Protein AF-0000000081025067 (afdb_homodimer)

Sequence (1476 aa):
MFALLLCLVIGPRWSPPCSHGHQGSSSPGQQPRDPESPSTSSPPPPQPPPAMPSVAELCRGLPLDPLPPPRGRDPNCPHAPVRTPGLSPAQEKVALRNALRYFPASLHELLAPEFLQELRAYGHIYMYRLYPTLEMRAYPIHAYPCQCVHAAAIMHMIMNNLDPRVAQFPQELVTYGGNGQVFSNWAQFWVVMQLLAEMTEEQTLVVYSGHPMGLFPSTRHGPRLVITNGMVIPNYSSREEYEKLFALGVTMYGQMTAGSYCYIGPQGIVHGTLLTVLNAGRRYLGLEDLRGRVFVTSGLGGMSGAQAKAAVIAGCIGVIAEVDEVALRKRFEQGWLMEVCTNLDHCIARIRDARAKKVPLSLGYHGNIVDLWERLVQEAEESGELLADLGSDQTSCHNPYGGGYCPVQLAHGEALSLLQAEPTRFRALVQESLRRHVAAINALAERGLFFWDYGNAFLLEAKRAGADVEKAGSGDQTEFRYPSYVQHIMGDIFSMGFGPFRWVCTSGDARDLLATDAIAAAVLQEIVADRSHPVPESVRQQYLDNIRWIKEAHKHNLVVGSQARILYSDQAGRAALADAFNCAVADGKLRGPVVISRDHHDVSGTDSPFRETSNVYDGSAFCADMAVQNFVGDAFRGATWVALHNGGGVGWGEVINGGFGLVLDGSSDAAQRAARMLHWDVMNGVARRCWAGNVTARETVKREAARHADLRVILPHHPADSTLLDRVTGSGCGSNTPMFALLLCLVIGPRWSPPCSHGHQGSSSPGQQPRDPESPSTSSPPPPQPPPAMPSVAELCRGLPLDPLPPPRGRDPNCPHAPVRTPGLSPAQEKVALRNALRYFPASLHELLAPEFLQELRAYGHIYMYRLYPTLEMRAYPIHAYPCQCVHAAAIMHMIMNNLDPRVAQFPQELVTYGGNGQVFSNWAQFWVVMQLLAEMTEEQTLVVYSGHPMGLFPSTRHGPRLVITNGMVIPNYSSREEYEKLFALGVTMYGQMTAGSYCYIGPQGIVHGTLLTVLNAGRRYLGLEDLRGRVFVTSGLGGMSGAQAKAAVIAGCIGVIAEVDEVALRKRFEQGWLMEVCTNLDHCIARIRDARAKKVPLSLGYHGNIVDLWERLVQEAEESGELLADLGSDQTSCHNPYGGGYCPVQLAHGEALSLLQAEPTRFRALVQESLRRHVAAINALAERGLFFWDYGNAFLLEAKRAGADVEKAGSGDQTEFRYPSYVQHIMGDIFSMGFGPFRWVCTSGDARDLLATDAIAAAVLQEIVADRSHPVPESVRQQYLDNIRWIKEAHKHNLVVGSQARILYSDQAGRAALADAFNCAVADGKLRGPVVISRDHHDVSGTDSPFRETSNVYDGSAFCADMAVQNFVGDAFRGATWVALHNGGGVGWGEVINGGFGLVLDGSSDAAQRAARMLHWDVMNGVARRCWAGNVTARETVKREAARHADLRVILPHHPADSTLLDRVTGSGCGSNTP

Solvent-accessible surface area (backbone atoms only — not comparable to full-atom values): 74833 Å² total; per-residue (Å²): 146,82,87,92,85,91,85,92,83,84,86,85,84,85,82,92,85,87,88,81,86,86,83,87,82,80,79,83,73,80,77,73,86,71,76,85,68,80,77,73,76,69,71,74,71,76,68,69,70,76,71,76,71,46,66,53,61,52,36,71,29,71,68,68,82,71,56,62,66,79,69,62,78,62,86,88,50,64,72,64,73,56,46,82,48,76,71,49,73,71,48,48,44,44,19,50,52,57,61,46,16,82,41,59,43,90,50,42,79,67,44,49,55,53,43,50,47,35,29,74,71,39,28,34,53,40,52,53,42,58,59,70,86,51,82,52,43,37,54,34,35,85,61,41,62,49,70,26,73,69,36,18,51,50,49,27,30,45,27,21,35,42,9,64,90,38,12,60,15,35,85,68,30,16,20,30,73,81,56,14,15,53,35,60,30,36,65,37,51,21,45,43,38,18,49,38,29,65,35,49,60,44,24,24,37,38,29,50,23,40,40,52,53,27,36,34,67,49,44,76,64,29,27,46,32,45,36,34,20,35,40,44,24,26,69,63,34,48,69,71,51,45,42,40,37,37,35,30,66,60,28,31,45,15,30,51,38,31,44,58,37,63,50,51,42,28,45,67,42,22,63,59,46,26,51,46,53,49,42,43,32,38,72,75,68,68,31,93,72,35,55,41,38,28,37,38,34,25,29,35,49,44,57,33,30,16,50,29,43,19,24,36,75,52,25,14,29,18,39,31,20,27,58,51,63,68,38,47,48,52,33,38,74,66,65,36,31,78,43,79,39,75,45,70,68,58,48,53,52,49,49,53,51,34,36,74,68,40,41,54,33,17,38,34,35,56,35,51,49,48,59,54,42,44,51,51,41,49,44,26,71,73,71,64,46,74,75,54,48,34,36,45,46,40,43,29,36,32,38,38,80,70,71,25,42,79,28,69,92,44,55,58,70,55,41,57,51,34,43,60,77,36,49,70,58,41,44,53,43,32,32,51,34,38,33,52,36,47,52,29,49,52,58,38,34,76,74,62,32,45,55,35,34,68,31,20,26,54,64,61,51,23,43,76,49,66,25,97,38,72,33,86,92,59,88,53,89,65,55,43,65,48,47,36,40,33,55,73,56,45,42,65,45,28,27,59,26,31,24,44,34,31,40,32,37,40,44,49,43,66,66,42,41,54,48,50,37,51,49,46,35,50,53,48,50,48,54,69,63,33,74,90,62,64,66,56,67,74,58,42,51,52,47,52,52,43,38,55,48,45,73,46,43,77,78,64,63,60,69,41,72,46,37,51,54,64,49,66,34,28,42,69,52,49,34,53,45,52,44,53,52,20,49,32,27,55,70,55,76,27,88,39,41,35,37,38,38,45,52,28,76,32,42,17,20,33,24,18,32,70,32,73,24,38,66,42,79,55,69,45,23,54,35,24,43,55,9,54,50,41,32,42,50,31,30,42,36,37,24,38,24,31,19,41,24,34,5,29,64,48,10,71,23,47,16,31,26,15,42,48,36,31,63,26,70,28,45,70,66,37,45,53,22,45,46,51,22,42,44,48,52,28,45,57,20,20,49,53,42,19,54,50,63,38,64,59,8,41,53,42,49,54,55,50,36,74,74,30,88,56,38,46,69,59,73,58,37,58,72,80,53,86,54,52,56,33,62,68,72,67,71,61,71,83,66,79,72,131,146,82,83,90,81,81,80,88,79,81,80,86,81,84,81,88,87,87,88,81,86,83,87,85,81,80,79,82,82,82,80,74,86,76,77,86,68,80,78,73,75,69,73,76,72,76,69,71,70,77,73,75,72,47,65,54,60,52,34,72,29,70,67,68,82,72,56,61,66,81,67,62,78,62,86,90,49,63,73,62,74,56,45,82,47,76,72,50,74,69,48,48,43,42,18,49,50,56,60,46,16,82,41,61,43,89,51,41,82,66,45,49,58,52,42,48,49,35,28,73,71,39,28,34,54,39,51,52,41,59,58,71,85,51,80,52,44,36,55,34,34,86,61,42,60,49,69,26,71,68,35,18,50,51,49,27,28,45,27,21,34,42,9,64,89,38,11,58,14,37,85,67,30,16,20,30,73,80,55,14,16,52,35,60,30,36,65,38,50,22,45,43,38,18,49,37,28,64,35,49,62,44,24,23,36,38,29,50,22,39,41,53,53,27,36,33,67,51,44,74,64,30,28,46,33,46,36,34,19,35,40,43,24,26,68,63,33,48,68,71,50,45,40,38,37,37,35,30,66,59,28,31,46,14,30,52,38,31,44,59,36,63,50,51,42,28,44,66,44,21,65,59,46,28,51,45,53,49,41,43,33,38,73,76,68,69,31,92,70,35,54,39,39,28,38,38,35,25,28,36,49,42,57,32,30,17,51,30,41,17,24,34,74,53,27,13,29,18,39,32,20,26,59,50,62,67,38,47,48,52,33,38,75,64,64,37,30,77,42,78,41,75,47,69,69,57,46,53,52,49,51,52,52,35,37,73,68,41,41,54,34,18,38,33,34,56,34,51,47,48,61,54,43,45,51,51,41,50,43,27,71,73,71,64,45,74,75,53,48,34,36,45,46,38,43,30,34,32,37,39,80,69,72,24,43,77,28,69,92,44,54,59,70,55,42,55,52,34,42,62,77,36,48,70,60,40,43,52,43,33,33,53,33,38,33,52,38,46,52,29,51,52,59,38,35,76,72,63,33,46,57,35,35,69,31,21,27,54,62,62,51,24,44,76,48,67,26,93,37,72,33,86,90,59,87,54,91,66,56,43,65,48,47,36,41,33,56,73,56,45,41,64,46,26,28,59,27,30,25,45,33,30,40,33,37,39,46,49,43,66,65,42,40,53,48,50,36,51,50,46,35,52,52,48,50,49,55,69,63,33,74,89,62,64,67,56,67,76,57,43,51,52,46,53,52,43,38,55,48,44,73,47,44,75,79,64,64,58,68,40,73,47,36,50,52,65,48,66,34,28,44,69,54,48,34,51,43,50,45,52,52,20,48,32,28,55,71,55,76,28,88,38,41,35,36,39,38,45,52,28,77,32,43,18,19,34,22,17,32,69,32,74,22,38,68,44,78,57,69,44,22,54,36,24,41,56,10,54,50,41,30,42,50,32,31,42,38,36,23,38,24,32,20,40,22,34,5,31,62,49,10,71,25,46,16,30,25,15,41,48,37,31,63,28,70,28,46,70,66,36,45,54,22,44,47,51,21,41,43,48,52,27,47,57,21,21,49,52,42,20,53,52,65,38,65,59,8,41,53,41,49,54,56,48,36,73,74,31,87,55,39,45,70,60,72,56,37,60,72,80,51,88,55,51,56,33,64,69,72,68,73,62,75,83,68,82,78,130

Foldseek 3Di:
DDDDDDDDDDDDDDDDDDDDDDDDDDDDDDDDPDDPPDPPPPDPPPPPPPPQDALANLQAAQPVVPQFDDPPDDPVADAFFADDLPDDPVLLVLLLVVVCVLDDPVCSVVVSVVQSCCCVVRVARQPLSRPDPDQQFQAFLVRQQAQDSLLSVLVSLLSLQLHSLQARHNSCQHRWLRFQHQALYNNLSSHSSNQSNVDHLQWAFEEQQSHGPHIDGHHNQFANYEAEAADDDQVQFDPSSVSSCSRSVRGGFNFFCSNVSNDFWLQQCLQVLLQLVQLCCCPQVVDNQAQLAEEEEEDQIGNVVSNLQSQQVSQHEYEYEDLDPVSVVSSCVLVSAPEEDADLVVVVVVLVVRSVVRGYHRYYYNAASLVNLVVQLVCCVPVVDNSHAEYEYQFQLLCQLSLSHAQRVDRSVVLSVCSVVPSPVSVLSSLVRLQSSLVSVVSSVVSRYAYAYALSQSLVSNVVSVHQFDDPPDPDPQDTVHYHSCQPGCVLVLLLQWAKKKKFQSSQDLQLLVVLLVLLLVLLVCQCPDPVDHDDPVQSVLSVVQSVCSVCVVVSSPGRGTSMHIGIDGLVSQLSSLLSQLQCLQVPVGVFKMKIKHTLLHLFFKQACNHSLVNQDLPCSQPQVRNVCLQVLLRSLHFNYKYWYAHHSNYHSRMIGMITMQIRNNDPSSSRSSSRSSNCNRLSSLLVSQQSPDPSSVVSLVSVCVVDVPDDGDGDDDDPDPCVVCVVVVPPPPDDDD/DDDDPDDDDDDDDDDDDDDDDDDDDDDDDDDDPDDPPDPPPPDPPPPPDDPQDALAVLQAAQPVVPQFDQPPDDPVADAFFAADLPDDPVLLVLLLVVVCVLDDPVCSVPVSVVQSCCCVVRVARQPLSRPDPDQQFQAFLVRAQAQDSLLSVLVSLLSLQLHSLQARHNSCQHRWLRFQHQALYNNLSSHSSNQSNYDHLQWAFEEQQSHGPHTDGHHNQFANYEAEAADDDQVQFDPSSVSSCSRSVRGGFNFFCSNVSNDFWLLQCLQVLLLLVQLCCCVQVVDNQAQLAEEEEEDQIGNVVSNLQSQQVSQHEYEYEDLDPVSVVSSCVLQSAPEEDADLVVVVVVLVVRSVVRGYHRYYYNAASLVNLVVQLVCCVPVVDNSHAEYEYQFQLLCQLSLSHAQRVDRSVVLSVCSVVPSPVSLLSSLVRLQSSLVSVVSSVVSRHAYAYALSQSLVSNVVSVHQFDDPPDPDPQDTVHYHSCQPGCVLVLLLQWAKKKKFQSSQDLQLLVVLLVLLLVLLVCQCPDPVDHDDPVQSVLSVVQSVCSVCVVVSSRGRGTSMHIGIDGLVSQLSSLLSQLQCLQVPVGVFKMKIKHTLLHLFFKQACNHSLVNQDLPCSQPQVRNVCLQVLLRSLHFNYKYWYAHHSNYHSRMIGMITMQIRNNDPSSSRSSSRSSNCNRLSSLLVSQQSPDPSSVVSLVSVCVVDVPDDHDGDDDDPDPCVVCVVVVPPPPDDDD

Organism: Petromyzon marinus (NCBI:txid7757)

pLDDT: mean 90.08, std 20.42, range [13.35, 98.94]

Structure (mmCIF, N/CA/C/O backbone):
data_AF-0000000081025067-model_v1
#
loop_
_entity.id
_entity.type
_entity.pdbx_description
1 polymer 'Urocanate hydratase'
#
loop_
_atom_site.group_PDB
_atom_site.id
_atom_site.type_symbol
_atom_site.label_atom_id
_atom_site.label_alt_id
_atom_site.label_comp_id
_atom_site.label_asym_id
_atom_site.label_entity_id
_atom_site.label_seq_id
_atom_site.pdbx_PDB_ins_code
_atom_site.Cartn_x
_atom_site.Cartn_y
_atom_site.Cartn_z
_atom_site.occupancy
_atom_site.B_iso_or_equiv
_atom_site.auth_seq_id
_atom_site.auth_comp_id
_atom_site.auth_asym_id
_atom_site.auth_atom_id
_atom_site.pdbx_PDB_model_num
ATOM 1 N N . MET A 1 1 ? 4.996 22.844 57.719 1 16.8 1 MET A N 1
ATOM 2 C CA . MET A 1 1 ? 4.504 22.734 59.094 1 16.8 1 MET A CA 1
ATOM 3 C C . MET A 1 1 ? 3.381 21.703 59.188 1 16.8 1 MET A C 1
ATOM 5 O O . MET A 1 1 ? 2.723 21.406 58.188 1 16.8 1 MET A O 1
ATOM 9 N N . PHE A 1 2 ? 2.857 21.328 60.531 1 17.53 2 PHE A N 1
ATOM 10 C CA . PHE A 1 2 ? 2.215 20.609 61.625 1 17.53 2 PHE A CA 1
ATOM 11 C C . PHE A 1 2 ? 0.7 20.75 61.531 1 17.53 2 PHE A C 1
ATOM 13 O O . PHE A 1 2 ? -0.031 19.781 61.719 1 17.53 2 PHE A O 1
ATOM 20 N N . ALA A 1 3 ? 0.033 21.875 61.594 1 14.28 3 ALA A N 1
ATOM 21 C CA . ALA A 1 3 ? -0.893 22.047 62.719 1 14.28 3 ALA A CA 1
ATOM 22 C C . ALA A 1 3 ? -2.238 21.391 62.438 1 14.28 3 ALA A C 1
ATOM 24 O O . ALA A 1 3 ? -2.557 21.109 61.281 1 14.28 3 ALA A O 1
ATOM 25 N N . LEU A 1 4 ? -3.576 22.078 62.656 1 14.8 4 LEU A N 1
ATOM 26 C CA . LEU A 1 4 ? -4.535 22.219 63.75 1 14.8 4 LEU A CA 1
ATOM 27 C C . LEU A 1 4 ? -5.844 21.516 63.406 1 14.8 4 LEU A C 1
ATOM 29 O O . LEU A 1 4 ? -6.32 21.594 62.281 1 14.8 4 LEU A O 1
ATOM 33 N N . LEU A 1 5 ? -6.754 20.797 64.438 1 16.17 5 LEU A N 1
ATOM 34 C CA . LEU A 1 5 ? -7.582 19.734 65 1 16.17 5 LEU A CA 1
ATOM 35 C C . LEU A 1 5 ? -9.062 20.109 64.938 1 16.17 5 LEU A C 1
ATOM 37 O O . LEU A 1 5 ? -9.93 19.25 65.062 1 16.17 5 LEU A O 1
ATOM 41 N N . LEU A 1 6 ? -9.75 21.328 64.625 1 14.16 6 LEU A N 1
ATOM 42 C CA . LEU A 1 6 ? -10.641 21.844 65.688 1 14.16 6 LEU A CA 1
ATOM 43 C C . LEU A 1 6 ? -11.984 21.125 65.625 1 14.16 6 LEU A C 1
ATOM 45 O O . LEU A 1 6 ? -12.391 20.609 64.625 1 14.16 6 LEU A O 1
ATOM 49 N N . CYS A 1 7 ? -13.156 21.578 66.5 1 14.77 7 CYS A N 1
ATOM 50 C CA . CYS A 1 7 ? -13.945 21.359 67.688 1 14.77 7 CYS A CA 1
ATOM 51 C C . CYS A 1 7 ? -15.391 21.016 67.375 1 14.77 7 CYS A C 1
ATOM 53 O O . CYS A 1 7 ? -15.93 20.031 67.812 1 14.77 7 CYS A O 1
ATOM 55 N N . LEU A 1 8 ? -16.469 21.922 67.312 1 14.94 8 LEU A N 1
ATOM 56 C CA . LEU A 1 8 ? -17.375 22.109 68.438 1 14.94 8 LEU A CA 1
ATOM 57 C C . LEU A 1 8 ? -18.672 21.344 68.188 1 14.94 8 LEU A C 1
ATOM 59 O O . LEU A 1 8 ? -19.016 20.984 67.062 1 14.94 8 LEU A O 1
ATOM 63 N N . VAL A 1 9 ? -19.875 21.719 68.875 1 14.95 9 VAL A N 1
ATOM 64 C CA . VAL A 1 9 ? -20.75 21.344 70 1 14.95 9 VAL A CA 1
ATOM 65 C C . VAL A 1 9 ? -22.109 20.938 69.5 1 14.95 9 VAL A C 1
ATOM 67 O O . VAL A 1 9 ? -22.609 19.844 69.812 1 14.95 9 VAL A O 1
ATOM 70 N N . ILE A 1 10 ? -23.281 21.797 69.438 1 14.8 10 ILE A N 1
ATOM 71 C CA . ILE A 1 10 ? -24.281 21.797 70.5 1 14.8 10 ILE A CA 1
ATOM 72 C C . ILE A 1 10 ? -25.531 21.047 70 1 14.8 10 ILE A C 1
ATOM 74 O O . ILE A 1 10 ? -25.984 20.109 70.688 1 14.8 10 ILE A O 1
ATOM 78 N N . GLY A 1 11 ? -26.719 21.734 69.75 1 14.62 11 GLY A N 1
ATOM 79 C CA . GLY A 1 11 ? -27.859 21.797 70.625 1 14.62 11 GLY A CA 1
ATOM 80 C C . GLY A 1 11 ? -28.969 20.828 70.25 1 14.62 11 GLY A C 1
ATOM 81 O O . GLY A 1 11 ? -28.969 20.266 69.125 1 14.62 11 GLY A O 1
ATOM 82 N N . PRO A 1 12 ? -30.297 21.078 70.625 1 14.77 12 PRO A N 1
ATOM 83 C CA . PRO A 1 12 ? -31.297 20.406 71.438 1 14.77 12 PRO A CA 1
ATOM 84 C C . PRO A 1 12 ? -32.344 19.672 70.625 1 14.77 12 PRO A C 1
ATOM 86 O O . PRO A 1 12 ? -32.531 19.984 69.438 1 14.77 12 PRO A O 1
ATOM 89 N N . ARG A 1 13 ? -32.938 18.594 71.188 1 15.98 13 ARG A N 1
ATOM 90 C CA . ARG A 1 13 ? -33.781 17.406 71 1 15.98 13 ARG A CA 1
ATOM 91 C C . ARG A 1 13 ? -35.25 17.766 71 1 15.98 13 ARG A C 1
ATOM 93 O O . ARG A 1 13 ? -36.094 16.906 71.125 1 15.98 13 ARG A O 1
ATOM 100 N N . TRP A 1 14 ? -35.625 19 70.312 1 13.44 14 TRP A N 1
ATOM 101 C CA . TRP A 1 14 ? -36.938 19.359 70.875 1 13.44 14 TRP A CA 1
ATOM 102 C C . TRP A 1 14 ? -37.969 18.312 70.5 1 13.44 14 TRP A C 1
ATOM 104 O O . TRP A 1 14 ? -37.844 17.609 69.5 1 13.44 14 TRP A O 1
ATOM 114 N N . SER A 1 15 ? -39.25 18.547 71.062 1 14.25 15 SER A N 1
ATOM 115 C CA . SER A 1 15 ? -40.25 17.875 71.875 1 14.25 15 SER A CA 1
ATOM 116 C C . SER A 1 15 ? -41.375 17.312 71.062 1 14.25 15 SER A C 1
ATOM 118 O O . SER A 1 15 ? -41.719 16.125 71.125 1 14.25 15 SER A O 1
ATOM 120 N N . PRO A 1 16 ? -42.562 18.109 70.75 1 14.62 16 PRO A N 1
ATOM 121 C CA . PRO A 1 16 ? -43.781 17.812 71.5 1 14.62 16 PRO A CA 1
ATOM 122 C C . PRO A 1 16 ? -44.688 16.812 70.75 1 14.62 16 PRO A C 1
ATOM 124 O O . PRO A 1 16 ? -44.531 16.562 69.562 1 14.62 16 PRO A O 1
ATOM 127 N N . PRO A 1 17 ? -46.125 16.844 71.125 1 14.84 17 PRO A N 1
ATOM 128 C CA . PRO A 1 17 ? -47.062 15.898 71.688 1 14.84 17 PRO A CA 1
ATOM 129 C C . PRO A 1 17 ? -48.094 15.375 70.688 1 14.84 17 PRO A C 1
ATOM 131 O O . PRO A 1 17 ? -48.344 14.172 70.625 1 14.84 17 PRO A O 1
ATOM 134 N N . CYS A 1 18 ? -48.906 16.234 69.812 1 13.97 18 CYS A N 1
ATOM 135 C CA . CYS A 1 18 ? -50.312 16.266 70.188 1 13.97 18 CYS A CA 1
ATOM 136 C C . CYS A 1 18 ? -51.062 15.102 69.625 1 13.97 18 CYS A C 1
ATOM 138 O O . CYS A 1 18 ? -50.625 14.469 68.625 1 13.97 18 CYS A O 1
ATOM 140 N N . SER A 1 19 ? -52.438 15.445 69.188 1 14.02 19 SER A N 1
ATOM 141 C CA . SER A 1 19 ? -53.75 15 69.625 1 14.02 19 SER A CA 1
ATOM 142 C C . SER A 1 19 ? -54.344 13.953 68.688 1 14.02 19 SER A C 1
ATOM 144 O O . SER A 1 19 ? -53.938 13.828 67.562 1 14.02 19 SER A O 1
ATOM 146 N N . HIS A 1 20 ? -55.562 13.359 69.125 1 15 20 HIS A N 1
ATOM 147 C CA . HIS A 1 20 ? -56.25 12.078 69.312 1 15 20 HIS A CA 1
ATOM 148 C C . HIS A 1 20 ? -57.219 11.828 68.125 1 15 20 HIS A C 1
ATOM 150 O O . HIS A 1 20 ? -57.406 10.68 67.75 1 15 20 HIS A O 1
ATOM 156 N N . GLY A 1 21 ? -57.844 12.812 67.375 1 14.52 21 GLY A N 1
ATOM 157 C CA . GLY A 1 21 ? -59.281 12.609 67.5 1 14.52 21 GLY A CA 1
ATOM 158 C C . GLY A 1 21 ? -59.781 11.5 66.625 1 14.52 21 GLY A C 1
ATOM 159 O O . GLY A 1 21 ? -59.125 11.102 65.625 1 14.52 21 GLY A O 1
ATOM 160 N N . HIS A 1 22 ? -61.188 11.148 66.875 1 15.13 22 HIS A N 1
ATOM 161 C CA . HIS A 1 22 ? -62 9.938 66.938 1 15.13 22 HIS A CA 1
ATOM 162 C C . HIS A 1 22 ? -62.5 9.531 65.562 1 15.13 22 HIS A C 1
ATOM 164 O O . HIS A 1 22 ? -62.219 8.43 65.062 1 15.13 22 HIS A O 1
ATOM 170 N N . GLN A 1 23 ? -63.906 9.609 65.312 1 14.79 23 GLN A N 1
ATOM 171 C CA . GLN A 1 23 ? -64.812 8.469 65.375 1 14.79 23 GLN A CA 1
ATOM 172 C C . GLN A 1 23 ? -65.25 8.078 63.938 1 14.79 23 GLN A C 1
ATOM 174 O O . GLN A 1 23 ? -65.188 6.914 63.562 1 14.79 23 GLN A O 1
ATOM 179 N N . GLY A 1 24 ? -66.188 8.867 63.312 1 15.52 24 GLY A N 1
ATOM 180 C CA . GLY A 1 24 ? -67.5 8.352 63.125 1 15.52 24 GLY A CA 1
ATOM 181 C C . GLY A 1 24 ? -67.688 7.641 61.781 1 15.52 24 GLY A C 1
ATOM 182 O O . GLY A 1 24 ? -66.938 7.84 60.844 1 15.52 24 GLY A O 1
ATOM 183 N N . SER A 1 25 ? -68.75 6.652 61.688 1 16.52 25 SER A N 1
ATOM 184 C CA . SER A 1 25 ? -69.062 5.363 61.094 1 16.52 25 SER A CA 1
ATOM 185 C C . SER A 1 25 ? -69.812 5.551 59.75 1 16.52 25 SER A C 1
ATOM 187 O O . SER A 1 25 ? -69.812 4.629 58.938 1 16.52 25 SER A O 1
ATOM 189 N N . SER A 1 26 ? -70.25 6.789 59.406 1 16.64 26 SER A N 1
ATOM 190 C CA . SER A 1 26 ? -71.625 6.605 58.969 1 16.64 26 SER A CA 1
ATOM 191 C C . SER A 1 26 ? -71.688 5.93 57.594 1 16.64 26 SER A C 1
ATOM 193 O O . SER A 1 26 ? -70.688 5.906 56.875 1 16.64 26 SER A O 1
ATOM 195 N N . SER A 1 27 ? -73 5.66 57.219 1 18.48 27 SER A N 1
ATOM 196 C CA . SER A 1 27 ? -73.875 4.676 56.562 1 18.48 27 SER A CA 1
ATOM 197 C C . SER A 1 27 ? -73.875 4.867 55.062 1 18.48 27 SER A C 1
ATOM 199 O O . SER A 1 27 ? -74 5.988 54.562 1 18.48 27 SER A O 1
ATOM 201 N N . PRO A 1 28 ? -73.438 3.906 54.219 1 18.78 28 PRO A N 1
ATOM 202 C CA . PRO A 1 28 ? -73 3.941 52.812 1 18.78 28 PRO A CA 1
ATOM 203 C C . PRO A 1 28 ? -74.188 3.949 51.844 1 18.78 28 PRO A C 1
ATOM 205 O O . PRO A 1 28 ? -74.938 2.988 51.812 1 18.78 28 PRO A O 1
ATOM 208 N N . GLY A 1 29 ? -74.812 5.195 51.969 1 17.25 29 GLY A N 1
ATOM 209 C CA . GLY A 1 29 ? -76.062 5.227 51.188 1 17.25 29 GLY A CA 1
ATOM 210 C C . GLY A 1 29 ? -75.812 4.77 49.75 1 17.25 29 GLY A C 1
ATOM 211 O O . GLY A 1 29 ? -74.688 4.734 49.25 1 17.25 29 GLY A O 1
ATOM 212 N N . GLN A 1 30 ? -77 4.316 49.188 1 20 30 GLN A N 1
ATOM 213 C CA . GLN A 1 30 ? -77.438 3.428 48.094 1 20 30 GLN A CA 1
ATOM 214 C C . GLN A 1 30 ? -77.312 4.117 46.75 1 20 30 GLN A C 1
ATOM 216 O O . GLN A 1 30 ? -77.625 3.541 45.719 1 20 30 GLN A O 1
ATOM 221 N N . GLN A 1 31 ? -76.312 5.035 46.562 1 16.91 31 GLN A N 1
ATOM 222 C CA . GLN A 1 31 ? -76.625 5.945 45.469 1 16.91 31 GLN A CA 1
ATOM 223 C C . GLN A 1 31 ? -76.812 5.188 44.156 1 16.91 31 GLN A C 1
ATOM 225 O O . GLN A 1 31 ? -76.188 4.168 43.938 1 16.91 31 GLN A O 1
ATOM 230 N N . PRO A 1 32 ? -77.875 5.727 43.5 1 19.75 32 PRO A N 1
ATOM 231 C CA . PRO A 1 32 ? -78.562 5.359 42.281 1 19.75 32 PRO A CA 1
ATOM 232 C C . PRO A 1 32 ? -77.688 5.25 41.062 1 19.75 32 PRO A C 1
ATOM 234 O O . PRO A 1 32 ? -76.562 5.844 41.062 1 19.75 32 PRO A O 1
ATOM 237 N N . ARG A 1 33 ? -78.062 4.34 40.156 1 21.88 33 ARG A N 1
ATOM 238 C CA . ARG A 1 33 ? -77.438 3.676 39.031 1 21.88 33 ARG A CA 1
ATOM 239 C C . ARG A 1 33 ? -77.125 4.664 37.906 1 21.88 33 ARG A C 1
ATOM 241 O O . ARG A 1 33 ? -78.062 5.172 37.281 1 21.88 33 ARG A O 1
ATOM 248 N N . ASP A 1 34 ? -76.375 5.887 38.25 1 16.91 34 ASP A N 1
ATOM 249 C CA . ASP A 1 34 ? -76.375 6.922 37.219 1 16.91 34 ASP A CA 1
ATOM 250 C C . ASP A 1 34 ? -76 6.352 35.875 1 16.91 34 ASP A C 1
ATOM 252 O O . ASP A 1 34 ? -75.25 5.375 35.812 1 16.91 34 ASP A O 1
ATOM 256 N N . PRO A 1 35 ? -76.625 6.953 34.875 1 24.17 35 PRO A N 1
ATOM 257 C CA . PRO A 1 35 ? -76.625 6.691 33.406 1 24.17 35 PRO A CA 1
ATOM 258 C C . PRO A 1 35 ? -75.25 6.676 32.781 1 24.17 35 PRO A C 1
ATOM 260 O O . PRO A 1 35 ? -74.312 7.297 33.312 1 24.17 35 PRO A O 1
ATOM 263 N N . GLU A 1 36 ? -74.938 5.652 31.953 1 21.19 36 GLU A N 1
ATOM 264 C CA . GLU A 1 36 ? -73.688 5.211 31.328 1 21.19 36 GLU A CA 1
ATOM 265 C C . GLU A 1 36 ? -73.062 6.324 30.5 1 21.19 36 GLU A C 1
ATOM 267 O O . GLU A 1 36 ? -73.688 6.793 29.531 1 21.19 36 GLU A O 1
ATOM 272 N N . SER A 1 37 ? -72.625 7.48 31.203 1 19.73 37 SER A N 1
ATOM 273 C CA . SER A 1 37 ? -72.125 8.523 30.312 1 19.73 37 SER A CA 1
ATOM 274 C C . SER A 1 37 ? -71.125 7.957 29.312 1 19.73 37 SER A C 1
ATOM 276 O O . SER A 1 37 ? -70.375 7.016 29.625 1 19.73 37 SER A O 1
ATOM 278 N N . PRO A 1 38 ? -71.25 8.398 28 1 26.48 38 PRO A N 1
ATOM 279 C CA . PRO A 1 38 ? -70.438 7.941 26.844 1 26.48 38 PRO A CA 1
ATOM 280 C C . PRO A 1 38 ? -68.938 8.086 27.062 1 26.48 38 PRO A C 1
ATOM 282 O O . PRO A 1 38 ? -68.5 9.078 27.641 1 26.48 38 PRO A O 1
ATOM 285 N N . SER A 1 39 ? -68.188 7.012 27.344 1 23.64 39 SER A N 1
ATOM 286 C CA . SER A 1 39 ? -66.812 6.965 27.719 1 23.64 39 SER A CA 1
ATOM 287 C C . SER A 1 39 ? -65.938 7.773 26.75 1 23.64 39 SER A C 1
ATOM 289 O O . SER A 1 39 ? -66 7.57 25.531 1 23.64 39 SER A O 1
ATOM 291 N N . THR A 1 40 ? -65.875 9.117 27.031 1 24.17 40 THR A N 1
ATOM 292 C CA . THR A 1 40 ? -64.875 9.945 26.297 1 24.17 40 THR A CA 1
ATOM 293 C C . THR A 1 40 ? -63.531 9.266 26.234 1 24.17 40 THR A C 1
ATOM 295 O O . THR A 1 40 ? -62.938 8.945 27.266 1 24.17 40 THR A O 1
ATOM 298 N N . SER A 1 41 ? -63.25 8.484 25.203 1 25.83 41 SER A N 1
ATOM 299 C CA . SER A 1 41 ? -62 7.793 24.938 1 25.83 41 SER A CA 1
ATOM 300 C C . SER A 1 41 ? -60.781 8.711 25.141 1 25.83 41 SER A C 1
ATOM 302 O O . SER A 1 41 ? -60.688 9.758 24.5 1 25.83 41 SER A O 1
ATOM 304 N N . SER A 1 42 ? -60.375 8.898 26.391 1 28.5 42 SER A N 1
ATOM 305 C CA . SER A 1 42 ? -59.188 9.758 26.625 1 28.5 42 SER A CA 1
ATOM 306 C C . SER A 1 42 ? -58.094 9.477 25.625 1 28.5 42 SER A C 1
ATOM 308 O O . SER A 1 42 ? -57.875 8.328 25.234 1 28.5 42 SER A O 1
ATOM 310 N N . PRO A 1 43 ? -57.688 10.555 24.906 1 32.56 43 PRO A N 1
ATOM 311 C CA . PRO A 1 43 ? -56.656 10.344 23.891 1 32.56 43 PRO A CA 1
ATOM 312 C C . PRO A 1 43 ? -55.469 9.539 24.391 1 32.56 43 PRO A C 1
ATOM 314 O O . PRO A 1 43 ? -55.219 9.5 25.594 1 32.56 43 PRO A O 1
ATOM 317 N N . PRO A 1 44 ? -55.062 8.406 23.672 1 34.78 44 PRO A N 1
ATOM 318 C CA . PRO A 1 44 ? -53.938 7.566 24.141 1 34.78 44 PRO A CA 1
ATOM 319 C C . PRO A 1 44 ? -52.812 8.375 24.781 1 34.78 44 PRO A C 1
ATOM 321 O O . PRO A 1 44 ? -52.656 9.555 24.484 1 34.78 44 PRO A O 1
ATOM 324 N N . PRO A 1 45 ? -52.531 8.109 26.062 1 35 45 PRO A N 1
ATOM 325 C CA . PRO A 1 45 ? -51.469 8.883 26.672 1 35 45 PRO A CA 1
ATOM 326 C C . PRO A 1 45 ? -50.344 9.227 25.688 1 35 45 PRO A C 1
ATOM 328 O O . PRO A 1 45 ? -50.156 8.516 24.703 1 35 45 PRO A O 1
ATOM 331 N N . PRO A 1 46 ? -50.031 10.531 25.656 1 31.64 46 PRO A N 1
ATOM 332 C CA . PRO A 1 46 ? -48.969 10.875 24.688 1 31.64 46 PRO A CA 1
ATOM 333 C C . PRO A 1 46 ? -47.844 9.852 24.656 1 31.64 46 PRO A C 1
ATOM 335 O O . PRO A 1 46 ? -47.594 9.172 25.672 1 31.64 46 PRO A O 1
ATOM 338 N N . GLN A 1 47 ? -47.656 9.117 23.531 1 34.69 47 GLN A N 1
ATOM 339 C CA . GLN A 1 47 ? -46.5 8.266 23.344 1 34.69 47 GLN A CA 1
ATOM 340 C C . GLN A 1 47 ? -45.281 8.82 24.078 1 34.69 47 GLN A C 1
ATOM 342 O O . GLN A 1 47 ? -45.094 10.039 24.156 1 34.69 47 GLN A O 1
ATOM 347 N N . PRO A 1 48 ? -44.906 8.156 25.203 1 36.19 48 PRO A N 1
ATOM 348 C CA . PRO A 1 48 ? -43.719 8.742 25.828 1 36.19 48 PRO A CA 1
ATOM 349 C C . PRO A 1 48 ? -42.844 9.484 24.844 1 36.19 48 PRO A C 1
ATOM 351 O O . PRO A 1 48 ? -42.844 9.164 23.641 1 36.19 48 PRO A O 1
ATOM 354 N N . PRO A 1 49 ? -42.625 10.711 25.078 1 35.16 49 PRO A N 1
ATOM 355 C CA . PRO A 1 49 ? -41.719 11.383 24.125 1 35.16 49 PRO A CA 1
ATOM 356 C C . PRO A 1 49 ? -40.656 10.469 23.562 1 35.16 49 PRO A C 1
ATOM 358 O O . PRO A 1 49 ? -40.281 9.484 24.219 1 35.16 49 PRO A O 1
ATOM 361 N N . PRO A 1 50 ? -40.562 10.32 22.297 1 35.97 50 PRO A N 1
ATOM 362 C CA . PRO A 1 50 ? -39.5 9.492 21.734 1 35.97 50 PRO A CA 1
ATOM 363 C C . PRO A 1 50 ? -38.219 9.516 22.578 1 35.97 50 PRO A C 1
ATOM 365 O O . PRO A 1 50 ? -37.875 10.555 23.141 1 35.97 50 PRO A O 1
ATOM 368 N N . ALA A 1 51 ? -37.906 8.523 23.344 1 41.56 51 ALA A N 1
ATOM 369 C CA . ALA A 1 51 ? -36.656 8.391 24.109 1 41.56 51 ALA A CA 1
ATOM 370 C C . ALA A 1 51 ? -35.531 9.172 23.453 1 41.56 51 ALA A C 1
ATOM 372 O O . ALA A 1 51 ? -35.406 9.172 22.219 1 41.56 51 ALA A O 1
ATOM 373 N N . MET A 1 52 ? -35.031 10.18 24.094 1 49.66 52 MET A N 1
ATOM 374 C CA . MET A 1 52 ? -33.875 10.922 23.609 1 49.66 52 MET A CA 1
ATOM 375 C C . MET A 1 52 ? -32.812 9.977 23.078 1 49.66 52 MET A C 1
ATOM 377 O O . MET A 1 52 ? -32.469 8.984 23.734 1 49.66 52 MET A O 1
ATOM 381 N N . PRO A 1 53 ? -32.5 10.031 21.781 1 64.88 53 PRO A N 1
ATOM 382 C CA . PRO A 1 53 ? -31.484 9.156 21.203 1 64.88 53 PRO A CA 1
ATOM 383 C C . PRO A 1 53 ? -30.203 9.125 22.016 1 64.88 53 PRO A C 1
ATOM 385 O O . PRO A 1 53 ? -29.812 10.133 22.609 1 64.88 53 PRO A O 1
ATOM 388 N N . SER A 1 54 ? -29.859 7.965 22.469 1 84.88 54 SER A N 1
ATOM 389 C CA . SER A 1 54 ? -28.641 7.715 23.219 1 84.88 54 SER A CA 1
ATOM 390 C C . SER A 1 54 ? -27.547 7.117 22.344 1 84.88 54 SER A C 1
ATOM 392 O O . SER A 1 54 ? -27.828 6.668 21.219 1 84.88 54 SER A O 1
ATOM 394 N N . VAL A 1 55 ? -26.359 7.328 22.766 1 93.69 55 VAL A N 1
ATOM 395 C CA . VAL A 1 55 ? -25.219 6.734 22.078 1 93.69 55 VAL A CA 1
ATOM 396 C C . VAL A 1 55 ? -25.453 5.234 21.891 1 93.69 55 VAL A C 1
ATOM 398 O O . VAL A 1 55 ? -25.031 4.648 20.891 1 93.69 55 VAL A O 1
ATOM 401 N N . ALA A 1 56 ? -26.156 4.629 22.781 1 94.5 56 ALA A N 1
ATOM 402 C CA . ALA A 1 56 ? -26.438 3.199 22.734 1 94.5 56 ALA A CA 1
ATOM 403 C C . ALA A 1 56 ? -27.266 2.85 21.484 1 94.5 56 ALA A C 1
ATOM 405 O O . ALA A 1 56 ? -27.094 1.772 20.906 1 94.5 56 ALA A O 1
ATOM 406 N N . GLU A 1 57 ? -28.094 3.717 21.125 1 94.56 57 GLU A N 1
ATOM 407 C CA . GLU A 1 57 ? -28.922 3.48 19.938 1 94.56 57 GLU A CA 1
ATOM 408 C C . GLU A 1 57 ? -28.062 3.379 18.688 1 94.56 57 GLU A C 1
ATOM 410 O O . GLU A 1 57 ? -28.375 2.596 17.781 1 94.56 57 GLU A O 1
ATOM 415 N N . LEU A 1 58 ? -27 4.148 18.625 1 96 58 LEU A N 1
ATOM 416 C CA . LEU A 1 58 ? -26.109 4.148 17.469 1 96 58 LEU A CA 1
ATOM 417 C C . LEU A 1 58 ? -25.375 2.822 17.344 1 96 58 LEU A C 1
ATOM 419 O O . LEU A 1 58 ? -24.828 2.506 16.281 1 96 58 LEU A O 1
ATOM 423 N N . CYS A 1 59 ? -25.406 2.039 18.391 1 96.75 59 CYS A N 1
ATOM 424 C CA . CYS A 1 59 ? -24.578 0.835 18.453 1 96.75 59 CYS A CA 1
ATOM 425 C C . CYS A 1 59 ? -25.422 -0.414 18.234 1 96.75 59 CYS A C 1
ATOM 427 O O . CYS A 1 59 ? -24.953 -1.533 18.422 1 96.75 59 CYS A O 1
ATOM 429 N N . ARG A 1 60 ? -26.672 -0.255 17.797 1 94.75 60 ARG A N 1
ATOM 430 C CA . ARG A 1 60 ? -27.578 -1.386 17.641 1 94.75 60 ARG A CA 1
ATOM 431 C C . ARG A 1 60 ? -27.594 -1.895 16.203 1 94.75 60 ARG A C 1
ATOM 433 O O . ARG A 1 60 ? -28.266 -2.871 15.891 1 94.75 60 ARG A O 1
ATOM 440 N N . GLY A 1 61 ? -26.844 -1.273 15.352 1 96.12 61 GLY A N 1
ATOM 441 C CA . GLY A 1 61 ? -26.828 -1.663 13.945 1 96.12 61 GLY A CA 1
ATOM 442 C C . GLY A 1 61 ? -27.766 -0.829 13.094 1 96.12 61 GLY A C 1
ATOM 443 O O . GLY A 1 61 ? -28.312 0.176 13.555 1 96.12 61 GLY A O 1
ATOM 444 N N . LEU A 1 62 ? -27.938 -1.22 11.852 1 97.12 62 LEU A N 1
ATOM 445 C CA . LEU A 1 62 ? -28.766 -0.487 10.906 1 97.12 62 LEU A CA 1
ATOM 446 C C . LEU A 1 62 ? -30.203 -0.383 11.414 1 97.12 62 LEU A C 1
ATOM 448 O O . LEU A 1 62 ? -30.797 -1.389 11.805 1 97.12 62 LEU A O 1
ATOM 452 N N . PRO A 1 63 ? -30.766 0.797 11.477 1 96.25 63 PRO A N 1
ATOM 453 C CA . PRO A 1 63 ? -32.188 0.93 11.797 1 96.25 63 PRO A CA 1
ATOM 454 C C . PRO A 1 63 ? -33.094 0.46 10.672 1 96.25 63 PRO A C 1
ATOM 456 O O . PRO A 1 63 ? -33.406 1.237 9.766 1 96.25 63 PRO A O 1
ATOM 459 N N . LEU A 1 64 ? -33.562 -0.729 10.766 1 95.69 64 LEU A N 1
ATOM 460 C CA . LEU A 1 64 ? -34.281 -1.356 9.656 1 95.69 64 LEU A CA 1
ATOM 461 C C . LEU A 1 64 ? -35.781 -1.427 9.938 1 95.69 64 LEU A C 1
ATOM 463 O O . LEU A 1 64 ? -36.594 -1.503 9.008 1 95.69 64 LEU A O 1
ATOM 467 N N . ASP A 1 65 ? -36.125 -1.444 11.242 1 92.19 65 ASP A N 1
ATOM 468 C CA . ASP A 1 65 ? -37.531 -1.601 11.609 1 92.19 65 ASP A CA 1
ATOM 469 C C . ASP A 1 65 ? -37.906 -0.749 12.828 1 92.19 65 ASP A C 1
ATOM 471 O O . ASP A 1 65 ? -37.656 -1.165 13.961 1 92.19 65 ASP A O 1
ATOM 475 N N . PRO A 1 66 ? -38.531 0.358 12.758 1 91.56 66 PRO A N 1
ATOM 476 C CA . PRO A 1 66 ? -38.906 0.884 11.438 1 91.56 66 PRO A CA 1
ATOM 477 C C . PRO A 1 66 ? -37.719 1.58 10.742 1 91.56 66 PRO A C 1
ATOM 479 O O . PRO A 1 66 ? -36.781 2.047 11.406 1 91.56 66 PRO A O 1
ATOM 482 N N . LEU A 1 67 ? -37.844 1.59 9.484 1 95.19 67 LEU A N 1
ATOM 483 C CA . LEU A 1 67 ? -36.906 2.389 8.695 1 95.19 67 LEU A CA 1
ATOM 484 C C . LEU A 1 67 ? -37.156 3.879 8.898 1 95.19 67 LEU A C 1
ATOM 486 O O . LEU A 1 67 ? -38.312 4.336 8.836 1 95.19 67 LEU A O 1
ATOM 490 N N . PRO A 1 68 ? -36.094 4.625 9.211 1 95.5 68 PRO A N 1
ATOM 491 C CA . PRO A 1 68 ? -36.312 6.066 9.367 1 95.5 68 PRO A CA 1
ATOM 492 C C . PRO A 1 68 ? -36.906 6.715 8.125 1 95.5 68 PRO A C 1
ATOM 494 O O . PRO A 1 68 ? -36.625 6.277 7.004 1 95.5 68 PRO A O 1
ATOM 497 N N . PRO A 1 69 ? -37.75 7.711 8.328 1 94.62 69 PRO A N 1
ATOM 498 C CA . PRO A 1 69 ? -38.25 8.43 7.16 1 94.62 69 PRO A CA 1
ATOM 499 C C . PRO A 1 69 ? -37.188 9.188 6.398 1 94.62 69 PRO A C 1
ATOM 501 O O . PRO A 1 69 ? -36.156 9.578 6.988 1 94.62 69 PRO A O 1
ATOM 504 N N . PRO A 1 70 ? -37.469 9.32 5.145 1 93.25 70 PRO A N 1
ATOM 505 C CA . PRO A 1 70 ? -36.5 10.125 4.395 1 93.25 70 PRO A CA 1
ATOM 506 C C . PRO A 1 70 ? -36.531 11.602 4.805 1 93.25 70 PRO A C 1
ATOM 508 O O . PRO A 1 70 ? -37.594 12.227 4.805 1 93.25 70 PRO A O 1
ATOM 511 N N . ARG A 1 71 ? -35.5 12.172 5.309 1 88.62 71 ARG A N 1
ATOM 512 C CA . ARG A 1 71 ? -35.438 13.555 5.762 1 88.62 71 ARG A CA 1
ATOM 513 C C . ARG A 1 71 ? -34.656 14.422 4.77 1 88.62 71 ARG A C 1
ATOM 515 O O . ARG A 1 71 ? -34.75 15.648 4.809 1 88.62 71 ARG A O 1
ATOM 522 N N . GLY A 1 72 ? -34.031 13.875 3.834 1 87.88 72 GLY A N 1
ATOM 523 C CA . GLY A 1 72 ? -33.219 14.641 2.891 1 87.88 72 GLY A CA 1
ATOM 524 C C . GLY A 1 72 ? -32.094 15.391 3.549 1 87.88 72 GLY A C 1
ATOM 525 O O . GLY A 1 72 ? -31.703 15.086 4.688 1 87.88 72 GLY A O 1
ATOM 526 N N . ARG A 1 73 ? -31.562 16.422 2.832 1 94.06 73 ARG A N 1
ATOM 527 C CA . ARG A 1 73 ? -30.469 17.266 3.305 1 94.06 73 ARG A CA 1
ATOM 528 C C . ARG A 1 73 ? -30.984 18.391 4.195 1 94.06 73 ARG A C 1
ATOM 530 O O . ARG A 1 73 ? -32.031 18.969 3.932 1 94.06 73 ARG A O 1
ATOM 537 N N . ASP A 1 74 ? -30.281 18.578 5.242 1 93.5 74 ASP A N 1
ATOM 538 C CA . ASP A 1 74 ? -30.578 19.75 6.07 1 93.5 74 ASP A CA 1
ATOM 539 C C . ASP A 1 74 ? -30.094 21.031 5.398 1 93.5 74 ASP A C 1
ATOM 541 O O . ASP A 1 74 ? -28.875 21.219 5.227 1 93.5 74 ASP A O 1
ATOM 545 N N . PRO A 1 75 ? -30.969 21.906 5.078 1 91.12 75 PRO A N 1
ATOM 546 C CA . PRO A 1 75 ? -30.562 23.109 4.371 1 91.12 75 PRO A CA 1
ATOM 547 C C . PRO A 1 75 ? -29.719 24.047 5.238 1 91.12 75 PRO A C 1
ATOM 549 O O . PRO A 1 75 ? -29.078 24.969 4.723 1 91.12 75 PRO A O 1
ATOM 552 N N . ASN A 1 76 ? -29.734 23.828 6.516 1 89.12 76 ASN A N 1
ATOM 553 C CA . ASN A 1 76 ? -29.016 24.703 7.43 1 89.12 76 ASN A CA 1
ATOM 554 C C . ASN A 1 76 ? -27.594 24.219 7.66 1 89.12 76 ASN A C 1
ATOM 556 O O . ASN A 1 76 ? -26.828 24.844 8.398 1 89.12 76 ASN A O 1
ATOM 560 N N . CYS A 1 77 ? -27.266 23.203 7.082 1 91.06 77 CYS A N 1
ATOM 561 C CA . CYS A 1 77 ? -25.906 22.672 7.195 1 91.06 77 CYS A CA 1
ATOM 562 C C . CYS A 1 77 ? -25.172 22.75 5.859 1 91.06 77 CYS A C 1
ATOM 564 O O . CYS A 1 77 ? -25.797 22.672 4.801 1 91.06 77 CYS A O 1
ATOM 566 N N . PRO A 1 78 ? -23.844 23.031 5.938 1 93.38 78 PRO A N 1
ATOM 567 C CA . PRO A 1 78 ? -23.094 23.016 4.68 1 93.38 78 PRO A CA 1
ATOM 568 C C . PRO A 1 78 ? -23.062 21.625 4.031 1 93.38 78 PRO A C 1
ATOM 570 O O . PRO A 1 78 ? -22.984 20.625 4.73 1 93.38 78 PRO A O 1
ATOM 573 N N . HIS A 1 79 ? -23.047 21.625 2.688 1 95.25 79 HIS A N 1
ATOM 574 C CA . HIS A 1 79 ? -23.047 20.375 1.946 1 95.25 79 HIS A CA 1
ATOM 575 C C . HIS A 1 79 ? -21.891 20.312 0.96 1 95.25 79 HIS A C 1
ATOM 577 O O . HIS A 1 79 ? -21.438 21.359 0.463 1 95.25 79 HIS A O 1
ATOM 583 N N . ALA A 1 80 ? -21.422 19.141 0.719 1 94.94 80 ALA A N 1
ATOM 584 C CA . ALA A 1 80 ? -20.359 18.922 -0.259 1 94.94 80 ALA A CA 1
ATOM 585 C C . ALA A 1 80 ? -20.844 19.25 -1.672 1 94.94 80 ALA A C 1
ATOM 587 O O . ALA A 1 80 ? -22.016 19.047 -1.99 1 94.94 80 ALA A O 1
ATOM 588 N N . PRO A 1 81 ? -19.891 19.719 -2.508 1 94.19 81 PRO A N 1
ATOM 589 C CA . PRO A 1 81 ? -20.281 19.938 -3.906 1 94.19 81 PRO A CA 1
ATOM 590 C C . PRO A 1 81 ? -20.781 18.656 -4.59 1 94.19 81 PRO A C 1
ATOM 592 O O . PRO A 1 81 ? -20.297 17.562 -4.281 1 94.19 81 PRO A O 1
ATOM 595 N N . VAL A 1 82 ? -21.688 18.859 -5.551 1 95 82 VAL A N 1
ATOM 596 C CA . VAL A 1 82 ? -22.234 17.734 -6.316 1 95 82 VAL A CA 1
ATOM 597 C C . VAL A 1 82 ? -21.141 17.156 -7.207 1 95 82 VAL A C 1
ATOM 599 O O . VAL A 1 82 ? -20.359 17.891 -7.809 1 95 82 VAL A O 1
ATOM 602 N N . ARG A 1 83 ? -21.078 15.867 -7.211 1 94.38 83 ARG A N 1
ATOM 603 C CA . ARG A 1 83 ? -20.109 15.172 -8.047 1 94.38 83 ARG A CA 1
ATOM 604 C C . ARG A 1 83 ? -20.734 14.727 -9.367 1 94.38 83 ARG A C 1
ATOM 606 O O . ARG A 1 83 ? -21.938 14.516 -9.445 1 94.38 83 ARG A O 1
ATOM 613 N N . THR A 1 84 ? -19.875 14.602 -10.43 1 92.5 84 THR A N 1
ATOM 614 C CA . THR A 1 84 ? -20.328 14.18 -11.75 1 92.5 84 THR A CA 1
ATOM 615 C C . THR A 1 84 ? -19.484 13.023 -12.273 1 92.5 84 THR A C 1
ATOM 617 O O . THR A 1 84 ? -18.703 13.188 -13.211 1 92.5 84 THR A O 1
ATOM 620 N N . PRO A 1 85 ? -19.75 11.852 -11.758 1 94.44 85 PRO A N 1
ATOM 621 C CA . PRO A 1 85 ? -18.891 10.711 -12.117 1 94.44 85 PRO A CA 1
ATOM 622 C C . PRO A 1 85 ? -19.141 10.219 -13.539 1 94.44 85 PRO A C 1
ATOM 624 O O . PRO A 1 85 ? -18.297 9.5 -14.094 1 94.44 85 PRO A O 1
ATOM 627 N N . GLY A 1 86 ? -20.203 10.547 -14.148 1 92.44 86 GLY A N 1
ATOM 628 C CA . GLY A 1 86 ? -20.484 10.141 -15.516 1 92.44 86 GLY A CA 1
ATOM 629 C C . GLY A 1 86 ? -20.672 8.648 -15.672 1 92.44 86 GLY A C 1
ATOM 630 O O . GLY A 1 86 ? -20.109 8.039 -16.594 1 92.44 86 GLY A O 1
ATOM 631 N N . LEU A 1 87 ? -21.469 8.016 -14.812 1 94.94 87 LEU A N 1
ATOM 632 C CA . LEU A 1 87 ? -21.703 6.574 -14.859 1 94.94 87 LEU A CA 1
ATOM 633 C C . LEU A 1 87 ? -22.609 6.207 -16.031 1 94.94 87 LEU A C 1
ATOM 635 O O . LEU A 1 87 ? -23.547 6.945 -16.359 1 94.94 87 LEU A O 1
ATOM 639 N N . SER A 1 88 ? -22.281 5.059 -16.719 1 92.06 88 SER A N 1
ATOM 640 C CA . SER A 1 88 ? -23.219 4.453 -17.672 1 92.06 88 SER A CA 1
ATOM 641 C C . SER A 1 88 ? -24.422 3.84 -16.953 1 92.06 88 SER A C 1
ATOM 643 O O . SER A 1 88 ? -24.391 3.654 -15.734 1 92.06 88 SER A O 1
ATOM 645 N N . PRO A 1 89 ? -25.516 3.568 -17.656 1 91.19 89 PRO A N 1
ATOM 646 C CA . PRO A 1 89 ? -26.656 2.9 -17.031 1 91.19 89 PRO A CA 1
ATOM 647 C C . PRO A 1 89 ? -26.281 1.578 -16.375 1 91.19 89 PRO A C 1
ATOM 649 O O . PRO A 1 89 ? -26.781 1.255 -15.289 1 91.19 89 PRO A O 1
ATOM 652 N N . ALA A 1 90 ? -25.391 0.876 -16.984 1 91.69 90 ALA A N 1
ATOM 653 C CA . ALA A 1 90 ? -24.938 -0.381 -16.406 1 91.69 90 ALA A CA 1
ATOM 654 C C . ALA A 1 90 ? -24.188 -0.14 -15.102 1 91.69 90 ALA A C 1
ATOM 656 O O . ALA A 1 90 ? -24.328 -0.913 -14.148 1 91.69 90 ALA A O 1
ATOM 657 N N . GLN A 1 91 ? -23.438 0.904 -15.07 1 94.25 91 GLN A N 1
ATOM 658 C CA . GLN A 1 91 ? -22.672 1.242 -13.867 1 94.25 91 GLN A CA 1
ATOM 659 C C . GLN A 1 91 ? -23.609 1.737 -12.758 1 94.25 91 GLN A C 1
ATOM 661 O O . GLN A 1 91 ? -23.359 1.492 -11.578 1 94.25 91 GLN A O 1
ATOM 666 N N . GLU A 1 92 ? -24.656 2.447 -13.141 1 96.5 92 GLU A N 1
ATOM 667 C CA . GLU A 1 92 ? -25.656 2.861 -12.156 1 96.5 92 GLU A CA 1
ATOM 668 C C . GLU A 1 92 ? -26.281 1.653 -11.477 1 96.5 92 GLU A C 1
ATOM 670 O O . GLU A 1 92 ? -26.516 1.667 -10.258 1 96.5 92 GLU A O 1
ATOM 675 N N . LYS A 1 93 ? -26.562 0.626 -12.289 1 95.31 93 LYS A N 1
ATOM 676 C CA . LYS A 1 93 ? -27.125 -0.602 -11.734 1 95.31 93 LYS A CA 1
ATOM 677 C C . LYS A 1 93 ? -26.172 -1.233 -10.727 1 95.31 93 LYS A C 1
ATOM 679 O O . LYS A 1 93 ? -26.594 -1.705 -9.664 1 95.31 93 LYS A O 1
ATOM 684 N N . VAL A 1 94 ? -24.922 -1.218 -11.07 1 95.5 94 VAL A N 1
ATOM 685 C CA . VAL A 1 94 ? -23.906 -1.774 -10.172 1 95.5 94 VAL A CA 1
ATOM 686 C C . VAL A 1 94 ? -23.859 -0.959 -8.883 1 95.5 94 VAL A C 1
ATOM 688 O O . VAL A 1 94 ? -23.781 -1.522 -7.789 1 95.5 94 VAL A O 1
ATOM 691 N N . ALA A 1 95 ? -23.844 0.364 -9 1 97.94 95 ALA A N 1
ATOM 692 C CA . ALA A 1 95 ? -23.828 1.235 -7.832 1 97.94 95 ALA A CA 1
ATOM 693 C C . ALA A 1 95 ? -25.016 0.95 -6.918 1 97.94 95 ALA A C 1
ATOM 695 O O . ALA A 1 95 ? -24.875 0.904 -5.695 1 97.94 95 ALA A O 1
ATOM 696 N N . LEU A 1 96 ? -26.188 0.772 -7.512 1 97.75 96 LEU A N 1
ATOM 697 C CA . LEU A 1 96 ? -27.406 0.498 -6.746 1 97.75 96 LEU A CA 1
ATOM 698 C C . LEU A 1 96 ? -27.312 -0.854 -6.047 1 97.75 96 LEU A C 1
ATOM 700 O O . LEU A 1 96 ? -27.672 -0.975 -4.875 1 97.75 96 LEU A O 1
ATOM 704 N N . ARG A 1 97 ? -26.859 -1.823 -6.82 1 97.31 97 ARG A N 1
ATOM 705 C CA . ARG A 1 97 ? -26.688 -3.148 -6.238 1 97.31 97 ARG A CA 1
ATOM 706 C C . ARG A 1 97 ? -25.734 -3.105 -5.043 1 97.31 97 ARG A C 1
ATOM 708 O O . ARG A 1 97 ? -26 -3.715 -4.008 1 97.31 97 ARG A O 1
ATOM 715 N N . ASN A 1 98 ? -24.656 -2.389 -5.191 1 98.12 98 ASN A N 1
ATOM 716 C CA . ASN A 1 98 ? -23.656 -2.271 -4.129 1 98.12 98 ASN A CA 1
ATOM 717 C C . ASN A 1 98 ? -24.234 -1.572 -2.9 1 98.12 98 ASN A C 1
ATOM 719 O O . ASN A 1 98 ? -23.891 -1.914 -1.769 1 98.12 98 ASN A O 1
ATOM 723 N N . ALA A 1 99 ? -25.062 -0.599 -3.121 1 98.5 99 ALA A N 1
ATOM 724 C CA . ALA A 1 99 ? -25.672 0.119 -2.01 1 98.5 99 ALA A CA 1
ATOM 725 C C . ALA A 1 99 ? -26.719 -0.75 -1.311 1 98.5 99 ALA A C 1
ATOM 727 O O . ALA A 1 99 ? -26.797 -0.774 -0.079 1 98.5 99 ALA A O 1
ATOM 728 N N . LEU A 1 100 ? -27.484 -1.471 -2.062 1 98.25 100 LEU A N 1
ATOM 729 C CA . LEU A 1 100 ? -28.625 -2.227 -1.56 1 98.25 100 LEU A CA 1
ATOM 730 C C . LEU A 1 100 ? -28.172 -3.453 -0.78 1 98.25 100 LEU A C 1
ATOM 732 O O . LEU A 1 100 ? -28.922 -3.982 0.048 1 98.25 100 LEU A O 1
ATOM 736 N N . ARG A 1 101 ? -26.953 -3.877 -1.004 1 97.69 101 ARG A N 1
ATOM 737 C CA . ARG A 1 101 ? -26.516 -5.133 -0.4 1 97.69 101 ARG A CA 1
ATOM 738 C C . ARG A 1 101 ? -26.406 -5.004 1.114 1 97.69 101 ARG A C 1
ATOM 740 O O . ARG A 1 101 ? -26.297 -6.008 1.824 1 97.69 101 ARG A O 1
ATOM 747 N N . TYR A 1 102 ? -26.469 -3.834 1.685 1 98.19 102 TYR A N 1
ATOM 748 C CA . TYR A 1 102 ? -26.469 -3.633 3.129 1 98.19 102 TYR A CA 1
ATOM 749 C C . TYR A 1 102 ? -27.828 -3.963 3.723 1 98.19 102 TYR A C 1
ATOM 751 O O . TYR A 1 102 ? -27.953 -4.168 4.934 1 98.19 102 TYR A O 1
ATOM 759 N N . PHE A 1 103 ? -28.891 -4.062 2.896 1 98.19 103 PHE A N 1
ATOM 760 C CA . PHE A 1 103 ? -30.25 -4.094 3.402 1 98.19 103 PHE A CA 1
ATOM 761 C C . PHE A 1 103 ? -30.969 -5.371 2.965 1 98.19 103 PHE A C 1
ATOM 763 O O . PHE A 1 103 ? -30.734 -5.875 1.864 1 98.19 103 PHE A O 1
ATOM 770 N N . PRO A 1 104 ? -31.906 -5.871 3.824 1 97.31 104 PRO A N 1
ATOM 771 C CA . PRO A 1 104 ? -32.688 -7.027 3.41 1 97.31 104 PRO A CA 1
ATOM 772 C C . PRO A 1 104 ? -33.5 -6.766 2.143 1 97.31 104 PRO A C 1
ATOM 774 O O . PRO A 1 104 ? -33.969 -5.637 1.914 1 97.31 104 PRO A O 1
ATOM 777 N N . ALA A 1 105 ? -33.781 -7.809 1.442 1 96.56 105 ALA A N 1
ATOM 778 C CA . ALA A 1 105 ? -34.438 -7.723 0.141 1 96.56 105 ALA A CA 1
ATOM 779 C C . ALA A 1 105 ? -35.812 -7.062 0.261 1 96.56 105 ALA A C 1
ATOM 781 O O . ALA A 1 105 ? -36.25 -6.363 -0.655 1 96.56 105 ALA A O 1
ATOM 782 N N . SER A 1 106 ? -36.438 -7.188 1.385 1 96.06 106 SER A N 1
ATOM 783 C CA . SER A 1 106 ? -37.781 -6.652 1.593 1 96.06 106 SER A CA 1
ATOM 784 C C . SER A 1 106 ? -37.781 -5.129 1.525 1 96.06 106 SER A C 1
ATOM 786 O O . SER A 1 106 ? -38.844 -4.516 1.295 1 96.06 106 SER A O 1
ATOM 788 N N . LEU A 1 107 ? -36.656 -4.492 1.69 1 97.44 107 LEU A N 1
ATOM 789 C CA . LEU A 1 107 ? -36.562 -3.033 1.708 1 97.44 107 LEU A CA 1
ATOM 790 C C . LEU A 1 107 ? -36.094 -2.496 0.367 1 97.44 107 LEU A C 1
ATOM 792 O O . LEU A 1 107 ? -36.062 -1.283 0.149 1 97.44 107 LEU A O 1
ATOM 796 N N . HIS A 1 108 ? -35.781 -3.311 -0.602 1 97.75 108 HIS A N 1
ATOM 797 C CA . HIS A 1 108 ? -35.125 -2.906 -1.835 1 97.75 108 HIS A CA 1
ATOM 798 C C . HIS A 1 108 ? -36.062 -2.113 -2.734 1 97.75 108 HIS A C 1
ATOM 800 O O . HIS A 1 108 ? -35.625 -1.174 -3.41 1 97.75 108 HIS A O 1
ATOM 806 N N . GLU A 1 109 ? -37.281 -2.488 -2.762 1 96.12 109 GLU A N 1
ATOM 807 C CA . GLU A 1 109 ? -38.25 -1.791 -3.604 1 96.12 109 GLU A CA 1
ATOM 808 C C . GLU A 1 109 ? -38.375 -0.32 -3.213 1 96.12 109 GLU A C 1
ATOM 810 O O . GLU A 1 109 ? -38.594 0.54 -4.066 1 96.12 109 GLU A O 1
ATOM 815 N N . LEU A 1 110 ? -38.281 -0.115 -1.942 1 96.25 110 LEU A N 1
ATOM 816 C CA . LEU A 1 110 ? -38.375 1.245 -1.426 1 96.25 110 LEU A CA 1
ATOM 817 C C . LEU A 1 110 ? -37.062 2 -1.613 1 96.25 110 LEU A C 1
ATOM 819 O O . LEU A 1 110 ? -37.062 3.154 -2.045 1 96.25 110 LEU A O 1
ATOM 823 N N . LEU A 1 111 ? -35.969 1.384 -1.326 1 97.81 111 LEU A N 1
ATOM 824 C CA . LEU A 1 111 ? -34.688 2.053 -1.227 1 97.81 111 LEU A CA 1
ATOM 825 C C . LEU A 1 111 ? -34.062 2.24 -2.605 1 97.81 111 LEU A C 1
ATOM 827 O O . LEU A 1 111 ? -33.312 3.199 -2.832 1 97.81 111 LEU A O 1
ATOM 831 N N . ALA A 1 112 ? -34.281 1.366 -3.531 1 97.69 112 ALA A N 1
ATOM 832 C CA . ALA A 1 112 ? -33.656 1.406 -4.84 1 97.69 112 ALA A CA 1
ATOM 833 C C . ALA A 1 112 ? -33.906 2.734 -5.543 1 97.69 112 ALA A C 1
ATOM 835 O O . ALA A 1 112 ? -33 3.414 -5.98 1 97.69 112 ALA A O 1
ATOM 836 N N . PRO A 1 113 ? -35.219 3.191 -5.684 1 97.12 113 PRO A N 1
ATOM 837 C CA . PRO A 1 113 ? -35.438 4.48 -6.332 1 97.12 113 PRO A CA 1
ATOM 838 C C . PRO A 1 113 ? -34.844 5.652 -5.551 1 97.12 113 PRO A C 1
ATOM 840 O O . PRO A 1 113 ? -34.406 6.629 -6.148 1 97.12 113 PRO A O 1
ATOM 843 N N . GLU A 1 114 ? -34.906 5.578 -4.254 1 97.69 114 GLU A N 1
ATOM 844 C CA . GLU A 1 114 ? -34.312 6.633 -3.418 1 97.69 114 GLU A CA 1
ATOM 845 C C . GLU A 1 114 ? -32.812 6.75 -3.623 1 97.69 114 GLU A C 1
ATOM 847 O O . GLU A 1 114 ? -32.281 7.855 -3.766 1 97.69 114 GLU A O 1
ATOM 852 N N . PHE A 1 115 ? -32.156 5.633 -3.609 1 98.19 115 PHE A N 1
ATOM 853 C CA . PHE A 1 115 ? -30.719 5.617 -3.797 1 98.19 115 PHE A CA 1
ATOM 854 C C . PHE A 1 115 ? -30.344 6.086 -5.199 1 98.19 115 PHE A C 1
ATOM 856 O O . PHE A 1 115 ? -29.328 6.766 -5.387 1 98.19 115 PHE A O 1
ATOM 863 N N . LEU A 1 116 ? -31.125 5.672 -6.168 1 97.81 116 LEU A N 1
ATOM 864 C CA . LEU A 1 116 ? -30.875 6.152 -7.523 1 97.81 116 LEU A CA 1
ATOM 865 C C . LEU A 1 116 ? -30.984 7.672 -7.59 1 97.81 116 LEU A C 1
ATOM 867 O O . LEU A 1 116 ? -30.203 8.328 -8.273 1 97.81 116 LEU A O 1
ATOM 871 N N . GLN A 1 117 ? -31.969 8.18 -6.941 1 97.12 117 GLN A N 1
ATOM 872 C CA . GLN A 1 117 ? -32.156 9.625 -6.91 1 97.12 117 GLN A CA 1
ATOM 873 C C . GLN A 1 117 ? -30.922 10.312 -6.289 1 97.12 117 GLN A C 1
ATOM 875 O O . GLN A 1 117 ? -30.453 11.328 -6.801 1 97.12 117 GLN A O 1
ATOM 880 N N . GLU A 1 118 ? -30.438 9.812 -5.188 1 97.62 118 GLU A N 1
ATOM 881 C CA . GLU A 1 118 ? -29.234 10.375 -4.578 1 97.62 118 GLU A CA 1
ATOM 882 C C . GLU A 1 118 ? -28.047 10.328 -5.543 1 97.62 118 GLU A C 1
ATOM 884 O O . GLU A 1 118 ? -27.297 11.289 -5.652 1 97.62 118 GLU A O 1
ATOM 889 N N . LEU A 1 119 ? -27.891 9.156 -6.168 1 98.19 119 LEU A N 1
ATOM 890 C CA . LEU A 1 119 ? -26.781 8.969 -7.094 1 98.19 119 LEU A CA 1
ATOM 891 C C . LEU A 1 119 ? -26.828 9.992 -8.227 1 98.19 119 LEU A C 1
ATOM 893 O O . LEU A 1 119 ? -25.812 10.609 -8.547 1 98.19 119 LEU A O 1
ATOM 897 N N . ARG A 1 120 ? -27.984 10.188 -8.781 1 96.81 120 ARG A N 1
ATOM 898 C CA . ARG A 1 120 ? -28.141 11.078 -9.93 1 96.81 120 ARG A CA 1
ATOM 899 C C . ARG A 1 120 ? -28.078 12.539 -9.5 1 96.81 120 ARG A C 1
ATOM 901 O O . ARG A 1 120 ? -27.547 13.383 -10.234 1 96.81 120 ARG A O 1
ATOM 908 N N . ALA A 1 121 ? -28.578 12.828 -8.344 1 96.25 121 ALA A N 1
ATOM 909 C CA . ALA A 1 121 ? -28.656 14.203 -7.879 1 96.25 121 ALA A CA 1
ATOM 910 C C . ALA A 1 121 ? -27.312 14.68 -7.34 1 96.25 121 ALA A C 1
ATOM 912 O O . ALA A 1 121 ? -26.938 15.844 -7.508 1 96.25 121 ALA A O 1
ATOM 913 N N . TYR A 1 122 ? -26.594 13.773 -6.66 1 96.81 122 TYR A N 1
ATOM 914 C CA . TYR A 1 122 ? -25.438 14.242 -5.906 1 96.81 122 TYR A CA 1
ATOM 915 C C . TYR A 1 122 ? -24.172 13.531 -6.355 1 96.81 122 TYR A C 1
ATOM 917 O O . TYR A 1 122 ? -23.062 13.875 -5.926 1 96.81 122 TYR A O 1
ATOM 925 N N . GLY A 1 123 ? -24.25 12.523 -7.219 1 97.12 123 GLY A N 1
ATOM 926 C CA . GLY A 1 123 ? -23.109 11.805 -7.746 1 97.12 123 GLY A CA 1
ATOM 927 C C . GLY A 1 123 ? -22.641 10.672 -6.844 1 97.12 123 GLY A C 1
ATOM 928 O O . GLY A 1 123 ? -21.656 10 -7.141 1 97.12 123 GLY A O 1
ATOM 929 N N . HIS A 1 124 ? -23.344 10.445 -5.719 1 98.19 124 HIS A N 1
ATOM 930 C CA . HIS A 1 124 ? -23.031 9.414 -4.746 1 98.19 124 HIS A CA 1
ATOM 931 C C . HIS A 1 124 ? -24.25 9.031 -3.916 1 98.19 124 HIS A C 1
ATOM 933 O O . HIS A 1 124 ? -25.219 9.797 -3.838 1 98.19 124 HIS A O 1
ATOM 939 N N . ILE A 1 125 ? -24.266 7.836 -3.449 1 98.56 125 ILE A N 1
ATOM 940 C CA . ILE A 1 125 ? -25.312 7.375 -2.547 1 98.56 125 ILE A CA 1
ATOM 941 C C . ILE A 1 125 ? -24.828 7.488 -1.101 1 98.56 125 ILE A C 1
ATOM 943 O O . ILE A 1 125 ? -24.172 6.578 -0.584 1 98.56 125 ILE A O 1
ATOM 947 N N . TYR A 1 126 ? -25.25 8.508 -0.419 1 98.38 126 TYR A N 1
ATOM 948 C CA . TYR A 1 126 ? -24.797 8.773 0.943 1 98.38 126 TYR A CA 1
ATOM 949 C C . TYR A 1 126 ? -25.719 8.102 1.96 1 98.38 126 TYR A C 1
ATOM 951 O O . TYR A 1 126 ? -25.328 7.895 3.113 1 98.38 126 TYR A O 1
ATOM 959 N N . MET A 1 127 ? -27 7.863 1.517 1 98.38 127 MET A N 1
ATOM 960 C CA . MET A 1 127 ? -28.031 7.289 2.371 1 98.38 127 MET A CA 1
ATOM 961 C C . MET A 1 127 ? -28.438 8.273 3.463 1 98.38 127 MET A C 1
ATOM 963 O O . MET A 1 127 ? -28.438 7.926 4.645 1 98.38 127 MET A O 1
ATOM 967 N N . TYR A 1 128 ? -28.922 9.43 3.08 1 97.56 128 TYR A N 1
ATOM 968 C CA . TYR A 1 128 ? -29.266 10.523 3.982 1 97.56 128 TYR A CA 1
ATOM 969 C C . TYR A 1 128 ? -30.328 10.094 4.98 1 97.56 128 TYR A C 1
ATOM 971 O O . TYR A 1 128 ? -30.359 10.57 6.113 1 97.56 128 TYR A O 1
ATOM 979 N N . ARG A 1 129 ? -31.156 9.164 4.578 1 96.69 129 ARG A N 1
ATOM 980 C CA . ARG A 1 129 ? -32.219 8.648 5.426 1 96.69 129 ARG A CA 1
ATOM 981 C C . ARG A 1 129 ? -31.672 8.094 6.734 1 96.69 129 ARG A C 1
ATOM 983 O O . ARG A 1 129 ? -32.375 8.078 7.75 1 96.69 129 ARG A O 1
ATOM 990 N N . LEU A 1 130 ? -30.438 7.676 6.695 1 97.62 130 LEU A N 1
ATOM 991 C CA . LEU A 1 130 ? -29.859 6.969 7.836 1 97.62 130 LEU A CA 1
ATOM 992 C C . LEU A 1 130 ? -29.062 7.922 8.719 1 97.62 130 LEU A C 1
ATOM 994 O O . LEU A 1 130 ? -28.531 7.52 9.758 1 97.62 130 LEU A O 1
ATOM 998 N N . TYR A 1 131 ? -28.953 9.211 8.336 1 96.81 131 TYR A N 1
ATOM 999 C CA . TYR A 1 131 ? -28.25 10.18 9.188 1 96.81 131 TYR A CA 1
ATOM 1000 C C . TYR A 1 131 ? -28.859 10.203 10.586 1 96.81 131 TYR A C 1
ATOM 1002 O O . TYR A 1 131 ? -30.078 10.414 10.734 1 96.81 131 TYR A O 1
ATOM 1010 N N . PRO A 1 132 ? -28.062 9.984 11.594 1 95.38 132 PRO A N 1
ATOM 1011 C CA . PRO A 1 132 ? -28.594 9.859 12.953 1 95.38 132 PRO A CA 1
ATOM 1012 C C . PRO A 1 132 ? -29.25 11.148 13.445 1 95.38 132 PRO A C 1
ATOM 1014 O O . PRO A 1 132 ? -28.781 12.242 13.109 1 95.38 132 PRO A O 1
ATOM 1017 N N . THR A 1 133 ? -30.219 10.984 14.359 1 92.75 133 THR A N 1
ATOM 1018 C CA . THR A 1 133 ? -30.859 12.141 14.969 1 92.75 133 THR A CA 1
ATOM 1019 C C . THR A 1 133 ? -30.078 12.633 16.172 1 92.75 133 THR A C 1
ATOM 1021 O O . THR A 1 133 ? -30.141 13.805 16.531 1 92.75 133 THR A O 1
ATOM 1024 N N . LEU A 1 134 ? -29.344 11.711 16.766 1 95.06 134 LEU A N 1
ATOM 1025 C CA . LEU A 1 134 ? -28.453 12.109 17.859 1 95.06 134 LEU A CA 1
ATOM 1026 C C . LEU A 1 134 ? -27.391 13.07 17.359 1 95.06 134 LEU A C 1
ATOM 1028 O O . LEU A 1 134 ? -26.812 12.883 16.281 1 95.06 134 LEU A O 1
ATOM 1032 N N . GLU A 1 135 ? -27.188 14.07 18.141 1 95.06 135 GLU A N 1
ATOM 1033 C CA . GLU A 1 135 ? -26.125 15 17.797 1 95.06 135 GLU A CA 1
ATOM 1034 C C . GLU A 1 135 ? -24.766 14.305 17.781 1 95.06 135 GLU A C 1
ATOM 1036 O O . GLU A 1 135 ? -24.375 13.656 18.75 1 95.06 135 GLU A O 1
ATOM 1041 N N . MET A 1 136 ? -24.078 14.445 16.672 1 96.56 136 MET A N 1
ATOM 1042 C CA . MET A 1 136 ? -22.75 13.875 16.594 1 96.56 136 MET A CA 1
ATOM 1043 C C . MET A 1 136 ? -21.75 14.711 17.391 1 96.56 136 MET A C 1
ATOM 1045 O O . MET A 1 136 ? -21.578 15.906 17.125 1 96.56 136 MET A O 1
ATOM 1049 N N . ARG A 1 137 ? -21.109 14.156 18.328 1 97.56 137 ARG A N 1
ATOM 1050 C CA . ARG A 1 137 ? -20.047 14.781 19.109 1 97.56 137 ARG A CA 1
ATOM 1051 C C . ARG A 1 137 ? -19.25 13.734 19.891 1 97.56 137 ARG A C 1
ATOM 1053 O O . ARG A 1 137 ? -19.688 12.586 20.016 1 97.56 137 ARG A O 1
ATOM 1060 N N . ALA A 1 138 ? -18.203 14.078 20.359 1 97.88 138 ALA A N 1
ATOM 1061 C CA . ALA A 1 138 ? -17.391 13.18 21.188 1 97.88 138 ALA A CA 1
ATOM 1062 C C . ALA A 1 138 ? -17.969 13.055 22.594 1 97.88 138 ALA A C 1
ATOM 1064 O O . ALA A 1 138 ? -17.562 13.773 23.5 1 97.88 138 ALA A O 1
ATOM 1065 N N . TYR A 1 139 ? -18.797 12.102 22.797 1 97.88 139 TYR A N 1
ATOM 1066 C CA . TYR A 1 139 ? -19.328 11.844 24.141 1 97.88 139 TYR A CA 1
ATOM 1067 C C . TYR A 1 139 ? -18.266 11.188 25.016 1 97.88 139 TYR A C 1
ATOM 1069 O O . TYR A 1 139 ? -17.328 10.555 24.516 1 97.88 139 TYR A O 1
ATOM 1077 N N . PRO A 1 140 ? -18.391 11.391 26.359 1 97.94 140 PRO A N 1
ATOM 1078 C CA . PRO A 1 140 ? -17.438 10.719 27.234 1 97.94 140 PRO A CA 1
ATOM 1079 C C . PRO A 1 140 ? -17.375 9.211 26.984 1 97.94 140 PRO A C 1
ATOM 1081 O O . PRO A 1 140 ? -18.406 8.586 26.719 1 97.94 140 PRO A O 1
ATOM 1084 N N . ILE A 1 141 ? -16.281 8.617 27.172 1 97.88 141 ILE A N 1
ATOM 1085 C CA . ILE A 1 141 ? -15.984 7.254 26.75 1 97.88 141 ILE A CA 1
ATOM 1086 C C . ILE A 1 141 ? -16.969 6.285 27.406 1 97.88 141 ILE A C 1
ATOM 1088 O O . ILE A 1 141 ? -17.344 5.27 26.828 1 97.88 141 ILE A O 1
ATOM 1092 N N . HIS A 1 142 ? -17.438 6.543 28.609 1 96 142 HIS A N 1
ATOM 1093 C CA . HIS A 1 142 ? -18.297 5.637 29.375 1 96 142 HIS A CA 1
ATOM 1094 C C . HIS A 1 142 ? -19.719 5.602 28.781 1 96 142 HIS A C 1
ATOM 1096 O O . HIS A 1 142 ? -20.5 4.703 29.094 1 96 142 HIS A O 1
ATOM 1102 N N . ALA A 1 143 ? -19.984 6.562 27.938 1 96.81 143 ALA A N 1
ATOM 1103 C CA . ALA A 1 143 ? -21.312 6.617 27.312 1 96.81 143 ALA A CA 1
ATOM 1104 C C . ALA A 1 143 ? -21.453 5.535 26.25 1 96.81 143 ALA A C 1
ATOM 1106 O O . ALA A 1 143 ? -22.578 5.195 25.844 1 96.81 143 ALA A O 1
ATOM 1107 N N . TYR A 1 144 ? -20.375 4.988 25.766 1 97.56 144 TYR A N 1
ATOM 1108 C CA . TYR A 1 144 ? -20.406 4.027 24.672 1 97.56 144 TYR A CA 1
ATOM 1109 C C . TYR A 1 144 ? -20.5 2.602 25.203 1 97.56 144 TYR A C 1
ATOM 1111 O O . TYR A 1 144 ? -19.625 2.156 25.953 1 97.56 144 TYR A O 1
ATOM 1119 N N . PRO A 1 145 ? -21.531 1.865 24.828 1 97.38 145 PRO A N 1
ATOM 1120 C CA . PRO A 1 145 ? -21.531 0.44 25.172 1 97.38 145 PRO A CA 1
ATOM 1121 C C . PRO A 1 145 ? -20.375 -0.32 24.516 1 97.38 145 PRO A C 1
ATOM 1123 O O . PRO A 1 145 ? -20.078 -0.101 23.328 1 97.38 145 PRO A O 1
ATOM 1126 N N . CYS A 1 146 ? -19.688 -1.16 25.25 1 97.19 146 CYS A N 1
ATOM 1127 C CA . CYS A 1 146 ? -18.562 -1.904 24.688 1 97.19 146 CYS A CA 1
ATOM 1128 C C . CYS A 1 146 ? -18.219 -3.113 25.547 1 97.19 146 CYS A C 1
ATOM 1130 O O . CYS A 1 146 ? -18.609 -3.184 26.703 1 97.19 146 CYS A O 1
ATOM 1132 N N . GLN A 1 147 ? -17.578 -4.109 24.969 1 96.56 147 GLN A N 1
ATOM 1133 C CA . GLN A 1 147 ? -16.969 -5.23 25.672 1 96.56 147 GLN A CA 1
ATOM 1134 C C . GLN A 1 147 ? -15.469 -5.023 25.844 1 96.56 147 GLN A C 1
ATOM 1136 O O . GLN A 1 147 ? -14.828 -5.703 26.656 1 96.56 147 GLN A O 1
ATOM 1141 N N . CYS A 1 148 ? -15 -4.047 25.062 1 93.94 148 CYS A N 1
ATOM 1142 C CA . CYS A 1 148 ? -13.586 -3.678 25 1 93.94 148 CYS A CA 1
ATOM 1143 C C . CYS A 1 148 ? -13.422 -2.164 25.062 1 93.94 148 CYS A C 1
ATOM 1145 O O . CYS A 1 148 ? -13.922 -1.445 24.203 1 93.94 148 CYS A O 1
ATOM 1147 N N . VAL A 1 149 ? -12.625 -1.651 26.016 1 96.69 149 VAL A N 1
ATOM 1148 C CA . VAL A 1 149 ? -12.484 -0.212 26.203 1 96.69 149 VAL A CA 1
ATOM 1149 C C . VAL A 1 149 ? -11.859 0.419 24.969 1 96.69 149 VAL A C 1
ATOM 1151 O O . VAL A 1 149 ? -12.156 1.566 24.625 1 96.69 149 VAL A O 1
ATOM 1154 N N . HIS A 1 150 ? -10.992 -0.34 24.297 1 98.12 150 HIS A N 1
ATOM 1155 C CA . HIS A 1 150 ? -10.391 0.138 23.062 1 98.12 150 HIS A CA 1
ATOM 1156 C C . HIS A 1 150 ? -11.453 0.486 22.031 1 98.12 150 HIS A C 1
ATOM 1158 O O . HIS A 1 150 ? -11.328 1.482 21.312 1 98.12 150 HIS A O 1
ATOM 1164 N N . ALA A 1 151 ? -12.508 -0.298 21.969 1 98.56 151 ALA A N 1
ATOM 1165 C CA . ALA A 1 151 ? -13.609 -0.064 21.031 1 98.56 151 ALA A CA 1
ATOM 1166 C C . ALA A 1 151 ? -14.352 1.225 21.375 1 98.56 151 ALA A C 1
ATOM 1168 O O . ALA A 1 151 ? -14.727 1.986 20.469 1 98.56 151 ALA A O 1
ATOM 1169 N N . ALA A 1 152 ? -14.539 1.474 22.609 1 98.5 152 ALA A N 1
ATOM 1170 C CA . ALA A 1 152 ? -15.195 2.705 23.047 1 98.5 152 ALA A CA 1
ATOM 1171 C C . ALA A 1 152 ? -14.367 3.93 22.656 1 98.5 152 ALA A C 1
ATOM 1173 O O . ALA A 1 152 ? -14.922 4.953 22.234 1 98.5 152 ALA A O 1
ATOM 1174 N N . ALA A 1 153 ? -13.086 3.809 22.844 1 98.75 153 ALA A N 1
ATOM 1175 C CA . ALA A 1 153 ? -12.203 4.91 22.469 1 98.75 153 ALA A CA 1
ATOM 1176 C C . ALA A 1 153 ? -12.297 5.199 20.969 1 98.75 153 ALA A C 1
ATOM 1178 O O . ALA A 1 153 ? -12.312 6.359 20.562 1 98.75 153 ALA A O 1
ATOM 1179 N N . ILE A 1 154 ? -12.344 4.148 20.188 1 98.81 154 ILE A N 1
ATOM 1180 C CA . ILE A 1 154 ? -12.453 4.305 18.75 1 98.81 154 ILE A CA 1
ATOM 1181 C C . ILE A 1 154 ? -13.773 4.988 18.406 1 98.81 154 ILE A C 1
ATOM 1183 O O . ILE A 1 154 ? -13.805 5.887 17.547 1 98.81 154 ILE A O 1
ATOM 1187 N N . MET A 1 155 ? -14.867 4.602 19.047 1 98.75 155 MET A N 1
ATOM 1188 C CA . MET A 1 155 ? -16.156 5.23 18.797 1 98.75 155 MET A CA 1
ATOM 1189 C C . MET A 1 155 ? -16.125 6.711 19.172 1 98.75 155 MET A C 1
ATOM 1191 O O . MET A 1 155 ? -16.688 7.547 18.469 1 98.75 155 MET A O 1
ATOM 1195 N N . HIS A 1 156 ? -15.414 7.004 20.266 1 98.69 156 HIS A N 1
ATOM 1196 C CA . HIS A 1 156 ? -15.219 8.383 20.688 1 98.69 156 HIS A CA 1
ATOM 1197 C C . HIS A 1 156 ? -14.562 9.203 19.578 1 98.69 156 HIS A C 1
ATOM 1199 O O . HIS A 1 156 ? -15 10.32 19.281 1 98.69 156 HIS A O 1
ATOM 1205 N N . MET A 1 157 ? -13.594 8.648 18.984 1 98.69 157 MET A N 1
ATOM 1206 C CA . MET A 1 157 ? -12.844 9.328 17.938 1 98.69 157 MET A CA 1
ATOM 1207 C C . MET A 1 157 ? -13.695 9.5 16.672 1 98.69 157 MET A C 1
ATOM 1209 O O . MET A 1 157 ? -13.648 10.539 16.031 1 98.69 157 MET A O 1
ATOM 1213 N N . ILE A 1 158 ? -14.484 8.469 16.328 1 98.75 158 ILE A N 1
ATOM 1214 C CA . ILE A 1 158 ? -15.344 8.5 15.141 1 98.75 158 ILE A CA 1
ATOM 1215 C C . ILE A 1 158 ? -16.391 9.602 15.297 1 98.75 158 ILE A C 1
ATOM 1217 O O . ILE A 1 158 ? -16.609 10.398 14.383 1 98.75 158 ILE A O 1
ATOM 1221 N N . MET A 1 159 ? -16.984 9.672 16.438 1 98.44 159 MET A N 1
ATOM 1222 C CA . MET A 1 159 ? -18.047 10.648 16.703 1 98.44 159 MET A CA 1
ATOM 1223 C C . MET A 1 159 ? -17.484 12.07 16.641 1 98.44 159 MET A C 1
ATOM 1225 O O . MET A 1 159 ? -18.172 12.984 16.172 1 98.44 159 MET A O 1
ATOM 1229 N N . ASN A 1 160 ? -16.281 12.203 17.078 1 98.5 160 ASN A N 1
ATOM 1230 C CA . ASN A 1 160 ? -15.641 13.516 16.984 1 98.5 160 ASN A CA 1
ATOM 1231 C C . ASN A 1 160 ? -15.461 13.945 15.531 1 98.5 160 ASN A C 1
ATOM 1233 O O . ASN A 1 160 ? -15.734 15.102 15.188 1 98.5 160 ASN A O 1
ATOM 1237 N N . ASN A 1 161 ? -15.016 13.055 14.656 1 98.44 161 ASN A N 1
ATOM 1238 C CA . ASN A 1 161 ? -14.734 13.391 13.266 1 98.44 161 ASN A CA 1
ATOM 1239 C C . ASN A 1 161 ? -16 13.789 12.516 1 98.44 161 ASN A C 1
ATOM 1241 O O . ASN A 1 161 ? -15.93 14.445 11.477 1 98.44 161 ASN A O 1
ATOM 1245 N N . LEU A 1 162 ? -17.141 13.367 13.086 1 98.06 162 LEU A N 1
ATOM 1246 C CA . LEU A 1 162 ? -18.422 13.617 12.414 1 98.06 162 LEU A CA 1
ATOM 1247 C C . LEU A 1 162 ? -19.172 14.75 13.094 1 98.06 162 LEU A C 1
ATOM 1249 O O . LEU A 1 162 ? -20.281 15.094 12.68 1 98.06 162 LEU A O 1
ATOM 1253 N N . ASP A 1 163 ? -18.609 15.328 14.141 1 97.25 163 ASP A N 1
ATOM 1254 C CA . ASP A 1 163 ? -19.172 16.484 14.844 1 97.25 163 ASP A CA 1
ATOM 1255 C C . ASP A 1 163 ? -19.297 17.688 13.906 1 97.25 163 ASP A C 1
ATOM 1257 O O . ASP A 1 163 ? -18.312 18.125 13.32 1 97.25 163 ASP A O 1
ATOM 1261 N N . PRO A 1 164 ? -20.5 18.266 13.766 1 94.94 164 PRO A N 1
ATOM 1262 C CA . PRO A 1 164 ? -20.719 19.406 12.867 1 94.94 164 PRO A CA 1
ATOM 1263 C C . PRO A 1 164 ? -19.828 20.594 13.203 1 94.94 164 PRO A C 1
ATOM 1265 O O . PRO A 1 164 ? -19.578 21.453 12.344 1 94.94 164 PRO A O 1
ATOM 1268 N N . ARG A 1 165 ? -19.391 20.734 14.391 1 94.19 165 ARG A N 1
ATOM 1269 C CA . ARG A 1 165 ? -18.453 21.797 14.758 1 94.19 165 ARG A CA 1
ATOM 1270 C C . ARG A 1 165 ? -17.062 21.516 14.203 1 94.19 165 ARG A C 1
ATOM 1272 O O . ARG A 1 165 ? -16.25 22.422 14.062 1 94.19 165 ARG A O 1
ATOM 1279 N N . VAL A 1 166 ? -16.797 20.203 13.938 1 95.38 166 VAL A N 1
ATOM 1280 C CA . VAL A 1 166 ? -15.492 19.766 13.469 1 95.38 166 VAL A CA 1
ATOM 1281 C C . VAL A 1 166 ? -15.539 19.516 11.961 1 95.38 166 VAL A C 1
ATOM 1283 O O . VAL A 1 166 ? -14.695 20 11.211 1 95.38 166 VAL A O 1
ATOM 1286 N N . ALA A 1 167 ? -16.547 18.828 11.484 1 96.38 167 ALA A N 1
ATOM 1287 C CA . ALA A 1 167 ? -16.672 18.359 10.109 1 96.38 167 ALA A CA 1
ATOM 1288 C C . ALA A 1 167 ? -17.047 19.484 9.164 1 96.38 167 ALA A C 1
ATOM 1290 O O . ALA A 1 167 ? -17.844 20.359 9.523 1 96.38 167 ALA A O 1
ATOM 1291 N N . GLN A 1 168 ? -16.5 19.438 8.023 1 95.25 168 GLN A N 1
ATOM 1292 C CA . GLN A 1 168 ? -16.797 20.422 6.996 1 95.25 168 GLN A CA 1
ATOM 1293 C C . GLN A 1 168 ? -18.188 20.172 6.387 1 95.25 168 GLN A C 1
ATOM 1295 O O . GLN A 1 168 ? -18.984 21.094 6.238 1 95.25 168 GLN A O 1
ATOM 1300 N N . PHE A 1 169 ? -18.453 18.953 5.965 1 96.56 169 PHE A N 1
ATOM 1301 C CA . PHE A 1 169 ? -19.734 18.516 5.441 1 96.56 169 PHE A CA 1
ATOM 1302 C C . PHE A 1 169 ? -20.234 17.281 6.188 1 96.56 169 PHE A C 1
ATOM 1304 O O . PHE A 1 169 ? -20.172 16.156 5.66 1 96.56 169 PHE A O 1
ATOM 1311 N N . PRO A 1 170 ? -20.828 17.438 7.316 1 96.44 170 PRO A N 1
ATOM 1312 C CA . PRO A 1 170 ? -21.125 16.312 8.211 1 96.44 170 PRO A CA 1
ATOM 1313 C C . PRO A 1 170 ? -22.078 15.297 7.582 1 96.44 170 PRO A C 1
ATOM 1315 O O . PRO A 1 170 ? -21.891 14.086 7.762 1 96.44 170 PRO A O 1
ATOM 1318 N N . GLN A 1 171 ? -23.078 15.773 6.816 1 97.69 171 GLN A N 1
ATOM 1319 C CA . GLN A 1 171 ? -24.062 14.836 6.277 1 97.69 171 GLN A CA 1
ATOM 1320 C C . GLN A 1 171 ? -23.453 14.008 5.145 1 97.69 171 GLN A C 1
ATOM 1322 O O . GLN A 1 171 ? -23.938 12.922 4.84 1 97.69 171 GLN A O 1
ATOM 1327 N N . GLU A 1 172 ? -22.406 14.484 4.488 1 98.12 172 GLU A N 1
ATOM 1328 C CA . GLU A 1 172 ? -21.672 13.734 3.473 1 98.12 172 GLU A CA 1
ATOM 1329 C C . GLU A 1 172 ? -20.453 13.047 4.074 1 98.12 172 GLU A C 1
ATOM 1331 O O . GLU A 1 172 ? -19.609 12.523 3.348 1 98.12 172 GLU A O 1
ATOM 1336 N N . LEU A 1 173 ? -20.344 13.086 5.418 1 98.44 173 LEU A N 1
ATOM 1337 C CA . LEU A 1 173 ? -19.328 12.398 6.199 1 98.44 173 LEU A CA 1
ATOM 1338 C C . LEU A 1 173 ? -17.938 12.906 5.852 1 98.44 173 LEU A C 1
ATOM 1340 O O . LEU A 1 173 ? -16.969 12.148 5.871 1 98.44 173 LEU A O 1
ATOM 1344 N N . VAL A 1 174 ? -17.812 14.18 5.426 1 97.75 174 VAL A N 1
ATOM 1345 C CA . VAL A 1 174 ? -16.547 14.828 5.121 1 97.75 174 VAL A CA 1
ATOM 1346 C C . VAL A 1 174 ? -16.062 15.609 6.34 1 97.75 174 VAL A C 1
ATOM 1348 O O . VAL A 1 174 ? -16.75 16.5 6.832 1 97.75 174 VAL A O 1
ATOM 1351 N N . THR A 1 175 ? -14.883 15.289 6.781 1 97.5 175 THR A N 1
ATOM 1352 C CA . THR A 1 175 ? -14.32 15.953 7.953 1 97.5 175 THR A CA 1
ATOM 1353 C C . THR A 1 175 ? -13.617 17.25 7.559 1 97.5 175 THR A C 1
ATOM 1355 O O . THR A 1 175 ? -13.836 18.297 8.18 1 97.5 175 THR A O 1
ATOM 1358 N N . TYR A 1 176 ? -12.812 17.172 6.594 1 94.12 176 TYR A N 1
ATOM 1359 C CA . TYR A 1 176 ? -12.086 18.375 6.152 1 94.12 176 TYR A CA 1
ATOM 1360 C C . TYR A 1 176 ? -11.562 18.188 4.734 1 94.12 176 TYR A C 1
ATOM 1362 O O . TYR A 1 176 ? -11.766 17.141 4.117 1 94.12 176 TYR A O 1
ATOM 1370 N N . GLY A 1 177 ? -11.008 19.234 4.16 1 93.25 177 GLY A N 1
ATOM 1371 C CA . GLY A 1 177 ? -10.312 19.203 2.885 1 93.25 177 GLY A CA 1
ATOM 1372 C C . GLY A 1 177 ? -11.25 19.141 1.692 1 93.25 177 GLY A C 1
ATOM 1373 O O . GLY A 1 177 ? -10.797 19.062 0.547 1 93.25 177 GLY A O 1
ATOM 1374 N N . GLY A 1 178 ? -12.477 19.125 1.936 1 93.38 178 GLY A N 1
ATOM 1375 C CA . GLY A 1 178 ? -13.461 19.094 0.862 1 93.38 178 GLY A CA 1
ATOM 1376 C C . GLY A 1 178 ? -13.914 17.688 0.522 1 93.38 178 GLY A C 1
ATOM 1377 O O . GLY A 1 178 ? -15.039 17.484 0.044 1 93.38 178 GLY A O 1
ATOM 1378 N N . ASN A 1 179 ? -13.055 16.672 0.809 1 95.12 179 ASN A N 1
ATOM 1379 C CA . ASN A 1 179 ? -13.445 15.328 0.414 1 95.12 179 ASN A CA 1
ATOM 1380 C C . ASN A 1 179 ? -12.828 14.273 1.329 1 95.12 179 ASN A C 1
ATOM 1382 O O . ASN A 1 179 ? -12.859 13.086 1.018 1 95.12 179 ASN A O 1
ATOM 1386 N N . GLY A 1 180 ? -12.188 14.672 2.424 1 97.31 180 GLY A N 1
ATOM 1387 C CA . GLY A 1 180 ? -11.711 13.711 3.402 1 97.31 180 GLY A CA 1
ATOM 1388 C C . GLY A 1 180 ? -12.82 13.102 4.238 1 97.31 180 GLY A C 1
ATOM 1389 O O . GLY A 1 180 ? -13.336 13.734 5.16 1 97.31 180 GLY A O 1
ATOM 1390 N N . GLN A 1 181 ? -13.094 11.852 4.02 1 98.12 181 GLN A N 1
ATOM 1391 C CA . GLN A 1 181 ? -14.289 11.242 4.59 1 98.12 181 GLN A CA 1
ATOM 1392 C C . GLN A 1 181 ? -13.938 10.266 5.711 1 98.12 181 GLN A C 1
ATOM 1394 O O . GLN A 1 181 ? -12.859 9.672 5.699 1 98.12 181 GLN A O 1
ATOM 1399 N N . VAL A 1 182 ? -14.914 10.141 6.609 1 98.56 182 VAL A N 1
ATOM 1400 C CA . VAL A 1 182 ? -14.852 9.125 7.652 1 98.56 182 VAL A CA 1
ATOM 1401 C C . VAL A 1 182 ? -15.32 7.785 7.098 1 98.56 182 VAL A C 1
ATOM 1403 O O . VAL A 1 182 ? -14.672 6.754 7.301 1 98.56 182 VAL A O 1
ATOM 1406 N N . PHE A 1 183 ? -16.469 7.812 6.434 1 98.69 183 PHE A N 1
ATOM 1407 C CA . PHE A 1 183 ? -17.094 6.684 5.746 1 98.69 183 PHE A CA 1
ATOM 1408 C C . PHE A 1 183 ? -17.641 7.113 4.391 1 98.69 183 PHE A C 1
ATOM 1410 O O . PHE A 1 183 ? -17.75 8.312 4.109 1 98.69 183 PHE A O 1
ATOM 1417 N N . SER A 1 184 ? -17.953 6.125 3.551 1 98.06 184 SER A N 1
ATOM 1418 C CA . SER A 1 184 ? -18.516 6.41 2.234 1 98.06 184 SER A CA 1
ATOM 1419 C C . SER A 1 184 ? -20.016 6.684 2.316 1 98.06 184 SER A C 1
ATOM 1421 O O . SER A 1 184 ? -20.562 7.391 1.474 1 98.06 184 SER A O 1
ATOM 1423 N N . ASN A 1 185 ? -20.703 6.082 3.256 1 98.56 185 ASN A N 1
ATOM 1424 C CA . ASN A 1 185 ? -22.141 6.234 3.443 1 98.56 185 ASN A CA 1
ATOM 1425 C C . ASN A 1 185 ? -22.562 5.934 4.883 1 98.56 185 ASN A C 1
ATOM 1427 O O . ASN A 1 185 ? -21.75 5.438 5.672 1 98.56 185 ASN A O 1
ATOM 1431 N N . TRP A 1 186 ? -23.766 6.219 5.191 1 98.44 186 TRP A N 1
ATOM 1432 C CA . TRP A 1 186 ? -24.203 6.164 6.582 1 98.44 186 TRP A CA 1
ATOM 1433 C C . TRP A 1 186 ? -24.469 4.727 7.016 1 98.44 186 TRP A C 1
ATOM 1435 O O . TRP A 1 186 ? -24.484 4.422 8.211 1 98.44 186 TRP A O 1
ATOM 1445 N N . ALA A 1 187 ? -24.75 3.779 6.133 1 98.69 187 ALA A N 1
ATOM 1446 C CA . ALA A 1 187 ? -24.859 2.377 6.527 1 98.69 187 ALA A CA 1
ATOM 1447 C C . ALA A 1 187 ? -23.562 1.876 7.145 1 98.69 187 ALA A C 1
ATOM 1449 O O . ALA A 1 187 ? -23.578 1.131 8.125 1 98.69 187 ALA A O 1
ATOM 1450 N N . GLN A 1 188 ? -22.484 2.242 6.516 1 98.69 188 GLN A N 1
ATOM 1451 C CA . GLN A 1 188 ? -21.172 1.847 7.02 1 98.69 188 GLN A CA 1
ATOM 1452 C C . GLN A 1 188 ? -20.953 2.34 8.445 1 98.69 188 GLN A C 1
ATOM 1454 O O . GLN A 1 188 ? -20.438 1.609 9.289 1 98.69 188 GLN A O 1
ATOM 1459 N N . PHE A 1 189 ? -21.375 3.588 8.75 1 98.62 189 PHE A N 1
ATOM 1460 C CA . PHE A 1 189 ? -21.297 4.133 10.094 1 98.62 189 PHE A CA 1
ATOM 1461 C C . PHE A 1 189 ? -22.031 3.242 11.086 1 98.62 189 PHE A C 1
ATOM 1463 O O . PHE A 1 189 ? -21.484 2.842 12.109 1 98.62 189 PHE A O 1
ATOM 1470 N N . TRP A 1 190 ? -23.234 2.922 10.82 1 98.5 190 TRP A N 1
ATOM 1471 C CA . TRP A 1 190 ? -24.094 2.152 11.719 1 98.5 190 TRP A CA 1
ATOM 1472 C C . TRP A 1 190 ? -23.5 0.77 11.977 1 98.5 190 TRP A C 1
ATOM 1474 O O . TRP A 1 190 ? -23.469 0.304 13.117 1 98.5 190 TRP A O 1
ATOM 1484 N N . VAL A 1 191 ? -23.031 0.117 10.914 1 98.69 191 VAL A N 1
ATOM 1485 C CA . VAL A 1 191 ? -22.516 -1.237 11.055 1 98.69 191 VAL A CA 1
ATOM 1486 C C . VAL A 1 191 ? -21.203 -1.206 11.844 1 98.69 191 VAL A C 1
ATOM 1488 O O . VAL A 1 191 ? -20.969 -2.066 12.695 1 98.69 191 VAL A O 1
ATOM 1491 N N . VAL A 1 192 ? -20.344 -0.229 11.57 1 98.75 192 VAL A N 1
ATOM 1492 C CA . VAL A 1 192 ? -19.078 -0.116 12.289 1 98.75 192 VAL A CA 1
ATOM 1493 C C . VAL A 1 192 ? -19.344 0.107 13.773 1 98.75 192 VAL A C 1
ATOM 1495 O O . VAL A 1 192 ? -18.719 -0.531 14.625 1 98.75 192 VAL A O 1
ATOM 1498 N N . MET A 1 193 ? -20.281 1.021 14.125 1 98.62 193 MET A N 1
ATOM 1499 C CA . MET A 1 193 ? -20.609 1.285 15.523 1 98.62 193 MET A CA 1
ATOM 1500 C C . MET A 1 193 ? -21.094 0.019 16.219 1 98.62 193 MET A C 1
ATOM 1502 O O . MET A 1 193 ? -20.734 -0.253 17.359 1 98.62 193 MET A O 1
ATOM 1506 N N . GLN A 1 194 ? -21.875 -0.745 15.57 1 98.56 194 GLN A N 1
ATOM 1507 C CA . GLN A 1 194 ? -22.391 -1.996 16.109 1 98.56 194 GLN A CA 1
ATOM 1508 C C . GLN A 1 194 ? -21.266 -2.982 16.391 1 98.56 194 GLN A C 1
ATOM 1510 O O . GLN A 1 194 ? -21.188 -3.576 17.469 1 98.56 194 GLN A O 1
ATOM 1515 N N . LEU A 1 195 ? -20.438 -3.201 15.383 1 98.69 195 LEU A N 1
ATOM 1516 C CA . LEU A 1 195 ? -19.359 -4.176 15.508 1 98.69 195 LEU A CA 1
ATOM 1517 C C . LEU A 1 195 ? -18.375 -3.771 16.594 1 98.69 195 LEU A C 1
ATOM 1519 O O . LEU A 1 195 ? -17.859 -4.625 17.312 1 98.69 195 LEU A O 1
ATOM 1523 N N . LEU A 1 196 ? -18.094 -2.475 16.672 1 98.75 196 LEU A N 1
ATOM 1524 C CA . LEU A 1 196 ? -17.219 -2 17.75 1 98.75 196 LEU A CA 1
ATOM 1525 C C . LEU A 1 196 ? -17.844 -2.266 19.109 1 98.75 196 LEU A C 1
ATOM 1527 O O . LEU A 1 196 ? -17.156 -2.627 20.062 1 98.75 196 LEU A O 1
ATOM 1531 N N . ALA A 1 197 ? -19.125 -2.088 19.25 1 98.44 197 ALA A N 1
ATOM 1532 C CA . ALA A 1 197 ? -19.812 -2.318 20.516 1 98.44 197 ALA A CA 1
ATOM 1533 C C . ALA A 1 197 ? -19.781 -3.795 20.891 1 98.44 197 ALA A C 1
ATOM 1535 O O . ALA A 1 197 ? -19.719 -4.137 22.078 1 98.44 197 ALA A O 1
ATOM 1536 N N . GLU A 1 198 ? -19.719 -4.676 19.891 1 97.81 198 GLU A N 1
ATOM 1537 C CA . GLU A 1 198 ? -19.859 -6.109 20.109 1 97.81 198 GLU A CA 1
ATOM 1538 C C . GLU A 1 198 ? -18.5 -6.781 20.25 1 97.81 198 GLU A C 1
ATOM 1540 O O . GLU A 1 198 ? -18.391 -7.844 20.875 1 97.81 198 GLU A O 1
ATOM 1545 N N . MET A 1 199 ? -17.5 -6.246 19.719 1 98.25 199 MET A N 1
ATOM 1546 C CA . MET A 1 199 ? -16.219 -6.941 19.578 1 98.25 199 MET A CA 1
ATOM 1547 C C . MET A 1 199 ? -15.602 -7.215 20.953 1 98.25 199 MET A C 1
ATOM 1549 O O . MET A 1 199 ? -15.852 -6.488 21.906 1 98.25 199 MET A O 1
ATOM 1553 N N . THR A 1 200 ? -14.805 -8.25 20.922 1 97.56 200 THR A N 1
ATOM 1554 C CA . THR A 1 200 ? -14.008 -8.594 22.094 1 97.56 200 THR A CA 1
ATOM 1555 C C . THR A 1 200 ? -12.531 -8.281 21.859 1 97.56 200 THR A C 1
ATOM 1557 O O . THR A 1 200 ? -12.156 -7.824 20.781 1 97.56 200 THR A O 1
ATOM 1560 N N . GLU A 1 201 ? -11.727 -8.562 22.891 1 96 201 GLU A N 1
ATOM 1561 C CA . GLU A 1 201 ? -10.297 -8.273 22.812 1 96 201 GLU A CA 1
ATOM 1562 C C . GLU A 1 201 ? -9.57 -9.328 21.984 1 96 201 GLU A C 1
ATOM 1564 O O . GLU A 1 201 ? -8.375 -9.195 21.719 1 96 201 GLU A O 1
ATOM 1569 N N . GLU A 1 202 ? -10.312 -10.281 21.484 1 96.69 202 GLU A N 1
ATOM 1570 C CA . GLU A 1 202 ? -9.711 -11.352 20.703 1 96.69 202 GLU A CA 1
ATOM 1571 C C . GLU A 1 202 ? -10.133 -11.273 19.234 1 96.69 202 GLU A C 1
ATOM 1573 O O . GLU A 1 202 ? -10.062 -12.266 18.516 1 96.69 202 GLU A O 1
ATOM 1578 N N . GLN A 1 203 ? -10.594 -10.125 18.906 1 98.12 203 GLN A N 1
ATOM 1579 C CA . GLN A 1 203 ? -11.039 -9.891 17.531 1 98.12 203 GLN A CA 1
ATOM 1580 C C . GLN A 1 203 ? -10.414 -8.617 16.969 1 98.12 203 GLN A C 1
ATOM 1582 O O . GLN A 1 203 ? -9.984 -7.742 17.719 1 98.12 203 GLN A O 1
ATOM 1587 N N . THR A 1 204 ? -10.32 -8.523 15.703 1 98.75 204 THR A N 1
ATOM 1588 C CA . THR A 1 204 ? -9.961 -7.312 14.977 1 98.75 204 THR A CA 1
ATOM 1589 C C . THR A 1 204 ? -11.023 -6.961 13.945 1 98.75 204 THR A C 1
ATOM 1591 O O . THR A 1 204 ? -11.453 -7.82 13.172 1 98.75 204 THR A O 1
ATOM 1594 N N . LEU A 1 205 ? -11.484 -5.734 14.008 1 98.88 205 LEU A N 1
ATOM 1595 C CA . LEU A 1 205 ? -12.367 -5.215 12.969 1 98.88 205 LEU A CA 1
ATOM 1596 C C . LEU A 1 205 ? -11.578 -4.801 11.734 1 98.88 205 LEU A C 1
ATOM 1598 O O . LEU A 1 205 ? -10.586 -4.074 11.836 1 98.88 205 LEU A O 1
ATOM 1602 N N . VAL A 1 206 ? -12.008 -5.32 10.586 1 98.75 206 VAL A N 1
ATOM 1603 C CA . VAL A 1 206 ? -11.336 -5.035 9.32 1 98.75 206 VAL A CA 1
ATOM 1604 C C . VAL A 1 206 ? -12.219 -4.129 8.461 1 98.75 206 VAL A C 1
ATOM 1606 O O . VAL A 1 206 ? -13.352 -4.488 8.133 1 98.75 206 VAL A O 1
ATOM 1609 N N . VAL A 1 207 ? -11.68 -2.934 8.062 1 98.81 207 VAL A N 1
ATOM 1610 C CA . VAL A 1 207 ? -12.461 -1.956 7.312 1 98.81 207 VAL A CA 1
ATOM 1611 C C . VAL A 1 207 ? -11.789 -1.681 5.965 1 98.81 207 VAL A C 1
ATOM 1613 O O . VAL A 1 207 ? -10.648 -1.215 5.918 1 98.81 207 VAL A O 1
ATOM 1616 N N . TYR A 1 208 ? -12.539 -2.002 4.82 1 98.06 208 TYR A N 1
ATOM 1617 C CA . TYR A 1 208 ? -12.125 -1.75 3.445 1 98.06 208 TYR A CA 1
ATOM 1618 C C . TYR A 1 208 ? -12.734 -0.456 2.92 1 98.06 208 TYR A C 1
ATOM 1620 O O . TYR A 1 208 ? -13.898 -0.436 2.5 1 98.06 208 TYR A O 1
ATOM 1628 N N . SER A 1 209 ? -11.938 0.609 2.914 1 98 209 SER A N 1
ATOM 1629 C CA . SER A 1 209 ? -12.422 1.858 2.334 1 98 209 SER A CA 1
ATOM 1630 C C . SER A 1 209 ? -13.844 2.174 2.803 1 98 209 SER A C 1
ATOM 1632 O O . SER A 1 209 ? -14.742 2.375 1.984 1 98 209 SER A O 1
ATOM 1634 N N . GLY A 1 210 ? -14 2.195 4.105 1 97.56 210 GLY A N 1
ATOM 1635 C CA . GLY A 1 210 ? -15.289 2.51 4.711 1 97.56 210 GLY A CA 1
ATOM 1636 C C . GLY A 1 210 ? -16.109 1.279 5.039 1 97.56 210 GLY A C 1
ATOM 1637 O O . GLY A 1 210 ? -16.766 1.224 6.086 1 97.56 210 GLY A O 1
ATOM 1638 N N . HIS A 1 211 ? -16.062 0.229 4.234 1 98.12 211 HIS A N 1
ATOM 1639 C CA . HIS A 1 211 ? -16.891 -0.957 4.449 1 98.12 211 HIS A CA 1
ATOM 1640 C C . HIS A 1 211 ? -16.297 -1.841 5.547 1 98.12 211 HIS A C 1
ATOM 1642 O O . HIS A 1 211 ? -15.172 -2.311 5.434 1 98.12 211 HIS A O 1
ATOM 1648 N N . PRO A 1 212 ? -17.094 -2.068 6.637 1 98.56 212 PRO A N 1
ATOM 1649 C CA . PRO A 1 212 ? -16.641 -3.049 7.633 1 98.56 212 PRO A CA 1
ATOM 1650 C C . PRO A 1 212 ? -16.828 -4.488 7.16 1 98.56 212 PRO A C 1
ATOM 1652 O O . PRO A 1 212 ? -17.938 -5.016 7.172 1 98.56 212 PRO A O 1
ATOM 1655 N N . MET A 1 213 ? -15.758 -5.07 6.688 1 98.38 213 MET A N 1
ATOM 1656 C CA . MET A 1 213 ? -15.781 -6.449 6.203 1 98.38 213 MET A CA 1
ATOM 1657 C C . MET A 1 213 ? -16.266 -7.398 7.293 1 98.38 213 MET A C 1
ATOM 1659 O O . MET A 1 213 ? -16.984 -8.367 7.008 1 98.38 213 MET A O 1
ATOM 1663 N N . GLY A 1 214 ? -15.773 -7.137 8.586 1 98.5 214 GLY A N 1
ATOM 1664 C CA . GLY A 1 214 ? -16.234 -7.949 9.703 1 98.5 214 GLY A CA 1
ATOM 1665 C C . GLY A 1 214 ? -15.219 -8.023 10.836 1 98.5 214 GLY A C 1
ATOM 1666 O O . GLY A 1 214 ? -14.234 -7.285 10.844 1 98.5 214 GLY A O 1
ATOM 1667 N N . LEU A 1 215 ? -15.672 -8.82 11.852 1 98.56 215 LEU A N 1
ATOM 1668 C CA . LEU A 1 215 ? -14.789 -9.156 12.969 1 98.56 215 LEU A CA 1
ATOM 1669 C C . LEU A 1 215 ? -14.102 -10.492 12.727 1 98.56 215 LEU A C 1
ATOM 1671 O O . LEU A 1 215 ? -14.75 -11.484 12.383 1 98.56 215 LEU A O 1
ATOM 1675 N N . PHE A 1 216 ? -12.781 -10.484 12.797 1 98.62 216 PHE A N 1
ATOM 1676 C CA . PHE A 1 216 ? -11.992 -11.695 12.578 1 98.62 216 PHE A CA 1
ATOM 1677 C C . PHE A 1 216 ? -11.203 -12.062 13.828 1 98.62 216 PHE A C 1
ATOM 1679 O O . PHE A 1 216 ? -10.75 -11.18 14.562 1 98.62 216 PHE A O 1
ATOM 1686 N N . PRO A 1 217 ? -11.016 -13.344 14.031 1 97.81 217 PRO A N 1
ATOM 1687 C CA . PRO A 1 217 ? -10.211 -13.766 15.18 1 97.81 217 PRO A CA 1
ATOM 1688 C C . PRO A 1 217 ? -8.812 -13.148 15.188 1 97.81 217 PRO A C 1
ATOM 1690 O O . PRO A 1 217 ? -8.188 -13.016 14.133 1 97.81 217 PRO A O 1
ATOM 1693 N N . SER A 1 218 ? -8.398 -12.781 16.328 1 96.75 218 SER A N 1
ATOM 1694 C CA . SER A 1 218 ? -7.109 -12.141 16.578 1 96.75 218 SER A CA 1
ATOM 1695 C C . SER A 1 218 ? -6.621 -12.391 18 1 96.75 218 SER A C 1
ATOM 1697 O O . SER A 1 218 ? -7.117 -13.289 18.672 1 96.75 218 SER A O 1
ATOM 1699 N N . THR A 1 219 ? -5.535 -11.727 18.391 1 94.88 219 THR A N 1
ATOM 1700 C CA . THR A 1 219 ? -5.023 -11.82 19.75 1 94.88 219 THR A CA 1
ATOM 1701 C C . THR A 1 219 ? -5.219 -10.5 20.5 1 94.88 219 THR A C 1
ATOM 1703 O O . THR A 1 219 ? -5.504 -9.477 19.891 1 94.88 219 THR A O 1
ATOM 1706 N N . ARG A 1 220 ? -4.996 -10.586 21.766 1 93.75 220 ARG A N 1
ATOM 1707 C CA . ARG A 1 220 ? -5.098 -9.391 22.594 1 93.75 220 ARG A CA 1
ATOM 1708 C C . ARG A 1 220 ? -4.012 -8.375 22.234 1 93.75 220 ARG A C 1
ATOM 1710 O O . ARG A 1 220 ? -4.164 -7.18 22.484 1 93.75 220 ARG A O 1
ATOM 1717 N N . HIS A 1 221 ? -2.979 -8.867 21.609 1 92.38 221 HIS A N 1
ATOM 1718 C CA . HIS A 1 221 ? -1.846 -7.996 21.297 1 92.38 221 HIS A CA 1
ATOM 1719 C C . HIS A 1 221 ? -2.02 -7.32 19.938 1 92.38 221 HIS A C 1
ATOM 1721 O O . HIS A 1 221 ? -1.321 -6.355 19.641 1 92.38 221 HIS A O 1
ATOM 1727 N N . GLY A 1 222 ? -2.893 -7.855 19.141 1 96.19 222 GLY A N 1
ATOM 1728 C CA . GLY A 1 222 ? -3.127 -7.246 17.844 1 96.19 222 GLY A CA 1
ATOM 1729 C C . GLY A 1 222 ? -4.035 -6.031 17.906 1 96.19 222 GLY A C 1
ATOM 1730 O O . GLY A 1 222 ? -4.707 -5.805 18.906 1 96.19 222 GLY A O 1
ATOM 1731 N N . PRO A 1 223 ? -4.012 -5.215 16.844 1 98.5 223 PRO A N 1
ATOM 1732 C CA . PRO A 1 223 ? -4.91 -4.062 16.828 1 98.5 223 PRO A CA 1
ATOM 1733 C C . PRO A 1 223 ? -6.387 -4.461 16.828 1 98.5 223 PRO A C 1
ATOM 1735 O O . PRO A 1 223 ? -6.738 -5.535 16.328 1 98.5 223 PRO A O 1
ATOM 1738 N N . ARG A 1 224 ? -7.168 -3.627 17.359 1 98.75 224 ARG A N 1
ATOM 1739 C CA . ARG A 1 224 ? -8.609 -3.842 17.375 1 98.75 224 ARG A CA 1
ATOM 1740 C C . ARG A 1 224 ? -9.25 -3.422 16.062 1 98.75 224 ARG A C 1
ATOM 1742 O O . ARG A 1 224 ? -10.344 -3.887 15.719 1 98.75 224 ARG A O 1
ATOM 1749 N N . LEU A 1 225 ? -8.578 -2.596 15.359 1 98.88 225 LEU A N 1
ATOM 1750 C CA . LEU A 1 225 ? -9.109 -2.068 14.109 1 98.88 225 LEU A CA 1
ATOM 1751 C C . LEU A 1 225 ? -7.996 -1.84 13.094 1 98.88 225 LEU A C 1
ATOM 1753 O O . LEU A 1 225 ? -6.969 -1.24 13.422 1 98.88 225 LEU A O 1
ATOM 1757 N N . VAL A 1 226 ? -8.125 -2.389 11.883 1 98.94 226 VAL A N 1
ATOM 1758 C CA . VAL A 1 226 ? -7.238 -2.129 10.758 1 98.94 226 VAL A CA 1
ATOM 1759 C C . VAL A 1 226 ? -8.023 -1.509 9.602 1 98.94 226 VAL A C 1
ATOM 1761 O O . VAL A 1 226 ? -9.008 -2.088 9.133 1 98.94 226 VAL A O 1
ATOM 1764 N N . ILE A 1 227 ? -7.527 -0.321 9.117 1 98.88 227 ILE A N 1
ATOM 1765 C CA . ILE A 1 227 ? -8.25 0.44 8.109 1 98.88 227 ILE A CA 1
ATOM 1766 C C . ILE A 1 227 ? -7.379 0.593 6.859 1 98.88 227 ILE A C 1
ATOM 1768 O O . ILE A 1 227 ? -6.195 0.917 6.957 1 98.88 227 ILE A O 1
ATOM 1772 N N . THR A 1 228 ? -7.902 0.281 5.73 1 98.69 228 THR A N 1
ATOM 1773 C CA . THR A 1 228 ? -7.363 0.723 4.449 1 98.69 228 THR A CA 1
ATOM 1774 C C . THR A 1 228 ? -8.344 1.657 3.746 1 98.69 228 THR A C 1
ATOM 1776 O O . THR A 1 228 ? -9.555 1.409 3.742 1 98.69 228 THR A O 1
ATOM 1779 N N . ASN A 1 229 ? -7.867 2.783 3.215 1 98.44 229 ASN A N 1
ATOM 1780 C CA . ASN A 1 229 ? -8.711 3.721 2.486 1 98.44 229 ASN A CA 1
ATOM 1781 C C . ASN A 1 229 ? -8.156 4.012 1.096 1 98.44 229 ASN A C 1
ATOM 1783 O O . ASN A 1 229 ? -7.059 4.555 0.962 1 98.44 229 ASN A O 1
ATOM 1787 N N . GLY A 1 230 ? -8.977 3.654 0.164 1 98.19 230 GLY A N 1
ATOM 1788 C CA . GLY A 1 230 ? -8.711 4.094 -1.197 1 98.19 230 GLY A CA 1
ATOM 1789 C C . GLY A 1 230 ? -7.559 3.352 -1.848 1 98.19 230 GLY A C 1
ATOM 1790 O O . GLY A 1 230 ? -6.934 3.865 -2.775 1 98.19 230 GLY A O 1
ATOM 1791 N N . MET A 1 231 ? -7.176 2.17 -1.36 1 98.56 231 MET A N 1
ATOM 1792 C CA . MET A 1 231 ? -6.121 1.413 -2.025 1 98.56 231 MET A CA 1
ATOM 1793 C C . MET A 1 231 ? -6.578 0.926 -3.396 1 98.56 231 MET A C 1
ATOM 1795 O O . MET A 1 231 ? -7.621 0.279 -3.512 1 98.56 231 MET A O 1
ATOM 1799 N N . VAL A 1 232 ? -5.828 1.262 -4.434 1 98.19 232 VAL A N 1
ATOM 1800 C CA . VAL A 1 232 ? -6.129 0.83 -5.793 1 98.19 232 VAL A CA 1
ATOM 1801 C C . VAL A 1 232 ? -4.859 0.323 -6.469 1 98.19 232 VAL A C 1
ATOM 1803 O O . VAL A 1 232 ? -3.75 0.561 -5.98 1 98.19 232 VAL A O 1
ATOM 1806 N N . ILE A 1 233 ? -5.047 -0.403 -7.492 1 98.25 233 ILE A N 1
ATOM 1807 C CA . ILE A 1 233 ? -3.922 -0.785 -8.336 1 98.25 233 ILE A CA 1
ATOM 1808 C C . ILE A 1 233 ? -3.277 0.465 -8.938 1 98.25 233 ILE A C 1
ATOM 1810 O O . ILE A 1 233 ? -3.961 1.292 -9.539 1 98.25 233 ILE A O 1
ATOM 1814 N N . PRO A 1 234 ? -1.979 0.646 -8.828 1 98.06 234 PRO A N 1
ATOM 1815 C CA . PRO A 1 234 ? -1.323 1.938 -9.039 1 98.06 234 PRO A CA 1
ATOM 1816 C C . PRO A 1 234 ? -1.616 2.533 -10.414 1 98.06 234 PRO A C 1
ATOM 1818 O O . PRO A 1 234 ? -1.909 3.725 -10.523 1 98.06 234 PRO A O 1
ATOM 1821 N N . ASN A 1 235 ? -1.611 1.796 -11.508 1 97.31 235 ASN A N 1
ATOM 1822 C CA . ASN A 1 235 ? -1.785 2.334 -12.852 1 97.31 235 ASN A CA 1
ATOM 1823 C C . ASN A 1 235 ? -3.229 2.76 -13.102 1 97.31 235 ASN A C 1
ATOM 1825 O O . ASN A 1 235 ? -3.541 3.322 -14.156 1 97.31 235 ASN A O 1
ATOM 1829 N N . TYR A 1 236 ? -4.102 2.57 -12.164 1 96.81 236 TYR A N 1
ATOM 1830 C CA . TYR A 1 236 ? -5.512 2.918 -12.289 1 96.81 236 TYR A CA 1
ATOM 1831 C C . TYR A 1 236 ? -5.938 3.869 -11.18 1 96.81 236 TYR A C 1
ATOM 1833 O O . TYR A 1 236 ? -7.027 3.732 -10.617 1 96.81 236 TYR A O 1
ATOM 1841 N N . SER A 1 237 ? -5.086 4.855 -10.867 1 97.12 237 SER A N 1
ATOM 1842 C CA . SER A 1 237 ? -5.285 5.742 -9.727 1 97.12 237 SER A CA 1
ATOM 1843 C C . SER A 1 237 ? -5.559 7.172 -10.18 1 97.12 237 SER A C 1
ATOM 1845 O O . SER A 1 237 ? -5.273 8.125 -9.445 1 97.12 237 SER A O 1
ATOM 1847 N N . SER A 1 238 ? -6.121 7.383 -11.297 1 95.56 238 SER A N 1
ATOM 1848 C CA . SER A 1 238 ? -6.434 8.742 -11.734 1 95.56 238 SER A CA 1
ATOM 1849 C C . SER A 1 238 ? -7.621 9.312 -10.961 1 95.56 238 SER A C 1
ATOM 1851 O O . SER A 1 238 ? -8.391 8.562 -10.352 1 95.56 238 SER A O 1
ATOM 1853 N N . ARG A 1 239 ? -7.742 10.586 -10.961 1 95.12 239 ARG A N 1
ATOM 1854 C CA . ARG A 1 239 ? -8.867 11.242 -10.305 1 95.12 239 ARG A CA 1
ATOM 1855 C C . ARG A 1 239 ? -10.188 10.828 -10.938 1 95.12 239 ARG A C 1
ATOM 1857 O O . ARG A 1 239 ? -11.188 10.656 -10.234 1 95.12 239 ARG A O 1
ATOM 1864 N N . GLU A 1 240 ? -10.188 10.703 -12.258 1 94.81 240 GLU A N 1
ATOM 1865 C CA . GLU A 1 240 ? -11.391 10.281 -12.961 1 94.81 240 GLU A CA 1
ATOM 1866 C C . GLU A 1 240 ? -11.828 8.883 -12.516 1 94.81 240 GLU A C 1
ATOM 1868 O O . GLU A 1 240 ? -13.016 8.641 -12.305 1 94.81 240 GLU A O 1
ATOM 1873 N N . GLU A 1 241 ? -10.859 8 -12.414 1 95.06 241 GLU A N 1
ATOM 1874 C CA . GLU A 1 241 ? -11.164 6.652 -11.938 1 95.06 241 GLU A CA 1
ATOM 1875 C C . GLU A 1 241 ? -11.695 6.672 -10.508 1 95.06 241 GLU A C 1
ATOM 1877 O O . GLU A 1 241 ? -12.617 5.922 -10.172 1 95.06 241 GLU A O 1
ATOM 1882 N N . TYR A 1 242 ? -11.141 7.539 -9.703 1 97.19 242 TYR A N 1
ATOM 1883 C CA . TYR A 1 242 ? -11.625 7.648 -8.328 1 97.19 242 TYR A CA 1
ATOM 1884 C C . TYR A 1 242 ? -13.102 8.023 -8.297 1 97.19 242 TYR A C 1
ATOM 1886 O O . TYR A 1 242 ? -13.875 7.441 -7.543 1 97.19 242 TYR A O 1
ATOM 1894 N N . GLU A 1 243 ? -13.453 9.023 -9.047 1 96.5 243 GLU A N 1
ATOM 1895 C CA . GLU A 1 243 ? -14.836 9.492 -9.047 1 96.5 243 GLU A CA 1
ATOM 1896 C C . GLU A 1 243 ? -15.797 8.367 -9.406 1 96.5 243 GLU A C 1
ATOM 1898 O O . GLU A 1 243 ? -16.859 8.234 -8.805 1 96.5 243 GLU A O 1
ATOM 1903 N N . LYS A 1 244 ? -15.406 7.566 -10.336 1 96.69 244 LYS A N 1
ATOM 1904 C CA . LYS A 1 244 ? -16.25 6.445 -10.742 1 96.69 244 LYS A CA 1
ATOM 1905 C C . LYS A 1 244 ? -16.344 5.395 -9.641 1 96.69 244 LYS A C 1
ATOM 1907 O O . LYS A 1 244 ? -17.438 4.941 -9.297 1 96.69 244 LYS A O 1
ATOM 1912 N N . LEU A 1 245 ? -15.195 5 -9.109 1 97.88 245 LEU A N 1
ATOM 1913 C CA . LEU A 1 245 ? -15.156 3.971 -8.078 1 97.88 245 LEU A CA 1
ATOM 1914 C C . LEU A 1 245 ? -15.922 4.418 -6.832 1 97.88 245 LEU A C 1
ATOM 1916 O O . LEU A 1 245 ? -16.594 3.611 -6.188 1 97.88 245 LEU A O 1
ATOM 1920 N N . PHE A 1 246 ? -15.773 5.707 -6.5 1 98.25 246 PHE A N 1
ATOM 1921 C CA . PHE A 1 246 ? -16.484 6.25 -5.352 1 98.25 246 PHE A CA 1
ATOM 1922 C C . PHE A 1 246 ? -18 6.203 -5.578 1 98.25 246 PHE A C 1
ATOM 1924 O O . PHE A 1 246 ? -18.75 5.836 -4.676 1 98.25 246 PHE A O 1
ATOM 1931 N N . ALA A 1 247 ? -18.422 6.566 -6.73 1 98.44 247 ALA A N 1
ATOM 1932 C CA . ALA A 1 247 ? -19.844 6.539 -7.078 1 98.44 247 ALA A CA 1
ATOM 1933 C C . ALA A 1 247 ? -20.391 5.113 -7.051 1 98.44 247 ALA A C 1
ATOM 1935 O O . ALA A 1 247 ? -21.547 4.891 -6.695 1 98.44 247 ALA A O 1
ATOM 1936 N N . LEU A 1 248 ? -19.531 4.141 -7.438 1 98.06 248 LEU A N 1
ATOM 1937 C CA . LEU A 1 248 ? -19.922 2.734 -7.414 1 98.06 248 LEU A CA 1
ATOM 1938 C C . LEU A 1 248 ? -20.031 2.225 -5.98 1 98.06 248 LEU A C 1
ATOM 1940 O O . LEU A 1 248 ? -20.609 1.159 -5.738 1 98.06 248 LEU A O 1
ATOM 1944 N N . GLY A 1 249 ? -19.453 2.953 -5.039 1 98.19 249 GLY A N 1
ATOM 1945 C CA . GLY A 1 249 ? -19.516 2.592 -3.631 1 98.19 249 GLY A CA 1
ATOM 1946 C C . GLY A 1 249 ? -18.438 1.602 -3.217 1 98.19 249 GLY A C 1
ATOM 1947 O O . GLY A 1 249 ? -18.594 0.891 -2.223 1 98.19 249 GLY A O 1
ATOM 1948 N N . VAL A 1 250 ? -17.281 1.597 -3.979 1 98.25 250 VAL A N 1
ATOM 1949 C CA . VAL A 1 250 ? -16.328 0.531 -3.697 1 98.25 250 VAL A CA 1
ATOM 1950 C C . VAL A 1 250 ? -15 1.135 -3.223 1 98.25 250 VAL A C 1
ATOM 1952 O O . VAL A 1 250 ? -14.023 0.414 -3.012 1 98.25 250 VAL A O 1
ATOM 1955 N N . THR A 1 251 ? -14.898 2.422 -3.066 1 97.94 251 THR A N 1
ATOM 1956 C CA . THR A 1 251 ? -13.703 3.072 -2.531 1 97.94 251 THR A CA 1
ATOM 1957 C C . THR A 1 251 ? -14.07 4.367 -1.81 1 97.94 251 THR A C 1
ATOM 1959 O O . THR A 1 251 ? -15.234 4.762 -1.791 1 97.94 251 THR A O 1
ATOM 1962 N N . MET A 1 252 ? -13.07 4.938 -1.154 1 97.75 252 MET A N 1
ATOM 1963 C CA . MET A 1 252 ? -13.258 6.219 -0.482 1 97.75 252 MET A CA 1
ATOM 1964 C C . MET A 1 252 ? -11.922 6.926 -0.275 1 97.75 252 MET A C 1
ATOM 1966 O O . MET A 1 252 ? -10.875 6.285 -0.259 1 97.75 252 MET A O 1
ATOM 1970 N N . TYR A 1 253 ? -12.016 8.227 -0.259 1 98 253 TYR A N 1
ATOM 1971 C CA . TYR A 1 253 ? -10.867 9.07 0.075 1 98 253 TYR A CA 1
ATOM 1972 C C . TYR A 1 253 ? -10.906 9.477 1.541 1 98 253 TYR A C 1
ATOM 1974 O O . TYR A 1 253 ? -11.68 10.359 1.927 1 98 253 TYR A O 1
ATOM 1982 N N . GLY A 1 254 ? -10.039 8.859 2.361 1 97.69 254 GLY A N 1
ATOM 1983 C CA . GLY A 1 254 ? -9.984 9.188 3.777 1 97.69 254 GLY A CA 1
ATOM 1984 C C . GLY A 1 254 ? -9.055 10.344 4.09 1 97.69 254 GLY A C 1
ATOM 1985 O O . GLY A 1 254 ? -9.047 10.852 5.215 1 97.69 254 GLY A O 1
ATOM 1986 N N . GLN A 1 255 ? -8.336 10.75 2.996 1 95.88 255 GLN A N 1
ATOM 1987 C CA . GLN A 1 255 ? -7.27 11.742 3.109 1 95.88 255 GLN A CA 1
ATOM 1988 C C . GLN A 1 255 ? -6.246 11.328 4.164 1 95.88 255 GLN A C 1
ATOM 1990 O O . GLN A 1 255 ? -5.367 10.508 3.895 1 95.88 255 GLN A O 1
ATOM 1995 N N . MET A 1 256 ? -6.371 11.695 5.359 1 96.94 256 MET A N 1
ATOM 1996 C CA . MET A 1 256 ? -5.457 11.281 6.418 1 96.94 256 MET A CA 1
ATOM 1997 C C . MET A 1 256 ? -6.211 11.008 7.715 1 96.94 256 MET A C 1
ATOM 1999 O O . MET A 1 256 ? -6.77 9.922 7.895 1 96.94 256 MET A O 1
ATOM 2003 N N . THR A 1 257 ? -6.465 11.977 8.547 1 97.25 257 THR A N 1
ATOM 2004 C CA . THR A 1 257 ? -7.004 11.789 9.883 1 97.25 257 THR A CA 1
ATOM 2005 C C . THR A 1 257 ? -8.523 11.664 9.844 1 97.25 257 THR A C 1
ATOM 2007 O O . THR A 1 257 ? -9.148 11.211 10.812 1 97.25 257 THR A O 1
ATOM 2010 N N . ALA A 1 258 ? -9.164 12.047 8.711 1 97.88 258 ALA A N 1
ATOM 2011 C CA . ALA A 1 258 ? -10.602 11.812 8.57 1 97.88 258 ALA A CA 1
ATOM 2012 C C . ALA A 1 258 ? -10.922 10.32 8.562 1 97.88 258 ALA A C 1
ATOM 2014 O O . ALA A 1 258 ? -11.727 9.852 9.359 1 97.88 258 ALA A O 1
ATOM 2015 N N . GLY A 1 259 ? -10.18 9.594 7.719 1 98.12 259 GLY A N 1
ATOM 2016 C CA . GLY A 1 259 ? -10.461 8.18 7.555 1 98.12 259 GLY A CA 1
ATOM 2017 C C . GLY A 1 259 ? -9.758 7.309 8.578 1 98.12 259 GLY A C 1
ATOM 2018 O O . GLY A 1 259 ? -9.969 6.094 8.609 1 98.12 259 GLY A O 1
ATOM 2019 N N . SER A 1 260 ? -8.891 7.902 9.391 1 98.06 260 SER A N 1
ATOM 2020 C CA . SER A 1 260 ? -8.227 7.141 10.438 1 98.06 260 SER A CA 1
ATOM 2021 C C . SER A 1 260 ? -8.758 7.516 11.82 1 98.06 260 SER A C 1
ATOM 2023 O O . SER A 1 260 ? -8.242 7.043 12.836 1 98.06 260 SER A O 1
ATOM 2025 N N . TYR A 1 261 ? -9.727 8.422 11.852 1 98.19 261 TYR A N 1
ATOM 2026 C CA . TYR A 1 261 ? -10.516 8.773 13.023 1 98.19 261 TYR A CA 1
ATOM 2027 C C . TYR A 1 261 ? -9.664 9.508 14.055 1 98.19 261 TYR A C 1
ATOM 2029 O O . TYR A 1 261 ? -9.789 9.258 15.258 1 98.19 261 TYR A O 1
ATOM 2037 N N . CYS A 1 262 ? -8.75 10.367 13.562 1 97.12 262 CYS A N 1
ATOM 2038 C CA . CYS A 1 262 ? -7.859 11.023 14.516 1 97.12 262 CYS A CA 1
ATOM 2039 C C . CYS A 1 262 ? -7.797 12.523 14.258 1 97.12 262 CYS A C 1
ATOM 2041 O O . CYS A 1 262 ? -6.785 13.164 14.539 1 97.12 262 CYS A O 1
ATOM 2043 N N . TYR A 1 263 ? -8.844 13.039 13.68 1 97.31 263 TYR A N 1
ATOM 2044 C CA . TYR A 1 263 ? -8.883 14.477 13.445 1 97.31 263 TYR A CA 1
ATOM 2045 C C . TYR A 1 263 ? -9.266 15.219 14.719 1 97.31 263 TYR A C 1
ATOM 2047 O O . TYR A 1 263 ? -10.164 14.797 15.453 1 97.31 263 TYR A O 1
ATOM 2055 N N . ILE A 1 264 ? -8.523 16.297 15.047 1 96.31 264 ILE A N 1
ATOM 2056 C CA . ILE A 1 264 ? -8.781 17 16.297 1 96.31 264 ILE A CA 1
ATOM 2057 C C . ILE A 1 264 ? -9.078 18.469 16 1 96.31 264 ILE A C 1
ATOM 2059 O O . ILE A 1 264 ? -8.688 19.359 16.766 1 96.31 264 ILE A O 1
ATOM 2063 N N . GLY A 1 265 ? -9.625 18.75 14.852 1 93.25 265 GLY A N 1
ATOM 2064 C CA . GLY A 1 265 ? -9.945 20.109 14.469 1 93.25 265 GLY A CA 1
ATOM 2065 C C . GLY A 1 265 ? -8.734 20.891 14 1 93.25 265 GLY A C 1
ATOM 2066 O O . GLY A 1 265 ? -7.656 20.328 13.812 1 93.25 265 GLY A O 1
ATOM 2067 N N . PRO A 1 266 ? -8.906 22.172 13.836 1 91 266 PRO A N 1
ATOM 2068 C CA . PRO A 1 266 ? -7.793 22.984 13.359 1 91 266 PRO A CA 1
ATOM 2069 C C . PRO A 1 266 ? -6.59 22.969 14.305 1 91 266 PRO A C 1
ATOM 2071 O O . PRO A 1 266 ? -5.465 23.25 13.883 1 91 266 PRO A O 1
ATOM 2074 N N . GLN A 1 267 ? -6.836 22.625 15.508 1 91.69 267 GLN A N 1
ATOM 2075 C CA . GLN A 1 267 ? -5.742 22.531 16.469 1 91.69 267 GLN A CA 1
ATOM 2076 C C . GLN A 1 267 ? -4.691 21.531 16.031 1 91.69 267 GLN A C 1
ATOM 2078 O O . GLN A 1 267 ? -3.52 21.641 16.391 1 91.69 267 GLN A O 1
ATOM 2083 N N . GLY A 1 268 ? -5.09 20.656 15.219 1 91.69 268 GLY A N 1
ATOM 2084 C CA . GLY A 1 268 ? -4.168 19.625 14.773 1 91.69 268 GLY A CA 1
ATOM 2085 C C . GLY A 1 268 ? -2.994 20.172 13.984 1 91.69 268 GLY A C 1
ATOM 2086 O O . GLY A 1 268 ? -1.93 19.547 13.93 1 91.69 268 GLY A O 1
ATOM 2087 N N . ILE A 1 269 ? -3.176 21.344 13.383 1 93 269 ILE A N 1
ATOM 2088 C CA . ILE A 1 269 ? -2.098 21.828 12.531 1 93 269 ILE A CA 1
ATOM 2089 C C . ILE A 1 269 ? -1.654 23.219 12.992 1 93 269 ILE A C 1
ATOM 2091 O O . ILE A 1 269 ? -0.699 23.781 12.453 1 93 269 ILE A O 1
ATOM 2095 N N . VAL A 1 270 ? -2.207 23.781 14.055 1 94.12 270 VAL A N 1
ATOM 2096 C CA . VAL A 1 270 ? -1.946 25.156 14.445 1 94.12 270 VAL A CA 1
ATOM 2097 C C . VAL A 1 270 ? -0.514 25.281 14.961 1 94.12 270 VAL A C 1
ATOM 2099 O O . VAL A 1 270 ? 0.171 26.266 14.664 1 94.12 270 VAL A O 1
ATOM 2102 N N . HIS A 1 271 ? -0.091 24.344 15.773 1 93.94 271 HIS A N 1
ATOM 2103 C CA . HIS A 1 271 ? 1.28 24.406 16.266 1 93.94 271 HIS A CA 1
ATOM 2104 C C . HIS A 1 271 ? 2.283 24.312 15.125 1 93.94 271 HIS A C 1
ATOM 2106 O O . HIS A 1 271 ? 3.271 25.047 15.102 1 93.94 271 HIS A O 1
ATOM 2112 N N . GLY A 1 272 ? 2.031 23.359 14.195 1 93.44 272 GLY A N 1
ATOM 2113 C CA . GLY A 1 272 ? 2.893 23.266 13.031 1 93.44 272 GLY A CA 1
ATOM 2114 C C . GLY A 1 272 ? 2.91 24.516 12.188 1 93.44 272 GLY A C 1
ATOM 2115 O O . GLY A 1 272 ? 3.957 24.906 11.664 1 93.44 272 GLY A O 1
ATOM 2116 N N . THR A 1 273 ? 1.784 25.109 12.008 1 95.5 273 THR A N 1
ATOM 2117 C CA . THR A 1 273 ? 1.693 26.344 11.25 1 95.5 273 THR A CA 1
ATOM 2118 C C . THR A 1 273 ? 2.445 27.469 11.961 1 95.5 273 THR A C 1
ATOM 2120 O O . THR A 1 273 ? 3.121 28.281 11.312 1 95.5 273 THR A O 1
ATOM 2123 N N . LEU A 1 274 ? 2.307 27.531 13.289 1 94.56 274 LEU A N 1
ATOM 2124 C CA . LEU A 1 274 ? 3.053 28.5 14.078 1 94.56 274 LEU A CA 1
ATOM 2125 C C . LEU A 1 274 ? 4.555 28.344 13.859 1 94.56 274 LEU A C 1
ATOM 2127 O O . LEU A 1 274 ? 5.254 29.312 13.586 1 94.56 274 LEU A O 1
ATOM 2131 N N . LEU A 1 275 ? 4.977 27.078 13.945 1 92.44 275 LEU A N 1
ATOM 2132 C CA . LEU A 1 275 ? 6.398 26.812 13.742 1 92.44 275 LEU A CA 1
ATOM 2133 C C . LEU A 1 275 ? 6.836 27.203 12.336 1 92.44 275 LEU A C 1
ATOM 2135 O O . LEU A 1 275 ? 7.93 27.734 12.148 1 92.44 275 LEU A O 1
ATOM 2139 N N . THR A 1 276 ? 6.031 26.969 11.375 1 95 276 THR A N 1
ATOM 2140 C CA . THR A 1 276 ? 6.348 27.297 9.992 1 95 276 THR A CA 1
ATOM 2141 C C . THR A 1 276 ? 6.512 28.812 9.82 1 95 276 THR A C 1
ATOM 2143 O O . THR A 1 276 ? 7.484 29.266 9.219 1 95 276 THR A O 1
ATOM 2146 N N . VAL A 1 277 ? 5.617 29.562 10.375 1 96.31 277 VAL A N 1
ATOM 2147 C CA . VAL A 1 277 ? 5.641 31.016 10.227 1 96.31 277 VAL A CA 1
ATOM 2148 C C . VAL A 1 277 ? 6.848 31.594 10.961 1 96.31 277 VAL A C 1
ATOM 2150 O O . VAL A 1 277 ? 7.555 32.469 10.43 1 96.31 277 VAL A O 1
ATOM 2153 N N . LEU A 1 278 ? 7.102 31.109 12.156 1 93.44 278 LEU A N 1
ATOM 2154 C CA . LEU A 1 278 ? 8.242 31.578 12.93 1 93.44 278 LEU A CA 1
ATOM 2155 C C . LEU A 1 278 ? 9.555 31.266 12.203 1 93.44 278 LEU A C 1
ATOM 2157 O O . LEU A 1 278 ? 10.43 32.125 12.094 1 93.44 278 LEU A O 1
ATOM 2161 N N . ASN A 1 279 ? 9.625 30.062 11.727 1 93.19 279 ASN A N 1
ATOM 2162 C CA . ASN A 1 279 ? 10.852 29.641 11.047 1 93.19 279 ASN A CA 1
ATOM 2163 C C . ASN A 1 279 ? 11.016 30.359 9.703 1 93.19 279 ASN A C 1
ATOM 2165 O O . ASN A 1 279 ? 12.133 30.625 9.273 1 93.19 279 ASN A O 1
ATOM 2169 N N . ALA A 1 280 ? 9.938 30.656 9.047 1 96.38 280 ALA A N 1
ATOM 2170 C CA . ALA A 1 280 ? 10.016 31.469 7.836 1 96.38 280 ALA A CA 1
ATOM 2171 C C . ALA A 1 280 ? 10.562 32.875 8.148 1 96.38 280 ALA A C 1
ATOM 2173 O O . ALA A 1 280 ? 11.383 33.406 7.395 1 96.38 280 ALA A O 1
ATOM 2174 N N . GLY A 1 281 ? 10.102 33.469 9.25 1 96.56 281 GLY A N 1
ATOM 2175 C CA . GLY A 1 281 ? 10.641 34.75 9.68 1 96.56 281 GLY A CA 1
ATOM 2176 C C . GLY A 1 281 ? 12.133 34.719 9.93 1 96.56 281 GLY A C 1
ATOM 2177 O O . GLY A 1 281 ? 12.859 35.625 9.5 1 96.56 281 GLY A O 1
ATOM 2178 N N . ARG A 1 282 ? 12.539 33.688 10.57 1 93.12 282 ARG A N 1
ATOM 2179 C CA . ARG A 1 282 ? 13.953 33.531 10.883 1 93.12 282 ARG A CA 1
ATOM 2180 C C . ARG A 1 282 ? 14.773 33.312 9.617 1 93.12 282 ARG A C 1
ATOM 2182 O O . ARG A 1 282 ? 15.805 33.969 9.414 1 93.12 282 ARG A O 1
ATOM 2189 N N . ARG A 1 283 ? 14.336 32.5 8.781 1 93.75 283 ARG A N 1
ATOM 2190 C CA . ARG A 1 283 ? 15.102 32.062 7.613 1 93.75 283 ARG A CA 1
ATOM 2191 C C . ARG A 1 283 ? 15.117 33.156 6.535 1 93.75 283 ARG A C 1
ATOM 2193 O O . ARG A 1 283 ? 16.156 33.406 5.934 1 93.75 283 ARG A O 1
ATOM 2200 N N . TYR A 1 284 ? 13.953 33.719 6.324 1 96.44 284 TYR A N 1
ATOM 2201 C CA . TYR A 1 284 ? 13.82 34.594 5.156 1 96.44 284 TYR A CA 1
ATOM 2202 C C . TYR A 1 284 ? 14.023 36.062 5.531 1 96.44 284 TYR A C 1
ATOM 2204 O O . TYR A 1 284 ? 14.547 36.844 4.742 1 96.44 284 TYR A O 1
ATOM 2212 N N . LEU A 1 285 ? 13.602 36.375 6.758 1 96.94 285 LEU A N 1
ATOM 2213 C CA . LEU A 1 285 ? 13.648 37.781 7.145 1 96.94 285 LEU A CA 1
ATOM 2214 C C . LEU A 1 285 ? 14.734 38.031 8.188 1 96.94 285 LEU A C 1
ATOM 2216 O O . LEU A 1 285 ? 15.086 39.188 8.469 1 96.94 285 LEU A O 1
ATOM 2220 N N . GLY A 1 286 ? 15.266 36.938 8.742 1 95.69 286 GLY A N 1
ATOM 2221 C CA . GLY A 1 286 ? 16.266 37.094 9.789 1 95.69 286 GLY A CA 1
ATOM 2222 C C . GLY A 1 286 ? 15.695 37.656 11.078 1 95.69 286 GLY A C 1
ATOM 2223 O O . GLY A 1 286 ? 16.391 38.406 11.789 1 95.69 286 GLY A O 1
ATOM 2224 N N . LEU A 1 287 ? 14.43 37.406 11.367 1 95.75 287 LEU A N 1
ATOM 2225 C CA . LEU A 1 287 ? 13.758 38.031 12.5 1 95.75 287 LEU A CA 1
ATOM 2226 C C . LEU A 1 287 ? 13.234 36.969 13.477 1 95.75 287 LEU A C 1
ATOM 2228 O O . LEU A 1 287 ? 12.734 35.938 13.055 1 95.75 287 LEU A O 1
ATOM 2232 N N . GLU A 1 288 ? 13.281 37.25 14.695 1 91 288 GLU A N 1
ATOM 2233 C CA . GLU A 1 288 ? 12.68 36.406 15.734 1 91 288 GLU A CA 1
ATOM 2234 C C . GLU A 1 288 ? 11.305 36.969 16.141 1 91 288 GLU A C 1
ATOM 2236 O O . GLU A 1 288 ? 10.453 36.188 16.609 1 91 288 GLU A O 1
ATOM 2241 N N . ASP A 1 289 ? 11.25 38.25 16.016 1 94.06 289 ASP A N 1
ATOM 2242 C CA . ASP A 1 289 ? 10 38.938 16.297 1 94.06 289 ASP A CA 1
ATOM 2243 C C . ASP A 1 289 ? 9.32 39.406 15 1 94.06 289 ASP A C 1
ATOM 2245 O O . ASP A 1 289 ? 9.914 40.125 14.211 1 94.06 289 ASP A O 1
ATOM 2249 N N . LEU A 1 290 ? 8.039 39 14.836 1 97.5 290 LEU A N 1
ATOM 2250 C CA . LEU A 1 290 ? 7.387 39.25 13.555 1 97.5 290 LEU A CA 1
ATOM 2251 C C . LEU A 1 290 ? 6.367 40.375 13.656 1 97.5 290 LEU A C 1
ATOM 2253 O O . LEU A 1 290 ? 5.578 40.594 12.734 1 97.5 290 LEU A O 1
ATOM 2257 N N . ARG A 1 291 ? 6.422 41.156 14.734 1 97 291 ARG A N 1
ATOM 2258 C CA . ARG A 1 291 ? 5.539 42.312 14.852 1 97 291 ARG A CA 1
ATOM 2259 C C . ARG A 1 291 ? 5.742 43.281 13.688 1 97 291 ARG A C 1
ATOM 2261 O O . ARG A 1 291 ? 6.875 43.625 13.344 1 97 291 ARG A O 1
ATOM 2268 N N . GLY A 1 292 ? 4.59 43.562 13.102 1 97.69 292 GLY A N 1
ATOM 2269 C CA . GLY A 1 292 ? 4.609 44.5 11.977 1 97.69 292 GLY A CA 1
ATOM 2270 C C . GLY A 1 292 ? 4.812 43.812 10.641 1 97.69 292 GLY A C 1
ATOM 2271 O O . GLY A 1 292 ? 4.707 44.438 9.586 1 97.69 292 GLY A O 1
ATOM 2272 N N . ARG A 1 293 ? 5.129 42.5 10.594 1 98.31 293 ARG A N 1
ATOM 2273 C CA . ARG A 1 293 ? 5.309 41.781 9.352 1 98.31 293 ARG A CA 1
ATOM 2274 C C . ARG A 1 293 ? 3.996 41.156 8.891 1 98.31 293 ARG A C 1
ATOM 2276 O O . ARG A 1 293 ? 3.17 40.75 9.711 1 98.31 293 ARG A O 1
ATOM 2283 N N . VAL A 1 294 ? 3.834 41.125 7.562 1 98.75 294 VAL A N 1
ATOM 2284 C CA . VAL A 1 294 ? 2.564 40.688 6.988 1 98.75 294 VAL A CA 1
ATOM 2285 C C . VAL A 1 294 ? 2.736 39.312 6.312 1 98.75 294 VAL A C 1
ATOM 2287 O O . VAL A 1 294 ? 3.637 39.125 5.492 1 98.75 294 VAL A O 1
ATOM 2290 N N . PHE A 1 295 ? 1.946 38.375 6.727 1 98.69 295 PHE A N 1
ATOM 2291 C CA . PHE A 1 295 ? 1.83 37.031 6.133 1 98.69 295 PHE A CA 1
ATOM 2292 C C . PHE A 1 295 ? 0.513 36.906 5.379 1 98.69 295 PHE A C 1
ATOM 2294 O O . PHE A 1 295 ? -0.562 37 5.977 1 98.69 295 PHE A O 1
ATOM 2301 N N . VAL A 1 296 ? 0.542 36.75 4.004 1 98.81 296 VAL A N 1
ATOM 2302 C CA . VAL A 1 296 ? -0.652 36.625 3.176 1 98.81 296 VAL A CA 1
ATOM 2303 C C . VAL A 1 296 ? -0.825 35.188 2.721 1 98.81 296 VAL A C 1
ATOM 2305 O O . VAL A 1 296 ? 0.122 34.562 2.23 1 98.81 296 VAL A O 1
ATOM 2308 N N . THR A 1 297 ? -2.008 34.625 2.891 1 98.62 297 THR A N 1
ATOM 2309 C CA . THR A 1 297 ? -2.307 33.25 2.5 1 98.62 297 THR A CA 1
ATOM 2310 C C . THR A 1 297 ? -3.787 33.094 2.16 1 98.62 297 THR A C 1
ATOM 2312 O O . THR A 1 297 ? -4.473 34.062 1.89 1 98.62 297 THR A O 1
ATOM 2315 N N . SER A 1 298 ? -4.273 31.891 1.934 1 98.25 298 SER A N 1
ATOM 2316 C CA . SER A 1 298 ? -5.672 31.641 1.591 1 98.25 298 SER A CA 1
ATOM 2317 C C . SER A 1 298 ? -6.176 30.344 2.236 1 98.25 298 SER A C 1
ATOM 2319 O O . SER A 1 298 ? -5.383 29.469 2.582 1 98.25 298 SER A O 1
ATOM 2321 N N . GLY A 1 299 ? -7.531 30.281 2.371 1 96.88 299 GLY A N 1
ATOM 2322 C CA . GLY A 1 299 ? -8.203 29.125 2.934 1 96.88 299 GLY A CA 1
ATOM 2323 C C . GLY A 1 299 ? -8.508 29.266 4.414 1 96.88 299 GLY A C 1
ATOM 2324 O O . GLY A 1 299 ? -7.609 29.547 5.211 1 96.88 299 GLY A O 1
ATOM 2325 N N . LEU A 1 300 ? -9.719 29.125 4.809 1 96.94 300 LEU A N 1
ATOM 2326 C CA . LEU A 1 300 ? -10.148 29.141 6.203 1 96.94 300 LEU A CA 1
ATOM 2327 C C . LEU A 1 300 ? -11.039 27.953 6.52 1 96.94 300 LEU A C 1
ATOM 2329 O O . LEU A 1 300 ? -11.977 28.062 7.316 1 96.94 300 LEU A O 1
ATOM 2333 N N . GLY A 1 301 ? -10.719 26.859 5.812 1 92.88 301 GLY A N 1
ATOM 2334 C CA . GLY A 1 301 ? -11.398 25.609 6.074 1 92.88 301 GLY A CA 1
ATOM 2335 C C . GLY A 1 301 ? -10.961 24.938 7.367 1 92.88 301 GLY A C 1
ATOM 2336 O O . GLY A 1 301 ? -10.539 25.625 8.305 1 92.88 301 GLY A O 1
ATOM 2337 N N . GLY A 1 302 ? -11.133 23.609 7.422 1 91.19 302 GLY A N 1
ATOM 2338 C CA . GLY A 1 302 ? -10.773 22.891 8.625 1 91.19 302 GLY A CA 1
ATOM 2339 C C . GLY A 1 302 ? -9.32 23.078 9.031 1 91.19 302 GLY A C 1
ATOM 2340 O O . GLY A 1 302 ? -9.039 23.781 10 1 91.19 302 GLY A O 1
ATOM 2341 N N . MET A 1 303 ? -8.445 22.688 8.289 1 92.81 303 MET A N 1
ATOM 2342 C CA . MET A 1 303 ? -7.023 22.797 8.594 1 92.81 303 MET A CA 1
ATOM 2343 C C . MET A 1 303 ? -6.5 24.188 8.289 1 92.81 303 MET A C 1
ATOM 2345 O O . MET A 1 303 ? -5.766 24.766 9.086 1 92.81 303 MET A O 1
ATOM 2349 N N . SER A 1 304 ? -6.902 24.719 7.18 1 94.75 304 SER A N 1
ATOM 2350 C CA . SER A 1 304 ? -6.391 26.016 6.773 1 94.75 304 SER A CA 1
ATOM 2351 C C . SER A 1 304 ? -6.832 27.109 7.742 1 94.75 304 SER A C 1
ATOM 2353 O O . SER A 1 304 ? -6.199 28.172 7.824 1 94.75 304 SER A O 1
ATOM 2355 N N . GLY A 1 305 ? -7.859 26.812 8.5 1 93.81 305 GLY A N 1
ATOM 2356 C CA . GLY A 1 305 ? -8.312 27.766 9.508 1 93.81 305 GLY A CA 1
ATOM 2357 C C . GLY A 1 305 ? -7.277 28.031 10.586 1 93.81 305 GLY A C 1
ATOM 2358 O O . GLY A 1 305 ? -7.34 29.062 11.273 1 93.81 305 GLY A O 1
ATOM 2359 N N . ALA A 1 306 ? -6.301 27.188 10.68 1 95.06 306 ALA A N 1
ATOM 2360 C CA . ALA A 1 306 ? -5.262 27.312 11.695 1 95.06 306 ALA A CA 1
ATOM 2361 C C . ALA A 1 306 ? -4.344 28.5 11.406 1 95.06 306 ALA A C 1
ATOM 2363 O O . ALA A 1 306 ? -3.703 29.031 12.32 1 95.06 306 ALA A O 1
ATOM 2364 N N . GLN A 1 307 ? -4.297 28.922 10.18 1 97 307 GLN A N 1
ATOM 2365 C CA . GLN A 1 307 ? -3.359 29.953 9.75 1 97 307 GLN A CA 1
ATOM 2366 C C . GLN A 1 307 ? -3.619 31.281 10.477 1 97 307 GLN A C 1
ATOM 2368 O O . GLN A 1 307 ? -2.68 31.969 10.883 1 97 307 GLN A O 1
ATOM 2373 N N . ALA A 1 308 ? -4.914 31.609 10.633 1 97.5 308 ALA A N 1
ATOM 2374 C CA . ALA A 1 308 ? -5.289 32.875 11.266 1 97.5 308 ALA A CA 1
ATOM 2375 C C . ALA A 1 308 ? -4.793 32.906 12.711 1 97.5 308 ALA A C 1
ATOM 2377 O O . ALA A 1 308 ? -4.172 33.906 13.125 1 97.5 308 ALA A O 1
ATOM 2378 N N . LYS A 1 309 ? -5.047 31.844 13.422 1 95.56 309 LYS A N 1
ATOM 2379 C CA . LYS A 1 309 ? -4.633 31.766 14.812 1 95.56 309 LYS A CA 1
ATOM 2380 C C . LYS A 1 309 ? -3.113 31.703 14.938 1 95.56 309 LYS A C 1
ATOM 2382 O O . LYS A 1 309 ? -2.529 32.344 15.812 1 95.56 309 LYS A O 1
ATOM 2387 N N . ALA A 1 310 ? -2.455 30.984 14.109 1 96 310 ALA A N 1
ATOM 2388 C CA . ALA A 1 310 ? -1 30.844 14.117 1 96 310 ALA A CA 1
ATOM 2389 C C . ALA A 1 310 ? -0.324 32.188 13.883 1 96 310 ALA A C 1
ATOM 2391 O O . ALA A 1 310 ? 0.687 32.5 14.516 1 96 310 ALA A O 1
ATOM 2392 N N . ALA A 1 311 ? -0.852 33 12.969 1 97.38 311 ALA A N 1
ATOM 2393 C CA . ALA A 1 311 ? -0.292 34.312 12.664 1 97.38 311 ALA A CA 1
ATOM 2394 C C . ALA A 1 311 ? -0.334 35.219 13.898 1 97.38 311 ALA A C 1
ATOM 2396 O O . ALA A 1 311 ? 0.643 35.906 14.203 1 97.38 311 ALA A O 1
ATOM 2397 N N . VAL A 1 312 ? -1.429 35.156 14.594 1 96.56 312 VAL A N 1
ATOM 2398 C CA . VAL A 1 312 ? -1.616 36 15.766 1 96.56 312 VAL A CA 1
ATOM 2399 C C . VAL A 1 312 ? -0.665 35.562 16.875 1 96.56 312 VAL A C 1
ATOM 2401 O O . VAL A 1 312 ? -0.031 36.406 17.516 1 96.56 312 VAL A O 1
ATOM 2404 N N . ILE A 1 313 ? -0.575 34.25 17.078 1 93.94 313 ILE A N 1
ATOM 2405 C CA . ILE A 1 313 ? 0.311 33.75 18.125 1 93.94 313 ILE A CA 1
ATOM 2406 C C . ILE A 1 313 ? 1.761 34.062 17.766 1 93.94 313 ILE A C 1
ATOM 2408 O O . ILE A 1 313 ? 2.57 34.344 18.656 1 93.94 313 ILE A O 1
ATOM 2412 N N . ALA A 1 314 ? 2.074 34.062 16.5 1 95 314 ALA A N 1
ATOM 2413 C CA . ALA A 1 314 ? 3.426 34.375 16.047 1 95 314 ALA A CA 1
ATOM 2414 C C . ALA A 1 314 ? 3.709 35.875 16.172 1 95 314 ALA A C 1
ATOM 2416 O O . ALA A 1 314 ? 4.863 36.312 16.078 1 95 314 ALA A O 1
ATOM 2417 N N . GLY A 1 315 ? 2.686 36.656 16.312 1 96.06 315 GLY A N 1
ATOM 2418 C CA . GLY A 1 315 ? 2.824 38.094 16.516 1 96.06 315 GLY A CA 1
ATOM 2419 C C . GLY A 1 315 ? 2.756 38.906 15.234 1 96.06 315 GLY A C 1
ATOM 2420 O O . GLY A 1 315 ? 2.959 40.125 15.234 1 96.06 315 GLY A O 1
ATOM 2421 N N . CYS A 1 316 ? 2.432 38.281 14.195 1 97.69 316 CYS A N 1
ATOM 2422 C CA . CYS A 1 316 ? 2.434 38.969 12.914 1 97.69 316 CYS A CA 1
ATOM 2423 C C . CYS A 1 316 ? 1.013 39.281 12.461 1 97.69 316 CYS A C 1
ATOM 2425 O O . CYS A 1 316 ? 0.063 39.125 13.234 1 97.69 316 CYS A O 1
ATOM 2427 N N . ILE A 1 317 ? 0.882 39.906 11.266 1 98.56 317 ILE A N 1
ATOM 2428 C CA . ILE A 1 317 ? -0.386 40.281 10.633 1 98.56 317 ILE A CA 1
ATOM 2429 C C . ILE A 1 317 ? -0.716 39.25 9.547 1 98.56 317 ILE A C 1
ATOM 2431 O O . ILE A 1 317 ? -0.086 39.25 8.484 1 98.56 317 ILE A O 1
ATOM 2435 N N . GLY A 1 318 ? -1.645 38.344 9.883 1 98.62 318 GLY A N 1
ATOM 2436 C CA . GLY A 1 318 ? -2.098 37.375 8.898 1 98.62 318 GLY A CA 1
ATOM 2437 C C . GLY A 1 318 ? -3.303 37.844 8.109 1 98.62 318 GLY A C 1
ATOM 2438 O O . GLY A 1 318 ? -4.301 38.281 8.68 1 98.62 318 GLY A O 1
ATOM 2439 N N . VAL A 1 319 ? -3.193 37.844 6.789 1 98.81 319 VAL A N 1
ATOM 2440 C CA . VAL A 1 319 ? -4.297 38.156 5.887 1 98.81 319 VAL A CA 1
ATOM 2441 C C . VAL A 1 319 ? -4.684 36.875 5.105 1 98.81 319 VAL A C 1
ATOM 2443 O O . VAL A 1 319 ? -3.895 36.375 4.309 1 98.81 319 VAL A O 1
ATOM 2446 N N . ILE A 1 320 ? -5.902 36.375 5.348 1 98.69 320 ILE A N 1
ATOM 2447 C CA . ILE A 1 320 ? -6.312 35.094 4.781 1 98.69 320 ILE A CA 1
ATOM 2448 C C . ILE A 1 320 ? -7.539 35.281 3.895 1 98.69 320 ILE A C 1
ATOM 2450 O O . ILE A 1 320 ? -8.594 35.719 4.367 1 98.69 320 ILE A O 1
ATOM 2454 N N . ALA A 1 321 ? -7.387 34.969 2.643 1 98.69 321 ALA A N 1
ATOM 2455 C CA . ALA A 1 321 ? -8.516 35.062 1.716 1 98.69 321 ALA A CA 1
ATOM 2456 C C . ALA A 1 321 ? -9.367 33.781 1.773 1 98.69 321 ALA A C 1
ATOM 2458 O O . ALA A 1 321 ? -8.836 32.688 1.886 1 98.69 321 ALA A O 1
ATOM 2459 N N . GLU A 1 322 ? -10.68 33.938 1.788 1 98.12 322 GLU A N 1
ATOM 2460 C CA . GLU A 1 322 ? -11.641 32.844 1.762 1 98.12 322 GLU A CA 1
ATOM 2461 C C . GLU A 1 322 ? -12.891 33.219 0.976 1 98.12 322 GLU A C 1
ATOM 2463 O O . GLU A 1 322 ? -13.5 34.25 1.232 1 98.12 322 GLU A O 1
ATOM 2468 N N . VAL A 1 323 ? -13.273 32.406 0.015 1 97.31 323 VAL A N 1
ATOM 2469 C CA . VAL A 1 323 ? -14.406 32.688 -0.854 1 97.31 323 VAL A CA 1
ATOM 2470 C C . VAL A 1 323 ? -15.695 32.188 -0.228 1 97.31 323 VAL A C 1
ATOM 2472 O O . VAL A 1 323 ? -16.781 32.688 -0.501 1 97.31 323 VAL A O 1
ATOM 2475 N N . ASP A 1 324 ? -15.578 31.156 0.572 1 95.31 324 ASP A N 1
ATOM 2476 C CA . ASP A 1 324 ? -16.734 30.562 1.229 1 95.31 324 ASP A CA 1
ATOM 2477 C C . ASP A 1 324 ? -17.094 31.328 2.504 1 95.31 324 ASP A C 1
ATOM 2479 O O . ASP A 1 324 ? -16.391 31.234 3.508 1 95.31 324 ASP A O 1
ATOM 2483 N N . GLU A 1 325 ? -18.203 31.922 2.502 1 95.12 325 GLU A N 1
ATOM 2484 C CA . GLU A 1 325 ? -18.641 32.719 3.643 1 95.12 325 GLU A CA 1
ATOM 2485 C C . GLU A 1 325 ? -18.891 31.859 4.871 1 95.12 325 GLU A C 1
ATOM 2487 O O . GLU A 1 325 ? -18.641 32.281 6 1 95.12 325 GLU A O 1
ATOM 2492 N N . VAL A 1 326 ? -19.359 30.688 4.664 1 92.75 326 VAL A N 1
ATOM 2493 C CA . VAL A 1 326 ? -19.672 29.797 5.766 1 92.75 326 VAL A CA 1
ATOM 2494 C C . VAL A 1 326 ? -18.406 29.422 6.52 1 92.75 326 VAL A C 1
ATOM 2496 O O . VAL A 1 326 ? -18.375 29.438 7.754 1 92.75 326 VAL A O 1
ATOM 2499 N N . ALA A 1 327 ? -17.391 29.156 5.801 1 93.31 327 ALA A N 1
ATOM 2500 C CA . ALA A 1 327 ? -16.109 28.812 6.422 1 93.31 327 ALA A CA 1
ATOM 2501 C C . ALA A 1 327 ? -15.531 30 7.176 1 93.31 327 ALA A C 1
ATOM 2503 O O . ALA A 1 327 ? -15.016 29.859 8.289 1 93.31 327 ALA A O 1
ATOM 2504 N N . LEU A 1 328 ? -15.578 31.141 6.523 1 96.12 328 LEU A N 1
ATOM 2505 C CA . LEU A 1 328 ? -15.062 32.375 7.105 1 96.12 328 LEU A CA 1
ATOM 2506 C C . LEU A 1 328 ? -15.781 32.719 8.414 1 96.12 328 LEU A C 1
ATOM 2508 O O . LEU A 1 328 ? -15.141 32.969 9.43 1 96.12 328 LEU A O 1
ATOM 2512 N N . ARG A 1 329 ? -17.062 32.562 8.43 1 94.75 329 ARG A N 1
ATOM 2513 C CA . ARG A 1 329 ? -17.859 32.875 9.602 1 94.75 329 ARG A CA 1
ATOM 2514 C C . ARG A 1 329 ? -17.641 31.859 10.711 1 94.75 329 ARG A C 1
ATOM 2516 O O . ARG A 1 329 ? -17.609 32.219 11.891 1 94.75 329 ARG A O 1
ATOM 2523 N N . LYS A 1 330 ? -17.547 30.656 10.297 1 92.19 330 LYS A N 1
ATOM 2524 C CA . LYS A 1 330 ? -17.297 29.594 11.273 1 92.19 330 LYS A CA 1
ATOM 2525 C C . LYS A 1 330 ? -16.016 29.875 12.062 1 92.19 330 LYS A C 1
ATOM 2527 O O . LYS A 1 330 ? -16.016 29.766 13.297 1 92.19 330 LYS A O 1
ATOM 2532 N N . ARG A 1 331 ? -14.953 30.297 11.422 1 95.5 331 ARG A N 1
ATOM 2533 C CA . ARG A 1 331 ? -13.68 30.578 12.086 1 95.5 331 ARG A CA 1
ATOM 2534 C C . ARG A 1 331 ? -13.781 31.844 12.945 1 95.5 331 ARG A C 1
ATOM 2536 O O . ARG A 1 331 ? -13.188 31.906 14.023 1 95.5 331 ARG A O 1
ATOM 2543 N N . PHE A 1 332 ? -14.461 32.781 12.43 1 96.31 332 PHE A N 1
ATOM 2544 C CA . PHE A 1 332 ? -14.664 34.031 13.172 1 96.31 332 PHE A CA 1
ATOM 2545 C C . PHE A 1 332 ? -15.438 33.781 14.461 1 96.31 332 PHE A C 1
ATOM 2547 O O . PHE A 1 332 ? -15.031 34.219 15.531 1 96.31 332 PHE A O 1
ATOM 2554 N N . GLU A 1 333 ? -16.484 32.969 14.391 1 94.31 333 GLU A N 1
ATOM 2555 C CA . GLU A 1 333 ? -17.344 32.688 15.531 1 94.31 333 GLU A CA 1
ATOM 2556 C C . GLU A 1 333 ? -16.625 31.828 16.562 1 94.31 333 GLU A C 1
ATOM 2558 O O . GLU A 1 333 ? -16.875 31.953 17.766 1 94.31 333 GLU A O 1
ATOM 2563 N N . GLN A 1 334 ? -15.75 31.031 16.094 1 91.75 334 GLN A N 1
ATOM 2564 C CA . GLN A 1 334 ? -15.016 30.141 16.984 1 91.75 334 GLN A CA 1
ATOM 2565 C C . GLN A 1 334 ? -13.836 30.875 17.641 1 91.75 334 GLN A C 1
ATOM 2567 O O . GLN A 1 334 ? -13.172 30.312 18.516 1 91.75 334 GLN A O 1
ATOM 2572 N N . GLY A 1 335 ? -13.523 32.125 17.172 1 93 335 GLY A N 1
ATOM 2573 C CA . GLY A 1 335 ? -12.445 32.906 17.75 1 93 335 GLY A CA 1
ATOM 2574 C C . GLY A 1 335 ? -11.094 32.625 17.109 1 93 335 GLY A C 1
ATOM 2575 O O . GLY A 1 335 ? -10.055 33.031 17.625 1 93 335 GLY A O 1
ATOM 2576 N N . TRP A 1 336 ? -11.094 31.969 16.016 1 94.75 336 TRP A N 1
ATOM 2577 C CA . TRP A 1 336 ? -9.852 31.641 15.32 1 94.75 336 TRP A CA 1
ATOM 2578 C C . TRP A 1 336 ? -9.469 32.75 14.336 1 94.75 336 TRP A C 1
ATOM 2580 O O . TRP A 1 336 ? -8.336 32.812 13.859 1 94.75 336 TRP A O 1
ATOM 2590 N N . LEU A 1 337 ? -10.375 33.625 14.008 1 96.94 337 LEU A N 1
ATOM 2591 C CA . LEU A 1 337 ? -10.219 34.812 13.148 1 96.94 337 LEU A CA 1
ATOM 2592 C C . LEU A 1 337 ? -10.672 36.062 13.867 1 96.94 337 LEU A C 1
ATOM 2594 O O . LEU A 1 337 ? -11.742 36.094 14.477 1 96.94 337 LEU A O 1
ATOM 2598 N N . MET A 1 338 ? -9.852 37.094 13.773 1 97.12 338 MET A N 1
ATOM 2599 C CA . MET A 1 338 ? -10.109 38.25 14.586 1 97.12 338 MET A CA 1
ATOM 2600 C C . MET A 1 338 ? -11.055 39.219 13.867 1 97.12 338 MET A C 1
ATOM 2602 O O . MET A 1 338 ? -11.93 39.844 14.492 1 97.12 338 MET A O 1
ATOM 2606 N N . GLU A 1 339 ? -10.805 39.438 12.578 1 98 339 GLU A N 1
ATOM 2607 C CA . GLU A 1 339 ? -11.562 40.438 11.812 1 98 339 GLU A CA 1
ATOM 2608 C C . GLU A 1 339 ? -11.914 39.906 10.422 1 98 339 GLU A C 1
ATOM 2610 O O . GLU A 1 339 ? -11.227 39.031 9.898 1 98 339 GLU A O 1
ATOM 2615 N N . VAL A 1 340 ? -13.039 40.375 9.898 1 98.06 340 VAL A N 1
ATOM 2616 C CA . VAL A 1 340 ? -13.477 40.031 8.547 1 98.06 340 VAL A CA 1
ATOM 2617 C C . VAL A 1 340 ? -13.633 41.312 7.719 1 98.06 340 VAL A C 1
ATOM 2619 O O . VAL A 1 340 ? -14.125 42.344 8.219 1 98.06 340 VAL A O 1
ATOM 2622 N N . CYS A 1 341 ? -13.133 41.281 6.523 1 96.88 341 CYS A N 1
ATOM 2623 C CA . CYS A 1 341 ? -13.359 42.375 5.578 1 96.88 341 CYS A CA 1
ATOM 2624 C C . CYS A 1 341 ? -13.875 41.844 4.246 1 96.88 341 CYS A C 1
ATOM 2626 O O . CYS A 1 341 ? -13.578 40.719 3.865 1 96.88 341 CYS A O 1
ATOM 2628 N N . THR A 1 342 ? -14.625 42.688 3.473 1 96 342 THR A N 1
ATOM 2629 C CA . THR A 1 342 ? -15.258 42.25 2.238 1 96 342 THR A CA 1
ATOM 2630 C C . THR A 1 342 ? -14.789 43.094 1.052 1 96 342 THR A C 1
ATOM 2632 O O . THR A 1 342 ? -15.211 42.844 -0.083 1 96 342 THR A O 1
ATOM 2635 N N . ASN A 1 343 ? -13.953 44.031 1.366 1 95.62 343 ASN A N 1
ATOM 2636 C CA . ASN A 1 343 ? -13.477 44.906 0.296 1 95.62 343 ASN A CA 1
ATOM 2637 C C . ASN A 1 343 ? -11.961 45.094 0.355 1 95.62 343 ASN A C 1
ATOM 2639 O O . ASN A 1 343 ? -11.391 45.188 1.44 1 95.62 343 ASN A O 1
ATOM 2643 N N . LEU A 1 344 ? -11.359 45.188 -0.852 1 97.88 344 LEU A N 1
ATOM 2644 C CA . LEU A 1 344 ? -9.906 45.188 -0.968 1 97.88 344 LEU A CA 1
ATOM 2645 C C . LEU A 1 344 ? -9.32 46.5 -0.456 1 97.88 344 LEU A C 1
ATOM 2647 O O . LEU A 1 344 ? -8.227 46.531 0.108 1 97.88 344 LEU A O 1
ATOM 2651 N N . ASP A 1 345 ? -10.047 47.594 -0.667 1 97.12 345 ASP A N 1
ATOM 2652 C CA . ASP A 1 345 ? -9.562 48.875 -0.166 1 97.12 345 ASP A CA 1
ATOM 2653 C C . ASP A 1 345 ? -9.461 48.875 1.357 1 97.12 345 ASP A C 1
ATOM 2655 O O . ASP A 1 345 ? -8.477 49.344 1.92 1 97.12 345 ASP A O 1
ATOM 2659 N N . HIS A 1 346 ? -10.445 48.375 1.897 1 97 346 HIS A N 1
ATOM 2660 C CA . HIS A 1 346 ? -10.445 48.25 3.352 1 97 346 HIS A CA 1
ATOM 2661 C C . HIS A 1 346 ? -9.344 47.312 3.82 1 97 346 HIS A C 1
ATOM 2663 O O . HIS A 1 346 ? -8.695 47.562 4.836 1 97 346 HIS A O 1
ATOM 2669 N N . CYS A 1 347 ? -9.203 46.25 3.145 1 97.69 347 CYS A N 1
ATOM 2670 C CA . CYS A 1 347 ? -8.164 45.281 3.477 1 97.69 347 CYS A CA 1
ATOM 2671 C C . CYS A 1 347 ? -6.785 45.938 3.484 1 97.69 347 CYS A C 1
ATOM 2673 O O . CYS A 1 347 ? -6.02 45.75 4.438 1 97.69 347 CYS A O 1
ATOM 2675 N N . ILE A 1 348 ? -6.469 46.719 2.455 1 97.94 348 ILE A N 1
ATOM 2676 C CA . ILE A 1 348 ? -5.176 47.375 2.316 1 97.94 348 ILE A CA 1
ATOM 2677 C C . ILE A 1 348 ? -5 48.406 3.441 1 97.94 348 ILE A C 1
ATOM 2679 O O . ILE A 1 348 ? -3.926 48.469 4.043 1 97.94 348 ILE A O 1
ATOM 2683 N N . ALA A 1 349 ? -6.035 49.125 3.715 1 97.62 349 ALA A N 1
ATOM 2684 C CA . ALA A 1 349 ? -5.98 50.156 4.777 1 97.62 349 ALA A CA 1
ATOM 2685 C C . ALA A 1 349 ? -5.715 49.5 6.133 1 97.62 349 ALA A C 1
ATOM 2687 O O . ALA A 1 349 ? -4.941 50.031 6.938 1 97.62 349 ALA A O 1
ATOM 2688 N N . ARG A 1 350 ? -6.383 48.438 6.375 1 97.5 350 ARG A N 1
ATOM 2689 C CA . ARG A 1 350 ? -6.246 47.75 7.656 1 97.5 350 ARG A CA 1
ATOM 2690 C C . ARG A 1 350 ? -4.852 47.125 7.809 1 97.5 350 ARG A C 1
ATOM 2692 O O . ARG A 1 350 ? -4.324 47.062 8.922 1 97.5 350 ARG A O 1
ATOM 2699 N N . ILE A 1 351 ? -4.312 46.594 6.719 1 98.06 351 ILE A N 1
ATOM 2700 C CA . ILE A 1 351 ? -2.947 46.094 6.727 1 98.06 351 ILE A CA 1
ATOM 2701 C C . ILE A 1 351 ? -1.979 47.188 7.117 1 98.06 351 ILE A C 1
ATOM 2703 O O . ILE A 1 351 ? -1.131 47 7.996 1 98.06 351 ILE A O 1
ATOM 2707 N N . ARG A 1 352 ? -2.102 48.375 6.508 1 97.62 352 ARG A N 1
ATOM 2708 C CA . ARG A 1 352 ? -1.223 49.5 6.777 1 97.62 352 ARG A CA 1
ATOM 2709 C C . ARG A 1 352 ? -1.333 49.969 8.227 1 97.62 352 ARG A C 1
ATOM 2711 O O . ARG A 1 352 ? -0.324 50.25 8.875 1 97.62 352 ARG A O 1
ATOM 2718 N N . ASP A 1 353 ? -2.518 49.969 8.688 1 98.06 353 ASP A N 1
ATOM 2719 C CA . ASP A 1 353 ? -2.76 50.406 10.062 1 98.06 353 ASP A CA 1
ATOM 2720 C C . ASP A 1 353 ? -2.1 49.438 11.055 1 98.06 353 ASP A C 1
ATOM 2722 O O . ASP A 1 353 ? -1.412 49.875 11.984 1 98.06 353 ASP A O 1
ATOM 2726 N N . ALA A 1 354 ? -2.322 48.125 10.859 1 98.12 354 ALA A N 1
ATOM 2727 C CA . ALA A 1 354 ? -1.754 47.125 11.742 1 98.12 354 ALA A CA 1
ATOM 2728 C C . ALA A 1 354 ? -0.23 47.094 11.672 1 98.12 354 ALA A C 1
ATOM 2730 O O . ALA A 1 354 ? 0.447 46.875 12.672 1 98.12 354 ALA A O 1
ATOM 2731 N N . ARG A 1 355 ? 0.301 47.312 10.492 1 97.44 355 ARG A N 1
ATOM 2732 C CA . ARG A 1 355 ? 1.747 47.406 10.32 1 97.44 355 ARG A CA 1
ATOM 2733 C C . ARG A 1 355 ? 2.33 48.562 11.102 1 97.44 355 ARG A C 1
ATOM 2735 O O . ARG A 1 355 ? 3.344 48.438 11.789 1 97.44 355 ARG A O 1
ATOM 2742 N N . ALA A 1 356 ? 1.683 49.688 10.969 1 97.06 356 ALA A N 1
ATOM 2743 C CA . ALA A 1 356 ? 2.154 50.906 11.625 1 97.06 356 ALA A CA 1
ATOM 2744 C C . ALA A 1 356 ? 2.131 50.75 13.141 1 97.06 356 ALA A C 1
ATOM 2746 O O . ALA A 1 356 ? 3.031 51.25 13.836 1 97.06 356 ALA A O 1
ATOM 2747 N N . LYS A 1 357 ? 1.176 50.094 13.656 1 97.81 357 LYS A N 1
ATOM 2748 C CA . LYS A 1 357 ? 0.994 49.938 15.102 1 97.81 357 LYS A CA 1
ATOM 2749 C C . LYS A 1 357 ? 1.758 48.719 15.617 1 97.81 357 LYS A C 1
ATOM 2751 O O . LYS A 1 357 ? 1.94 48.562 16.828 1 97.81 357 LYS A O 1
ATOM 2756 N N . LYS A 1 358 ? 2.166 47.844 14.711 1 97.62 358 LYS A N 1
ATOM 2757 C CA . LYS A 1 358 ? 2.896 46.625 15.031 1 97.62 358 LYS A CA 1
ATOM 2758 C C . LYS A 1 358 ? 2.096 45.75 15.977 1 97.62 358 LYS A C 1
ATOM 2760 O O . LYS A 1 358 ? 2.621 45.281 17 1 97.62 358 LYS A O 1
ATOM 2765 N N . VAL A 1 359 ? 0.839 45.562 15.719 1 97.19 359 VAL A N 1
ATOM 2766 C CA . VAL A 1 359 ? -0.039 44.719 16.531 1 97.19 359 VAL A CA 1
ATOM 2767 C C . VAL A 1 359 ? -0.415 43.469 15.75 1 97.19 359 VAL A C 1
ATOM 2769 O O . VAL A 1 359 ? -0.621 43.5 14.539 1 97.19 359 VAL A O 1
ATOM 2772 N N . PRO A 1 360 ? -0.437 42.344 16.469 1 97.19 360 PRO A N 1
ATOM 2773 C CA . PRO A 1 360 ? -0.887 41.125 15.789 1 97.19 360 PRO A CA 1
ATOM 2774 C C . PRO A 1 360 ? -2.332 41.219 15.305 1 97.19 360 PRO A C 1
ATOM 2776 O O . PRO A 1 360 ? -3.17 41.844 15.969 1 97.19 360 PRO A O 1
ATOM 2779 N N . LEU A 1 361 ? -2.596 40.594 14.109 1 97.88 361 LEU A N 1
ATOM 2780 C CA . LEU A 1 361 ? -3.92 40.625 13.5 1 97.88 361 LEU A CA 1
ATOM 2781 C C . LEU A 1 361 ? -4.133 39.406 12.594 1 97.88 361 LEU A C 1
ATOM 2783 O O . LEU A 1 361 ? -3.219 39 11.883 1 97.88 361 LEU A O 1
ATOM 2787 N N . SER A 1 362 ? -5.277 38.844 12.711 1 98.25 362 SER A N 1
ATOM 2788 C CA . SER A 1 362 ? -5.738 37.969 11.656 1 98.25 362 SER A CA 1
ATOM 2789 C C . SER A 1 362 ? -6.957 38.531 10.945 1 98.25 362 SER A C 1
ATOM 2791 O O . SER A 1 362 ? -8.031 38.656 11.539 1 98.25 362 SER A O 1
ATOM 2793 N N . LEU A 1 363 ? -6.75 38.875 9.727 1 98.5 363 LEU A N 1
ATOM 2794 C CA . LEU A 1 363 ? -7.77 39.531 8.891 1 98.5 363 LEU A CA 1
ATOM 2795 C C . LEU A 1 363 ? -8.25 38.562 7.809 1 98.5 363 LEU A C 1
ATOM 2797 O O . LEU A 1 363 ? -7.461 38.125 6.969 1 98.5 363 LEU A O 1
ATOM 2801 N N . GLY A 1 364 ? -9.539 38.156 7.898 1 98.56 364 GLY A N 1
ATOM 2802 C CA . GLY A 1 364 ? -10.148 37.375 6.84 1 98.56 364 GLY A CA 1
ATOM 2803 C C . GLY A 1 364 ? -10.742 38.219 5.73 1 98.56 364 GLY A C 1
ATOM 2804 O O . GLY A 1 364 ? -11.633 39.031 5.977 1 98.56 364 GLY A O 1
ATOM 2805 N N . TYR A 1 365 ? -10.25 38.094 4.527 1 98.56 365 TYR A N 1
ATOM 2806 C CA . TYR A 1 365 ? -10.82 38.75 3.357 1 98.56 365 TYR A CA 1
ATOM 2807 C C . TYR A 1 365 ? -11.836 37.844 2.668 1 98.56 365 TYR A C 1
ATOM 2809 O O . TYR A 1 365 ? -11.477 36.781 2.158 1 98.56 365 TYR A O 1
ATOM 2817 N N . HIS A 1 366 ? -13.117 38.219 2.713 1 98.44 366 HIS A N 1
ATOM 2818 C CA . HIS A 1 366 ? -14.141 37.469 1.984 1 98.44 366 HIS A CA 1
ATOM 2819 C C . HIS A 1 366 ? -14.062 37.75 0.488 1 98.44 366 HIS A C 1
ATOM 2821 O O . HIS A 1 366 ? -14.773 38.625 -0.02 1 98.44 366 HIS A O 1
ATOM 2827 N N . GLY A 1 367 ? -13.305 36.969 -0.182 1 97.94 367 GLY A N 1
ATOM 2828 C CA . GLY A 1 367 ? -13.031 37.125 -1.601 1 97.94 367 GLY A CA 1
ATOM 2829 C C . GLY A 1 367 ? -11.977 36.156 -2.117 1 97.94 367 GLY A C 1
ATOM 2830 O O . GLY A 1 367 ? -11.539 35.25 -1.391 1 97.94 367 GLY A O 1
ATOM 2831 N N . ASN A 1 368 ? -11.664 36.312 -3.385 1 98.44 368 ASN A N 1
ATOM 2832 C CA . ASN A 1 368 ? -10.742 35.375 -4.043 1 98.44 368 ASN A CA 1
ATOM 2833 C C . ASN A 1 368 ? -9.289 35.781 -3.816 1 98.44 368 ASN A C 1
ATOM 2835 O O . ASN A 1 368 ? -8.953 36.969 -3.865 1 98.44 368 ASN A O 1
ATOM 2839 N N . ILE A 1 369 ? -8.438 34.906 -3.525 1 98.69 369 ILE A N 1
ATOM 2840 C CA . ILE A 1 369 ? -7.031 35.125 -3.215 1 98.69 369 ILE A CA 1
ATOM 2841 C C . ILE A 1 369 ? -6.344 35.812 -4.398 1 98.69 369 ILE A C 1
ATOM 2843 O O . ILE A 1 369 ? -5.441 36.625 -4.215 1 98.69 369 ILE A O 1
ATOM 2847 N N . VAL A 1 370 ? -6.73 35.469 -5.656 1 98.81 370 VAL A N 1
ATOM 2848 C CA . VAL A 1 370 ? -6.133 36.062 -6.848 1 98.81 370 VAL A CA 1
ATOM 2849 C C . VAL A 1 370 ? -6.363 37.562 -6.848 1 98.81 370 VAL A C 1
ATOM 2851 O O . VAL A 1 370 ? -5.445 38.344 -7.137 1 98.81 370 VAL A O 1
ATOM 2854 N N . ASP A 1 371 ? -7.57 37.969 -6.504 1 98.62 371 ASP A N 1
ATOM 2855 C CA . ASP A 1 371 ? -7.879 39.375 -6.406 1 98.62 371 ASP A CA 1
ATOM 2856 C C . ASP A 1 371 ? -6.984 40.062 -5.375 1 98.62 371 ASP A C 1
ATOM 2858 O O . ASP A 1 371 ? -6.527 41.188 -5.594 1 98.62 371 ASP A O 1
ATOM 2862 N N . LEU A 1 372 ? -6.84 39.438 -4.27 1 98.75 372 LEU A N 1
ATOM 2863 C CA . LEU A 1 372 ? -6.016 40 -3.205 1 98.75 372 LEU A CA 1
ATOM 2864 C C . LEU A 1 372 ? -4.57 40.156 -3.662 1 98.75 372 LEU A C 1
ATOM 2866 O O . LEU A 1 372 ? -3.973 41.219 -3.49 1 98.75 372 LEU A O 1
ATOM 2870 N N . TRP A 1 373 ? -3.951 39.125 -4.227 1 98.81 373 TRP A N 1
ATOM 2871 C CA . TRP A 1 373 ? -2.574 39.188 -4.707 1 98.81 373 TRP A CA 1
ATOM 2872 C C . TRP A 1 373 ? -2.416 40.25 -5.77 1 98.81 373 TRP A C 1
ATOM 2874 O O . TRP A 1 373 ? -1.44 41 -5.758 1 98.81 373 TRP A O 1
ATOM 2884 N N . GLU A 1 374 ? -3.336 40.281 -6.723 1 98.69 374 GLU A N 1
ATOM 2885 C CA . GLU A 1 374 ? -3.258 41.25 -7.797 1 98.69 374 GLU A CA 1
ATOM 2886 C C . GLU A 1 374 ? -3.373 42.688 -7.258 1 98.69 374 GLU A C 1
ATOM 2888 O O . GLU A 1 374 ? -2.727 43.594 -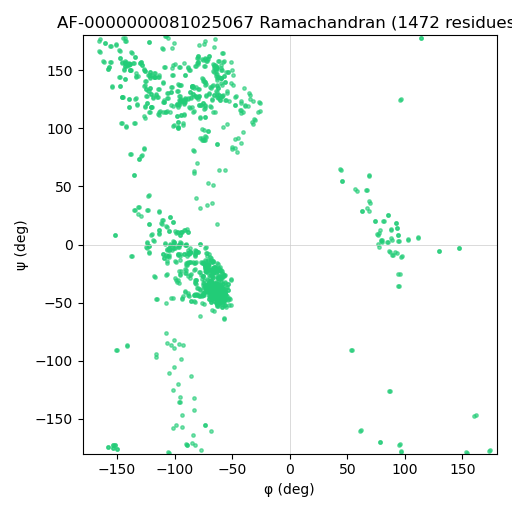7.766 1 98.69 374 GLU A O 1
ATOM 2893 N N . ARG A 1 375 ? -4.227 42.875 -6.254 1 98.56 375 ARG A N 1
ATOM 2894 C CA . ARG A 1 375 ? -4.332 44.188 -5.617 1 98.56 375 ARG A CA 1
ATOM 2895 C C . ARG A 1 375 ? -3.016 44.562 -4.957 1 98.56 375 ARG A C 1
ATOM 2897 O O . ARG A 1 375 ? -2.613 45.719 -5.008 1 98.56 375 ARG A O 1
ATOM 2904 N N . LEU A 1 376 ? -2.361 43.656 -4.316 1 98.75 376 LEU A N 1
ATOM 2905 C CA . LEU A 1 376 ? -1.076 43.906 -3.676 1 98.75 376 LEU A CA 1
ATOM 2906 C C . LEU A 1 376 ? -0.01 44.281 -4.711 1 98.75 376 LEU A C 1
ATOM 2908 O O . LEU A 1 376 ? 0.874 45.094 -4.449 1 98.75 376 LEU A O 1
ATOM 2912 N N . VAL A 1 377 ? -0.062 43.594 -5.891 1 98.69 377 VAL A N 1
ATOM 2913 C CA . VAL A 1 377 ? 0.837 43.938 -6.988 1 98.69 377 VAL A CA 1
ATOM 2914 C C . VAL A 1 377 ? 0.604 45.406 -7.418 1 98.69 377 VAL A C 1
ATOM 2916 O O . VAL A 1 377 ? 1.557 46.156 -7.629 1 98.69 377 VAL A O 1
ATOM 2919 N N . GLN A 1 378 ? -0.633 45.719 -7.559 1 98.25 378 GLN A N 1
ATOM 2920 C CA . GLN A 1 378 ? -0.987 47.062 -7.949 1 98.25 378 GLN A CA 1
ATOM 2921 C C . GLN A 1 378 ? -0.417 48.094 -6.969 1 98.25 378 GLN A C 1
ATOM 2923 O O . GLN A 1 378 ? 0.145 49.125 -7.379 1 98.25 378 GLN A O 1
ATOM 2928 N N . GLU A 1 379 ? -0.553 47.844 -5.691 1 97.81 379 GLU A N 1
ATOM 2929 C CA . GLU A 1 379 ? -0.017 48.75 -4.672 1 97.81 379 GLU A CA 1
ATOM 2930 C C . GLU A 1 379 ? 1.499 48.875 -4.789 1 97.81 379 GLU A C 1
ATOM 2932 O O . GLU A 1 379 ? 2.051 49.969 -4.637 1 97.81 379 GLU A O 1
ATOM 2937 N N . ALA A 1 380 ? 2.143 47.781 -5.004 1 97.88 380 ALA A N 1
ATOM 2938 C CA . ALA A 1 380 ? 3.598 47.781 -5.129 1 97.88 380 ALA A CA 1
ATOM 2939 C C . ALA A 1 380 ? 4.047 48.562 -6.344 1 97.88 380 ALA A C 1
ATOM 2941 O O . ALA A 1 380 ? 5.059 49.281 -6.293 1 97.88 380 ALA A O 1
ATOM 2942 N N . GLU A 1 381 ? 3.332 48.438 -7.379 1 97.12 381 GLU A N 1
ATOM 2943 C CA . GLU A 1 381 ? 3.68 49.125 -8.617 1 97.12 381 GLU A CA 1
ATOM 2944 C C . GLU A 1 381 ? 3.404 50.625 -8.508 1 97.12 381 GLU A C 1
ATOM 2946 O O . GLU A 1 381 ? 4.184 51.438 -9.008 1 97.12 381 GLU A O 1
ATOM 2951 N N . GLU A 1 382 ? 2.359 50.938 -7.863 1 96.75 382 GLU A N 1
ATOM 2952 C CA . GLU A 1 382 ? 1.929 52.344 -7.809 1 96.75 382 GLU A CA 1
ATOM 2953 C C . GLU A 1 382 ? 2.684 53.094 -6.727 1 96.75 382 GLU A C 1
ATOM 2955 O O . GLU A 1 382 ? 3.1 54.25 -6.941 1 96.75 382 GLU A O 1
ATOM 2960 N N . SER A 1 383 ? 2.854 52.562 -5.613 1 94.56 383 SER A N 1
ATOM 2961 C CA . SER A 1 383 ? 3.416 53.281 -4.477 1 94.56 383 SER A CA 1
ATOM 2962 C C . SER A 1 383 ? 4.848 52.844 -4.195 1 94.56 383 SER A C 1
ATOM 2964 O O . SER A 1 383 ? 5.586 53.531 -3.48 1 94.56 383 SER A O 1
ATOM 2966 N N . GLY A 1 384 ? 5.242 51.688 -4.777 1 94.31 384 GLY A N 1
ATOM 2967 C CA . GLY A 1 384 ? 6.547 51.156 -4.465 1 94.31 384 GLY A CA 1
ATOM 2968 C C . GLY A 1 384 ? 6.578 50.406 -3.146 1 94.31 384 GLY A C 1
ATOM 2969 O O . GLY A 1 384 ? 7.59 49.781 -2.791 1 94.31 384 GLY A O 1
ATOM 2970 N N . GLU A 1 385 ? 5.453 50.344 -2.574 1 95 385 GLU A N 1
ATOM 2971 C CA . GLU A 1 385 ? 5.371 49.719 -1.26 1 95 385 GLU A CA 1
ATOM 2972 C C . GLU A 1 385 ? 5.066 48.219 -1.38 1 95 385 GLU A C 1
ATOM 2974 O O . GLU A 1 385 ? 4.074 47.844 -2 1 95 385 GLU A O 1
ATOM 2979 N N . LEU A 1 386 ? 5.953 47.438 -0.78 1 97 386 LEU A N 1
ATOM 2980 C CA . LEU A 1 386 ? 5.684 46.031 -0.668 1 97 386 LEU A CA 1
ATOM 2981 C C . LEU A 1 386 ? 4.996 45.688 0.655 1 97 386 LEU A C 1
ATOM 2983 O O . LEU A 1 386 ? 5.664 45.531 1.682 1 97 386 LEU A O 1
ATOM 2987 N N . LEU A 1 387 ? 3.789 45.469 0.6 1 97.44 387 LEU A N 1
ATOM 2988 C CA . LEU A 1 387 ? 3 45.312 1.817 1 97.44 387 LEU A CA 1
ATOM 2989 C C . LEU A 1 387 ? 3.131 43.906 2.381 1 97.44 387 LEU A C 1
ATOM 2991 O O . LEU A 1 387 ? 3.092 43.719 3.598 1 97.44 387 LEU A O 1
ATOM 2995 N N . ALA A 1 388 ? 3.268 42.906 1.53 1 98.25 388 ALA A N 1
ATOM 2996 C CA . ALA A 1 388 ? 3.361 41.5 1.97 1 98.25 388 ALA A CA 1
ATOM 2997 C C . ALA A 1 388 ? 4.816 41.062 2.084 1 98.25 388 ALA A C 1
ATOM 2999 O O . ALA A 1 388 ? 5.594 41.219 1.139 1 98.25 388 ALA A O 1
ATOM 3000 N N . ASP A 1 389 ? 5.18 40.5 3.268 1 98.44 389 ASP A N 1
ATOM 3001 C CA . ASP A 1 389 ? 6.535 40 3.482 1 98.44 389 ASP A CA 1
ATOM 3002 C C . ASP A 1 389 ? 6.625 38.531 3.166 1 98.44 389 ASP A C 1
ATOM 3004 O O . ASP A 1 389 ? 7.605 38.062 2.572 1 98.44 389 ASP A O 1
ATOM 3008 N N . LEU A 1 390 ? 5.66 37.812 3.666 1 98.56 390 LEU A N 1
ATOM 3009 C CA . LEU A 1 390 ? 5.562 36.344 3.533 1 98.56 390 LEU A CA 1
ATOM 3010 C C . LEU A 1 390 ? 4.262 35.938 2.844 1 98.56 390 LEU A C 1
ATOM 3012 O O . LEU A 1 390 ? 3.238 36.625 3.01 1 98.56 390 LEU A O 1
ATOM 3016 N N . GLY A 1 391 ? 4.324 34.906 2.084 1 98.56 391 GLY A N 1
ATOM 3017 C CA . GLY A 1 391 ? 3.139 34.438 1.398 1 98.56 391 GLY A CA 1
ATOM 3018 C C . GLY A 1 391 ? 3.08 32.906 1.3 1 98.56 391 GLY A C 1
ATOM 3019 O O . GLY A 1 391 ? 4.117 32.25 1.247 1 98.56 391 GLY A O 1
ATOM 3020 N N . SER A 1 392 ? 1.894 32.375 1.268 1 98.31 392 SER A N 1
ATOM 3021 C CA . SER A 1 392 ? 1.627 30.969 1.045 1 98.31 392 SER A CA 1
ATOM 3022 C C . SER A 1 392 ? 0.21 30.734 0.527 1 98.31 392 SER A C 1
ATOM 3024 O O . SER A 1 392 ? -0.431 31.672 0.039 1 98.31 392 SER A O 1
ATOM 3026 N N . ASP A 1 393 ? -0.195 29.547 0.402 1 98.12 393 ASP A N 1
ATOM 3027 C CA . ASP A 1 393 ? -1.542 29.156 0.003 1 98.12 393 ASP A CA 1
ATOM 3028 C C . ASP A 1 393 ? -1.949 27.844 0.668 1 98.12 393 ASP A C 1
ATOM 3030 O O . ASP A 1 393 ? -1.139 26.922 0.783 1 98.12 393 ASP A O 1
ATOM 3034 N N . GLN A 1 394 ? -3.186 27.781 1.173 1 97 394 GLN A N 1
ATOM 3035 C CA . GLN A 1 394 ? -3.691 26.531 1.74 1 97 394 GLN A CA 1
ATOM 3036 C C . GLN A 1 394 ? -5.105 26.234 1.253 1 97 394 GLN A C 1
ATOM 3038 O O . GLN A 1 394 ? -5.949 25.766 2.02 1 97 394 GLN A O 1
ATOM 3043 N N . THR A 1 395 ? -5.426 26.703 0.038 1 97.06 395 THR A N 1
ATOM 3044 C CA . THR A 1 395 ? -6.637 26.203 -0.603 1 97.06 395 THR A CA 1
ATOM 3045 C C . THR A 1 395 ? -6.57 24.688 -0.758 1 97.06 395 THR A C 1
ATOM 3047 O O . THR A 1 395 ? -5.516 24.078 -0.561 1 97.06 395 THR A O 1
ATOM 3050 N N . SER A 1 396 ? -7.672 24.078 -1.029 1 96 396 SER A N 1
ATOM 3051 C CA . SER A 1 396 ? -7.68 22.625 -1.221 1 96 396 SER A CA 1
ATOM 3052 C C . SER A 1 396 ? -7.27 22.266 -2.641 1 96 396 SER A C 1
ATOM 3054 O O . SER A 1 396 ? -7.996 21.547 -3.336 1 96 396 SER A O 1
ATOM 3056 N N . CYS A 1 397 ? -6.039 22.609 -2.998 1 97.38 397 CYS A N 1
ATOM 3057 C CA . CYS A 1 397 ? -5.531 22.359 -4.344 1 97.38 397 CYS A CA 1
ATOM 3058 C C . CYS A 1 397 ? -5.266 20.875 -4.559 1 97.38 397 CYS A C 1
ATOM 3060 O O . CYS A 1 397 ? -5.043 20.438 -5.688 1 97.38 397 CYS A O 1
ATOM 3062 N N . HIS A 1 398 ? -5.383 20.094 -3.496 1 96.94 398 HIS A N 1
ATOM 3063 C CA . HIS A 1 398 ? -5.336 18.641 -3.684 1 96.94 398 HIS A CA 1
ATOM 3064 C C . HIS A 1 398 ? -6.594 18.141 -4.383 1 96.94 398 HIS A C 1
ATOM 3066 O O . HIS A 1 398 ? -6.617 17.016 -4.898 1 96.94 398 HIS A O 1
ATOM 3072 N N . ASN A 1 399 ? -7.633 18.891 -4.398 1 95.69 399 ASN A N 1
ATOM 3073 C CA . ASN A 1 399 ? -8.891 18.641 -5.09 1 95.69 399 ASN A CA 1
ATOM 3074 C C . ASN A 1 399 ? -9.391 19.891 -5.812 1 95.69 399 ASN A C 1
ATOM 3076 O O . ASN A 1 399 ? -10.523 20.328 -5.605 1 95.69 399 ASN A O 1
ATOM 3080 N N . PRO A 1 400 ? -8.602 20.406 -6.727 1 96.62 400 PRO A N 1
ATOM 3081 C CA . PRO A 1 400 ? -8.891 21.719 -7.289 1 96.62 400 PRO A CA 1
ATOM 3082 C C . PRO A 1 400 ? -10.164 21.734 -8.141 1 96.62 400 PRO A C 1
ATOM 3084 O O . PRO A 1 400 ? -10.875 22.75 -8.172 1 96.62 400 PRO A O 1
ATOM 3087 N N . TYR A 1 401 ? -10.523 20.609 -8.719 1 96.31 401 TYR A N 1
ATOM 3088 C CA . TYR A 1 401 ? -11.617 20.578 -9.68 1 96.31 401 TYR A CA 1
ATOM 3089 C C . TYR A 1 401 ? -12.891 20.047 -9.031 1 96.31 401 TYR A C 1
ATOM 3091 O O . TYR A 1 401 ? -13.945 19.984 -9.672 1 96.31 401 TYR A O 1
ATOM 3099 N N . GLY A 1 402 ? -12.742 19.672 -7.773 1 94.06 402 GLY A N 1
ATOM 3100 C CA . GLY A 1 402 ? -13.898 19.25 -7.004 1 94.06 402 GLY A CA 1
ATOM 3101 C C . GLY A 1 402 ? -14.367 20.297 -6.008 1 94.06 402 GLY A C 1
ATOM 3102 O O . GLY A 1 402 ? -14.961 19.953 -4.98 1 94.06 402 GLY A O 1
ATOM 3103 N N . GLY A 1 403 ? -14.039 21.531 -6.285 1 93.88 403 GLY A N 1
ATOM 3104 C CA . GLY A 1 403 ? -14.484 22.609 -5.426 1 93.88 403 GLY A CA 1
ATOM 3105 C C . GLY A 1 403 ? -13.398 23.125 -4.5 1 93.88 403 GLY A C 1
ATOM 3106 O O . GLY A 1 403 ? -13.641 24.016 -3.68 1 93.88 403 GLY A O 1
ATOM 3107 N N . GLY A 1 404 ? -12.211 22.625 -4.645 1 96.06 404 GLY A N 1
ATOM 3108 C CA . GLY A 1 404 ? -11.141 22.984 -3.732 1 96.06 404 GLY A CA 1
ATOM 3109 C C . GLY A 1 404 ? -10.477 24.312 -4.082 1 96.06 404 GLY A C 1
ATOM 3110 O O . GLY A 1 404 ? -9.758 24.891 -3.26 1 96.06 404 GLY A O 1
ATOM 3111 N N . TYR A 1 405 ? -10.703 24.781 -5.285 1 97.75 405 TYR A N 1
ATOM 3112 C CA . TYR A 1 405 ? -10.188 26.062 -5.766 1 97.75 405 TYR A CA 1
ATOM 3113 C C . TYR A 1 405 ? -11.227 26.797 -6.59 1 97.75 405 TYR A C 1
ATOM 3115 O O . TYR A 1 405 ? -11.688 26.297 -7.621 1 97.75 405 TYR A O 1
ATOM 3123 N N . CYS A 1 406 ? -11.609 27.953 -6.137 1 97.81 406 CYS A N 1
ATOM 3124 C CA . CYS A 1 406 ? -12.641 28.734 -6.816 1 97.81 406 CYS A CA 1
ATOM 3125 C C . CYS A 1 406 ? -12.023 29.625 -7.879 1 97.81 406 CYS A C 1
ATOM 3127 O O . CYS A 1 406 ? -11.148 30.438 -7.578 1 97.81 406 CYS A O 1
ATOM 3129 N N . PRO A 1 407 ? -12.5 29.547 -9.125 1 98.25 407 PRO A N 1
ATOM 3130 C CA . PRO A 1 407 ? -11.992 30.453 -10.148 1 98.25 407 PRO A CA 1
ATOM 3131 C C . PRO A 1 407 ? -12.305 31.922 -9.844 1 98.25 407 PRO A C 1
ATOM 3133 O O . PRO A 1 407 ? -13.406 32.219 -9.375 1 98.25 407 PRO A O 1
ATOM 3136 N N . VAL A 1 408 ? -11.398 32.781 -10.133 1 98.5 408 VAL A N 1
ATOM 3137 C CA . VAL A 1 408 ? -11.5 34.188 -9.758 1 98.5 408 VAL A CA 1
ATOM 3138 C C . VAL A 1 408 ? -12.586 34.875 -10.594 1 98.5 408 VAL A C 1
ATOM 3140 O O . VAL A 1 408 ? -13.156 35.875 -10.172 1 98.5 408 VAL A O 1
ATOM 3143 N N . GLN A 1 409 ? -12.969 34.25 -11.711 1 97.75 409 GLN A N 1
ATOM 3144 C CA . GLN A 1 409 ? -13.93 34.812 -12.641 1 97.75 409 GLN A CA 1
ATOM 3145 C C . GLN A 1 409 ? -15.352 34.719 -12.102 1 97.75 409 GLN A C 1
ATOM 3147 O O . GLN A 1 409 ? -16.266 35.375 -12.602 1 97.75 409 GLN A O 1
ATOM 3152 N N . LEU A 1 410 ? -15.469 33.844 -11.062 1 97.88 410 LEU A N 1
ATOM 3153 C CA . LEU A 1 410 ? -16.828 33.531 -10.609 1 97.88 410 LEU A CA 1
ATOM 3154 C C . LEU A 1 410 ? -16.953 33.781 -9.102 1 97.88 410 LEU A C 1
ATOM 3156 O O . LEU A 1 410 ? -16 33.562 -8.352 1 97.88 410 LEU A O 1
ATOM 3160 N N . ALA A 1 411 ? -18.219 34.125 -8.758 1 95.88 411 ALA A N 1
ATOM 3161 C CA . ALA A 1 411 ? -18.547 34.062 -7.332 1 95.88 411 ALA A CA 1
ATOM 3162 C C . ALA A 1 411 ? -18.641 32.625 -6.855 1 95.88 411 ALA A C 1
ATOM 3164 O O . ALA A 1 411 ? -18.844 31.703 -7.66 1 95.88 411 ALA A O 1
ATOM 3165 N N . HIS A 1 412 ? -18.516 32.438 -5.586 1 95.44 412 HIS A N 1
ATOM 3166 C CA . HIS A 1 412 ? -18.438 31.109 -5.012 1 95.44 412 HIS A CA 1
ATOM 3167 C C . HIS A 1 412 ? -19.672 30.281 -5.387 1 95.44 412 HIS A C 1
ATOM 3169 O O . HIS A 1 412 ? -19.531 29.125 -5.812 1 95.44 412 HIS A O 1
ATOM 3175 N N . GLY A 1 413 ? -20.875 30.844 -5.223 1 94.94 413 GLY A N 1
ATOM 3176 C CA . GLY A 1 413 ? -22.094 30.125 -5.574 1 94.94 413 GLY A CA 1
ATOM 3177 C C . GLY A 1 413 ? -22.156 29.766 -7.043 1 94.94 413 GLY A C 1
ATOM 3178 O O . GLY A 1 413 ? -22.594 28.656 -7.395 1 94.94 413 GLY A O 1
ATOM 3179 N N . GLU A 1 414 ? -21.734 30.672 -7.895 1 96.69 414 GLU A N 1
ATOM 3180 C CA . GLU A 1 414 ? -21.703 30.438 -9.336 1 96.69 414 GLU A CA 1
ATOM 3181 C C . GLU A 1 414 ? -20.703 29.328 -9.688 1 96.69 414 GLU A C 1
ATOM 3183 O O . GLU A 1 414 ? -20.953 28.531 -10.594 1 96.69 414 GLU A O 1
ATOM 3188 N N . ALA A 1 415 ? -19.641 29.391 -8.984 1 96.81 415 ALA A N 1
ATOM 3189 C CA . ALA A 1 415 ? -18.625 28.375 -9.219 1 96.81 415 ALA A CA 1
ATOM 3190 C C . ALA A 1 415 ? -19.156 26.969 -8.914 1 96.81 415 ALA A C 1
ATOM 3192 O O . ALA A 1 415 ? -18.906 26.031 -9.664 1 96.81 415 ALA A O 1
ATOM 3193 N N . LEU A 1 416 ? -19.859 26.828 -7.855 1 94.56 416 LEU A N 1
ATOM 3194 C CA . LEU A 1 416 ? -20.422 25.531 -7.477 1 94.56 416 LEU A CA 1
ATOM 3195 C C . LEU A 1 416 ? -21.438 25.062 -8.508 1 94.56 416 LEU A C 1
ATOM 3197 O O . LEU A 1 416 ? -21.484 23.875 -8.836 1 94.56 416 LEU A O 1
ATOM 3201 N N . SER A 1 417 ? -22.219 26.016 -8.992 1 95.75 417 SER A N 1
ATOM 3202 C CA . SER A 1 417 ? -23.203 25.672 -10.016 1 95.75 417 SER A CA 1
ATOM 3203 C C . SER A 1 417 ? -22.531 25.234 -11.312 1 95.75 417 SER A C 1
ATOM 3205 O O . SER A 1 417 ? -22.969 24.281 -11.953 1 95.75 417 SER A O 1
ATOM 3207 N N . LEU A 1 418 ? -21.469 25.922 -11.656 1 96.38 418 LEU A N 1
ATOM 3208 C CA . LEU A 1 418 ? -20.766 25.594 -12.883 1 96.38 418 LEU A CA 1
ATOM 3209 C C . LEU A 1 418 ? -20.094 24.234 -12.773 1 96.38 418 LEU A C 1
ATOM 3211 O O . LEU A 1 418 ? -20.047 23.484 -13.758 1 96.38 418 LEU A O 1
ATOM 3215 N N . LEU A 1 419 ? -19.547 23.984 -11.609 1 94.75 419 LEU A N 1
ATOM 3216 C CA . LEU A 1 419 ? -18.906 22.688 -11.359 1 94.75 419 LEU A CA 1
ATOM 3217 C C . LEU A 1 419 ? -19.859 21.547 -11.68 1 94.75 419 LEU A C 1
ATOM 3219 O O . LEU A 1 419 ? -19.453 20.531 -12.25 1 94.75 419 LEU A O 1
ATOM 3223 N N . GLN A 1 420 ? -21.062 21.688 -11.375 1 93.31 420 GLN A N 1
ATOM 3224 C CA . GLN A 1 420 ? -22.078 20.656 -11.609 1 93.31 420 GLN A CA 1
ATOM 3225 C C . GLN A 1 420 ? -22.5 20.641 -13.07 1 93.31 420 GLN A C 1
ATOM 3227 O O . GLN A 1 420 ? -22.578 19.578 -13.688 1 93.31 420 GLN A O 1
ATOM 3232 N N . ALA A 1 421 ? -22.719 21.766 -13.633 1 95.44 421 ALA A N 1
ATOM 3233 C CA . ALA A 1 421 ? -23.359 21.891 -14.945 1 95.44 421 ALA A CA 1
ATOM 3234 C C . ALA A 1 421 ? -22.344 21.672 -16.062 1 95.44 421 ALA A C 1
ATOM 3236 O O . ALA A 1 421 ? -22.656 21.062 -17.094 1 95.44 421 ALA A O 1
ATOM 3237 N N . GLU A 1 422 ? -21.156 22.281 -15.875 1 96.38 422 GLU A N 1
ATOM 3238 C CA . GLU A 1 422 ? -20.141 22.234 -16.906 1 96.38 422 GLU A CA 1
ATOM 3239 C C . GLU A 1 422 ? -18.75 22 -16.312 1 96.38 422 GLU A C 1
ATOM 3241 O O . GLU A 1 422 ? -17.891 22.875 -16.375 1 96.38 422 GLU A O 1
ATOM 3246 N N . PRO A 1 423 ? -18.469 20.828 -15.969 1 94.56 423 PRO A N 1
ATOM 3247 C CA . PRO A 1 423 ? -17.203 20.516 -15.289 1 94.56 423 PRO A CA 1
ATOM 3248 C C . PRO A 1 423 ? -15.977 20.844 -16.141 1 94.56 423 PRO A C 1
ATOM 3250 O O . PRO A 1 423 ? -14.938 21.234 -15.602 1 94.56 423 PRO A O 1
ATOM 3253 N N . THR A 1 424 ? -16.031 20.688 -17.438 1 96.25 424 THR A N 1
ATOM 3254 C CA . THR A 1 424 ? -14.906 20.969 -18.312 1 96.25 424 THR A CA 1
ATOM 3255 C C . THR A 1 424 ? -14.594 22.469 -18.328 1 96.25 424 THR A C 1
ATOM 3257 O O . THR A 1 424 ? -13.422 22.859 -18.25 1 96.25 424 THR A O 1
ATOM 3260 N N . ARG A 1 425 ? -15.641 23.25 -18.375 1 97.62 425 ARG A N 1
ATOM 3261 C CA . ARG A 1 425 ? -15.461 24.703 -18.344 1 97.62 425 ARG A CA 1
ATOM 3262 C C . ARG A 1 425 ? -14.938 25.141 -16.984 1 97.62 425 ARG A C 1
ATOM 3264 O O . ARG A 1 425 ? -14.07 26.016 -16.906 1 97.62 425 ARG A O 1
ATOM 3271 N N . PHE A 1 426 ? -15.492 24.609 -15.953 1 97.62 426 PHE A N 1
ATOM 3272 C CA . PHE A 1 426 ? -15.023 24.906 -14.602 1 97.62 426 PHE A CA 1
ATOM 3273 C C . PHE A 1 426 ? -13.523 24.656 -14.484 1 97.62 426 PHE A C 1
ATOM 3275 O O . PHE A 1 426 ? -12.789 25.484 -13.953 1 97.62 426 PHE A O 1
ATOM 3282 N N . ARG A 1 427 ? -13.078 23.531 -14.977 1 97.44 427 ARG A N 1
ATOM 3283 C CA . ARG A 1 427 ? -11.672 23.172 -14.938 1 97.44 427 ARG A CA 1
ATOM 3284 C C . ARG A 1 427 ? -10.812 24.203 -15.664 1 97.44 427 ARG A C 1
ATOM 3286 O O . ARG A 1 427 ? -9.75 24.578 -15.18 1 97.44 427 ARG A O 1
ATOM 3293 N N . ALA A 1 428 ? -11.227 24.625 -16.797 1 98.44 428 ALA A N 1
ATOM 3294 C CA . ALA A 1 428 ? -10.484 25.609 -17.578 1 98.44 428 ALA A CA 1
ATOM 3295 C C . ALA A 1 428 ? -10.344 26.922 -16.812 1 98.44 428 ALA A C 1
ATOM 3297 O O . ALA A 1 428 ? -9.289 27.562 -16.844 1 98.44 428 ALA A O 1
ATOM 3298 N N . LEU A 1 429 ? -11.406 27.344 -16.156 1 98.69 429 LEU A N 1
ATOM 3299 C CA . LEU A 1 429 ? -11.391 28.578 -15.398 1 98.69 429 LEU A CA 1
ATOM 3300 C C . LEU A 1 429 ? -10.461 28.469 -14.188 1 98.69 429 LEU A C 1
ATOM 3302 O O . LEU A 1 429 ? -9.773 29.438 -13.836 1 98.69 429 LEU A O 1
ATOM 3306 N N . VAL A 1 430 ? -10.477 27.312 -13.531 1 98.62 430 VAL A N 1
ATOM 3307 C CA . VAL A 1 430 ? -9.57 27.078 -12.414 1 98.62 430 VAL A CA 1
ATOM 3308 C C . VAL A 1 430 ? -8.125 27.188 -12.891 1 98.62 430 VAL A C 1
ATOM 3310 O O . VAL A 1 430 ? -7.301 27.844 -12.25 1 98.62 430 VAL A O 1
ATOM 3313 N N . GLN A 1 431 ? -7.793 26.578 -14.016 1 98.75 431 GLN A N 1
ATOM 3314 C CA . GLN A 1 431 ? -6.434 26.594 -14.547 1 98.75 431 GLN A CA 1
ATOM 3315 C C . GLN A 1 431 ? -6 28.016 -14.906 1 98.75 431 GLN A C 1
ATOM 3317 O O . GLN A 1 431 ? -4.863 28.406 -14.641 1 98.75 431 GLN A O 1
ATOM 3322 N N . GLU A 1 432 ? -6.883 28.766 -15.492 1 98.75 432 GLU A N 1
ATOM 3323 C CA . GLU A 1 432 ? -6.594 30.156 -15.781 1 98.75 432 GLU A CA 1
ATOM 3324 C C . GLU A 1 432 ? -6.32 30.953 -14.5 1 98.75 432 GLU A C 1
ATOM 3326 O O . GLU A 1 432 ? -5.398 31.766 -14.453 1 98.75 432 GLU A O 1
ATOM 3331 N N . SER A 1 433 ? -7.152 30.719 -13.508 1 98.88 433 SER A N 1
ATOM 3332 C CA . SER A 1 433 ? -6.996 31.406 -12.227 1 98.88 433 SER A CA 1
ATOM 3333 C C . SER A 1 433 ? -5.664 31.062 -11.57 1 98.88 433 SER A C 1
ATOM 3335 O O . SER A 1 433 ? -5.023 31.922 -10.969 1 98.88 433 SER A O 1
ATOM 3337 N N . LEU A 1 434 ? -5.25 29.812 -11.648 1 98.81 434 LEU A N 1
ATOM 3338 C CA . LEU A 1 434 ? -3.965 29.406 -11.094 1 98.81 434 LEU A CA 1
ATOM 3339 C C . LEU A 1 434 ? -2.814 30.125 -11.781 1 98.81 434 LEU A C 1
ATOM 3341 O O . LEU A 1 434 ? -1.842 30.516 -11.133 1 98.81 434 LEU A O 1
ATOM 3345 N N . ARG A 1 435 ? -2.873 30.281 -13.125 1 98.81 435 ARG A N 1
ATOM 3346 C CA . ARG A 1 435 ? -1.854 31.031 -13.859 1 98.81 435 ARG A CA 1
ATOM 3347 C C . ARG A 1 435 ? -1.792 32.469 -13.383 1 98.81 435 ARG A C 1
ATOM 3349 O O . ARG A 1 435 ? -0.706 33.031 -13.195 1 98.81 435 ARG A O 1
ATOM 3356 N N . ARG A 1 436 ? -2.934 33.062 -13.156 1 98.81 436 ARG A N 1
ATOM 3357 C CA . ARG A 1 436 ? -2.994 34.469 -12.688 1 98.81 436 ARG A CA 1
ATOM 3358 C C . ARG A 1 436 ? -2.459 34.562 -11.258 1 98.81 436 ARG A C 1
ATOM 3360 O O . ARG A 1 436 ? -1.76 35.531 -10.93 1 98.81 436 ARG A O 1
ATOM 3367 N N . HIS A 1 437 ? -2.867 33.625 -10.453 1 98.88 437 HIS A N 1
ATOM 3368 C CA . HIS A 1 437 ? -2.369 33.531 -9.086 1 98.88 437 HIS A CA 1
ATOM 3369 C C . HIS A 1 437 ? -0.845 33.562 -9.055 1 98.88 437 HIS A C 1
ATOM 3371 O O . HIS A 1 437 ? -0.247 34.406 -8.367 1 98.88 437 HIS A O 1
ATOM 3377 N N . VAL A 1 438 ? -0.199 32.719 -9.812 1 98.75 438 VAL A N 1
ATOM 3378 C CA . VAL A 1 438 ? 1.252 32.562 -9.844 1 98.75 438 VAL A CA 1
ATOM 3379 C C . VAL A 1 438 ? 1.893 33.812 -10.422 1 98.75 438 VAL A C 1
ATOM 3381 O O . VAL A 1 438 ? 2.934 34.281 -9.938 1 98.75 438 VAL A O 1
ATOM 3384 N N . ALA A 1 439 ? 1.302 34.344 -11.469 1 98.75 439 ALA A N 1
ATOM 3385 C CA . ALA A 1 439 ? 1.833 35.562 -12.07 1 98.75 439 ALA A CA 1
ATOM 3386 C C . ALA A 1 439 ? 1.923 36.688 -11.039 1 98.75 439 ALA A C 1
ATOM 3388 O O . ALA A 1 439 ? 2.898 37.438 -11.023 1 98.75 439 ALA A O 1
ATOM 3389 N N . ALA A 1 440 ? 0.889 36.844 -10.234 1 98.88 440 ALA A N 1
ATOM 3390 C CA . ALA A 1 440 ? 0.89 37.875 -9.203 1 98.88 440 ALA A CA 1
ATOM 3391 C C . ALA A 1 440 ? 1.967 37.594 -8.156 1 98.88 440 ALA A C 1
ATOM 3393 O O . ALA A 1 440 ? 2.672 38.5 -7.727 1 98.88 440 ALA A O 1
ATOM 3394 N N . ILE A 1 441 ? 2.078 36.375 -7.723 1 98.75 441 ILE A N 1
ATOM 3395 C CA . ILE A 1 441 ? 3.098 35.969 -6.754 1 98.75 441 ILE A CA 1
ATOM 3396 C C . ILE A 1 441 ? 4.484 36.281 -7.32 1 98.75 441 ILE A C 1
ATOM 3398 O O . ILE A 1 441 ? 5.352 36.812 -6.625 1 98.75 441 ILE A O 1
ATOM 3402 N N . ASN A 1 442 ? 4.734 35.844 -8.602 1 98.5 442 ASN A N 1
ATOM 3403 C CA . ASN A 1 442 ? 6.02 36.094 -9.25 1 98.5 442 ASN A CA 1
ATOM 3404 C C . ASN A 1 442 ? 6.375 37.562 -9.242 1 98.5 442 ASN A C 1
ATOM 3406 O O . ASN A 1 442 ? 7.52 37.938 -8.984 1 98.5 442 ASN A O 1
ATOM 3410 N N . ALA A 1 443 ? 5.434 38.406 -9.555 1 98.56 443 ALA A N 1
ATOM 3411 C CA . ALA A 1 443 ? 5.652 39.844 -9.586 1 98.56 443 ALA A CA 1
ATOM 3412 C C . ALA A 1 443 ? 6.066 40.375 -8.211 1 98.56 443 ALA A C 1
ATOM 3414 O O . ALA A 1 443 ? 6.953 41.219 -8.102 1 98.56 443 ALA A O 1
ATOM 3415 N N . LEU A 1 444 ? 5.398 39.938 -7.23 1 98.69 444 LEU A N 1
ATOM 3416 C CA . LEU A 1 444 ? 5.707 40.375 -5.875 1 98.69 444 LEU A CA 1
ATOM 3417 C C . LEU A 1 444 ? 7.027 39.781 -5.395 1 98.69 444 LEU A C 1
ATOM 3419 O O . LEU A 1 444 ? 7.781 40.438 -4.672 1 98.69 444 LEU A O 1
ATOM 3423 N N . ALA A 1 445 ? 7.273 38.531 -5.719 1 98.19 445 ALA A N 1
ATOM 3424 C CA . ALA A 1 445 ? 8.516 37.875 -5.328 1 98.19 445 ALA A CA 1
ATOM 3425 C C . ALA A 1 445 ? 9.727 38.594 -5.914 1 98.19 445 ALA A C 1
ATOM 3427 O O . ALA A 1 445 ? 10.773 38.688 -5.273 1 98.19 445 ALA A O 1
ATOM 3428 N N . GLU A 1 446 ? 9.602 39.031 -7.09 1 97 446 GLU A N 1
ATOM 3429 C CA . GLU A 1 446 ? 10.664 39.812 -7.719 1 97 446 GLU A CA 1
ATOM 3430 C C . GLU A 1 446 ? 10.961 41.094 -6.934 1 97 446 GLU A C 1
ATOM 3432 O O . GLU A 1 446 ? 12.055 41.625 -7.035 1 97 446 GLU A O 1
ATOM 3437 N N . ARG A 1 447 ? 10.055 41.469 -6.141 1 97.31 447 ARG A N 1
ATOM 3438 C CA . ARG A 1 447 ? 10.203 42.719 -5.383 1 97.31 447 ARG A CA 1
ATOM 3439 C C . ARG A 1 447 ? 10.555 42.406 -3.928 1 97.31 447 ARG A C 1
ATOM 3441 O O . ARG A 1 447 ? 10.742 43.344 -3.133 1 97.31 447 ARG A O 1
ATOM 3448 N N . GLY A 1 448 ? 10.57 41.094 -3.619 1 97.38 448 GLY A N 1
ATOM 3449 C CA . GLY A 1 448 ? 11.07 40.812 -2.287 1 97.38 448 GLY A CA 1
ATOM 3450 C C . GLY A 1 448 ? 10.156 39.906 -1.482 1 97.38 448 GLY A C 1
ATOM 3451 O O . GLY A 1 448 ? 10.5 39.5 -0.372 1 97.38 448 GLY A O 1
ATOM 3452 N N . LEU A 1 449 ? 8.992 39.562 -1.968 1 98.38 449 LEU A N 1
ATOM 3453 C CA . LEU A 1 449 ? 8.109 38.594 -1.293 1 98.38 449 LEU A CA 1
ATOM 3454 C C . LEU A 1 449 ? 8.75 37.219 -1.202 1 98.38 449 LEU A C 1
ATOM 3456 O O . LEU A 1 449 ? 9.297 36.719 -2.186 1 98.38 449 LEU A O 1
ATOM 3460 N N . PHE A 1 450 ? 8.719 36.625 -0.014 1 98.25 450 PHE A N 1
ATOM 3461 C CA . PHE A 1 450 ? 9.086 35.219 0.123 1 98.25 450 PHE A CA 1
ATOM 3462 C C . PHE A 1 450 ? 7.852 34.312 0.126 1 98.25 450 PHE A C 1
ATOM 3464 O O . PHE A 1 450 ? 6.977 34.469 0.98 1 98.25 450 PHE A O 1
ATOM 3471 N N . PHE A 1 451 ? 7.777 33.469 -0.804 1 98.31 451 PHE A N 1
ATOM 3472 C CA . PHE A 1 451 ? 6.621 32.594 -0.954 1 98.31 451 PHE A CA 1
ATOM 3473 C C . PHE A 1 451 ? 7.027 31.125 -0.785 1 98.31 451 PHE A C 1
ATOM 3475 O O . PHE A 1 451 ? 8.125 30.719 -1.185 1 98.31 451 PHE A O 1
ATOM 3482 N N . TRP A 1 452 ? 6.152 30.297 -0.17 1 97.56 452 TRP A N 1
ATOM 3483 C CA . TRP A 1 452 ? 6.363 28.859 -0.124 1 97.56 452 TRP A CA 1
ATOM 3484 C C . TRP A 1 452 ? 5.051 28.109 -0.34 1 97.56 452 TRP A C 1
ATOM 3486 O O . TRP A 1 452 ? 3.971 28.656 -0.116 1 97.56 452 TRP A O 1
ATOM 3496 N N . ASP A 1 453 ? 5.168 26.891 -0.828 1 96.62 453 ASP A N 1
ATOM 3497 C CA . ASP A 1 453 ? 4.055 25.953 -0.921 1 96.62 453 ASP A CA 1
ATOM 3498 C C . ASP A 1 453 ? 3.814 25.25 0.412 1 96.62 453 ASP A C 1
ATOM 3500 O O . ASP A 1 453 ? 4.723 24.625 0.956 1 96.62 453 ASP A O 1
ATOM 3504 N N . TYR A 1 454 ? 2.6 25.297 0.882 1 95.88 454 TYR A N 1
ATOM 3505 C CA . TYR A 1 454 ? 2.326 24.734 2.203 1 95.88 454 TYR A CA 1
ATOM 3506 C C . TYR A 1 454 ? 1.918 23.266 2.102 1 95.88 454 TYR A C 1
ATOM 3508 O O . TYR A 1 454 ? 1.366 22.703 3.051 1 95.88 454 TYR A O 1
ATOM 3516 N N . GLY A 1 455 ? 2.092 22.641 0.975 1 94.94 455 GLY A N 1
ATOM 3517 C CA . GLY A 1 455 ? 1.934 21.203 0.829 1 94.94 455 GLY A CA 1
ATOM 3518 C C . GLY A 1 455 ? 0.532 20.797 0.416 1 94.94 455 GLY A C 1
ATOM 3519 O O . GLY A 1 455 ? 0.152 19.641 0.557 1 94.94 455 GLY A O 1
ATOM 3520 N N . ASN A 1 456 ? -0.24 21.688 -0.108 1 96.5 456 ASN A N 1
ATOM 3521 C CA . ASN A 1 456 ? -1.612 21.453 -0.539 1 96.5 456 ASN A CA 1
ATOM 3522 C C . ASN A 1 456 ? -1.695 21.219 -2.045 1 96.5 456 ASN A C 1
ATOM 3524 O O . ASN A 1 456 ? -2.773 21.312 -2.633 1 96.5 456 ASN A O 1
ATOM 3528 N N . ALA A 1 457 ? -0.565 21.062 -2.684 1 97.25 457 ALA A N 1
ATOM 3529 C CA . ALA A 1 457 ? -0.436 20.75 -4.105 1 97.25 457 ALA A CA 1
ATOM 3530 C C . ALA A 1 457 ? -0.573 22.016 -4.957 1 97.25 457 ALA A C 1
ATOM 3532 O O . ALA A 1 457 ? -0.868 21.938 -6.152 1 97.25 457 ALA A O 1
ATOM 3533 N N . PHE A 1 458 ? -0.38 23.188 -4.41 1 98.12 458 PHE A N 1
ATOM 3534 C CA . PHE A 1 458 ? -0.576 24.422 -5.156 1 98.12 458 PHE A CA 1
ATOM 3535 C C . PHE A 1 458 ? 0.394 24.5 -6.328 1 98.12 458 PHE A C 1
ATOM 3537 O O . PHE A 1 458 ? -0.022 24.688 -7.477 1 98.12 458 PHE A O 1
ATOM 3544 N N . LEU A 1 459 ? 1.666 24.328 -6.062 1 98 459 LEU A N 1
ATOM 3545 C CA . LEU A 1 459 ? 2.66 24.469 -7.121 1 98 459 LEU A CA 1
ATOM 3546 C C . LEU A 1 459 ? 2.516 23.359 -8.148 1 98 459 LEU A C 1
ATOM 3548 O O . LEU A 1 459 ? 2.727 23.578 -9.344 1 98 459 LEU A O 1
ATOM 3552 N N . LEU A 1 460 ? 2.209 22.156 -7.676 1 97.31 460 LEU A N 1
ATOM 3553 C CA . LEU A 1 460 ? 2.01 21.031 -8.578 1 97.31 460 LEU A CA 1
ATOM 3554 C C . LEU A 1 460 ? 0.862 21.297 -9.547 1 97.31 460 LEU A C 1
ATOM 3556 O O . LEU A 1 460 ? 1.007 21.125 -10.758 1 97.31 460 LEU A O 1
ATOM 3560 N N . GLU A 1 461 ? -0.285 21.781 -9.008 1 98.06 461 GLU A N 1
ATOM 3561 C CA . GLU A 1 461 ? -1.453 22.062 -9.836 1 98.06 461 GLU A CA 1
ATOM 3562 C C . GLU A 1 461 ? -1.219 23.281 -10.719 1 98.06 461 GLU A C 1
ATOM 3564 O O . GLU A 1 461 ? -1.724 23.344 -11.844 1 98.06 461 GLU A O 1
ATOM 3569 N N . ALA A 1 462 ? -0.484 24.219 -10.211 1 98.44 462 ALA A N 1
ATOM 3570 C CA . ALA A 1 462 ? -0.114 25.375 -11.023 1 98.44 462 ALA A CA 1
ATOM 3571 C C . ALA A 1 462 ? 0.752 24.953 -12.211 1 98.44 462 ALA A C 1
ATOM 3573 O O . ALA A 1 462 ? 0.552 25.422 -13.328 1 98.44 462 ALA A O 1
ATOM 3574 N N . LYS A 1 463 ? 1.721 24.109 -11.977 1 97.31 463 LYS A N 1
ATOM 3575 C CA . LYS A 1 463 ? 2.559 23.594 -13.047 1 97.31 463 LYS A CA 1
ATOM 3576 C C . LYS A 1 463 ? 1.72 22.875 -14.102 1 97.31 463 LYS A C 1
ATOM 3578 O O . LYS A 1 463 ? 1.891 23.109 -15.305 1 97.31 463 LYS A O 1
ATOM 3583 N N . ARG A 1 464 ? 0.834 22.047 -13.68 1 96.94 464 ARG A N 1
ATOM 3584 C CA . ARG A 1 464 ? -0.029 21.281 -14.578 1 96.94 464 ARG A CA 1
ATOM 3585 C C . ARG A 1 464 ? -0.916 22.203 -15.406 1 96.94 464 ARG A C 1
ATOM 3587 O O . ARG A 1 464 ? -1.28 21.891 -16.531 1 96.94 464 ARG A O 1
ATOM 3594 N N . ALA A 1 465 ? -1.207 23.375 -14.797 1 98.25 465 ALA A N 1
ATOM 3595 C CA . ALA A 1 465 ? -2.029 24.359 -15.484 1 98.25 465 ALA A CA 1
ATOM 3596 C C . ALA A 1 465 ? -1.19 25.203 -16.453 1 98.25 465 ALA A C 1
ATOM 3598 O O . ALA A 1 465 ? -1.729 26 -17.219 1 98.25 465 ALA A O 1
ATOM 3599 N N . GLY A 1 466 ? 0.131 25.062 -16.438 1 97.56 466 GLY A N 1
ATOM 3600 C CA . GLY A 1 466 ? 1.012 25.781 -17.344 1 97.56 466 GLY A CA 1
ATOM 3601 C C . GLY A 1 466 ? 1.535 27.078 -16.75 1 97.56 466 GLY A C 1
ATOM 3602 O O . GLY A 1 466 ? 2.055 27.938 -17.484 1 97.56 466 GLY A O 1
ATOM 3603 N N . ALA A 1 467 ? 1.387 27.266 -15.453 1 98.38 467 ALA A N 1
ATOM 3604 C CA . ALA A 1 467 ? 1.903 28.469 -14.805 1 98.38 467 ALA A CA 1
ATOM 3605 C C . ALA A 1 467 ? 3.428 28.438 -14.734 1 98.38 467 ALA A C 1
ATOM 3607 O O . ALA A 1 467 ? 4.039 27.375 -14.812 1 98.38 467 ALA A O 1
ATOM 3608 N N . ASP A 1 468 ? 4.066 29.594 -14.594 1 97.5 468 ASP A N 1
ATOM 3609 C CA . ASP A 1 468 ? 5.52 29.719 -14.555 1 97.5 468 ASP A CA 1
ATOM 3610 C C . ASP A 1 468 ? 6.051 29.453 -13.148 1 97.5 468 ASP A C 1
ATOM 3612 O O . ASP A 1 468 ? 6.387 30.375 -12.406 1 97.5 468 ASP A O 1
ATOM 3616 N N . VAL A 1 469 ? 6.152 28.188 -12.891 1 97.19 469 VAL A N 1
ATOM 3617 C CA . VAL A 1 469 ? 6.594 27.828 -11.547 1 97.19 469 VAL A CA 1
ATOM 3618 C C . VAL A 1 469 ? 7.82 26.922 -11.633 1 97.19 469 VAL A C 1
ATOM 3620 O O . VAL A 1 469 ? 8.344 26.484 -10.602 1 97.19 469 VAL A O 1
ATOM 3623 N N . GLU A 1 470 ? 8.328 26.531 -12.805 1 92.94 470 GLU A N 1
ATOM 3624 C CA . GLU A 1 470 ? 9.469 25.641 -12.969 1 92.94 470 GLU A CA 1
ATOM 3625 C C . GLU A 1 470 ? 10.781 26.344 -12.633 1 92.94 470 GLU A C 1
ATOM 3627 O O . GLU A 1 470 ? 10.961 27.516 -12.961 1 92.94 470 GLU A O 1
ATOM 3632 N N . LYS A 1 471 ? 11.586 25.656 -11.961 1 88.75 471 LYS A N 1
ATOM 3633 C CA . LYS A 1 471 ? 12.922 26.156 -11.688 1 88.75 471 LYS A CA 1
ATOM 3634 C C . LYS A 1 471 ? 13.844 25.953 -12.883 1 88.75 471 LYS A C 1
ATOM 3636 O O . LYS A 1 471 ? 13.992 24.844 -13.375 1 88.75 471 LYS A O 1
ATOM 3641 N N . ALA A 1 472 ? 14.453 26.953 -13.367 1 78.88 472 ALA A N 1
ATOM 3642 C CA . ALA A 1 472 ? 15.32 26.906 -14.547 1 78.88 472 ALA A CA 1
ATOM 3643 C C . ALA A 1 472 ? 16.531 26 -14.305 1 78.88 472 ALA A C 1
ATOM 3645 O O . ALA A 1 472 ? 17.156 26.078 -13.25 1 78.88 472 ALA A O 1
ATOM 3646 N N . GLY A 1 473 ? 16.75 25.109 -15.188 1 72.5 473 GLY A N 1
ATOM 3647 C CA . GLY A 1 473 ? 17.953 24.281 -15.148 1 72.5 473 GLY A CA 1
ATOM 3648 C C . GLY A 1 473 ? 17.781 23.047 -14.266 1 72.5 473 GLY A C 1
ATOM 3649 O O . GLY A 1 473 ? 18.672 22.203 -14.195 1 72.5 473 GLY A O 1
ATOM 3650 N N . SER A 1 474 ? 16.594 23.094 -13.641 1 70.75 474 SER A N 1
ATOM 3651 C CA . SER A 1 474 ? 16.438 21.938 -12.75 1 70.75 474 SER A CA 1
ATOM 3652 C C . SER A 1 474 ? 15.867 20.734 -13.492 1 70.75 474 SER A C 1
ATOM 3654 O O . SER A 1 474 ? 15.055 20.891 -14.398 1 70.75 474 SER A O 1
ATOM 3656 N N . GLY A 1 475 ? 16.438 19.594 -13.359 1 68.88 475 GLY A N 1
ATOM 3657 C CA . GLY A 1 475 ? 15.922 18.359 -13.922 1 68.88 475 GLY A CA 1
ATOM 3658 C C . GLY A 1 475 ? 15.133 17.531 -12.914 1 68.88 475 GLY A C 1
ATOM 3659 O O . GLY A 1 475 ? 14.555 16.5 -13.266 1 68.88 475 GLY A O 1
ATOM 3660 N N . ASP A 1 476 ? 14.852 18.141 -11.766 1 79.69 476 ASP A N 1
ATOM 3661 C CA . ASP A 1 476 ? 14.172 17.391 -10.719 1 79.69 476 ASP A CA 1
ATOM 3662 C C . ASP A 1 476 ? 12.672 17.672 -10.727 1 79.69 476 ASP A C 1
ATOM 3664 O O . ASP A 1 476 ? 12.25 18.828 -10.773 1 79.69 476 ASP A O 1
ATOM 3668 N N . GLN A 1 477 ? 11.898 16.688 -10.672 1 82.12 477 GLN A N 1
ATOM 3669 C CA . GLN A 1 477 ? 10.445 16.766 -10.781 1 82.12 477 GLN A CA 1
ATOM 3670 C C . GLN A 1 477 ? 9.836 17.438 -9.547 1 82.12 477 GLN A C 1
ATOM 3672 O O . GLN A 1 477 ? 8.734 17.969 -9.609 1 82.12 477 GLN A O 1
ATOM 3677 N N . THR A 1 478 ? 10.547 17.438 -8.445 1 88.5 478 THR A N 1
ATOM 3678 C CA . THR A 1 478 ? 9.961 17.906 -7.191 1 88.5 478 THR A CA 1
ATOM 3679 C C . THR A 1 478 ? 10.406 19.344 -6.898 1 88.5 478 THR A C 1
ATOM 3681 O O . THR A 1 478 ? 10.008 19.922 -5.887 1 88.5 478 THR A O 1
ATOM 3684 N N . GLU A 1 479 ? 11.18 19.938 -7.777 1 90.44 479 GLU A N 1
ATOM 3685 C CA . GLU A 1 479 ? 11.688 21.281 -7.527 1 90.44 479 GLU A CA 1
ATOM 3686 C C . GLU A 1 479 ? 10.922 22.312 -8.344 1 90.44 479 GLU A C 1
ATOM 3688 O O . GLU A 1 479 ? 10.664 22.109 -9.531 1 90.44 479 GLU A O 1
ATOM 3693 N N . PHE A 1 480 ? 10.492 23.375 -7.625 1 95.44 480 PHE A N 1
ATOM 3694 C CA . PHE A 1 480 ? 9.789 24.5 -8.219 1 95.44 480 PHE A CA 1
ATOM 3695 C C . PHE A 1 480 ? 10.531 25.797 -7.953 1 95.44 480 PHE A C 1
ATOM 3697 O O . PHE A 1 480 ? 11.555 25.812 -7.266 1 95.44 480 PHE A O 1
ATOM 3704 N N . ARG A 1 481 ? 10.047 26.922 -8.547 1 95.5 481 ARG A N 1
ATOM 3705 C CA . ARG A 1 481 ? 10.586 28.25 -8.312 1 95.5 481 ARG A CA 1
ATOM 3706 C C . ARG A 1 481 ? 10.562 28.609 -6.828 1 95.5 481 ARG A C 1
ATOM 3708 O O . ARG A 1 481 ? 11.438 29.312 -6.34 1 95.5 481 ARG A O 1
ATOM 3715 N N . TYR A 1 482 ? 9.578 28.094 -6.152 1 96.62 482 TYR A N 1
ATOM 3716 C CA . TYR A 1 482 ? 9.398 28.281 -4.719 1 96.62 482 TYR A CA 1
ATOM 3717 C C . TYR A 1 482 ? 9.461 26.953 -3.977 1 96.62 482 TYR A C 1
ATOM 3719 O O . TYR A 1 482 ? 9.008 25.922 -4.492 1 96.62 482 TYR A O 1
ATOM 3727 N N . PRO A 1 483 ? 9.992 26.938 -2.838 1 94.56 483 PRO A N 1
ATOM 3728 C CA . PRO A 1 483 ? 10.102 25.688 -2.086 1 94.56 483 PRO A CA 1
ATOM 3729 C C . PRO A 1 483 ? 8.789 25.297 -1.396 1 94.56 483 PRO A C 1
ATOM 3731 O O . PRO A 1 483 ? 7.922 26.141 -1.188 1 94.56 483 PRO A O 1
ATOM 3734 N N . SER A 1 484 ? 8.695 24.047 -1.142 1 94.5 484 SER A N 1
ATOM 3735 C CA . SER A 1 484 ? 7.684 23.656 -0.167 1 94.5 484 SER A CA 1
ATOM 3736 C C . SER A 1 484 ? 8.133 23.969 1.256 1 94.5 484 SER A C 1
ATOM 3738 O O . SER A 1 484 ? 9.328 24.125 1.514 1 94.5 484 SER A O 1
ATOM 3740 N N . TYR A 1 485 ? 7.172 24.047 2.176 1 94.31 485 TYR A N 1
ATOM 3741 C CA . TYR A 1 485 ? 7.527 24.375 3.551 1 94.31 485 TYR A CA 1
ATOM 3742 C C . TYR A 1 485 ? 8.359 23.266 4.18 1 94.31 485 TYR A C 1
ATOM 3744 O O . TYR A 1 485 ? 9.148 23.516 5.094 1 94.31 485 TYR A O 1
ATOM 3752 N N . VAL A 1 486 ? 8.258 22.031 3.674 1 92.69 486 VAL A N 1
ATOM 3753 C CA . VAL A 1 486 ? 9.07 20.938 4.211 1 92.69 486 VAL A CA 1
ATOM 3754 C C . VAL A 1 486 ? 10.492 21.047 3.676 1 92.69 486 VAL A C 1
ATOM 3756 O O . VAL A 1 486 ? 11.461 20.812 4.41 1 92.69 486 VAL A O 1
ATOM 3759 N N . GLN A 1 487 ? 10.664 21.406 2.455 1 90.12 487 GLN A N 1
ATOM 3760 C CA . GLN A 1 487 ? 11.977 21.516 1.83 1 90.12 487 GLN A CA 1
ATOM 3761 C C . GLN A 1 487 ? 12.828 22.578 2.533 1 90.12 487 GLN A C 1
ATOM 3763 O O . GLN A 1 487 ? 14.023 22.359 2.744 1 90.12 487 GLN A O 1
ATOM 3768 N N . HIS A 1 488 ? 12.164 23.641 2.982 1 89.12 488 HIS A N 1
ATOM 3769 C CA . HIS A 1 488 ? 12.977 24.781 3.398 1 89.12 488 HIS A CA 1
ATOM 3770 C C . HIS A 1 488 ? 12.797 25.078 4.883 1 89.12 488 HIS A C 1
ATOM 3772 O O . HIS A 1 488 ? 13.695 25.641 5.523 1 89.12 488 HIS A O 1
ATOM 3778 N N . ILE A 1 489 ? 11.68 24.75 5.406 1 90.81 489 ILE A N 1
ATOM 3779 C CA . ILE A 1 489 ? 11.375 25.344 6.699 1 90.81 489 ILE A CA 1
ATOM 3780 C C . ILE A 1 489 ? 11.289 24.266 7.766 1 90.81 489 ILE A C 1
ATOM 3782 O O . ILE A 1 489 ? 11.945 24.344 8.805 1 90.81 489 ILE A O 1
ATOM 3786 N N . MET A 1 490 ? 10.547 23.172 7.43 1 90.31 490 MET A N 1
ATOM 3787 C CA . MET A 1 490 ? 10.219 22.188 8.461 1 90.31 490 MET A CA 1
ATOM 3788 C C . MET A 1 490 ? 11.039 20.922 8.289 1 90.31 490 MET A C 1
ATOM 3790 O O . MET A 1 490 ? 11.055 20.062 9.172 1 90.31 490 MET A O 1
ATOM 3794 N N . GLY A 1 491 ? 11.828 20.766 7.297 1 84.31 491 GLY A N 1
ATOM 3795 C CA . GLY A 1 491 ? 12.523 19.531 6.977 1 84.31 491 GLY A CA 1
ATOM 3796 C C . GLY A 1 491 ? 13.477 19.078 8.07 1 84.31 491 GLY A C 1
ATOM 3797 O O . GLY A 1 491 ? 13.523 17.891 8.406 1 84.31 491 GLY A O 1
ATOM 3798 N N . ASP A 1 492 ? 14.125 19.906 8.672 1 86.31 492 ASP A N 1
ATOM 3799 C CA . ASP A 1 492 ? 15.109 19.547 9.68 1 86.31 492 ASP A CA 1
ATOM 3800 C C . ASP A 1 492 ? 14.438 19.109 10.984 1 86.31 492 ASP A C 1
ATOM 3802 O O . ASP A 1 492 ? 14.977 18.297 11.727 1 86.31 492 ASP A O 1
ATOM 3806 N N . ILE A 1 493 ? 13.305 19.609 11.188 1 90.75 493 ILE A N 1
ATOM 3807 C CA . ILE A 1 493 ? 12.555 19.234 12.383 1 90.75 493 ILE A CA 1
ATOM 3808 C C . ILE A 1 493 ? 12.148 17.766 12.305 1 90.75 493 ILE A C 1
ATOM 3810 O O . ILE A 1 493 ? 12.273 17.031 13.281 1 90.75 493 ILE A O 1
ATOM 3814 N N . PHE A 1 494 ? 11.742 17.312 11.133 1 91.38 494 PHE A N 1
ATOM 3815 C CA . PHE A 1 494 ? 11.391 15.906 10.922 1 91.38 494 PHE A CA 1
ATOM 3816 C C . PHE A 1 494 ? 12.625 15.016 11.016 1 91.38 494 PHE A C 1
ATOM 3818 O O . PHE A 1 494 ? 12.555 13.914 11.555 1 91.38 494 PHE A O 1
ATOM 3825 N N . SER A 1 495 ? 13.75 15.508 10.539 1 93.81 495 SER A N 1
ATOM 3826 C CA . SER A 1 495 ? 14.977 14.719 10.555 1 93.81 495 SER A CA 1
ATOM 3827 C C . SER A 1 495 ? 15.477 14.5 11.977 1 93.81 495 SER A C 1
ATOM 3829 O O . SER A 1 495 ? 16.172 13.516 12.25 1 93.81 495 SER A O 1
ATOM 3831 N N . MET A 1 496 ? 15.109 15.43 12.891 1 94.62 496 MET A N 1
ATOM 3832 C CA . MET A 1 496 ? 15.453 15.281 14.305 1 94.62 496 MET A CA 1
ATOM 3833 C C . MET A 1 496 ? 14.477 14.352 15.008 1 94.62 496 MET A C 1
ATOM 3835 O O . MET A 1 496 ? 14.672 14.016 16.172 1 94.62 496 MET A O 1
ATOM 3839 N N . GLY A 1 497 ? 13.453 13.945 14.289 1 95.38 497 GLY A N 1
ATOM 3840 C CA . GLY A 1 497 ? 12.477 13.023 14.844 1 95.38 497 GLY A CA 1
ATOM 3841 C C . GLY A 1 497 ? 11.266 13.727 15.43 1 95.38 497 GLY A C 1
ATOM 3842 O O . GLY A 1 497 ? 10.367 13.086 15.977 1 95.38 497 GLY A O 1
ATOM 3843 N N . PHE A 1 498 ? 11.195 15.078 15.312 1 95.69 498 PHE A N 1
ATOM 3844 C CA . PHE A 1 498 ? 10.055 15.812 15.859 1 95.69 498 PHE A CA 1
ATOM 3845 C C . PHE A 1 498 ? 8.906 15.844 14.867 1 95.69 498 PHE A C 1
ATOM 3847 O O . PHE A 1 498 ? 9.102 16.125 13.688 1 95.69 498 PHE A O 1
ATOM 3854 N N . GLY A 1 499 ? 7.77 15.453 15.258 1 95.12 499 GLY A N 1
ATOM 3855 C CA . GLY A 1 499 ? 6.543 15.555 14.477 1 95.12 499 GLY A CA 1
ATOM 3856 C C . GLY A 1 499 ? 5.32 15.844 15.32 1 95.12 499 GLY A C 1
ATOM 3857 O O . GLY A 1 499 ? 5.414 15.953 16.547 1 95.12 499 GLY A O 1
ATOM 3858 N N . PRO A 1 500 ? 4.18 16 14.672 1 95.62 500 PRO A N 1
ATOM 3859 C CA . PRO A 1 500 ? 2.965 16.438 15.359 1 95.62 500 PRO A CA 1
ATOM 3860 C C . PRO A 1 500 ? 2.336 15.336 16.203 1 95.62 500 PRO A C 1
ATOM 3862 O O . PRO A 1 500 ? 1.396 14.672 15.766 1 95.62 500 PRO A O 1
ATOM 3865 N N . PHE A 1 501 ? 2.742 15.258 17.453 1 97 501 PHE A N 1
ATOM 3866 C CA . PHE A 1 501 ? 2.217 14.344 18.453 1 97 501 PHE A CA 1
ATOM 3867 C C . PHE A 1 501 ? 0.945 14.898 19.094 1 97 501 PHE A C 1
ATOM 3869 O O . PHE A 1 501 ? 0.852 16.094 19.359 1 97 501 PHE A O 1
ATOM 3876 N N . ARG A 1 502 ? -0.071 14.062 19.234 1 97.75 502 ARG A N 1
ATOM 3877 C CA . ARG A 1 502 ? -1.323 14.555 19.797 1 97.75 502 ARG A CA 1
ATOM 3878 C C . ARG A 1 502 ? -1.926 13.539 20.766 1 97.75 502 ARG A C 1
ATOM 3880 O O . ARG A 1 502 ? -1.604 12.352 20.703 1 97.75 502 ARG A O 1
ATOM 3887 N N . TRP A 1 503 ? -2.734 14.008 21.703 1 98.56 503 TRP A N 1
ATOM 3888 C CA . TRP A 1 503 ? -3.477 13.133 22.594 1 98.56 503 TRP A CA 1
ATOM 3889 C C . TRP A 1 503 ? -4.898 13.648 22.812 1 98.56 503 TRP A C 1
ATOM 3891 O O . TRP A 1 503 ? -5.168 14.836 22.625 1 98.56 503 TRP A O 1
ATOM 3901 N N . VAL A 1 504 ? -5.793 12.742 23.047 1 98.81 504 VAL A N 1
ATOM 3902 C CA . VAL A 1 504 ? -7.203 13.031 23.281 1 98.81 504 VAL A CA 1
ATOM 3903 C C . VAL A 1 504 ? -7.629 12.438 24.625 1 98.81 504 VAL A C 1
ATOM 3905 O O . VAL A 1 504 ? -7.449 11.25 24.875 1 98.81 504 VAL A O 1
ATOM 3908 N N . CYS A 1 505 ? -8.117 13.281 25.5 1 98.81 505 CYS A N 1
ATOM 3909 C CA . CYS A 1 505 ? -8.727 12.82 26.75 1 98.81 505 CYS A CA 1
ATOM 3910 C C . CYS A 1 505 ? -10.133 12.297 26.516 1 98.81 505 CYS A C 1
ATOM 3912 O O . CYS A 1 505 ? -11.078 13.078 26.375 1 98.81 505 CYS A O 1
ATOM 3914 N N . THR A 1 506 ? -10.344 11 26.609 1 98.75 506 THR A N 1
ATOM 3915 C CA . THR A 1 506 ? -11.594 10.383 26.188 1 98.75 506 THR A CA 1
ATOM 3916 C C . THR A 1 506 ? -12.672 10.562 27.25 1 98.75 506 THR A C 1
ATOM 3918 O O . THR A 1 506 ? -13.844 10.273 27.016 1 98.75 506 THR A O 1
ATOM 3921 N N . SER A 1 507 ? -12.312 11.102 28.422 1 98.12 507 SER A N 1
ATOM 3922 C CA . SER A 1 507 ? -13.305 11.453 29.438 1 98.12 507 SER A CA 1
ATOM 3923 C C . SER A 1 507 ? -14.203 12.594 28.953 1 98.12 507 SER A C 1
ATOM 3925 O O . SER A 1 507 ? -15.289 12.797 29.5 1 98.12 507 SER A O 1
ATOM 3927 N N . GLY A 1 508 ? -13.688 13.344 28.062 1 97.44 508 GLY A N 1
ATOM 3928 C CA . GLY A 1 508 ? -14.414 14.516 27.594 1 97.44 508 GLY A CA 1
ATOM 3929 C C . GLY A 1 508 ? -14.367 15.672 28.578 1 97.44 508 GLY A C 1
ATOM 3930 O O . GLY A 1 508 ? -15.016 16.703 28.359 1 97.44 508 GLY A O 1
ATOM 3931 N N . ASP A 1 509 ? -13.562 15.547 29.609 1 96.88 509 ASP A N 1
ATOM 3932 C CA . ASP A 1 509 ? -13.469 16.547 30.656 1 96.88 509 ASP A CA 1
ATOM 3933 C C . ASP A 1 509 ? -12.312 17.516 30.406 1 96.88 509 ASP A C 1
ATOM 3935 O O . ASP A 1 509 ? -11.164 17.094 30.297 1 96.88 509 ASP A O 1
ATOM 3939 N N . ALA A 1 510 ? -12.625 18.812 30.375 1 96.94 510 ALA A N 1
ATOM 3940 C CA . ALA A 1 510 ? -11.609 19.844 30.156 1 96.94 510 ALA A CA 1
ATOM 3941 C C . ALA A 1 510 ? -10.555 19.797 31.25 1 96.94 510 ALA A C 1
ATOM 3943 O O . ALA A 1 510 ? -9.391 20.156 31.016 1 96.94 510 ALA A O 1
ATOM 3944 N N . ARG A 1 511 ? -10.891 19.344 32.469 1 97.31 511 ARG A N 1
ATOM 3945 C CA . ARG A 1 511 ? -9.945 19.25 33.594 1 97.31 511 ARG A CA 1
ATOM 3946 C C . ARG A 1 511 ? -8.844 18.234 33.281 1 97.31 511 ARG A C 1
ATOM 3948 O O . ARG A 1 511 ? -7.703 18.406 33.719 1 97.31 511 ARG A O 1
ATOM 3955 N N . ASP A 1 512 ? -9.258 17.188 32.594 1 98.38 512 ASP A N 1
ATOM 3956 C CA . ASP A 1 512 ? -8.258 16.203 32.188 1 98.38 512 ASP A CA 1
ATOM 3957 C C . ASP A 1 512 ? -7.273 16.812 31.188 1 98.38 512 ASP A C 1
ATOM 3959 O O . ASP A 1 512 ? -6.082 16.484 31.203 1 98.38 512 ASP A O 1
ATOM 3963 N N . LEU A 1 513 ? -7.789 17.641 30.281 1 98.19 513 LEU A N 1
ATOM 3964 C CA . LEU A 1 513 ? -6.906 18.281 29.312 1 98.19 513 LEU A CA 1
ATOM 3965 C C . LEU A 1 513 ? -5.926 19.219 30.016 1 98.19 513 LEU A C 1
ATOM 3967 O O . LEU A 1 513 ? -4.742 19.25 29.672 1 98.19 513 LEU A O 1
ATOM 3971 N N . LEU A 1 514 ? -6.426 19.969 30.953 1 97.69 514 LEU A N 1
ATOM 3972 C CA . LEU A 1 514 ? -5.555 20.844 31.719 1 97.69 514 LEU A CA 1
ATOM 3973 C C . LEU A 1 514 ? -4.5 20.047 32.469 1 97.69 514 LEU A C 1
ATOM 3975 O O . LEU A 1 514 ? -3.336 20.438 32.531 1 97.69 514 LEU A O 1
ATOM 3979 N N . ALA A 1 515 ? -4.965 18.953 33 1 98.38 515 ALA A N 1
ATOM 3980 C CA . ALA A 1 515 ? -4.043 18.078 33.719 1 98.38 515 ALA A CA 1
ATOM 3981 C C . ALA A 1 515 ? -2.975 17.531 32.812 1 98.38 515 ALA A C 1
ATOM 3983 O O . ALA A 1 515 ? -1.796 17.453 33.156 1 98.38 515 ALA A O 1
ATOM 3984 N N . THR A 1 516 ? -3.361 17.078 31.625 1 98.56 516 THR A N 1
ATOM 3985 C CA . THR A 1 516 ? -2.398 16.531 30.672 1 98.56 516 THR A CA 1
ATOM 3986 C C . THR A 1 516 ? -1.458 17.625 30.172 1 98.56 516 THR A C 1
ATOM 3988 O O . THR A 1 516 ? -0.284 17.359 29.906 1 98.56 516 THR A O 1
ATOM 3991 N N . ASP A 1 517 ? -1.957 18.859 30 1 98 517 ASP A N 1
ATOM 3992 C CA . ASP A 1 517 ? -1.082 19.969 29.641 1 98 517 ASP A CA 1
ATOM 3993 C C . ASP A 1 517 ? 0.009 20.172 30.703 1 98 517 ASP A C 1
ATOM 3995 O O . ASP A 1 517 ? 1.179 20.359 30.359 1 98 517 ASP A O 1
ATOM 3999 N N . ALA A 1 518 ? -0.392 20.141 31.906 1 98.12 518 ALA A N 1
ATOM 4000 C CA . ALA A 1 518 ? 0.55 20.312 33 1 98.12 518 ALA A CA 1
ATOM 4001 C C . ALA A 1 518 ? 1.559 19.172 33.062 1 98.12 518 ALA A C 1
ATOM 4003 O O . ALA A 1 518 ? 2.75 19.391 33.281 1 98.12 518 ALA A O 1
ATOM 4004 N N . ILE A 1 519 ? 1.062 18.016 32.906 1 98.56 519 ILE A N 1
ATOM 4005 C CA . ILE A 1 519 ? 1.924 16.828 32.906 1 98.56 519 ILE A CA 1
ATOM 4006 C C . ILE A 1 519 ? 2.932 16.953 31.766 1 98.56 519 ILE A C 1
ATOM 4008 O O . ILE A 1 519 ? 4.121 16.672 31.938 1 98.56 519 ILE A O 1
ATOM 4012 N N . ALA A 1 520 ? 2.475 17.328 30.594 1 98.56 520 ALA A N 1
ATOM 4013 C CA . ALA A 1 520 ? 3.348 17.469 29.438 1 98.56 520 ALA A CA 1
ATOM 4014 C C . ALA A 1 520 ? 4.449 18.484 29.688 1 98.56 520 ALA A C 1
ATOM 4016 O O . ALA A 1 520 ? 5.617 18.25 29.375 1 98.56 520 ALA A O 1
ATOM 4017 N N . ALA A 1 521 ? 4.062 19.625 30.25 1 98.12 521 ALA A N 1
ATOM 4018 C CA . ALA A 1 521 ? 5.047 20.656 30.578 1 98.12 521 ALA A CA 1
ATOM 4019 C C . ALA A 1 521 ? 6.109 20.109 31.516 1 98.12 521 ALA A C 1
ATOM 4021 O O . ALA A 1 521 ? 7.305 20.359 31.328 1 98.12 521 ALA A O 1
ATOM 4022 N N . ALA A 1 522 ? 5.652 19.391 32.5 1 98.25 522 ALA A N 1
ATOM 4023 C CA . ALA A 1 522 ? 6.562 18.844 33.5 1 98.25 522 ALA A CA 1
ATOM 4024 C C . ALA A 1 522 ? 7.516 17.828 32.875 1 98.25 522 ALA A C 1
ATOM 4026 O O . ALA A 1 522 ? 8.711 17.828 33.188 1 98.25 522 ALA A O 1
ATOM 4027 N N . VAL A 1 523 ? 7.008 16.953 32.094 1 98.19 523 VAL A N 1
ATOM 4028 C CA . VAL A 1 523 ? 7.801 15.914 31.469 1 98.19 523 VAL A CA 1
ATOM 4029 C C . VAL A 1 523 ? 8.867 16.547 30.578 1 98.19 523 VAL A C 1
ATOM 4031 O O . VAL A 1 523 ? 10.031 16.141 30.609 1 98.19 523 VAL A O 1
ATOM 4034 N N . LEU A 1 524 ? 8.523 17.516 29.781 1 97.94 524 LEU A N 1
ATOM 4035 C CA . LEU A 1 524 ? 9.469 18.156 28.859 1 97.94 524 LEU A CA 1
ATOM 4036 C C . LEU A 1 524 ? 10.531 18.922 29.641 1 97.94 524 LEU A C 1
ATOM 4038 O O . LEU A 1 524 ? 11.703 18.938 29.25 1 97.94 524 LEU A O 1
ATOM 4042 N N . GLN A 1 525 ? 10.125 19.562 30.734 1 97.56 525 GLN A N 1
ATOM 4043 C CA . GLN A 1 525 ? 11.078 20.25 31.594 1 97.56 525 GLN A CA 1
ATOM 4044 C C . GLN A 1 525 ? 12.094 19.281 32.188 1 97.56 525 GLN A C 1
ATOM 4046 O O . GLN A 1 525 ? 13.281 19.594 32.281 1 97.56 525 GLN A O 1
ATOM 4051 N N . GLU A 1 526 ? 11.609 18.141 32.531 1 97.19 526 GLU A N 1
ATOM 4052 C CA . GLU A 1 526 ? 12.5 17.109 33.062 1 97.19 526 GLU A CA 1
ATOM 4053 C C . GLU A 1 526 ? 13.5 16.641 32.031 1 97.19 526 GLU A C 1
ATOM 4055 O O . GLU A 1 526 ? 14.672 16.422 32.344 1 97.19 526 GLU A O 1
ATOM 4060 N N . ILE A 1 527 ? 13.062 16.484 30.797 1 95.81 527 ILE A N 1
ATOM 4061 C CA . ILE A 1 527 ? 13.938 16.047 29.719 1 95.81 527 ILE A CA 1
ATOM 4062 C C . ILE A 1 527 ? 15.039 17.094 29.5 1 95.81 527 ILE A C 1
ATOM 4064 O O . ILE A 1 527 ? 16.219 16.734 29.375 1 95.81 527 ILE A O 1
ATOM 4068 N N . VAL A 1 528 ? 14.695 18.328 29.5 1 95.69 528 VAL A N 1
ATOM 4069 C CA . VAL A 1 528 ? 15.633 19.422 29.25 1 95.69 528 VAL A CA 1
ATOM 4070 C C . VAL A 1 528 ? 16.609 19.547 30.422 1 95.69 528 VAL A C 1
ATOM 4072 O O . VAL A 1 528 ? 17.781 19.875 30.234 1 95.69 528 VAL A O 1
ATOM 4075 N N . ALA A 1 529 ? 16.172 19.234 31.578 1 94.69 529 ALA A N 1
ATOM 4076 C CA . ALA A 1 529 ? 16.953 19.453 32.812 1 94.69 529 ALA A CA 1
ATOM 4077 C C . ALA A 1 529 ? 17.875 18.266 33.062 1 94.69 529 ALA A C 1
ATOM 4079 O O . ALA A 1 529 ? 18.812 18.359 33.875 1 94.69 529 ALA A O 1
ATOM 4080 N N . ASP A 1 530 ? 17.578 17.234 32.375 1 92.62 530 ASP A N 1
ATOM 4081 C CA . ASP A 1 530 ? 18.344 16.031 32.656 1 92.62 530 ASP A CA 1
ATOM 4082 C C . ASP A 1 530 ? 19.812 16.219 32.25 1 92.62 530 ASP A C 1
ATOM 4084 O O . ASP A 1 530 ? 20.125 16.234 31.062 1 92.62 530 ASP A O 1
ATOM 4088 N N . ARG A 1 531 ? 20.781 16.234 33.156 1 87.69 531 ARG A N 1
ATOM 4089 C CA . ARG A 1 531 ? 22.203 16.453 32.906 1 87.69 531 ARG A CA 1
ATOM 4090 C C . ARG A 1 531 ? 22.922 15.133 32.656 1 87.69 531 ARG A C 1
ATOM 4092 O O . ARG A 1 531 ? 24.031 15.117 32.125 1 87.69 531 ARG A O 1
ATOM 4099 N N . SER A 1 532 ? 22.344 14.102 33.094 1 85.31 532 SER A N 1
ATOM 4100 C CA . SER A 1 532 ? 22.938 12.789 32.875 1 85.31 532 SER A CA 1
ATOM 4101 C C . SER A 1 532 ? 22.859 12.375 31.422 1 85.31 532 SER A C 1
ATOM 4103 O O . SER A 1 532 ? 23.719 11.648 30.922 1 85.31 532 SER A O 1
ATOM 4105 N N . HIS A 1 533 ? 21.891 12.75 30.812 1 85.44 533 HIS A N 1
ATOM 4106 C CA . HIS A 1 533 ? 21.703 12.484 29.391 1 85.44 533 HIS A CA 1
ATOM 4107 C C . HIS A 1 533 ? 21.328 13.758 28.625 1 85.44 533 HIS A C 1
ATOM 4109 O O . HIS A 1 533 ? 20.203 13.883 28.141 1 85.44 533 HIS A O 1
ATOM 4115 N N . PRO A 1 534 ? 22.328 14.555 28.484 1 88.25 534 PRO A N 1
ATOM 4116 C CA . PRO A 1 534 ? 22.031 15.828 27.844 1 88.25 534 PRO A CA 1
ATOM 4117 C C . PRO A 1 534 ? 21.641 15.68 26.375 1 88.25 534 PRO A C 1
ATOM 4119 O O . PRO A 1 534 ? 22.203 14.844 25.656 1 88.25 534 PRO A O 1
ATOM 4122 N N . VAL A 1 535 ? 20.625 16.391 26.016 1 91.06 535 VAL A N 1
ATOM 4123 C CA . VAL A 1 535 ? 20.203 16.406 24.625 1 91.06 535 VAL A CA 1
ATOM 4124 C C . VAL A 1 535 ? 20.984 17.484 23.859 1 91.06 535 VAL A C 1
ATOM 4126 O O . VAL A 1 535 ? 21.422 18.469 24.453 1 91.06 535 VAL A O 1
ATOM 4129 N N . PRO A 1 536 ? 21.203 17.266 22.562 1 92.19 536 PRO A N 1
ATOM 4130 C CA . PRO A 1 536 ? 21.859 18.297 21.766 1 92.19 536 PRO A CA 1
ATOM 4131 C C . PRO A 1 536 ? 21.109 19.625 21.781 1 92.19 536 PRO A C 1
ATOM 4133 O O . PRO A 1 536 ? 19.891 19.641 21.969 1 92.19 536 PRO A O 1
ATOM 4136 N N . GLU A 1 537 ? 21.812 20.719 21.5 1 92.88 537 GLU A N 1
ATOM 4137 C CA . GLU A 1 537 ? 21.25 22.062 21.609 1 92.88 537 GLU A CA 1
ATOM 4138 C C . GLU A 1 537 ? 20.078 22.25 20.656 1 92.88 537 GLU A C 1
ATOM 4140 O O . GLU A 1 537 ? 19.094 22.906 21 1 92.88 537 GLU A O 1
ATOM 4145 N N . SER A 1 538 ? 20.172 21.734 19.484 1 90.38 538 SER A N 1
ATOM 4146 C CA . SER A 1 538 ? 19.094 21.859 18.516 1 90.38 538 SER A CA 1
ATOM 4147 C C . SER A 1 538 ? 17.812 21.172 19.016 1 90.38 538 SER A C 1
ATOM 4149 O O . SER A 1 538 ? 16.719 21.688 18.812 1 90.38 538 SER A O 1
ATOM 4151 N N . VAL A 1 539 ? 17.984 20.109 19.672 1 93.44 539 VAL A N 1
ATOM 4152 C CA . VAL A 1 539 ? 16.859 19.359 20.234 1 93.44 539 VAL A CA 1
ATOM 4153 C C . VAL A 1 539 ? 16.328 20.094 21.469 1 93.44 539 VAL A C 1
ATOM 4155 O O . VAL A 1 539 ? 15.109 20.188 21.656 1 93.44 539 VAL A O 1
ATOM 4158 N N . ARG A 1 540 ? 17.234 20.562 22.281 1 94.19 540 ARG A N 1
ATOM 4159 C CA . ARG A 1 540 ? 16.875 21.297 23.484 1 94.19 540 ARG A CA 1
ATOM 4160 C C . ARG A 1 540 ? 15.992 22.5 23.141 1 94.19 540 ARG A C 1
ATOM 4162 O O . ARG A 1 540 ? 15 22.766 23.812 1 94.19 540 ARG A O 1
ATOM 4169 N N . GLN A 1 541 ? 16.359 23.141 22.109 1 90.31 541 GLN A N 1
ATOM 4170 C CA . GLN A 1 541 ? 15.594 24.312 21.688 1 90.31 541 GLN A CA 1
ATOM 4171 C C . GLN A 1 541 ? 14.164 23.938 21.297 1 90.31 541 GLN A C 1
ATOM 4173 O O . GLN A 1 541 ? 13.227 24.688 21.594 1 90.31 541 GLN A O 1
ATOM 4178 N N . GLN A 1 542 ? 13.992 22.828 20.641 1 91.75 542 GLN A N 1
ATOM 4179 C CA . GLN A 1 542 ? 12.656 22.375 20.297 1 91.75 542 GLN A CA 1
ATOM 4180 C C . GLN A 1 542 ? 11.82 22.109 21.547 1 91.75 542 GLN A C 1
ATOM 4182 O O . GLN A 1 542 ? 10.648 22.484 21.594 1 91.75 542 GLN A O 1
ATOM 4187 N N . TYR A 1 543 ? 12.406 21.531 22.547 1 94.94 543 TYR A N 1
ATOM 4188 C CA . TYR A 1 543 ? 11.703 21.266 23.797 1 94.94 543 TYR A CA 1
ATOM 4189 C C . TYR A 1 543 ? 11.328 22.547 24.516 1 94.94 543 TYR A C 1
ATOM 4191 O O . TYR A 1 543 ? 10.242 22.656 25.094 1 94.94 543 TYR A O 1
ATOM 4199 N N . LEU A 1 544 ? 12.203 23.484 24.484 1 92.75 544 LEU A N 1
ATOM 4200 C CA . LEU A 1 544 ? 11.914 24.766 25.125 1 92.75 544 LEU A CA 1
ATOM 4201 C C . LEU A 1 544 ? 10.734 25.453 24.453 1 92.75 544 LEU A C 1
ATOM 4203 O O . LEU A 1 544 ? 9.859 26.016 25.125 1 92.75 544 LEU A O 1
ATOM 4207 N N . ASP A 1 545 ? 10.719 25.359 23.141 1 88.94 545 ASP A N 1
ATOM 4208 C CA . ASP A 1 545 ? 9.586 25.922 22.391 1 88.94 545 ASP A CA 1
ATOM 4209 C C . ASP A 1 545 ? 8.289 25.188 22.75 1 88.94 545 ASP A C 1
ATOM 4211 O O . ASP A 1 545 ? 7.234 25.812 22.859 1 88.94 545 ASP A O 1
ATOM 4215 N N . ASN A 1 546 ? 8.391 23.953 22.922 1 94.19 546 ASN A N 1
ATOM 4216 C CA . ASN A 1 546 ? 7.223 23.141 23.266 1 94.19 546 ASN A CA 1
ATOM 4217 C C . ASN A 1 546 ? 6.711 23.469 24.672 1 94.19 546 ASN A C 1
ATOM 4219 O O . ASN A 1 546 ? 5.5 23.484 24.906 1 94.19 546 ASN A O 1
ATOM 4223 N N . ILE A 1 547 ? 7.645 23.672 25.578 1 95.56 547 ILE A N 1
ATOM 4224 C CA . ILE A 1 547 ? 7.273 24 26.938 1 95.56 547 ILE A CA 1
ATOM 4225 C C . ILE A 1 547 ? 6.508 25.328 26.953 1 95.56 547 ILE A C 1
ATOM 4227 O O . ILE A 1 547 ? 5.465 25.438 27.609 1 95.56 547 ILE A O 1
ATOM 4231 N N . ARG A 1 548 ? 6.992 26.266 26.219 1 91.69 548 ARG A N 1
ATOM 4232 C CA . ARG A 1 548 ? 6.301 27.547 26.109 1 91.69 548 ARG A CA 1
ATOM 4233 C C . ARG A 1 548 ? 4.918 27.375 25.5 1 91.69 548 ARG A C 1
ATOM 4235 O O . ARG A 1 548 ? 3.932 27.906 26 1 91.69 548 ARG A O 1
ATOM 4242 N N . TRP A 1 549 ? 4.84 26.609 24.453 1 93.44 549 TRP A N 1
ATOM 4243 C CA . TRP A 1 549 ? 3.596 26.344 23.734 1 93.44 549 TRP A CA 1
ATOM 4244 C C . TRP A 1 549 ? 2.562 25.719 24.656 1 93.44 549 TRP A C 1
ATOM 4246 O O . TRP A 1 549 ? 1.42 26.172 24.734 1 93.44 549 TRP A O 1
ATOM 4256 N N . ILE A 1 550 ? 2.973 24.703 25.391 1 95.81 550 ILE A N 1
ATOM 4257 C CA . ILE A 1 550 ? 2.01 23.906 26.125 1 95.81 550 ILE A CA 1
ATOM 4258 C C . ILE A 1 550 ? 1.553 24.672 27.375 1 95.81 550 ILE A C 1
ATOM 4260 O O . ILE A 1 550 ? 0.406 24.531 27.797 1 95.81 550 ILE A O 1
ATOM 4264 N N . LYS A 1 551 ? 2.387 25.484 27.906 1 93.88 551 LYS A N 1
ATOM 4265 C CA . LYS A 1 551 ? 2.033 26.297 29.078 1 93.88 551 LYS A CA 1
ATOM 4266 C C . LYS A 1 551 ? 1.019 27.375 28.703 1 93.88 551 LYS A C 1
ATOM 4268 O O . LYS A 1 551 ? 0.193 27.766 29.531 1 93.88 551 LYS A O 1
ATOM 4273 N N . GLU A 1 552 ? 1.05 27.766 27.438 1 90.38 552 GLU A N 1
ATOM 4274 C CA . GLU A 1 552 ? 0.191 28.859 27.016 1 90.38 552 GLU A CA 1
ATOM 4275 C C . GLU A 1 552 ? -1.002 28.344 26.203 1 90.38 552 GLU A C 1
ATOM 4277 O O . GLU A 1 552 ? -1.902 29.109 25.859 1 90.38 552 GLU A O 1
ATOM 4282 N N . ALA A 1 553 ? -1.026 27.125 25.984 1 90.25 553 ALA A N 1
ATOM 4283 C CA . ALA A 1 553 ? -2.016 26.562 25.078 1 90.25 553 ALA A CA 1
ATOM 4284 C C . ALA A 1 553 ? -3.434 26.875 25.531 1 90.25 553 ALA A C 1
ATOM 4286 O O . ALA A 1 553 ? -4.301 27.203 24.719 1 90.25 553 ALA A O 1
ATOM 4287 N N . HIS A 1 554 ? -3.705 26.75 26.812 1 89.56 554 HIS A N 1
ATOM 4288 C CA . HIS A 1 554 ? -5.047 26.938 27.359 1 89.56 554 HIS A CA 1
ATOM 4289 C C . HIS A 1 554 ? -5.531 28.359 27.141 1 89.56 554 HIS A C 1
ATOM 4291 O O . HIS A 1 554 ? -6.73 28.609 27 1 89.56 554 HIS A O 1
ATOM 4297 N N . LYS A 1 555 ? -4.645 29.281 26.969 1 90.12 555 LYS A N 1
ATOM 4298 C CA . LYS A 1 555 ? -4.988 30.703 26.797 1 90.12 555 LYS A CA 1
ATOM 4299 C C . LYS A 1 555 ? -5.566 30.969 25.406 1 90.12 555 LYS A C 1
ATOM 4301 O O . LYS A 1 555 ? -6.262 31.953 25.203 1 90.12 555 LYS A O 1
ATOM 4306 N N . HIS A 1 556 ? -5.348 30.078 24.578 1 90.06 556 HIS A N 1
ATOM 4307 C CA . HIS A 1 556 ? -5.707 30.344 23.188 1 90.06 556 HIS A CA 1
ATOM 4308 C C . HIS A 1 556 ? -7.031 29.672 22.812 1 90.06 556 HIS A C 1
ATOM 4310 O O . HIS A 1 556 ? -7.496 29.797 21.688 1 90.06 556 HIS A O 1
ATOM 4316 N N . ASN A 1 557 ? -7.75 28.984 23.734 1 89.5 557 ASN A N 1
ATOM 4317 C CA . ASN A 1 557 ? -9.055 28.359 23.516 1 89.5 557 ASN A CA 1
ATOM 4318 C C . ASN A 1 557 ? -9.109 27.625 22.188 1 89.5 557 ASN A C 1
ATOM 4320 O O . ASN A 1 557 ? -9.977 27.891 21.359 1 89.5 557 ASN A O 1
ATOM 4324 N N . LEU A 1 558 ? -8.328 26.625 22.078 1 88.94 558 LEU A N 1
ATOM 4325 C CA . LEU A 1 558 ? -8.078 26 20.781 1 88.94 558 LEU A CA 1
ATOM 4326 C C . LEU A 1 558 ? -8.984 24.781 20.594 1 88.94 558 LEU A C 1
ATOM 4328 O O . LEU A 1 558 ? -9.062 24.234 19.5 1 88.94 558 LEU A O 1
ATOM 4332 N N . VAL A 1 559 ? -9.695 24.328 21.578 1 93.5 559 VAL A N 1
ATOM 4333 C CA . VAL A 1 559 ? -10.398 23.031 21.531 1 93.5 559 VAL A CA 1
ATOM 4334 C C . VAL A 1 559 ? -11.656 23.156 20.688 1 93.5 559 VAL A C 1
ATOM 4336 O O . VAL A 1 559 ? -12.523 24 20.969 1 93.5 559 VAL A O 1
ATOM 4339 N N . VAL A 1 560 ? -11.766 22.453 19.703 1 93.06 560 VAL A N 1
ATOM 4340 C CA . VAL A 1 560 ? -12.977 22.219 18.922 1 93.06 560 VAL A CA 1
ATOM 4341 C C . VAL A 1 560 ? -13.305 20.734 18.906 1 93.06 560 VAL A C 1
ATOM 4343 O O . VAL A 1 560 ? -12.547 19.938 18.328 1 93.06 560 VAL A O 1
ATOM 4346 N N . GLY A 1 561 ? -14.391 20.281 19.484 1 95.56 561 GLY A N 1
ATOM 4347 C CA . GLY A 1 561 ? -14.742 18.875 19.594 1 95.56 561 GLY A CA 1
ATOM 4348 C C . GLY A 1 561 ? -14.141 18.203 20.797 1 95.56 561 GLY A C 1
ATOM 4349 O O . GLY A 1 561 ? -14.273 18.688 21.922 1 95.56 561 GLY A O 1
ATOM 4350 N N . SER A 1 562 ? -13.445 17.125 20.594 1 97.75 562 SER A N 1
ATOM 4351 C CA . SER A 1 562 ? -12.867 16.344 21.688 1 97.75 562 SER A CA 1
ATOM 4352 C C . SER A 1 562 ? -11.781 17.125 22.406 1 97.75 562 SER A C 1
ATOM 4354 O O . SER A 1 562 ? -11.211 18.062 21.844 1 97.75 562 SER A O 1
ATOM 4356 N N . GLN A 1 563 ? -11.547 16.781 23.672 1 98 563 GLN A N 1
ATOM 4357 C CA . GLN A 1 563 ? -10.5 17.391 24.469 1 98 563 GLN A CA 1
ATOM 4358 C C . GLN A 1 563 ? -9.117 16.906 24.031 1 98 563 GLN A C 1
ATOM 4360 O O . GLN A 1 563 ? -8.617 15.906 24.562 1 98 563 GLN A O 1
ATOM 4365 N N . ALA A 1 564 ? -8.547 17.672 23.141 1 97.88 564 ALA A N 1
ATOM 4366 C CA . ALA A 1 564 ? -7.305 17.219 22.516 1 97.88 564 ALA A CA 1
ATOM 4367 C C . ALA A 1 564 ? -6.234 18.297 22.594 1 97.88 564 ALA A C 1
ATOM 4369 O O . ALA A 1 564 ? -6.543 19.484 22.812 1 97.88 564 ALA A O 1
ATOM 4370 N N . ARG A 1 565 ? -5.012 17.906 22.516 1 97.62 565 ARG A N 1
ATOM 4371 C CA . ARG A 1 565 ? -3.859 18.797 22.453 1 97.62 565 ARG A CA 1
ATOM 4372 C C . ARG A 1 565 ? -2.797 18.266 21.5 1 97.62 565 ARG A C 1
ATOM 4374 O O . ARG A 1 565 ? -2.781 17.078 21.188 1 97.62 565 ARG A O 1
ATOM 4381 N N . ILE A 1 566 ? -2.018 19.172 20.953 1 96.44 566 ILE A N 1
ATOM 4382 C CA . ILE A 1 566 ? -0.958 18.797 20.016 1 96.44 566 ILE A CA 1
ATOM 4383 C C . ILE A 1 566 ? 0.34 19.5 20.406 1 96.44 566 ILE A C 1
ATOM 4385 O O . ILE A 1 566 ? 0.314 20.609 20.953 1 96.44 566 ILE A O 1
ATOM 4389 N N . LEU A 1 567 ? 1.442 18.875 20.234 1 95.5 567 LEU A N 1
ATOM 4390 C CA . LEU A 1 567 ? 2.76 19.5 20.188 1 95.5 567 LEU A CA 1
ATOM 4391 C C . LEU A 1 567 ? 3.738 18.625 19.391 1 95.5 567 LEU A C 1
ATOM 4393 O O . LEU A 1 567 ? 3.502 17.438 19.203 1 95.5 567 LEU A O 1
ATOM 4397 N N . TYR A 1 568 ? 4.754 19.172 18.875 1 95 568 TYR A N 1
ATOM 4398 C CA . TYR A 1 568 ? 5.773 18.438 18.141 1 95 568 TYR A CA 1
ATOM 4399 C C . TYR A 1 568 ? 6.742 17.75 19.094 1 95 568 TYR A C 1
ATOM 4401 O O . TYR A 1 568 ? 7.273 18.375 20.016 1 95 568 TYR A O 1
ATOM 4409 N N . SER A 1 569 ? 6.926 16.5 18.938 1 96.06 569 SER A N 1
ATOM 4410 C CA . SER A 1 569 ? 7.855 15.797 19.812 1 96.06 569 SER A CA 1
ATOM 4411 C C . SER A 1 569 ? 8.625 14.711 19.078 1 96.06 569 SER A C 1
ATOM 4413 O O . SER A 1 569 ? 8.18 14.242 18.031 1 96.06 569 SER A O 1
ATOM 4415 N N . ASP A 1 570 ? 9.844 14.406 19.594 1 95.94 570 ASP A N 1
ATOM 4416 C CA . ASP A 1 570 ? 10.664 13.32 19.062 1 95.94 570 ASP A CA 1
ATOM 4417 C C . ASP A 1 570 ? 10.352 12.008 19.766 1 95.94 570 ASP A C 1
ATOM 4419 O O . ASP A 1 570 ? 9.391 11.922 20.547 1 95.94 570 ASP A O 1
ATOM 4423 N N . GLN A 1 571 ? 11.133 11.039 19.469 1 95.38 571 GLN A N 1
ATOM 4424 C CA . GLN A 1 571 ? 10.883 9.695 20 1 95.38 571 GLN A CA 1
ATOM 4425 C C . GLN A 1 571 ? 10.922 9.68 21.516 1 95.38 571 GLN A C 1
ATOM 4427 O O . GLN A 1 571 ? 10.008 9.156 22.156 1 95.38 571 GLN A O 1
ATOM 4432 N N . ALA A 1 572 ? 11.891 10.219 22.141 1 94.62 572 ALA A N 1
ATOM 4433 C CA . ALA A 1 572 ? 12.062 10.227 23.594 1 94.62 572 ALA A CA 1
ATOM 4434 C C . ALA A 1 572 ? 10.922 10.984 24.266 1 94.62 572 ALA A C 1
ATOM 4436 O O . ALA A 1 572 ? 10.391 10.539 25.281 1 94.62 572 ALA A O 1
ATOM 4437 N N . GLY A 1 573 ? 10.625 12.125 23.688 1 96.75 573 GLY A N 1
ATOM 4438 C CA . GLY A 1 573 ? 9.523 12.906 24.234 1 96.75 573 GLY A CA 1
ATOM 4439 C C . GLY A 1 573 ? 8.188 12.195 24.172 1 96.75 573 GLY A C 1
ATOM 4440 O O . GLY A 1 573 ? 7.414 12.211 25.125 1 96.75 573 GLY A O 1
ATOM 4441 N N . ARG A 1 574 ? 7.883 11.57 23.031 1 97.94 574 ARG A N 1
ATOM 4442 C CA . ARG A 1 574 ? 6.625 10.844 22.859 1 97.94 574 ARG A CA 1
ATOM 4443 C C . ARG A 1 574 ? 6.5 9.719 23.875 1 97.94 574 ARG A C 1
ATOM 4445 O O . ARG A 1 574 ? 5.441 9.539 24.484 1 97.94 574 ARG A O 1
ATOM 4452 N N . ALA A 1 575 ? 7.578 8.961 24.016 1 96.81 575 ALA A N 1
ATOM 4453 C CA . ALA A 1 575 ? 7.562 7.832 24.953 1 96.81 575 ALA A CA 1
ATOM 4454 C C . ALA A 1 575 ? 7.371 8.305 26.391 1 96.81 575 ALA A C 1
ATOM 4456 O O . ALA A 1 575 ? 6.605 7.707 27.141 1 96.81 575 ALA A O 1
ATOM 4457 N N . ALA A 1 576 ? 8.078 9.344 26.75 1 97.75 576 ALA A N 1
ATOM 4458 C CA . ALA A 1 576 ? 7.996 9.875 28.109 1 97.75 576 ALA A CA 1
ATOM 4459 C C . ALA A 1 576 ? 6.598 10.414 28.406 1 97.75 576 ALA A C 1
ATOM 4461 O O . ALA A 1 576 ? 6.059 10.195 29.484 1 97.75 576 ALA A O 1
ATOM 4462 N N . LEU A 1 577 ? 6.047 11.117 27.484 1 98.69 577 LEU A N 1
ATOM 4463 C CA . LEU A 1 577 ? 4.707 11.664 27.656 1 98.69 577 LEU A CA 1
ATOM 4464 C C . LEU A 1 577 ? 3.672 10.555 27.766 1 98.69 577 LEU A C 1
ATOM 4466 O O . LEU A 1 577 ? 2.801 10.594 28.641 1 98.69 577 LEU A O 1
ATOM 4470 N N . ALA A 1 578 ? 3.785 9.578 26.859 1 98.75 578 ALA A N 1
ATOM 4471 C CA . ALA A 1 578 ? 2.85 8.461 26.906 1 98.75 578 ALA A CA 1
ATOM 4472 C C . ALA A 1 578 ? 2.912 7.738 28.25 1 98.75 578 ALA A C 1
ATOM 4474 O O . ALA A 1 578 ? 1.88 7.363 28.797 1 98.75 578 ALA A O 1
ATOM 4475 N N . ASP A 1 579 ? 4.102 7.512 28.703 1 98.62 579 ASP A N 1
ATOM 4476 C CA . ASP A 1 579 ? 4.281 6.848 30 1 98.62 579 ASP A CA 1
ATOM 4477 C C . ASP A 1 579 ? 3.656 7.664 31.125 1 98.62 579 ASP A C 1
ATOM 4479 O O . ASP A 1 579 ? 2.973 7.113 31.984 1 98.62 579 ASP A O 1
ATOM 4483 N N . ALA A 1 580 ? 3.91 8.945 31.109 1 98.81 580 ALA A N 1
ATOM 4484 C CA . ALA A 1 580 ? 3.385 9.828 32.156 1 98.81 580 ALA A CA 1
ATOM 4485 C C . ALA A 1 580 ? 1.859 9.867 32.125 1 98.81 580 ALA A C 1
ATOM 4487 O O . ALA A 1 580 ? 1.208 9.867 33.156 1 98.81 580 ALA A O 1
ATOM 4488 N N . PHE A 1 581 ? 1.271 9.961 30.938 1 98.88 581 PHE A N 1
ATOM 4489 C CA . PHE A 1 581 ? -0.181 9.945 30.797 1 98.88 581 PHE A CA 1
ATOM 4490 C C . PHE A 1 581 ? -0.76 8.625 31.297 1 98.88 581 PHE A C 1
ATOM 4492 O O . PHE A 1 581 ? -1.785 8.609 31.969 1 98.88 581 PHE A O 1
ATOM 4499 N N . ASN A 1 582 ? -0.128 7.531 30.875 1 98.88 582 ASN A N 1
ATOM 4500 C CA . ASN A 1 582 ? -0.607 6.223 31.297 1 98.88 582 ASN A CA 1
ATOM 4501 C C . ASN A 1 582 ? -0.58 6.09 32.812 1 98.88 582 ASN A C 1
ATOM 4503 O O . ASN A 1 582 ? -1.504 5.531 33.406 1 98.88 582 ASN A O 1
ATOM 4507 N N . CYS A 1 583 ? 0.475 6.566 33.469 1 98.75 583 CYS A N 1
ATOM 4508 C CA . CYS A 1 583 ? 0.583 6.566 34.938 1 98.75 583 CYS A CA 1
ATOM 4509 C C . CYS A 1 583 ? -0.528 7.398 35.562 1 98.75 583 CYS A C 1
ATOM 4511 O O . CYS A 1 583 ? -1.101 7.008 36.562 1 98.75 583 CYS A O 1
ATOM 4513 N N . ALA A 1 584 ? -0.798 8.531 34.969 1 98.81 584 ALA A N 1
ATOM 4514 C CA . ALA A 1 584 ? -1.838 9.414 35.469 1 98.81 584 ALA A CA 1
ATOM 4515 C C . ALA A 1 584 ? -3.211 8.758 35.406 1 98.81 584 ALA A C 1
ATOM 4517 O O . ALA A 1 584 ? -4.062 8.969 36.281 1 98.81 584 ALA A O 1
ATOM 4518 N N . VAL A 1 585 ? -3.445 7.965 34.375 1 98.69 585 VAL A N 1
ATOM 4519 C CA . VAL A 1 585 ? -4.688 7.203 34.281 1 98.69 585 VAL A CA 1
ATOM 4520 C C . VAL A 1 585 ? -4.719 6.133 35.375 1 98.69 585 VAL A C 1
ATOM 4522 O O . VAL A 1 585 ? -5.73 5.965 36.062 1 98.69 585 VAL A O 1
ATOM 4525 N N . ALA A 1 586 ? -3.654 5.434 35.5 1 98.38 586 ALA A N 1
ATOM 4526 C CA . ALA A 1 586 ? -3.549 4.355 36.5 1 98.38 586 ALA A CA 1
ATOM 4527 C C . ALA A 1 586 ? -3.777 4.879 37.906 1 98.38 586 ALA A C 1
ATOM 4529 O O . ALA A 1 586 ? -4.406 4.211 38.719 1 98.38 586 ALA A O 1
ATOM 4530 N N . ASP A 1 587 ? -3.27 6.109 38.188 1 97.62 587 ASP A N 1
ATOM 4531 C CA . ASP A 1 587 ? -3.318 6.676 39.531 1 97.62 587 ASP A CA 1
ATOM 4532 C C . ASP A 1 587 ? -4.625 7.43 39.75 1 97.62 587 ASP A C 1
ATOM 4534 O O . ASP A 1 587 ? -4.852 7.969 40.844 1 97.62 587 ASP A O 1
ATOM 4538 N N . GLY A 1 588 ? -5.375 7.59 38.75 1 97.25 588 GLY A N 1
ATOM 4539 C CA . GLY A 1 588 ? -6.676 8.219 38.906 1 97.25 588 GLY A CA 1
ATOM 4540 C C . GLY A 1 588 ? -6.625 9.734 38.781 1 97.25 588 GLY A C 1
ATOM 4541 O O . GLY A 1 588 ? -7.625 10.414 39 1 97.25 588 GLY A O 1
ATOM 4542 N N . LYS A 1 589 ? -5.469 10.234 38.438 1 98.19 589 LYS A N 1
ATOM 4543 C CA . LYS A 1 589 ? -5.363 11.672 38.219 1 98.19 589 LYS A CA 1
ATOM 4544 C C . LYS A 1 589 ? -6.195 12.094 37 1 98.19 589 LYS A C 1
ATOM 4546 O O . LYS A 1 589 ? -6.688 13.219 36.938 1 98.19 589 LYS A O 1
ATOM 4551 N N . LEU A 1 590 ? -6.254 11.227 36.031 1 98.5 590 LEU A N 1
ATOM 4552 C CA . LEU A 1 590 ? -7.133 11.406 34.875 1 98.5 590 LEU A CA 1
ATOM 4553 C C . LEU A 1 590 ? -8.383 10.547 35 1 98.5 590 LEU A C 1
ATOM 4555 O O . LEU A 1 590 ? -8.328 9.43 35.531 1 98.5 590 LEU A O 1
ATOM 4559 N N . ARG A 1 591 ? -9.438 11.023 34.531 1 97.31 591 ARG A N 1
ATOM 4560 C CA . ARG A 1 591 ? -10.742 10.414 34.75 1 97.31 591 ARG A CA 1
ATOM 4561 C C . ARG A 1 591 ? -11.031 9.336 33.719 1 97.31 591 ARG A C 1
ATOM 4563 O O . ARG A 1 591 ? -12 8.586 33.844 1 97.31 591 ARG A O 1
ATOM 4570 N N . GLY A 1 592 ? -10.211 9.18 32.75 1 97.69 592 GLY A N 1
ATOM 4571 C CA . GLY A 1 592 ? -10.391 8.172 31.703 1 97.69 592 GLY A CA 1
ATOM 4572 C C . GLY A 1 592 ? -9.141 7.945 30.875 1 97.69 592 GLY A C 1
ATOM 4573 O O . GLY A 1 592 ? -8.141 8.648 31.047 1 97.69 592 GLY A O 1
ATOM 4574 N N . PRO A 1 593 ? -9.258 6.965 29.984 1 98.62 593 PRO A N 1
ATOM 4575 C CA . PRO A 1 593 ? -8.117 6.672 29.109 1 98.62 593 PRO A CA 1
ATOM 4576 C C . PRO A 1 593 ? -7.742 7.848 28.219 1 98.62 593 PRO A C 1
ATOM 4578 O O . PRO A 1 593 ? -8.57 8.727 27.969 1 98.62 593 PRO A O 1
ATOM 4581 N N . VAL A 1 594 ? -6.523 7.844 27.766 1 98.88 594 VAL A N 1
ATOM 4582 C CA . VAL A 1 594 ? -6.008 8.836 26.828 1 98.88 594 VAL A CA 1
ATOM 4583 C C . VAL A 1 594 ? -5.629 8.164 25.516 1 98.88 594 VAL A C 1
ATOM 4585 O O . VAL A 1 594 ? -4.996 7.105 25.516 1 98.88 594 VAL A O 1
ATOM 4588 N N . VAL A 1 595 ? -6.113 8.695 24.422 1 98.88 595 VAL A N 1
ATOM 4589 C CA . VAL A 1 595 ? -5.711 8.211 23.109 1 98.88 595 VAL A CA 1
ATOM 4590 C C . VAL A 1 595 ? -4.512 9.008 22.609 1 98.88 595 VAL A C 1
ATOM 4592 O O . VAL A 1 595 ? -4.562 10.234 22.531 1 98.88 595 VAL A O 1
ATOM 4595 N N . ILE A 1 596 ? -3.453 8.281 22.297 1 98.62 596 ILE A N 1
ATOM 4596 C CA . ILE A 1 596 ? -2.281 8.875 21.656 1 98.62 596 ILE A CA 1
ATOM 4597 C C . ILE A 1 596 ? -2.357 8.672 20.141 1 98.62 596 ILE A C 1
ATOM 4599 O O . ILE A 1 596 ? -2.758 7.602 19.688 1 98.62 596 ILE A O 1
ATOM 4603 N N . SER A 1 597 ? -2.035 9.664 19.375 1 97.75 597 SER A N 1
ATOM 4604 C CA . SER A 1 597 ? -1.862 9.594 17.922 1 97.75 597 SER A CA 1
ATOM 4605 C C . SER A 1 597 ? -0.902 10.672 17.438 1 97.75 597 SER A C 1
ATOM 4607 O O . SER A 1 597 ? -0.158 11.258 18.219 1 97.75 597 SER A O 1
ATOM 4609 N N . ARG A 1 598 ? -0.765 10.758 16.203 1 94 598 ARG A N 1
ATOM 4610 C CA . ARG A 1 598 ? -0.086 11.859 15.531 1 94 598 ARG A CA 1
ATOM 4611 C C . ARG A 1 598 ? -0.714 12.125 14.164 1 94 598 ARG A C 1
ATOM 4613 O O . ARG A 1 598 ? -1.557 11.359 13.703 1 94 598 ARG A O 1
ATOM 4620 N N . ASP A 1 599 ? -0.345 13.25 13.625 1 88.12 599 ASP A N 1
ATOM 4621 C CA . ASP A 1 599 ? -0.71 13.484 12.234 1 88.12 599 ASP A CA 1
ATOM 4622 C C . ASP A 1 599 ? -0.025 12.484 11.312 1 88.12 599 ASP A C 1
ATOM 4624 O O . ASP A 1 599 ? 1.036 11.945 11.641 1 88.12 599 ASP A O 1
ATOM 4628 N N . HIS A 1 600 ? -0.706 12.18 10.164 1 85.5 600 HIS A N 1
ATOM 4629 C CA . HIS A 1 600 ? 0.015 11.391 9.18 1 85.5 600 HIS A CA 1
ATOM 4630 C C . HIS A 1 600 ? 1.208 12.156 8.617 1 85.5 600 HIS A C 1
ATOM 4632 O O . HIS A 1 600 ? 2.24 11.562 8.297 1 85.5 600 HIS A O 1
ATOM 4638 N N . HIS A 1 601 ? 1.013 13.469 8.477 1 86.44 601 HIS A N 1
ATOM 4639 C CA . HIS A 1 601 ? 2.115 14.375 8.188 1 86.44 601 HIS A CA 1
ATOM 4640 C C . HIS A 1 601 ? 3.131 14.391 9.328 1 86.44 601 HIS A C 1
ATOM 4642 O O . HIS A 1 601 ? 3.002 15.172 10.266 1 86.44 601 HIS A O 1
ATOM 4648 N N . ASP A 1 602 ? 4.016 13.477 9.242 1 90.75 602 ASP A N 1
ATOM 4649 C CA . ASP A 1 602 ? 4.98 13.219 10.305 1 90.75 602 ASP A CA 1
ATOM 4650 C C . ASP A 1 602 ? 6.289 12.68 9.734 1 90.75 602 ASP A C 1
ATOM 4652 O O . ASP A 1 602 ? 6.469 12.625 8.516 1 90.75 602 ASP A O 1
ATOM 4656 N N . VAL A 1 603 ? 7.156 12.344 10.609 1 89.69 603 VAL A N 1
ATOM 4657 C CA . VAL A 1 603 ? 8.508 11.867 10.32 1 89.69 603 VAL A CA 1
ATOM 4658 C C . VAL A 1 603 ? 8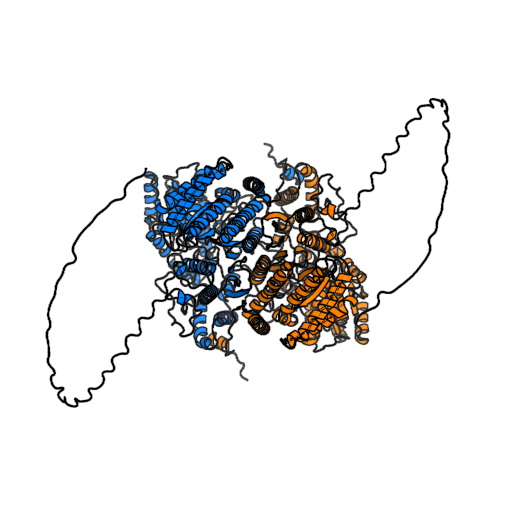.438 10.617 9.445 1 89.69 603 VAL A C 1
ATOM 4660 O O . VAL A 1 603 ? 9.25 10.445 8.531 1 89.69 603 VAL A O 1
ATOM 4663 N N . SER A 1 604 ? 7.434 9.781 9.617 1 93.19 604 SER A N 1
ATOM 4664 C CA . SER A 1 604 ? 7.543 8.43 9.062 1 93.19 604 SER A CA 1
ATOM 4665 C C . SER A 1 604 ? 6.234 7.996 8.414 1 93.19 604 SER A C 1
ATOM 4667 O O . SER A 1 604 ? 6.195 6.996 7.695 1 93.19 604 SER A O 1
ATOM 4669 N N . GLY A 1 605 ? 5.176 8.664 8.547 1 95.25 605 GLY A N 1
ATOM 4670 C CA . GLY A 1 605 ? 3.871 8.117 8.203 1 95.25 605 GLY A CA 1
ATOM 4671 C C . GLY A 1 605 ? 3.455 8.422 6.777 1 95.25 605 GLY A C 1
ATOM 4672 O O . GLY A 1 605 ? 2.488 7.852 6.273 1 95.25 605 GLY A O 1
ATOM 4673 N N . THR A 1 606 ? 4.219 9.258 6.098 1 97.69 606 THR A N 1
ATOM 4674 C CA . THR A 1 606 ? 3.723 9.719 4.805 1 97.69 606 THR A CA 1
ATOM 4675 C C . THR A 1 606 ? 4.852 9.766 3.775 1 97.69 606 THR A C 1
ATOM 4677 O O . THR A 1 606 ? 5.91 10.328 4.035 1 97.69 606 THR A O 1
ATOM 4680 N N . ASP A 1 607 ? 4.676 9.117 2.693 1 98.12 607 ASP A N 1
ATOM 4681 C CA . ASP A 1 607 ? 5.473 9.32 1.485 1 98.12 607 ASP A CA 1
ATOM 4682 C C . ASP A 1 607 ? 4.746 10.234 0.498 1 98.12 607 ASP A C 1
ATOM 4684 O O . ASP A 1 607 ? 3.689 9.875 -0.025 1 98.12 607 ASP A O 1
ATOM 4688 N N . SER A 1 608 ? 5.266 11.438 0.324 1 97.44 608 SER A N 1
ATOM 4689 C CA . SER A 1 608 ? 4.672 12.477 -0.512 1 97.44 608 SER A CA 1
ATOM 4690 C C . SER A 1 608 ? 5.746 13.328 -1.178 1 97.44 608 SER A C 1
ATOM 4692 O O . SER A 1 608 ? 6.289 14.25 -0.56 1 97.44 608 SER A O 1
ATOM 4694 N N . PRO A 1 609 ? 6.016 13.141 -2.486 1 96.81 609 PRO A N 1
ATOM 4695 C CA . PRO A 1 609 ? 7.152 13.789 -3.135 1 96.81 609 PRO A CA 1
ATOM 4696 C C . PRO A 1 609 ? 7 15.312 -3.207 1 96.81 609 PRO A C 1
ATOM 4698 O O . PRO A 1 609 ? 7.988 16.031 -3.398 1 96.81 609 PRO A O 1
ATOM 4701 N N . PHE A 1 610 ? 5.828 15.812 -2.963 1 96.75 610 PHE A N 1
ATOM 4702 C CA . PHE A 1 610 ? 5.621 17.25 -3.066 1 96.75 610 PHE A CA 1
ATOM 4703 C C . PHE A 1 610 ? 5.309 17.844 -1.703 1 96.75 610 PHE A C 1
ATOM 4705 O O . PHE A 1 610 ? 4.828 18.984 -1.614 1 96.75 610 PHE A O 1
ATOM 4712 N N . ARG A 1 611 ? 5.52 17.078 -0.66 1 95.81 611 ARG A N 1
ATOM 4713 C CA . ARG A 1 611 ? 5.301 17.547 0.701 1 95.81 611 ARG A CA 1
ATOM 4714 C C . ARG A 1 611 ? 6.23 16.859 1.684 1 95.81 611 ARG A C 1
ATOM 4716 O O . ARG A 1 611 ? 7.383 17.266 1.855 1 95.81 611 ARG A O 1
ATOM 4723 N N . GLU A 1 612 ? 5.938 15.727 2.33 1 95 612 GLU A N 1
ATOM 4724 C CA . GLU A 1 612 ? 6.711 15.141 3.42 1 95 612 GLU A CA 1
ATOM 4725 C C . GLU A 1 612 ? 8.07 14.648 2.93 1 95 612 GLU A C 1
ATOM 4727 O O . GLU A 1 612 ? 9.055 14.688 3.668 1 95 612 GLU A O 1
ATOM 4732 N N . THR A 1 613 ? 8.141 14.109 1.715 1 95.19 613 THR A N 1
ATOM 4733 C CA . THR A 1 613 ? 9.406 13.57 1.223 1 95.19 613 THR A CA 1
ATOM 4734 C C . THR A 1 613 ? 9.969 14.438 0.108 1 95.19 613 THR A C 1
ATOM 4736 O O . THR A 1 613 ? 10.805 13.992 -0.682 1 95.19 613 THR A O 1
ATOM 4739 N N . SER A 1 614 ? 9.531 15.672 0.048 1 93.94 614 SER A N 1
ATOM 4740 C CA . SER A 1 614 ? 10.008 16.609 -0.963 1 93.94 614 SER A CA 1
ATOM 4741 C C . SER A 1 614 ? 11.484 16.938 -0.764 1 93.94 614 SER A C 1
ATOM 4743 O O . SER A 1 614 ? 12.156 17.375 -1.695 1 93.94 614 SER A O 1
ATOM 4745 N N . ASN A 1 615 ? 12 16.719 0.41 1 92 615 ASN A N 1
ATOM 4746 C CA . ASN A 1 615 ? 13.398 17.016 0.688 1 92 615 ASN A CA 1
ATOM 4747 C C . ASN A 1 615 ? 14.258 15.75 0.67 1 92 615 ASN A C 1
ATOM 4749 O O . ASN A 1 615 ? 15.281 15.688 1.344 1 92 615 ASN A O 1
ATOM 4753 N N . VAL A 1 616 ? 13.836 14.719 0.098 1 93.62 616 VAL A N 1
ATOM 4754 C CA . VAL A 1 616 ? 14.602 13.5 -0.167 1 93.62 616 VAL A CA 1
ATOM 4755 C C . VAL A 1 616 ? 15.164 13.539 -1.585 1 93.62 616 VAL A C 1
ATOM 4757 O O . VAL A 1 616 ? 14.406 13.57 -2.559 1 93.62 616 VAL A O 1
ATOM 4760 N N . TYR A 1 617 ? 16.469 13.477 -1.734 1 91.81 617 TYR A N 1
ATOM 4761 C CA . TYR A 1 617 ? 17.047 13.867 -3.01 1 91.81 617 TYR A CA 1
ATOM 4762 C C . TYR A 1 617 ? 17.812 12.711 -3.639 1 91.81 617 TYR A C 1
ATOM 4764 O O . TYR A 1 617 ? 18.516 12.883 -4.641 1 91.81 617 TYR A O 1
ATOM 4772 N N . ASP A 1 618 ? 17.703 11.516 -3.07 1 95 618 ASP A N 1
ATOM 4773 C CA . ASP A 1 618 ? 18.438 10.383 -3.627 1 95 618 ASP A CA 1
ATOM 4774 C C . ASP A 1 618 ? 17.625 9.672 -4.707 1 95 618 ASP A C 1
ATOM 4776 O O . ASP A 1 618 ? 17.953 8.547 -5.09 1 95 618 ASP A O 1
ATOM 4780 N N . GLY A 1 619 ? 16.547 10.281 -5.113 1 95 619 GLY A N 1
ATOM 4781 C CA . GLY A 1 619 ? 15.711 9.719 -6.156 1 95 619 GLY A CA 1
ATOM 4782 C C . GLY A 1 619 ? 14.523 8.945 -5.609 1 95 619 GLY A C 1
ATOM 4783 O O . GLY A 1 619 ? 13.57 8.656 -6.344 1 95 619 GLY A O 1
ATOM 4784 N N . SER A 1 620 ? 14.445 8.664 -4.336 1 97.25 620 SER A N 1
ATOM 4785 C CA . SER A 1 620 ? 13.43 7.793 -3.756 1 97.25 620 SER A CA 1
ATOM 4786 C C . SER A 1 620 ? 12.234 8.594 -3.258 1 97.25 620 SER A C 1
ATOM 4788 O O . SER A 1 620 ? 11.344 8.055 -2.6 1 97.25 620 SER A O 1
ATOM 4790 N N . ALA A 1 621 ? 12.125 9.852 -3.566 1 96.62 621 ALA A N 1
ATOM 4791 C CA . ALA A 1 621 ? 11.016 10.688 -3.115 1 96.62 621 ALA A CA 1
ATOM 4792 C C . ALA A 1 621 ? 9.68 10.109 -3.564 1 96.62 621 ALA A C 1
ATOM 4794 O O . ALA A 1 621 ? 8.656 10.305 -2.902 1 96.62 621 ALA A O 1
ATOM 4795 N N . PHE A 1 622 ? 9.703 9.367 -4.68 1 97.44 622 PHE A N 1
ATOM 4796 C CA . PHE A 1 622 ? 8.469 8.859 -5.266 1 97.44 622 PHE A CA 1
ATOM 4797 C C . PHE A 1 622 ? 8.195 7.434 -4.793 1 97.44 622 PHE A C 1
ATOM 4799 O O . PHE A 1 622 ? 7.215 6.812 -5.207 1 97.44 622 PHE A O 1
ATOM 4806 N N . CYS A 1 623 ? 9.031 6.855 -3.951 1 98.12 623 CYS A N 1
ATOM 4807 C CA . CYS A 1 623 ? 8.812 5.539 -3.361 1 98.12 623 CYS A CA 1
ATOM 4808 C C . CYS A 1 623 ? 7.883 5.633 -2.156 1 98.12 623 CYS A C 1
ATOM 4810 O O . CYS A 1 623 ? 7.793 6.68 -1.517 1 98.12 623 CYS A O 1
ATOM 4812 N N . ALA A 1 624 ? 7.184 4.574 -1.854 1 98.5 624 ALA A N 1
ATOM 4813 C CA . ALA A 1 624 ? 6.18 4.594 -0.794 1 98.5 624 ALA A CA 1
ATOM 4814 C C . ALA A 1 624 ? 6.48 3.539 0.265 1 98.5 624 ALA A C 1
ATOM 4816 O O . ALA A 1 624 ? 5.609 3.189 1.067 1 98.5 624 ALA A O 1
ATOM 4817 N N . ASP A 1 625 ? 7.664 2.99 0.376 1 98.38 625 ASP A N 1
ATOM 4818 C CA . ASP A 1 625 ? 8.031 1.922 1.299 1 98.38 625 ASP A CA 1
ATOM 4819 C C . ASP A 1 625 ? 7.859 2.363 2.75 1 98.38 625 ASP A C 1
ATOM 4821 O O . ASP A 1 625 ? 7.398 1.587 3.59 1 98.38 625 ASP A O 1
ATOM 4825 N N . MET A 1 626 ? 8.195 3.549 3.039 1 98.31 626 MET A N 1
ATOM 4826 C CA . MET A 1 626 ? 8.234 4.027 4.418 1 98.31 626 MET A CA 1
ATOM 4827 C C . MET A 1 626 ? 6.844 4.004 5.043 1 98.31 626 MET A C 1
ATOM 4829 O O . MET A 1 626 ? 6.664 3.471 6.141 1 98.31 626 MET A O 1
ATOM 4833 N N . ALA A 1 627 ? 5.887 4.555 4.383 1 98.5 627 ALA A N 1
ATOM 4834 C CA . ALA A 1 627 ? 4.531 4.613 4.918 1 98.5 627 ALA A CA 1
ATOM 4835 C C . ALA A 1 627 ? 3.965 3.213 5.137 1 98.5 627 ALA A C 1
ATOM 4837 O O . ALA A 1 627 ? 3.307 2.953 6.148 1 98.5 627 ALA A O 1
ATOM 4838 N N . VAL A 1 628 ? 4.203 2.301 4.203 1 98.81 628 VAL A N 1
ATOM 4839 C CA . VAL A 1 628 ? 3.699 0.934 4.289 1 98.81 628 VAL A CA 1
ATOM 4840 C C . VAL A 1 628 ? 4.367 0.21 5.457 1 98.81 628 VAL A C 1
ATOM 4842 O O . VAL A 1 628 ? 3.697 -0.47 6.238 1 98.81 628 VAL A O 1
ATOM 4845 N N . GLN A 1 629 ? 5.691 0.385 5.562 1 98.75 629 GLN A N 1
ATOM 4846 C CA . GLN A 1 629 ? 6.43 -0.225 6.664 1 98.75 629 GLN A CA 1
ATOM 4847 C C . GLN A 1 629 ? 5.969 0.332 8.008 1 98.75 629 GLN A C 1
ATOM 4849 O O . GLN A 1 629 ? 5.906 -0.398 9 1 98.75 629 GLN A O 1
ATOM 4854 N N . ASN A 1 630 ? 5.703 1.613 8.008 1 98.44 630 ASN A N 1
ATOM 4855 C CA . ASN A 1 630 ? 5.223 2.221 9.242 1 98.44 630 ASN A CA 1
ATOM 4856 C C . ASN A 1 630 ? 3.861 1.665 9.648 1 98.44 630 ASN A C 1
ATOM 4858 O O . ASN A 1 630 ? 3.629 1.378 10.82 1 98.44 630 ASN A O 1
ATOM 4862 N N . PHE A 1 631 ? 3.006 1.493 8.719 1 98.69 631 PHE A N 1
ATOM 4863 C CA . PHE A 1 631 ? 1.663 0.955 8.898 1 98.69 631 PHE A CA 1
ATOM 4864 C C . PHE A 1 631 ? 1.715 -0.444 9.5 1 98.69 631 PHE A C 1
ATOM 4866 O O . PHE A 1 631 ? 1.104 -0.702 10.539 1 98.69 631 PHE A O 1
ATOM 4873 N N . VAL A 1 632 ? 2.441 -1.323 8.898 1 98.88 632 VAL A N 1
ATOM 4874 C CA . VAL A 1 632 ? 2.484 -2.709 9.352 1 98.88 632 VAL A CA 1
ATOM 4875 C C . VAL A 1 632 ? 3.271 -2.805 10.656 1 98.88 632 VAL A C 1
ATOM 4877 O O . VAL A 1 632 ? 2.912 -3.574 11.555 1 98.88 632 VAL A O 1
ATOM 4880 N N . GLY A 1 633 ? 4.336 -2.043 10.812 1 98.69 633 GLY A N 1
ATOM 4881 C CA . GLY A 1 633 ? 5.133 -2.062 12.031 1 98.69 633 GLY A CA 1
ATOM 4882 C C . GLY A 1 633 ? 4.359 -1.607 13.258 1 98.69 633 GLY A C 1
ATOM 4883 O O . GLY A 1 633 ? 4.508 -2.18 14.336 1 98.69 633 GLY A O 1
ATOM 4884 N N . ASP A 1 634 ? 3.561 -0.549 13.062 1 98.5 634 ASP A N 1
ATOM 4885 C CA . ASP A 1 634 ? 2.723 -0.08 14.164 1 98.5 634 ASP A CA 1
ATOM 4886 C C . ASP A 1 634 ? 1.731 -1.158 14.602 1 98.5 634 ASP A C 1
ATOM 4888 O O . ASP A 1 634 ? 1.471 -1.324 15.789 1 98.5 634 ASP A O 1
ATOM 4892 N N . ALA A 1 635 ? 1.24 -1.877 13.664 1 98.62 635 ALA A N 1
ATOM 4893 C CA . ALA A 1 635 ? 0.195 -2.867 13.914 1 98.62 635 ALA A CA 1
ATOM 4894 C C . ALA A 1 635 ? 0.695 -3.973 14.836 1 98.62 635 ALA A C 1
ATOM 4896 O O . ALA A 1 635 ? -0.001 -4.371 15.773 1 98.62 635 ALA A O 1
ATOM 4897 N N . PHE A 1 636 ? 1.936 -4.488 14.586 1 98.38 636 PHE A N 1
ATOM 4898 C CA . PHE A 1 636 ? 2.35 -5.648 15.375 1 98.38 636 PHE A CA 1
ATOM 4899 C C . PHE A 1 636 ? 3.174 -5.215 16.578 1 98.38 636 PHE A C 1
ATOM 4901 O O . PHE A 1 636 ? 3.611 -6.055 17.375 1 98.38 636 PHE A O 1
ATOM 4908 N N . ARG A 1 637 ? 3.365 -3.875 16.766 1 97.94 637 ARG A N 1
ATOM 4909 C CA . ARG A 1 637 ? 4.176 -3.434 17.891 1 97.94 637 ARG A CA 1
ATOM 4910 C C . ARG A 1 637 ? 3.309 -2.818 18.984 1 97.94 637 ARG A C 1
ATOM 4912 O O . ARG A 1 637 ? 3.814 -2.418 20.031 1 97.94 637 ARG A O 1
ATOM 4919 N N . GLY A 1 638 ? 2.01 -2.604 18.688 1 97.38 638 GLY A N 1
ATOM 4920 C CA . GLY A 1 638 ? 1.242 -2.258 19.859 1 97.38 638 GLY A CA 1
ATOM 4921 C C . GLY A 1 638 ? 0.11 -1.289 19.578 1 97.38 638 GLY A C 1
ATOM 4922 O O . GLY A 1 638 ? -0.705 -1.003 20.469 1 97.38 638 GLY A O 1
ATOM 4923 N N . ALA A 1 639 ? -0.105 -0.767 18.375 1 98.44 639 ALA A N 1
ATOM 4924 C CA . ALA A 1 639 ? -1.174 0.18 18.062 1 98.44 639 ALA A CA 1
ATOM 4925 C C . ALA A 1 639 ? -2.545 -0.426 18.359 1 98.44 639 ALA A C 1
ATOM 4927 O O . ALA A 1 639 ? -2.764 -1.618 18.125 1 98.44 639 ALA A O 1
ATOM 4928 N N . THR A 1 640 ? -3.467 0.379 18.844 1 98.69 640 THR A N 1
ATOM 4929 C CA . THR A 1 640 ? -4.852 -0.048 19.016 1 98.69 640 THR A CA 1
ATOM 4930 C C . THR A 1 640 ? -5.566 -0.127 17.672 1 98.69 640 THR A C 1
ATOM 4932 O O . THR A 1 640 ? -6.375 -1.029 17.438 1 98.69 640 THR A O 1
ATOM 4935 N N . TRP A 1 641 ? -5.316 0.805 16.859 1 98.81 641 TRP A N 1
ATOM 4936 C CA . TRP A 1 641 ? -5.766 0.686 15.469 1 98.81 641 TRP A CA 1
ATOM 4937 C C . TRP A 1 641 ? -4.77 1.345 14.516 1 98.81 641 TRP A C 1
ATOM 4939 O O . TRP A 1 641 ? -3.955 2.17 14.938 1 98.81 641 TRP A O 1
ATOM 4949 N N . VAL A 1 642 ? -4.738 0.958 13.242 1 98.75 642 VAL A N 1
ATOM 4950 C CA . VAL A 1 642 ? -3.844 1.482 12.219 1 98.75 642 VAL A CA 1
ATOM 4951 C C . VAL A 1 642 ? -4.625 1.728 10.93 1 98.75 642 VAL A C 1
ATOM 4953 O O . VAL A 1 642 ? -5.703 1.16 10.734 1 98.75 642 VAL A O 1
ATOM 4956 N N . ALA A 1 643 ? -4.105 2.617 10.117 1 98.75 643 ALA A N 1
ATOM 4957 C CA . ALA A 1 643 ? -4.727 2.924 8.828 1 98.75 643 ALA A CA 1
ATOM 4958 C C . ALA A 1 643 ? -3.668 3.178 7.758 1 98.75 643 ALA A C 1
ATOM 4960 O O . ALA A 1 643 ? -2.602 3.725 8.047 1 98.75 643 ALA A O 1
ATOM 4961 N N . LEU A 1 644 ? -3.893 2.752 6.559 1 98.81 644 LEU A N 1
ATOM 4962 C CA . LEU A 1 644 ? -3.109 3.086 5.375 1 98.81 644 LEU A CA 1
ATOM 4963 C C . LEU A 1 644 ? -3.988 3.715 4.301 1 98.81 644 LEU A C 1
ATOM 4965 O O . LEU A 1 644 ? -5.07 3.203 3.998 1 98.81 644 LEU A O 1
ATOM 4969 N N . HIS A 1 645 ? -3.516 4.863 3.713 1 98.44 645 HIS A N 1
ATOM 4970 C CA . HIS A 1 645 ? -4.328 5.637 2.777 1 98.44 645 HIS A CA 1
ATOM 4971 C C . HIS A 1 645 ? -3.588 5.859 1.462 1 98.44 645 HIS A C 1
ATOM 4973 O O . HIS A 1 645 ? -2.379 6.102 1.456 1 98.44 645 HIS A O 1
ATOM 4979 N N . ASN A 1 646 ? -4.355 5.691 0.366 1 98.31 646 ASN A N 1
ATOM 4980 C CA . ASN A 1 646 ? -3.979 6.34 -0.886 1 98.31 646 ASN A CA 1
ATOM 4981 C C . ASN A 1 646 ? -4.48 7.777 -0.948 1 98.31 646 ASN A C 1
ATOM 4983 O O . ASN A 1 646 ? -5.648 8.047 -0.653 1 98.31 646 ASN A O 1
ATOM 4987 N N . GLY A 1 647 ? -3.539 8.633 -1.269 1 96.31 647 GLY A N 1
ATOM 4988 C CA . GLY A 1 647 ? -3.867 10.047 -1.223 1 96.31 647 GLY A CA 1
ATOM 4989 C C . GLY A 1 647 ? -3.439 10.719 0.068 1 96.31 647 GLY A C 1
ATOM 4990 O O . GLY A 1 647 ? -2.85 10.078 0.941 1 96.31 647 GLY A O 1
ATOM 4991 N N . GLY A 1 648 ? -3.756 12 0.203 1 95.31 648 GLY A N 1
ATOM 4992 C CA . GLY A 1 648 ? -3.344 12.805 1.343 1 95.31 648 GLY A CA 1
ATOM 4993 C C . GLY A 1 648 ? -3.395 14.297 1.071 1 95.31 648 GLY A C 1
ATOM 4994 O O . GLY A 1 648 ? -4.273 14.773 0.351 1 95.31 648 GLY A O 1
ATOM 4995 N N . GLY A 1 649 ? -2.49 14.93 1.703 1 94.56 649 GLY A N 1
ATOM 4996 C CA . GLY A 1 649 ? -2.49 16.391 1.619 1 94.56 649 GLY A CA 1
ATOM 4997 C C . GLY A 1 649 ? -2.295 16.906 0.206 1 94.56 649 GLY A C 1
ATOM 4998 O O . GLY A 1 649 ? -2.713 18.016 -0.118 1 94.56 649 GLY A O 1
ATOM 4999 N N . VAL A 1 650 ? -1.728 16.078 -0.643 1 97.12 650 VAL A N 1
ATOM 5000 C CA . VAL A 1 650 ? -1.425 16.516 -1.999 1 97.12 650 VAL A CA 1
ATOM 5001 C C . VAL A 1 650 ? -2.432 15.922 -2.977 1 97.12 650 VAL A C 1
ATOM 5003 O O . VAL A 1 650 ? -2.395 16.219 -4.176 1 97.12 650 VAL A O 1
ATOM 5006 N N . GLY A 1 651 ? -3.314 15.062 -2.451 1 97.12 651 GLY A N 1
ATOM 5007 C CA . GLY A 1 651 ? -4.414 14.617 -3.293 1 97.12 651 GLY A CA 1
ATOM 5008 C C . GLY A 1 651 ? -4.344 13.141 -3.623 1 97.12 651 GLY A C 1
ATOM 5009 O O . GLY A 1 651 ? -3.371 12.461 -3.281 1 97.12 651 GLY A O 1
ATOM 5010 N N . TRP A 1 652 ? -5.375 12.688 -4.352 1 97.62 652 TRP A N 1
ATOM 5011 C CA . TRP A 1 652 ? -5.555 11.281 -4.723 1 97.62 652 TRP A CA 1
ATOM 5012 C C . TRP A 1 652 ? -4.445 10.82 -5.664 1 97.62 652 TRP A C 1
ATOM 5014 O O . TRP A 1 652 ? -4.164 11.477 -6.668 1 97.62 652 TRP A O 1
ATOM 5024 N N . GLY A 1 653 ? -3.781 9.68 -5.316 1 97.88 653 GLY A N 1
ATOM 5025 C CA . GLY A 1 653 ? -2.752 9.094 -6.16 1 97.88 653 GLY A CA 1
ATOM 5026 C C . GLY A 1 653 ? -1.409 9.789 -6.031 1 97.88 653 GLY A C 1
ATOM 5027 O O . GLY A 1 653 ? -0.436 9.398 -6.68 1 97.88 653 GLY A O 1
ATOM 5028 N N . GLU A 1 654 ? -1.318 10.805 -5.09 1 98 654 GLU A N 1
ATOM 5029 C CA . GLU A 1 654 ? -0.109 11.617 -4.984 1 98 654 GLU A CA 1
ATOM 5030 C C . GLU A 1 654 ? 0.649 11.312 -3.695 1 98 654 GLU A C 1
ATOM 5032 O O . GLU A 1 654 ? 1.784 11.758 -3.516 1 98 654 GLU A O 1
ATOM 5037 N N . VAL A 1 655 ? 0.036 10.547 -2.873 1 98 655 VAL A N 1
ATOM 5038 C CA . VAL A 1 655 ? 0.559 10.305 -1.533 1 98 655 VAL A CA 1
ATOM 5039 C C . VAL A 1 655 ? 0.195 8.891 -1.082 1 98 655 VAL A C 1
ATOM 5041 O O . VAL A 1 655 ? -0.868 8.375 -1.436 1 98 655 VAL A O 1
ATOM 5044 N N . ILE A 1 656 ? 1.013 8.18 -0.353 1 98.69 656 ILE A N 1
ATOM 5045 C CA . ILE A 1 656 ? 0.664 7.066 0.525 1 98.69 656 ILE A CA 1
ATOM 5046 C C . ILE A 1 656 ? 0.971 7.438 1.975 1 98.69 656 ILE A C 1
ATOM 5048 O O . ILE A 1 656 ? 2.074 7.895 2.285 1 98.69 656 ILE A O 1
ATOM 5052 N N . ASN A 1 657 ? -0.041 7.281 2.836 1 98.25 657 ASN A N 1
ATOM 5053 C CA . ASN A 1 657 ? 0.17 7.699 4.219 1 98.25 657 ASN A CA 1
ATOM 5054 C C . ASN A 1 657 ? -0.522 6.758 5.199 1 98.25 657 ASN A C 1
ATOM 5056 O O . ASN A 1 657 ? -1.462 6.051 4.828 1 98.25 657 ASN A O 1
ATOM 5060 N N . GLY A 1 658 ? -0.03 6.727 6.391 1 96.94 658 GLY A N 1
ATOM 5061 C CA . GLY A 1 658 ? -0.598 5.887 7.434 1 96.94 658 GLY A CA 1
ATOM 5062 C C . GLY A 1 658 ? -0.665 6.574 8.781 1 96.94 658 GLY A C 1
ATOM 5063 O O . GLY A 1 658 ? 0.03 7.566 9.016 1 96.94 658 GLY A O 1
ATOM 5064 N N . GLY A 1 659 ? -1.547 6.145 9.602 1 97.06 659 GLY A N 1
ATOM 5065 C CA . GLY A 1 659 ? -1.71 6.637 10.961 1 97.06 659 GLY A CA 1
ATOM 5066 C C . GLY A 1 659 ? -2.072 5.551 11.953 1 97.06 659 GLY A C 1
ATOM 5067 O O . GLY A 1 659 ? -2.168 4.375 11.594 1 97.06 659 GLY A O 1
ATOM 5068 N N . PHE A 1 660 ? -2.125 5.961 13.219 1 98.38 660 PHE A N 1
ATOM 5069 C CA . PHE A 1 660 ? -2.453 5.02 14.281 1 98.38 660 PHE A CA 1
ATOM 5070 C C . PHE A 1 660 ? -3.209 5.711 15.406 1 98.38 660 PHE A C 1
ATOM 5072 O O . PHE A 1 660 ? -3.248 6.941 15.469 1 98.38 660 PHE A O 1
ATOM 5079 N N . GLY A 1 661 ? -3.859 4.91 16.172 1 98.62 661 GLY A N 1
ATOM 5080 C CA . GLY A 1 661 ? -4.297 5.25 17.516 1 98.62 661 GLY A CA 1
ATOM 5081 C C . GLY A 1 661 ? -3.824 4.262 18.562 1 98.62 661 GLY A C 1
ATOM 5082 O O . GLY A 1 661 ? -3.74 3.061 18.297 1 98.62 661 GLY A O 1
ATOM 5083 N N . LEU A 1 662 ? -3.461 4.797 19.688 1 98.75 662 LEU A N 1
ATOM 5084 C CA . LEU A 1 662 ? -2.982 3.996 20.812 1 98.75 662 LEU A CA 1
ATOM 5085 C C . LEU A 1 662 ? -3.666 4.414 22.109 1 98.75 662 LEU A C 1
ATOM 5087 O O . LEU A 1 662 ? -3.578 5.574 22.516 1 98.75 662 LEU A O 1
ATOM 5091 N N . VAL A 1 663 ? -4.34 3.498 22.734 1 98.81 663 VAL A N 1
ATOM 5092 C CA . VAL A 1 663 ? -5.109 3.807 23.938 1 98.81 663 VAL A CA 1
ATOM 5093 C C . VAL A 1 663 ? -4.262 3.539 25.188 1 98.81 663 VAL A C 1
ATOM 5095 O O . VAL A 1 663 ? -3.727 2.443 25.344 1 98.81 663 VAL A O 1
ATOM 5098 N N . LEU A 1 664 ? -4.094 4.504 26.016 1 98.81 664 LEU A N 1
ATOM 5099 C CA . LEU A 1 664 ? -3.51 4.379 27.344 1 98.81 664 LEU A CA 1
ATOM 5100 C C . LEU A 1 664 ? -4.598 4.207 28.406 1 98.81 664 LEU A C 1
ATOM 5102 O O . LEU A 1 664 ? -5.293 5.164 28.734 1 98.81 664 LEU A O 1
ATOM 5106 N N . ASP A 1 665 ? -4.648 3.039 28.969 1 97.94 665 ASP A N 1
ATOM 5107 C CA . ASP A 1 665 ? -5.727 2.736 29.906 1 97.94 665 ASP A CA 1
ATOM 5108 C C . ASP A 1 665 ? -5.184 2.553 31.312 1 97.94 665 ASP A C 1
ATOM 5110 O O . ASP A 1 665 ? -5.891 2.057 32.188 1 97.94 665 ASP A O 1
ATOM 5114 N N . GLY A 1 666 ? -3.959 2.859 31.484 1 98.25 666 GLY A N 1
ATOM 5115 C CA . GLY A 1 666 ? -3.357 2.793 32.812 1 98.25 666 GLY A CA 1
ATOM 5116 C C . GLY A 1 666 ? -2.688 1.463 33.094 1 98.25 666 GLY A C 1
ATOM 5117 O O . GLY A 1 666 ? -1.98 1.319 34.094 1 98.25 666 GLY A O 1
ATOM 5118 N N . SER A 1 667 ? -2.811 0.479 32.25 1 97.62 667 SER A N 1
ATOM 5119 C CA . SER A 1 667 ? -2.234 -0.845 32.469 1 97.62 667 SER A CA 1
ATOM 5120 C C . SER A 1 667 ? -0.747 -0.861 32.125 1 97.62 667 SER A C 1
ATOM 5122 O O . SER A 1 667 ? -0.266 -0.01 31.375 1 97.62 667 SER A O 1
ATOM 5124 N N . SER A 1 668 ? -0.085 -1.855 32.656 1 97.69 668 SER A N 1
ATOM 5125 C CA . SER A 1 668 ? 1.322 -2.057 32.344 1 97.69 668 SER A CA 1
ATOM 5126 C C . SER A 1 668 ? 1.494 -2.477 30.875 1 97.69 668 SER A C 1
ATOM 5128 O O . SER A 1 668 ? 2.482 -2.115 30.234 1 97.69 668 SER A O 1
ATOM 5130 N N . ASP A 1 669 ? 0.525 -3.154 30.391 1 96.62 669 ASP A N 1
ATOM 5131 C CA . ASP A 1 669 ? 0.554 -3.57 29 1 96.62 669 ASP A CA 1
ATOM 5132 C C . ASP A 1 669 ? 0.524 -2.361 28.062 1 96.62 669 ASP A C 1
ATOM 5134 O O . ASP A 1 669 ? 1.271 -2.307 27.078 1 96.62 669 ASP A O 1
ATOM 5138 N N . ALA A 1 670 ? -0.311 -1.434 28.391 1 97.75 670 ALA A N 1
ATOM 5139 C CA . ALA A 1 670 ? -0.407 -0.228 27.578 1 97.75 670 ALA A CA 1
ATOM 5140 C C . ALA A 1 670 ? 0.91 0.543 27.578 1 97.75 670 ALA A C 1
ATOM 5142 O O . ALA A 1 670 ? 1.315 1.096 26.547 1 97.75 670 ALA A O 1
ATOM 5143 N N . ALA A 1 671 ? 1.553 0.594 28.703 1 98 671 ALA A N 1
ATOM 5144 C CA . ALA A 1 671 ? 2.83 1.291 28.828 1 98 671 ALA A CA 1
ATOM 5145 C C . ALA A 1 671 ? 3.891 0.645 27.938 1 98 671 ALA A C 1
ATOM 5147 O O . ALA A 1 671 ? 4.645 1.341 27.25 1 98 671 ALA A O 1
ATOM 5148 N N . GLN A 1 672 ? 3.939 -0.646 27.969 1 96.75 672 GLN A N 1
ATOM 5149 C CA . GLN A 1 672 ? 4.926 -1.379 27.188 1 96.75 672 GLN A CA 1
ATOM 5150 C C . GLN A 1 672 ? 4.664 -1.225 25.688 1 96.75 672 GLN A C 1
ATOM 5152 O O . GLN A 1 672 ? 5.598 -1.023 24.906 1 96.75 672 GLN A O 1
ATOM 5157 N N . ARG A 1 673 ? 3.475 -1.305 25.297 1 97.06 673 ARG A N 1
ATOM 5158 C CA . ARG A 1 673 ? 3.092 -1.125 23.906 1 97.06 673 ARG A CA 1
ATOM 5159 C C . ARG A 1 673 ? 3.455 0.272 23.406 1 97.06 673 ARG A C 1
ATOM 5161 O O . ARG A 1 673 ? 3.98 0.43 22.312 1 97.06 673 ARG A O 1
ATOM 5168 N N . ALA A 1 674 ? 3.137 1.212 24.219 1 98.25 674 ALA A N 1
ATOM 5169 C CA . ALA A 1 674 ? 3.414 2.596 23.859 1 98.25 674 ALA A CA 1
ATOM 5170 C C . ALA A 1 674 ? 4.906 2.816 23.625 1 98.25 674 ALA A C 1
ATOM 5172 O O . ALA A 1 674 ? 5.309 3.439 22.641 1 98.25 674 ALA A O 1
ATOM 5173 N N . ALA A 1 675 ? 5.695 2.316 24.531 1 97.12 675 ALA A N 1
ATOM 5174 C CA . ALA A 1 675 ? 7.145 2.496 24.438 1 97.12 675 ALA A CA 1
ATOM 5175 C C . ALA A 1 675 ? 7.691 1.875 23.156 1 97.12 675 ALA A C 1
ATOM 5177 O O . ALA A 1 675 ? 8.477 2.498 22.438 1 97.12 675 ALA A O 1
ATOM 5178 N N . ARG A 1 676 ? 7.285 0.681 22.844 1 96.56 676 ARG A N 1
ATOM 5179 C CA . ARG A 1 676 ? 7.781 -0.061 21.688 1 96.56 676 ARG A CA 1
ATOM 5180 C C . ARG A 1 676 ? 7.285 0.558 20.391 1 96.56 676 ARG A C 1
ATOM 5182 O O . ARG A 1 676 ? 8.062 0.772 19.453 1 96.56 676 ARG A O 1
ATOM 5189 N N . MET A 1 677 ? 6.02 0.84 20.344 1 97.75 677 MET A N 1
ATOM 5190 C CA . MET A 1 677 ? 5.391 1.318 19.125 1 97.75 677 MET A CA 1
ATOM 5191 C C . MET A 1 677 ? 5.871 2.725 18.766 1 97.75 677 MET A C 1
ATOM 5193 O O . MET A 1 677 ? 6.191 3.01 17.609 1 97.75 677 MET A O 1
ATOM 5197 N N . LEU A 1 678 ? 5.93 3.604 19.719 1 97.94 678 LEU A N 1
ATOM 5198 C CA . LEU A 1 678 ? 6.312 4.988 19.469 1 97.94 678 LEU A CA 1
ATOM 5199 C C . LEU A 1 678 ? 7.785 5.086 19.078 1 97.94 678 LEU A C 1
ATOM 5201 O O . LEU A 1 678 ? 8.172 5.961 18.312 1 97.94 678 LEU A O 1
ATOM 5205 N N . HIS A 1 679 ? 8.547 4.168 19.656 1 97.19 679 HIS A N 1
ATOM 5206 C CA . HIS A 1 679 ? 9.945 4.105 19.234 1 97.19 679 HIS A CA 1
ATOM 5207 C C . HIS A 1 679 ? 10.062 3.781 17.75 1 97.19 679 HIS A C 1
ATOM 5209 O O . HIS A 1 679 ? 10.75 4.484 17.016 1 97.19 679 HIS A O 1
ATOM 5215 N N . TRP A 1 680 ? 9.398 2.797 17.328 1 97.94 680 TRP A N 1
ATOM 5216 C CA . TRP A 1 680 ? 9.398 2.4 15.93 1 97.94 680 TRP A CA 1
ATOM 5217 C C . TRP A 1 680 ? 8.828 3.508 15.055 1 97.94 680 TRP A C 1
ATOM 5219 O O . TRP A 1 680 ? 9.391 3.826 14 1 97.94 680 TRP A O 1
ATOM 5229 N N . ASP A 1 681 ? 7.723 4.051 15.461 1 98 681 ASP A N 1
ATOM 5230 C CA . ASP A 1 681 ? 6.965 5.016 14.672 1 98 681 ASP A CA 1
ATOM 5231 C C . ASP A 1 681 ? 7.852 6.184 14.234 1 98 681 ASP A C 1
ATOM 5233 O O . ASP A 1 681 ? 7.668 6.73 13.148 1 98 681 ASP A O 1
ATOM 5237 N N . VAL A 1 682 ? 8.766 6.547 15.055 1 97.88 682 VAL A N 1
ATOM 5238 C CA . VAL A 1 682 ? 9.633 7.676 14.742 1 97.88 682 VAL A CA 1
ATOM 5239 C C . VAL A 1 682 ? 10.883 7.188 14.016 1 97.88 682 VAL A C 1
ATOM 5241 O O . VAL A 1 682 ? 11.273 7.754 12.992 1 97.88 682 VAL A O 1
ATOM 5244 N N . MET A 1 683 ? 11.438 6.09 14.422 1 97.88 683 MET A N 1
ATOM 5245 C CA . MET A 1 683 ? 12.773 5.699 13.984 1 97.88 683 MET A CA 1
ATOM 5246 C C . MET A 1 683 ? 12.742 5.176 12.555 1 97.88 683 MET A C 1
ATOM 5248 O O . MET A 1 683 ? 13.734 5.289 11.828 1 97.88 683 MET A O 1
ATOM 5252 N N . ASN A 1 684 ? 11.648 4.652 12.148 1 98 684 ASN A N 1
ATOM 5253 C CA . ASN A 1 684 ? 11.531 4.234 10.758 1 98 684 ASN A CA 1
ATOM 5254 C C . ASN A 1 684 ? 11.789 5.398 9.797 1 98 684 ASN A C 1
ATOM 5256 O O . ASN A 1 684 ? 12.586 5.277 8.867 1 98 684 ASN A O 1
ATOM 5260 N N . GLY A 1 685 ? 11.117 6.512 10.109 1 97.06 685 GLY A N 1
ATOM 5261 C CA . GLY A 1 685 ? 11.266 7.684 9.258 1 97.06 685 GLY A CA 1
ATOM 5262 C C . GLY A 1 685 ? 12.648 8.312 9.344 1 97.06 685 GLY A C 1
ATOM 5263 O O . GLY A 1 685 ? 13.195 8.742 8.328 1 97.06 685 GLY A O 1
ATOM 5264 N N . VAL A 1 686 ? 13.203 8.359 10.562 1 97.5 686 VAL A N 1
ATOM 5265 C CA . VAL A 1 686 ? 14.531 8.93 10.75 1 97.5 686 VAL A CA 1
ATOM 5266 C C . VAL A 1 686 ? 15.562 8.086 10.008 1 97.5 686 VAL A C 1
ATOM 5268 O O . VAL A 1 686 ? 16.469 8.633 9.375 1 97.5 686 VAL A O 1
ATOM 5271 N N . ALA A 1 687 ? 15.383 6.793 10.078 1 98 687 ALA A N 1
ATOM 5272 C CA . ALA A 1 687 ? 16.297 5.887 9.391 1 98 687 ALA A CA 1
ATOM 5273 C C . ALA A 1 687 ? 16.25 6.078 7.883 1 98 687 ALA A C 1
ATOM 5275 O O . ALA A 1 687 ? 17.266 6.051 7.203 1 98 687 ALA A O 1
ATOM 5276 N N . ARG A 1 688 ? 15.094 6.23 7.34 1 97.38 688 ARG A N 1
ATOM 5277 C CA . ARG A 1 688 ? 14.922 6.461 5.91 1 97.38 688 ARG A CA 1
ATOM 5278 C C . ARG A 1 688 ? 15.625 7.746 5.48 1 97.38 688 ARG A C 1
ATOM 5280 O O . ARG A 1 688 ? 16.312 7.773 4.453 1 97.38 688 ARG A O 1
ATOM 5287 N N . ARG A 1 689 ? 15.406 8.844 6.23 1 96.56 689 ARG A N 1
ATOM 5288 C CA . ARG A 1 689 ? 16.047 10.117 5.918 1 96.56 689 ARG A CA 1
ATOM 5289 C C . ARG A 1 689 ? 17.562 10.016 6.043 1 96.56 689 ARG A C 1
ATOM 5291 O O . ARG A 1 689 ? 18.297 10.617 5.254 1 96.56 689 ARG A O 1
ATOM 5298 N N . CYS A 1 690 ? 17.984 9.266 7.031 1 97.31 690 CYS A N 1
ATOM 5299 C CA . CYS A 1 690 ? 19.406 9.023 7.199 1 97.31 690 CYS A CA 1
ATOM 5300 C C . CYS A 1 690 ? 19.984 8.328 5.973 1 97.31 690 CYS A C 1
ATOM 5302 O O . CYS A 1 690 ? 21 8.781 5.418 1 97.31 690 CYS A O 1
ATOM 5304 N N . TRP A 1 691 ? 19.328 7.285 5.562 1 97.88 691 TRP A N 1
ATOM 5305 C CA . TRP A 1 691 ? 19.812 6.527 4.41 1 97.88 691 TRP A CA 1
ATOM 5306 C C . TRP A 1 691 ? 19.828 7.398 3.156 1 97.88 691 TRP A C 1
ATOM 5308 O O . TRP A 1 691 ? 20.703 7.242 2.303 1 97.88 691 TRP A O 1
ATOM 5318 N N . ALA A 1 692 ? 18.969 8.367 3.086 1 95.81 692 ALA A N 1
ATOM 5319 C CA . ALA A 1 692 ? 18.875 9.258 1.927 1 95.81 692 ALA A CA 1
ATOM 5320 C C . ALA A 1 692 ? 19.938 10.359 2.004 1 95.81 692 ALA A C 1
ATOM 5322 O O . ALA A 1 692 ? 20.031 11.195 1.104 1 95.81 692 ALA A O 1
ATOM 5323 N N . GLY A 1 693 ? 20.688 10.438 3.141 1 94.62 693 GLY A N 1
ATOM 5324 C CA . GLY A 1 693 ? 21.844 11.328 3.18 1 94.62 693 GLY A CA 1
ATOM 5325 C C . GLY A 1 693 ? 21.641 12.516 4.105 1 94.62 693 GLY A C 1
ATOM 5326 O O . GLY A 1 693 ? 22.5 13.398 4.18 1 94.62 693 GLY A O 1
ATOM 5327 N N . ASN A 1 694 ? 20.594 12.586 4.836 1 94.94 694 ASN A N 1
ATOM 5328 C CA . ASN A 1 694 ? 20.359 13.711 5.738 1 94.94 694 ASN A CA 1
ATOM 5329 C C . ASN A 1 694 ? 21.281 13.648 6.957 1 94.94 694 ASN A C 1
ATOM 5331 O O . ASN A 1 694 ? 21.234 12.695 7.727 1 94.94 694 ASN A O 1
ATOM 5335 N N . VAL A 1 695 ? 21.969 14.688 7.242 1 94.62 695 VAL A N 1
ATOM 5336 C CA . VAL A 1 695 ? 23 14.727 8.273 1 94.62 695 VAL A CA 1
ATOM 5337 C C . VAL A 1 695 ? 22.344 14.758 9.656 1 94.62 695 VAL A C 1
ATOM 5339 O O . VAL A 1 695 ? 22.797 14.086 10.578 1 94.62 695 VAL A O 1
ATOM 5342 N N . THR A 1 696 ? 21.297 15.531 9.758 1 94.69 696 THR A N 1
ATOM 5343 C CA . THR A 1 696 ? 20.594 15.625 11.039 1 94.69 696 THR A CA 1
ATOM 5344 C C . THR A 1 696 ? 19.984 14.281 11.414 1 94.69 696 THR A C 1
ATOM 5346 O O . THR A 1 696 ? 20.031 13.883 12.578 1 94.69 696 THR A O 1
ATOM 5349 N N . ALA A 1 697 ? 19.453 13.625 10.484 1 96.5 697 ALA A N 1
ATOM 5350 C CA . ALA A 1 697 ? 18.875 12.312 10.727 1 96.5 697 ALA A CA 1
ATOM 5351 C C . ALA A 1 697 ? 19.953 11.312 11.148 1 96.5 697 ALA A C 1
ATOM 5353 O O . ALA A 1 697 ? 19.703 10.445 12 1 96.5 697 ALA A O 1
ATOM 5354 N N . ARG A 1 698 ? 21.109 11.383 10.523 1 97.06 698 ARG A N 1
ATOM 5355 C CA . ARG A 1 698 ? 22.219 10.508 10.875 1 97.06 698 ARG A CA 1
ATOM 5356 C C . ARG A 1 698 ? 22.594 10.672 12.344 1 97.06 698 ARG A C 1
ATOM 5358 O O . ARG A 1 698 ? 22.797 9.68 13.055 1 97.06 698 ARG A O 1
ATOM 5365 N N . GLU A 1 699 ? 22.656 11.883 12.766 1 96 699 GLU A N 1
ATOM 5366 C CA . GLU A 1 699 ? 22.969 12.156 14.164 1 96 699 GLU A CA 1
ATOM 5367 C C . GLU A 1 699 ? 21.906 11.586 15.102 1 96 699 GLU A C 1
ATOM 5369 O O . GLU A 1 699 ? 22.219 11.031 16.156 1 96 699 GLU A O 1
ATOM 5374 N N . THR A 1 700 ? 20.703 11.742 14.68 1 95.94 700 THR A N 1
ATOM 5375 C CA . THR A 1 700 ? 19.594 11.227 15.484 1 95.94 700 THR A CA 1
ATOM 5376 C C . THR A 1 700 ? 19.656 9.703 15.578 1 95.94 700 THR A C 1
ATOM 5378 O O . THR A 1 700 ? 19.453 9.141 16.656 1 95.94 700 THR A O 1
ATOM 5381 N N . VAL A 1 701 ? 19.938 9.008 14.5 1 97.06 701 VAL A N 1
ATOM 5382 C CA . VAL A 1 701 ? 20.031 7.551 14.469 1 97.06 701 VAL A CA 1
ATOM 5383 C C . VAL A 1 701 ? 21.141 7.086 15.406 1 97.06 701 VAL A C 1
ATOM 5385 O O . VAL A 1 701 ? 20.969 6.148 16.188 1 97.06 701 VAL A O 1
ATOM 5388 N N . LYS A 1 702 ? 22.234 7.762 15.336 1 96.31 702 LYS A N 1
ATOM 5389 C CA . LYS A 1 702 ? 23.391 7.391 16.156 1 96.31 702 LYS A CA 1
ATOM 5390 C C . LYS A 1 702 ? 23.078 7.551 17.641 1 96.31 702 LYS A C 1
ATOM 5392 O O . LYS A 1 702 ? 23.438 6.691 18.453 1 96.31 702 LYS A O 1
ATOM 5397 N N . ARG A 1 703 ? 22.422 8.617 17.938 1 94.06 703 ARG A N 1
ATOM 5398 C CA . ARG A 1 703 ? 22.062 8.867 19.328 1 94.06 703 ARG A CA 1
ATOM 5399 C C . ARG A 1 703 ? 21.109 7.793 19.844 1 94.06 703 ARG A C 1
ATOM 5401 O O . ARG A 1 703 ? 21.281 7.285 20.953 1 94.06 703 ARG A O 1
ATOM 5408 N N . GLU A 1 704 ? 20.141 7.441 19.062 1 93.75 704 GLU A N 1
ATOM 5409 C CA . GLU A 1 704 ? 19.156 6.453 19.484 1 93.75 704 GLU A CA 1
ATOM 5410 C C . GLU A 1 704 ? 19.766 5.055 19.547 1 93.75 704 GLU A C 1
ATOM 5412 O O . GLU A 1 704 ? 19.406 4.246 20.391 1 93.75 704 GLU A O 1
ATOM 5417 N N . ALA A 1 705 ? 20.625 4.758 18.578 1 93.69 705 ALA A N 1
ATOM 5418 C CA . ALA A 1 705 ? 21.281 3.453 18.562 1 93.69 705 ALA A CA 1
ATOM 5419 C C . ALA A 1 705 ? 22.156 3.262 19.812 1 93.69 705 ALA A C 1
ATOM 5421 O O . ALA A 1 705 ? 22.297 2.141 20.297 1 93.69 705 ALA A O 1
ATOM 5422 N N . ALA A 1 706 ? 22.672 4.305 20.359 1 91.94 706 ALA A N 1
ATOM 5423 C CA . ALA A 1 706 ? 23.469 4.25 21.594 1 91.94 706 ALA A CA 1
ATOM 5424 C C . ALA A 1 706 ? 22.594 3.965 22.797 1 91.94 706 ALA A C 1
ATOM 5426 O O . ALA A 1 706 ? 23.047 3.357 23.781 1 91.94 706 ALA A O 1
ATOM 5427 N N . ARG A 1 707 ? 21.359 4.281 22.656 1 88.81 707 ARG A N 1
ATOM 5428 C CA . ARG A 1 707 ? 20.438 4.141 23.781 1 88.81 707 ARG A CA 1
ATOM 5429 C C . ARG A 1 707 ? 19.719 2.799 23.719 1 88.81 707 ARG A C 1
ATOM 5431 O O . ARG A 1 707 ? 19.203 2.326 24.734 1 88.81 707 ARG A O 1
ATOM 5438 N N . HIS A 1 708 ? 19.641 2.227 22.578 1 91.12 708 HIS A N 1
ATOM 5439 C CA . HIS A 1 708 ? 18.875 1.003 22.391 1 91.12 708 HIS A CA 1
ATOM 5440 C C . HIS A 1 708 ? 19.734 -0.091 21.75 1 91.12 708 HIS A C 1
ATOM 5442 O O . HIS A 1 708 ? 19.859 -0.155 20.531 1 91.12 708 HIS A O 1
ATOM 5448 N N . ALA A 1 709 ? 20.031 -1.058 22.484 1 90.06 709 ALA A N 1
ATOM 5449 C CA . ALA A 1 709 ? 20.969 -2.094 22.047 1 90.06 709 ALA A CA 1
ATOM 5450 C C . ALA A 1 709 ? 20.375 -2.934 20.922 1 90.06 709 ALA A C 1
ATOM 5452 O O . ALA A 1 709 ? 21.094 -3.48 20.094 1 90.06 709 ALA A O 1
ATOM 5453 N N . ASP A 1 710 ? 19.078 -2.943 20.828 1 93.62 710 ASP A N 1
ATOM 5454 C CA . ASP A 1 710 ? 18.406 -3.783 19.844 1 93.62 710 ASP A CA 1
ATOM 5455 C C . ASP A 1 710 ? 18.203 -3.027 18.531 1 93.62 710 ASP A C 1
ATOM 5457 O O . ASP A 1 710 ? 17.688 -3.58 17.562 1 93.62 710 ASP A O 1
ATOM 5461 N N . LEU A 1 711 ? 18.625 -1.78 18.469 1 96.81 711 LEU A N 1
ATOM 5462 C CA . LEU A 1 711 ? 18.531 -0.981 17.266 1 96.81 711 LEU A CA 1
ATOM 5463 C C . LEU A 1 711 ? 19.844 -0.983 16.5 1 96.81 711 LEU A C 1
ATOM 5465 O O . LEU A 1 711 ? 20.891 -0.585 17.031 1 96.81 711 LEU A O 1
ATOM 5469 N N . ARG A 1 712 ? 19.781 -1.444 15.281 1 97 712 ARG A N 1
ATOM 5470 C CA . ARG A 1 712 ? 20.922 -1.415 14.375 1 97 712 ARG A CA 1
ATOM 5471 C C . ARG A 1 712 ? 20.5 -0.926 12.992 1 97 712 ARG A C 1
ATOM 5473 O O . ARG A 1 712 ? 19.984 -1.702 12.18 1 97 712 ARG A O 1
ATOM 5480 N N . VAL A 1 713 ? 20.828 0.302 12.664 1 97.44 713 VAL A N 1
ATOM 5481 C CA . VAL A 1 713 ? 20.484 0.895 11.375 1 97.44 713 VAL A CA 1
ATOM 5482 C C . VAL A 1 713 ? 21.703 0.903 10.461 1 97.44 713 VAL A C 1
ATOM 5484 O O . VAL A 1 713 ? 22.828 1.183 10.906 1 97.44 713 VAL A O 1
ATOM 5487 N N . ILE A 1 714 ? 21.531 0.538 9.242 1 97.19 714 ILE A N 1
ATOM 5488 C CA . ILE A 1 714 ? 22.609 0.625 8.266 1 97.19 714 ILE A CA 1
ATOM 5489 C C . ILE A 1 714 ? 22.844 2.084 7.883 1 97.19 714 ILE A C 1
ATOM 5491 O O . ILE A 1 714 ? 21.938 2.748 7.371 1 97.19 714 ILE A O 1
ATOM 5495 N N . LEU A 1 715 ? 24.031 2.588 8.125 1 97.75 715 LEU A N 1
ATOM 5496 C CA . LEU A 1 715 ? 24.375 3.988 7.883 1 97.75 715 LEU A CA 1
ATOM 5497 C C . LEU A 1 715 ? 25.016 4.16 6.508 1 97.75 715 LEU A C 1
ATOM 5499 O O . LEU A 1 715 ? 25.844 3.344 6.098 1 97.75 715 LEU A O 1
ATOM 5503 N N . PRO A 1 716 ? 24.641 5.176 5.805 1 97.81 716 PRO A N 1
ATOM 5504 C CA . PRO A 1 716 ? 25.25 5.438 4.5 1 97.81 716 PRO A CA 1
ATOM 5505 C C . PRO A 1 716 ? 26.656 6.02 4.613 1 97.81 716 PRO A C 1
ATOM 5507 O O . PRO A 1 716 ? 26.922 6.816 5.512 1 97.81 716 PRO A O 1
ATOM 5510 N N . HIS A 1 717 ? 27.516 5.57 3.74 1 97 717 HIS A N 1
ATOM 5511 C CA . HIS A 1 717 ? 28.812 6.211 3.57 1 97 717 HIS A CA 1
ATOM 5512 C C . HIS A 1 717 ? 28.75 7.344 2.551 1 97 717 HIS A C 1
ATOM 5514 O O . HIS A 1 717 ? 27.875 7.336 1.671 1 97 717 HIS A O 1
ATOM 5520 N N . HIS A 1 718 ? 29.594 8.305 2.678 1 94.25 718 HIS A N 1
ATOM 5521 C CA . HIS A 1 718 ? 29.688 9.438 1.756 1 94.25 718 HIS A CA 1
ATOM 5522 C C . HIS A 1 718 ? 31.094 9.555 1.178 1 94.25 718 HIS A C 1
ATOM 5524 O O . HIS A 1 718 ? 32.062 9.219 1.844 1 94.25 718 HIS A O 1
ATOM 5530 N N . PRO A 1 719 ? 31.078 9.992 -0.053 1 91.5 719 PRO A N 1
ATOM 5531 C CA . PRO A 1 719 ? 32.406 10.188 -0.617 1 91.5 719 PRO A CA 1
ATOM 5532 C C . PRO A 1 719 ? 33.25 11.195 0.171 1 91.5 719 PRO A C 1
ATOM 5534 O O . PRO A 1 719 ? 32.719 12.211 0.63 1 91.5 719 PRO A O 1
ATOM 5537 N N . ALA A 1 720 ? 34.531 10.883 0.246 1 86.94 720 ALA A N 1
ATOM 5538 C CA . ALA A 1 720 ? 35.438 11.797 0.922 1 86.94 720 ALA A CA 1
ATOM 5539 C C . ALA A 1 720 ? 35.719 13.023 0.062 1 86.94 720 ALA A C 1
ATOM 5541 O O . ALA A 1 720 ? 35.844 14.133 0.581 1 86.94 720 ALA A O 1
ATOM 5542 N N . ASP A 1 721 ? 35.812 12.719 -1.257 1 86.81 721 ASP A N 1
ATOM 5543 C CA . ASP A 1 721 ? 36.031 13.766 -2.242 1 86.81 721 ASP A CA 1
ATOM 5544 C C . ASP A 1 721 ? 34.75 14.141 -2.967 1 86.81 721 ASP A C 1
ATOM 5546 O O . ASP A 1 721 ? 34.219 13.352 -3.75 1 86.81 721 ASP A O 1
ATOM 5550 N N . SER A 1 722 ? 34.344 15.383 -2.844 1 83.75 722 SER A N 1
ATOM 5551 C CA . SER A 1 722 ? 33.094 15.844 -3.408 1 83.75 722 SER A CA 1
ATOM 5552 C C . SER A 1 722 ? 33.156 15.914 -4.93 1 83.75 722 SER A C 1
ATOM 5554 O O . SER A 1 722 ? 32.125 15.938 -5.602 1 83.75 722 SER A O 1
ATOM 5556 N N . THR A 1 723 ? 34.375 15.828 -5.438 1 90.06 723 THR A N 1
ATOM 5557 C CA . THR A 1 723 ? 34.5 15.961 -6.883 1 90.06 723 THR A CA 1
ATOM 5558 C C . THR A 1 723 ? 34.562 14.586 -7.547 1 90.06 723 THR A C 1
ATOM 5560 O O . THR A 1 723 ? 34.531 14.484 -8.773 1 90.06 723 THR A O 1
ATOM 5563 N N . LEU A 1 724 ? 34.656 13.586 -6.762 1 93.12 724 LEU A N 1
ATOM 5564 C CA . LEU A 1 724 ? 34.844 12.234 -7.277 1 93.12 724 LEU A CA 1
ATOM 5565 C C . LEU A 1 724 ? 33.781 11.898 -8.328 1 93.12 724 LEU A C 1
ATOM 5567 O O . LEU A 1 724 ? 34.125 11.422 -9.414 1 93.12 724 LEU A O 1
ATOM 5571 N N . LEU A 1 725 ? 32.594 12.18 -8.07 1 94.38 725 LEU A N 1
ATOM 5572 C CA . LEU A 1 725 ? 31.484 11.797 -8.953 1 94.38 725 LEU A CA 1
ATOM 5573 C C . LEU A 1 725 ? 31.531 12.602 -10.25 1 94.38 725 LEU A C 1
ATOM 5575 O O . LEU A 1 725 ? 31.219 12.078 -11.32 1 94.38 725 LEU A O 1
ATOM 5579 N N . ASP A 1 726 ? 31.906 13.852 -10.102 1 93 726 ASP A N 1
ATOM 5580 C CA . ASP A 1 726 ? 32.062 14.68 -11.297 1 93 726 ASP A CA 1
ATOM 5581 C C . ASP A 1 726 ? 33.188 14.164 -12.188 1 93 726 ASP A C 1
ATOM 5583 O O . ASP A 1 726 ? 33.062 14.117 -13.406 1 93 726 ASP A O 1
ATOM 5587 N N . ARG A 1 727 ? 34.219 13.805 -11.562 1 92.31 727 ARG A N 1
ATOM 5588 C CA . ARG A 1 727 ? 35.406 13.32 -12.297 1 92.31 727 ARG A CA 1
ATOM 5589 C C . ARG A 1 727 ? 35.062 12.008 -13.016 1 92.31 727 ARG A C 1
ATOM 5591 O O . ARG A 1 727 ? 35.438 11.836 -14.18 1 92.31 727 ARG A O 1
ATOM 5598 N N . VAL A 1 728 ? 34.406 11.188 -12.352 1 93.5 728 VAL A N 1
ATOM 5599 C CA . VAL A 1 728 ? 34.156 9.844 -12.867 1 93.5 728 VAL A CA 1
ATOM 5600 C C . VAL A 1 728 ? 33.125 9.906 -13.977 1 93.5 728 VAL A C 1
ATOM 5602 O O . VAL A 1 728 ? 33.219 9.172 -14.969 1 93.5 728 VAL A O 1
ATOM 5605 N N . THR A 1 729 ? 32.125 10.836 -13.852 1 92 729 THR A N 1
ATOM 5606 C CA . THR A 1 729 ? 31.047 10.891 -14.828 1 92 729 THR A CA 1
ATOM 5607 C C . THR A 1 729 ? 31.406 11.82 -15.984 1 92 729 THR A C 1
ATOM 5609 O O . THR A 1 729 ? 30.719 11.852 -17 1 92 729 THR A O 1
ATOM 5612 N N . GLY A 1 730 ? 32.562 12.594 -15.922 1 82.75 730 GLY A N 1
ATOM 5613 C CA . GLY A 1 730 ? 33 13.523 -16.953 1 82.75 730 GLY A CA 1
ATOM 5614 C C . GLY A 1 730 ? 32.219 14.836 -16.938 1 82.75 730 GLY A C 1
ATOM 5615 O O . GLY A 1 730 ? 32.219 15.555 -17.938 1 82.75 730 GLY A O 1
ATOM 5616 N N . SER A 1 731 ? 31.375 15.234 -15.992 1 68.75 731 SER A N 1
ATOM 5617 C CA . SER A 1 731 ? 30.547 16.438 -15.961 1 68.75 731 SER A CA 1
ATOM 5618 C C . SER A 1 731 ? 31.312 17.625 -15.383 1 68.75 731 SER A C 1
ATOM 5620 O O . SER A 1 731 ? 30.766 18.734 -15.289 1 68.75 731 SER A O 1
ATOM 5622 N N . GLY A 1 732 ? 32.562 17.766 -14.859 1 52.69 732 GLY A N 1
ATOM 5623 C CA . GLY A 1 732 ? 33.281 18.875 -14.258 1 52.69 732 GLY A CA 1
ATOM 5624 C C . GLY A 1 732 ? 33.594 19.984 -15.242 1 52.69 732 GLY A C 1
ATOM 5625 O O . GLY A 1 732 ? 33.938 21.109 -14.836 1 52.69 732 GLY A O 1
ATOM 5626 N N . CYS A 1 733 ? 34.25 19.875 -16.375 1 41.66 733 CYS A N 1
ATOM 5627 C CA . CYS A 1 733 ? 35.125 20.875 -16.953 1 41.66 733 CYS A CA 1
ATOM 5628 C C . CYS A 1 733 ? 34.344 22.062 -17.484 1 41.66 733 CYS A C 1
ATOM 5630 O O . CYS A 1 733 ? 34.875 22.891 -18.234 1 41.66 733 CYS A O 1
ATOM 5632 N N . GLY A 1 734 ? 33.125 22.312 -17.672 1 37.25 734 GLY A N 1
ATOM 5633 C CA . GLY A 1 734 ? 32.906 23.609 -18.297 1 37.25 734 GLY A CA 1
ATOM 5634 C C . GLY A 1 734 ? 33.281 24.781 -17.406 1 37.25 734 GLY A C 1
ATOM 5635 O O . GLY A 1 734 ? 32.406 25.312 -16.719 1 37.25 734 GLY A O 1
ATOM 5636 N N . SER A 1 735 ? 34.312 24.688 -16.594 1 30.27 735 SER A N 1
ATOM 5637 C CA . SER A 1 735 ? 34.656 25.984 -16.016 1 30.27 735 SER A CA 1
ATOM 5638 C C . SER A 1 735 ? 34.875 27.031 -17.109 1 30.27 735 SER A C 1
ATOM 5640 O O . SER A 1 735 ? 35.344 26.734 -18.203 1 30.27 735 SER A O 1
ATOM 5642 N N . ASN A 1 736 ? 34.25 28.219 -17.016 1 26.28 736 ASN A N 1
ATOM 5643 C CA . ASN A 1 736 ? 34.5 29.578 -17.5 1 26.28 736 ASN A CA 1
ATOM 5644 C C . ASN A 1 736 ? 35.938 29.984 -17.359 1 26.28 736 ASN A C 1
ATOM 5646 O O . ASN A 1 736 ? 36.5 29.969 -16.25 1 26.28 736 ASN A O 1
ATOM 5650 N N . THR A 1 737 ? 36.875 29.734 -18.281 1 22.56 737 THR A N 1
ATOM 5651 C CA . THR A 1 737 ? 37.812 30.828 -18.469 1 22.56 737 THR A CA 1
ATOM 5652 C C . THR A 1 737 ? 37.094 32.188 -18.422 1 22.56 737 THR A C 1
ATOM 5654 O O . THR A 1 737 ? 36.031 32.344 -19.016 1 22.56 737 THR A O 1
ATOM 5657 N N . PRO A 1 738 ? 37.781 33.156 -17.625 1 20.88 738 PRO A N 1
ATOM 5658 C CA . PRO A 1 738 ? 37.406 34.5 -18.047 1 20.88 738 PRO A CA 1
ATOM 5659 C C . PRO A 1 738 ? 37.656 34.75 -19.531 1 20.88 738 PRO A C 1
ATOM 5661 O O . PRO A 1 738 ? 38.562 34.188 -20.109 1 20.88 738 PRO A O 1
ATOM 5664 N N . MET B 1 1 ? 0.661 -59.25 24.531 1 15.36 1 MET B N 1
ATOM 5665 C CA . MET B 1 1 ? 1.556 -59.625 25.609 1 15.36 1 MET B CA 1
ATOM 5666 C C . MET B 1 1 ? 2.857 -58.844 25.562 1 15.36 1 MET B C 1
ATOM 5668 O O . MET B 1 1 ? 3.188 -58.25 24.531 1 15.36 1 MET B O 1
ATOM 5672 N N . PHE B 1 2 ? 3.939 -59.438 26.25 1 14.87 2 PHE B N 1
ATOM 5673 C CA . PHE B 1 2 ? 5.078 -59.594 27.156 1 14.87 2 PHE B CA 1
ATOM 5674 C C . PHE B 1 2 ? 6.387 -59.344 26.406 1 14.87 2 PHE B C 1
ATOM 5676 O O . PHE B 1 2 ? 7.211 -58.531 26.844 1 14.87 2 PHE B O 1
ATOM 5683 N N . ALA B 1 3 ? 7.137 -60.406 25.938 1 14.09 3 ALA B N 1
ATOM 5684 C CA . ALA B 1 3 ? 8.305 -60.938 26.641 1 14.09 3 ALA B CA 1
ATOM 5685 C C . ALA B 1 3 ? 9.594 -60.344 26.078 1 14.09 3 ALA B C 1
ATOM 5687 O O . ALA B 1 3 ? 10.453 -59.875 26.812 1 14.09 3 ALA B O 1
ATOM 5688 N N . LEU B 1 4 ? 10.281 -60.875 24.953 1 14.47 4 LEU B N 1
ATOM 5689 C CA . LEU B 1 4 ? 11.414 -61.781 24.969 1 14.47 4 LEU B CA 1
ATOM 5690 C C . LEU B 1 4 ? 12.711 -61.062 24.656 1 14.47 4 LEU B C 1
ATOM 5692 O O . LEU B 1 4 ? 12.82 -60.406 23.594 1 14.47 4 LEU B O 1
ATOM 5696 N N . LEU B 1 5 ? 13.758 -60.938 25.656 1 16.02 5 LEU B N 1
ATOM 5697 C CA . LEU B 1 5 ? 15 -60.469 26.266 1 16.02 5 LEU B CA 1
ATOM 5698 C C . LEU B 1 5 ? 16.203 -60.906 25.422 1 16.02 5 LEU B C 1
ATOM 5700 O O . LEU B 1 5 ? 17.234 -61.281 25.969 1 16.02 5 LEU B O 1
ATOM 5704 N N . LEU B 1 6 ? 16.188 -61.312 24.141 1 14.23 6 LEU B N 1
ATOM 5705 C CA . LEU B 1 6 ? 17.031 -62.469 23.922 1 14.23 6 LEU B CA 1
ATOM 5706 C C . LEU B 1 6 ? 18.516 -62.125 24.078 1 14.23 6 LEU B C 1
ATOM 5708 O O . LEU B 1 6 ? 18.891 -60.969 23.922 1 14.23 6 LEU B O 1
ATOM 5712 N N . CYS B 1 7 ? 19.453 -62.938 23.547 1 14.09 7 CYS B N 1
ATOM 5713 C CA . CYS B 1 7 ? 20.406 -63.969 23.953 1 14.09 7 CYS B CA 1
ATOM 5714 C C . CYS B 1 7 ? 21.828 -63.406 23.906 1 14.09 7 CYS B C 1
ATOM 5716 O O . CYS B 1 7 ? 22.578 -63.562 24.875 1 14.09 7 CYS B O 1
ATOM 5718 N N . LEU B 1 8 ? 22.578 -63.375 22.781 1 14.48 8 LEU B N 1
ATOM 5719 C CA . LEU B 1 8 ? 23.531 -64.5 22.766 1 14.48 8 LEU B CA 1
ATOM 5720 C C . LEU B 1 8 ? 24.891 -64 23.312 1 14.48 8 LEU B C 1
ATOM 5722 O O . LEU B 1 8 ? 25.172 -62.812 23.391 1 14.48 8 LEU B O 1
ATOM 5726 N N . VAL B 1 9 ? 25.969 -64.375 22.625 1 14.13 9 VAL B N 1
ATOM 5727 C CA . VAL B 1 9 ? 26.953 -65.375 22.922 1 14.13 9 VAL B CA 1
ATOM 5728 C C . VAL B 1 9 ? 28.219 -64.75 23.484 1 14.13 9 VAL B C 1
ATOM 5730 O O . VAL B 1 9 ? 28.703 -65.125 24.562 1 14.13 9 VAL B O 1
ATOM 5733 N N . ILE B 1 10 ? 29.312 -64.688 22.656 1 14.48 10 ILE B N 1
ATOM 5734 C CA . ILE B 1 10 ? 30.359 -65.625 22.875 1 14.48 10 ILE B CA 1
ATOM 5735 C C . ILE B 1 10 ? 31.469 -65.062 23.734 1 14.48 10 ILE B C 1
ATOM 5737 O O . ILE B 1 10 ? 31.562 -63.812 23.875 1 14.48 10 ILE B O 1
ATOM 5741 N N . GLY B 1 11 ? 32.625 -65.25 23.234 1 14.11 11 GLY B N 1
ATOM 5742 C CA . GLY B 1 11 ? 33.688 -66.062 23.828 1 14.11 11 GLY B CA 1
ATOM 5743 C C . GLY B 1 11 ? 34.625 -65.25 24.672 1 14.11 11 GLY B C 1
ATOM 5744 O O . GLY B 1 11 ? 34.594 -64 24.656 1 14.11 11 GLY B O 1
ATOM 5745 N N . PRO B 1 12 ? 35.812 -65.688 24.641 1 14.36 12 PRO B N 1
ATOM 5746 C CA . PRO B 1 12 ? 36.688 -66.062 25.766 1 14.36 12 PRO B CA 1
ATOM 5747 C C . PRO B 1 12 ? 37.531 -64.875 26.266 1 14.36 12 PRO B C 1
ATOM 5749 O O . PRO B 1 12 ? 37.656 -63.844 25.578 1 14.36 12 PRO B O 1
ATOM 5752 N N . ARG B 1 13 ? 38.406 -65.312 27.141 1 15.29 13 ARG B N 1
ATOM 5753 C CA . ARG B 1 13 ? 39.031 -64.938 28.391 1 15.29 13 ARG B CA 1
ATOM 5754 C C . ARG B 1 13 ? 40.281 -64.125 28.141 1 15.29 13 ARG B C 1
ATOM 5756 O O . ARG B 1 13 ? 40.562 -63.156 28.859 1 15.29 13 ARG B O 1
ATOM 5763 N N . TRP B 1 14 ? 41.25 -64.438 27.094 1 13.35 14 TRP B N 1
ATOM 5764 C CA . TRP B 1 14 ? 42.469 -64.875 27.766 1 13.35 14 TRP B CA 1
ATOM 5765 C C . TRP B 1 14 ? 43.344 -63.719 28.188 1 13.35 14 TRP B C 1
ATOM 5767 O O . TRP B 1 14 ? 43.188 -62.625 27.688 1 13.35 14 TRP B O 1
ATOM 5777 N N . SER B 1 15 ? 44.625 -64.125 28.484 1 13.82 15 SER B N 1
ATOM 5778 C CA . SER B 1 15 ? 45.5 -64.062 29.656 1 13.82 15 SER B CA 1
ATOM 5779 C C . SER B 1 15 ? 46.5 -62.938 29.531 1 13.82 15 SER B C 1
ATOM 5781 O O . SER B 1 15 ? 46.656 -62.125 30.438 1 13.82 15 SER B O 1
ATOM 5783 N N . PRO B 1 16 ? 47.719 -63.094 28.766 1 13.97 16 PRO B N 1
ATOM 5784 C CA . PRO B 1 16 ? 48.875 -63.312 29.625 1 13.97 16 PRO B CA 1
ATOM 5785 C C . PRO B 1 16 ? 49.625 -62.031 29.922 1 13.97 16 PRO B C 1
ATOM 5787 O O . PRO B 1 16 ? 49.406 -61 29.297 1 13.97 16 PRO B O 1
ATOM 5790 N N . PRO B 1 17 ? 51.094 -62.188 29.812 1 14.14 17 PRO B N 1
ATOM 5791 C CA . PRO B 1 17 ? 52.062 -62.031 30.891 1 14.14 17 PRO B CA 1
ATOM 5792 C C . PRO B 1 17 ? 52.812 -60.688 30.828 1 14.14 17 PRO B C 1
ATOM 5794 O O . PRO B 1 17 ? 52.812 -59.906 31.797 1 14.14 17 PRO B O 1
ATOM 5797 N N . CYS B 1 18 ? 54.031 -60.562 30 1 13.66 18 CYS B N 1
ATOM 5798 C CA . CYS B 1 18 ? 55.344 -60.656 30.672 1 13.66 18 CYS B CA 1
ATOM 5799 C C . CYS B 1 18 ? 55.938 -59.25 30.859 1 13.66 18 CYS B C 1
ATOM 5801 O O . CYS B 1 18 ? 55.438 -58.281 30.281 1 13.66 18 CYS B O 1
ATOM 5803 N N . SER B 1 19 ? 57.25 -59.062 30.312 1 13.66 19 SER B N 1
ATOM 5804 C CA . SER B 1 19 ? 58.5 -58.906 31.047 1 13.66 19 SER B CA 1
ATOM 5805 C C . SER B 1 19 ? 58.969 -57.469 31 1 13.66 19 SER B C 1
ATOM 5807 O O . SER B 1 19 ? 58.562 -56.688 30.156 1 13.66 19 SER B O 1
ATOM 5809 N N . HIS B 1 20 ? 60.156 -57.25 31.734 1 14.79 20 HIS B N 1
ATOM 5810 C CA . HIS B 1 20 ? 60.781 -56.312 32.656 1 14.79 20 HIS B CA 1
ATOM 5811 C C . HIS B 1 20 ? 61.625 -55.281 31.938 1 14.79 20 HIS B C 1
ATOM 5813 O O . HIS B 1 20 ? 61.562 -54.094 32.281 1 14.79 20 HIS B O 1
ATOM 5819 N N . GLY B 1 21 ? 62.5 -55.562 30.906 1 13.95 21 GLY B N 1
ATOM 5820 C CA . GLY B 1 21 ? 63.875 -55.344 31.328 1 13.95 21 GLY B CA 1
ATOM 5821 C C . GLY B 1 21 ? 64.312 -53.906 31.188 1 13.95 21 GLY B C 1
ATOM 5822 O O . GLY B 1 21 ? 63.656 -53.125 30.531 1 13.95 21 GLY B O 1
ATOM 5823 N N . HIS B 1 22 ? 65.75 -53.75 31.406 1 14.83 22 HIS B N 1
ATOM 5824 C CA . HIS B 1 22 ? 66.688 -52.938 32.188 1 14.83 22 HIS B CA 1
ATOM 5825 C C . HIS B 1 22 ? 67.125 -51.719 31.375 1 14.83 22 HIS B C 1
ATOM 5827 O O . HIS B 1 22 ? 67.062 -50.594 31.844 1 14.83 22 HIS B O 1
ATOM 5833 N N . GLN B 1 23 ? 68.25 -51.844 30.469 1 14.25 23 GLN B N 1
ATOM 5834 C CA . GLN B 1 23 ? 69.562 -51.406 30.922 1 14.25 23 GLN B CA 1
ATOM 5835 C C . GLN B 1 23 ? 69.875 -49.969 30.422 1 14.25 23 GLN B C 1
ATOM 5837 O O . GLN B 1 23 ? 69.875 -49.031 31.203 1 14.25 23 GLN B O 1
ATOM 5842 N N . GLY B 1 24 ? 71 -49.844 29.609 1 14.97 24 GLY B N 1
ATOM 5843 C CA . GLY B 1 24 ? 72.312 -49.281 29.859 1 14.97 24 GLY B CA 1
ATOM 5844 C C . GLY B 1 24 ? 72.438 -47.875 29.234 1 14.97 24 GLY B C 1
ATOM 5845 O O . GLY B 1 24 ? 71.688 -47.5 28.359 1 14.97 24 GLY B O 1
ATOM 5846 N N . SER B 1 25 ? 73.562 -47.156 29.625 1 16.23 25 SER B N 1
ATOM 5847 C CA . SER B 1 25 ? 74 -45.812 30.016 1 16.23 25 SER B CA 1
ATOM 5848 C C . SER B 1 25 ? 74.562 -45.062 28.828 1 16.23 25 SER B C 1
ATOM 5850 O O . SER B 1 25 ? 74.688 -43.844 28.875 1 16.23 25 SER B O 1
ATOM 5852 N N . SER B 1 26 ? 74.875 -45.75 27.641 1 15.59 26 SER B N 1
ATOM 5853 C CA . SER B 1 26 ? 76.25 -45.344 27.281 1 15.59 26 SER B CA 1
ATOM 5854 C C . SER B 1 26 ? 76.25 -43.906 26.719 1 15.59 26 SER B C 1
ATOM 5856 O O . SER B 1 26 ? 75.188 -43.406 26.281 1 15.59 26 SER B O 1
ATOM 5858 N N . SER B 1 27 ? 77.5 -43.469 26.547 1 17.25 27 SER B N 1
ATOM 5859 C CA . SER B 1 27 ? 78.312 -42.25 26.719 1 17.25 27 SER B CA 1
ATOM 5860 C C . SER B 1 27 ? 78.375 -41.438 25.422 1 17.25 27 SER B C 1
ATOM 5862 O O . SER B 1 27 ? 78.938 -40.344 25.391 1 17.25 27 SER B O 1
ATOM 5864 N N . PRO B 1 28 ? 77.562 -41.719 24.344 1 15.66 28 PRO B N 1
ATOM 5865 C CA . PRO B 1 28 ? 78.375 -41.469 23.156 1 15.66 28 PRO B CA 1
ATOM 5866 C C . PRO B 1 28 ? 78.75 -40 23 1 15.66 28 PRO B C 1
ATOM 5868 O O . PRO B 1 28 ? 78.125 -39.125 23.609 1 15.66 28 PRO B O 1
ATOM 5871 N N . GLY B 1 29 ? 79.688 -39.875 22 1 16.77 29 GLY B N 1
ATOM 5872 C CA . GLY B 1 29 ? 80.812 -39.156 21.453 1 16.77 29 GLY B CA 1
ATOM 5873 C C . GLY B 1 29 ? 80.438 -37.875 20.766 1 16.77 29 GLY B C 1
ATOM 5874 O O . GLY B 1 29 ? 79.25 -37.625 20.484 1 16.77 29 GLY B O 1
ATOM 5875 N N . GLN B 1 30 ? 81.5 -37.219 20.188 1 19.14 30 GLN B N 1
ATOM 5876 C CA . GLN B 1 30 ? 82.062 -35.875 19.984 1 19.14 30 GLN B CA 1
ATOM 5877 C C . GLN B 1 30 ? 81.5 -35.281 18.703 1 19.14 30 GLN B C 1
ATOM 5879 O O . GLN B 1 30 ? 81.812 -34.125 18.391 1 19.14 30 GLN B O 1
ATOM 5884 N N . GLN B 1 31 ? 80.438 -35.75 18 1 16.31 31 GLN B N 1
ATOM 5885 C CA . GLN B 1 31 ? 80.625 -35.562 16.562 1 16.31 31 GLN B CA 1
ATOM 5886 C C . GLN B 1 31 ? 80.688 -34.062 16.219 1 16.31 31 GLN B C 1
ATOM 5888 O O . GLN B 1 31 ? 80.062 -33.25 16.875 1 16.31 31 GLN B O 1
ATOM 5893 N N . PRO B 1 32 ? 81.5 -33.875 15.133 1 19.84 32 PRO B N 1
ATOM 5894 C CA . PRO B 1 32 ? 82.125 -32.75 14.469 1 19.84 32 PRO B CA 1
ATOM 5895 C C . PRO B 1 32 ? 81.125 -31.766 13.875 1 19.84 32 PRO B C 1
ATOM 5897 O O . PRO B 1 32 ? 80 -32.125 13.57 1 19.84 32 PRO B O 1
ATOM 5900 N N . ARG B 1 33 ? 81.562 -30.484 13.961 1 21.22 33 ARG B N 1
ATOM 5901 C CA . ARG B 1 33 ? 80.812 -29.219 13.797 1 21.22 33 ARG B CA 1
ATOM 5902 C C . ARG B 1 33 ? 80.438 -29 12.336 1 21.22 33 ARG B C 1
ATOM 5904 O O . ARG B 1 33 ? 81.312 -28.75 11.492 1 21.22 33 ARG B O 1
ATOM 5911 N N . ASP B 1 34 ? 79.75 -30.047 11.625 1 16.89 34 ASP B N 1
ATOM 5912 C CA . ASP B 1 34 ? 79.688 -29.938 10.172 1 16.89 34 ASP B CA 1
ATOM 5913 C C . ASP B 1 34 ? 79.188 -28.547 9.75 1 16.89 34 ASP B C 1
ATOM 5915 O O . ASP B 1 34 ? 78.5 -27.875 10.492 1 16.89 34 ASP B O 1
ATOM 5919 N N . PRO B 1 35 ? 79.688 -28.141 8.539 1 23.83 35 PRO B N 1
ATOM 5920 C CA . PRO B 1 35 ? 79.75 -26.906 7.758 1 23.83 35 PRO B CA 1
ATOM 5921 C C . PRO B 1 35 ? 78.312 -26.375 7.461 1 23.83 35 PRO B C 1
ATOM 5923 O O . PRO B 1 35 ? 77.375 -27.141 7.441 1 23.83 35 PRO B O 1
ATOM 5926 N N . GLU B 1 36 ? 78.125 -25.047 7.598 1 21.52 36 GLU B N 1
ATOM 5927 C CA . GLU B 1 36 ? 76.938 -24.188 7.617 1 21.52 36 GLU B CA 1
ATOM 5928 C C . GLU B 1 36 ? 76.188 -24.281 6.309 1 21.52 36 GLU B C 1
ATOM 5930 O O . GLU B 1 36 ? 76.688 -23.906 5.25 1 21.52 36 GLU B O 1
ATOM 5935 N N . SER B 1 37 ? 75.625 -25.531 5.969 1 19.47 37 SER B N 1
ATOM 5936 C CA . SER B 1 37 ? 75 -25.609 4.648 1 19.47 37 SER B CA 1
ATOM 5937 C C . SER B 1 37 ? 74 -24.469 4.434 1 19.47 37 SER B C 1
ATOM 5939 O O . SER B 1 37 ? 73.375 -24.016 5.383 1 19.47 37 SER B O 1
ATOM 5941 N N . PRO B 1 38 ? 74 -23.844 3.148 1 26.53 38 PRO B N 1
ATOM 5942 C CA . PRO B 1 38 ? 73.25 -22.688 2.688 1 26.53 38 PRO B CA 1
ATOM 5943 C C . PRO B 1 38 ? 71.75 -22.906 2.846 1 26.53 38 PRO B C 1
ATOM 5945 O O . PRO B 1 38 ? 71.188 -23.984 2.564 1 26.53 38 PRO B O 1
ATOM 5948 N N . SER B 1 39 ? 71.125 -22.344 3.867 1 24.03 39 SER B N 1
ATOM 5949 C CA . SER B 1 39 ? 69.688 -22.578 4.262 1 24.03 39 SER B CA 1
ATOM 5950 C C . SER B 1 39 ? 68.75 -22.422 3.076 1 24.03 39 SER B C 1
ATOM 5952 O O . SER B 1 39 ? 68.75 -21.375 2.42 1 24.03 39 SER B O 1
ATOM 5954 N N . THR B 1 40 ? 68.625 -23.531 2.232 1 24.09 40 THR B N 1
ATOM 5955 C CA . THR B 1 40 ? 67.625 -23.531 1.187 1 24.09 40 THR B CA 1
ATOM 5956 C C . THR B 1 40 ? 66.312 -23.078 1.74 1 24.09 40 THR B C 1
ATOM 5958 O O . THR B 1 40 ? 65.75 -23.703 2.658 1 24.09 40 THR B O 1
ATOM 5961 N N . SER B 1 41 ? 66 -21.797 1.71 1 26.28 41 SER B N 1
ATOM 5962 C CA . SER B 1 41 ? 64.75 -21.219 2.156 1 26.28 41 SER B CA 1
ATOM 5963 C C . SER B 1 41 ? 63.531 -22 1.602 1 26.28 41 SER B C 1
ATOM 5965 O O . SER B 1 41 ? 63.406 -22.156 0.386 1 26.28 41 SER B O 1
ATOM 5967 N N . SER B 1 42 ? 63.156 -23.094 2.27 1 29.27 42 SER B N 1
ATOM 5968 C CA . SER B 1 42 ? 61.969 -23.859 1.844 1 29.27 42 SER B CA 1
ATOM 5969 C C . SER B 1 42 ? 60.812 -22.938 1.464 1 29.27 42 SER B C 1
ATOM 5971 O O . SER B 1 42 ? 60.594 -21.922 2.115 1 29.27 42 SER B O 1
ATOM 5973 N N . PRO B 1 43 ? 60.375 -23.109 0.196 1 32.88 43 PRO B N 1
ATOM 5974 C CA . PRO B 1 43 ? 59.25 -22.234 -0.234 1 32.88 43 PRO B CA 1
ATOM 5975 C C . PRO B 1 43 ? 58.125 -22.172 0.776 1 32.88 43 PRO B C 1
ATOM 5977 O O . PRO B 1 43 ? 57.938 -23.109 1.57 1 32.88 43 PRO B O 1
ATOM 5980 N N . PRO B 1 44 ? 57.688 -20.938 1.199 1 35.19 44 PRO B N 1
ATOM 5981 C CA . PRO B 1 44 ? 56.625 -20.844 2.213 1 35.19 44 PRO B CA 1
ATOM 5982 C C . PRO B 1 44 ? 55.531 -21.906 2.035 1 35.19 44 PRO B C 1
ATOM 5984 O O . PRO B 1 44 ? 55.344 -22.406 0.926 1 35.19 44 PRO B O 1
ATOM 5987 N N . PRO B 1 45 ? 55.344 -22.75 3.055 1 34.97 45 PRO B N 1
ATOM 5988 C CA . PRO B 1 45 ? 54.312 -23.781 2.912 1 34.97 45 PRO B CA 1
ATOM 5989 C C . PRO B 1 45 ? 53.094 -23.281 2.115 1 34.97 45 PRO B C 1
ATOM 5991 O O . PRO B 1 45 ? 52.844 -22.078 2.057 1 34.97 45 PRO B O 1
ATOM 5994 N N . PRO B 1 46 ? 52.719 -24.109 1.128 1 31.48 46 PRO B N 1
ATOM 5995 C CA . PRO B 1 46 ? 51.562 -23.656 0.344 1 31.48 46 PRO B CA 1
ATOM 5996 C C . PRO B 1 46 ? 50.469 -23.062 1.211 1 31.48 46 PRO B C 1
ATOM 5998 O O . PRO B 1 46 ? 50.344 -23.422 2.385 1 31.48 46 PRO B O 1
ATOM 6001 N N . GLN B 1 47 ? 50.219 -21.734 1.078 1 34.78 47 GLN B N 1
ATOM 6002 C CA . GLN B 1 47 ? 49.062 -21.125 1.729 1 34.78 47 GLN B CA 1
ATOM 6003 C C . GLN B 1 47 ? 47.906 -22.109 1.844 1 34.78 47 GLN B C 1
ATOM 6005 O O . GLN B 1 47 ? 47.688 -22.922 0.948 1 34.78 47 GLN B O 1
ATOM 6010 N N . PRO B 1 48 ? 47.625 -22.594 3.061 1 36.19 48 PRO B N 1
ATOM 6011 C CA . PRO B 1 48 ? 46.469 -23.516 3.084 1 36.19 48 PRO B CA 1
ATOM 6012 C C . PRO B 1 48 ? 45.469 -23.25 1.968 1 36.19 48 PRO B C 1
ATOM 6014 O O . PRO B 1 48 ? 45.375 -22.109 1.485 1 36.19 48 PRO B O 1
ATOM 6017 N N . PRO B 1 49 ? 45.219 -24.203 1.181 1 35.44 49 PRO B N 1
ATOM 6018 C CA . PRO B 1 49 ? 44.219 -23.938 0.146 1 35.44 49 PRO B CA 1
ATOM 6019 C C . PRO B 1 49 ? 43.094 -23 0.626 1 35.44 49 PRO B C 1
ATOM 6021 O O . PRO B 1 49 ? 42.812 -22.938 1.825 1 35.44 49 PRO B O 1
ATOM 6024 N N . PRO B 1 50 ? 42.844 -21.938 -0.035 1 36.34 50 PRO B N 1
ATOM 6025 C CA . PRO B 1 50 ? 41.75 -21.062 0.381 1 36.34 50 PRO B CA 1
ATOM 6026 C C . PRO B 1 50 ? 40.594 -21.828 0.991 1 36.34 50 PRO B C 1
ATOM 6028 O O . PRO B 1 50 ? 40.25 -22.922 0.54 1 36.34 50 PRO B O 1
ATOM 6031 N N . ALA B 1 51 ? 40.375 -21.828 2.258 1 42.59 51 ALA B N 1
ATOM 6032 C CA . ALA B 1 51 ? 39.25 -22.422 2.961 1 42.59 51 ALA B CA 1
ATOM 6033 C C . ALA B 1 51 ? 38 -22.469 2.07 1 42.59 51 ALA B C 1
ATOM 6035 O O . ALA B 1 51 ? 37.719 -21.516 1.343 1 42.59 51 ALA B O 1
ATOM 6036 N N . MET B 1 52 ? 37.531 -23.625 1.716 1 49.97 52 MET B N 1
ATOM 6037 C CA . MET B 1 52 ? 36.281 -23.766 0.975 1 49.97 52 MET B CA 1
ATOM 6038 C C . MET B 1 52 ? 35.188 -22.844 1.522 1 49.97 52 MET B C 1
ATOM 6040 O O . MET B 1 52 ? 35 -22.766 2.736 1 49.97 52 MET B O 1
ATOM 6044 N N . PRO B 1 53 ? 34.719 -21.875 0.714 1 65.44 53 PRO B N 1
ATOM 6045 C CA . PRO B 1 53 ? 33.688 -20.953 1.167 1 65.44 53 PRO B CA 1
ATOM 6046 C C . PRO B 1 53 ? 32.5 -21.656 1.852 1 65.44 53 PRO B C 1
ATOM 6048 O O . PRO B 1 53 ? 32.156 -22.766 1.465 1 65.44 53 PRO B O 1
ATOM 6051 N N . SER B 1 54 ? 32.281 -21.312 3.066 1 85 54 SER B N 1
ATOM 6052 C CA . SER B 1 54 ? 31.188 -21.828 3.879 1 85 54 SER B CA 1
ATOM 6053 C C . SER B 1 54 ? 30.031 -20.828 3.957 1 85 54 SER B C 1
ATOM 6055 O O . SER B 1 54 ? 30.188 -19.672 3.6 1 85 54 SER B O 1
ATOM 6057 N N . VAL B 1 55 ? 28.891 -21.375 4.191 1 93.75 55 VAL B N 1
ATOM 6058 C CA . VAL B 1 55 ? 27.719 -20.531 4.395 1 93.75 55 VAL B CA 1
ATOM 6059 C C . VAL B 1 55 ? 28.016 -19.469 5.441 1 93.75 55 VAL B C 1
ATOM 6061 O O . VAL B 1 55 ? 27.516 -18.344 5.352 1 93.75 55 VAL B O 1
ATOM 6064 N N . ALA B 1 56 ? 28.859 -19.75 6.359 1 94.5 56 ALA B N 1
ATOM 6065 C CA . ALA B 1 56 ? 29.234 -18.812 7.418 1 94.5 56 ALA B CA 1
ATOM 6066 C C . ALA B 1 56 ? 29.906 -17.578 6.84 1 94.5 56 ALA B C 1
ATOM 6068 O O . ALA B 1 56 ? 29.734 -16.469 7.363 1 94.5 56 ALA B O 1
ATOM 6069 N N . GLU B 1 57 ? 30.641 -17.766 5.836 1 94.56 57 GLU B N 1
ATOM 6070 C CA . GLU B 1 57 ? 31.328 -16.641 5.207 1 94.56 57 GLU B CA 1
ATOM 6071 C C . GLU B 1 57 ? 30.328 -15.633 4.641 1 94.56 57 GLU B C 1
ATOM 6073 O O . GLU B 1 57 ? 30.562 -14.43 4.68 1 94.56 57 GLU B O 1
ATOM 6078 N N . LEU B 1 58 ? 29.203 -16.125 4.133 1 96 58 LEU B N 1
ATOM 6079 C CA . LEU B 1 58 ? 28.188 -15.266 3.551 1 96 58 LEU B CA 1
ATOM 6080 C C . LEU B 1 58 ? 27.516 -14.406 4.621 1 96 58 LEU B C 1
ATOM 6082 O O . LEU B 1 58 ? 26.859 -13.414 4.309 1 96 58 LEU B O 1
ATOM 6086 N N . CYS B 1 59 ? 27.734 -14.75 5.867 1 96.81 59 CYS B N 1
ATOM 6087 C CA . CYS B 1 59 ? 27 -14.117 6.961 1 96.81 59 CYS B CA 1
ATOM 6088 C C . CYS B 1 59 ? 27.891 -13.125 7.699 1 96.81 59 CYS B C 1
ATOM 6090 O O . CYS B 1 59 ? 27.516 -12.625 8.766 1 96.81 59 CYS B O 1
ATOM 6092 N N . ARG B 1 60 ? 29.062 -12.789 7.148 1 94.69 60 ARG B N 1
ATOM 6093 C CA . ARG B 1 60 ? 30.016 -11.93 7.836 1 94.69 60 ARG B CA 1
ATOM 6094 C C . ARG B 1 60 ? 29.875 -10.484 7.375 1 94.69 60 ARG B C 1
ATOM 6096 O O . ARG B 1 60 ? 30.562 -9.594 7.875 1 94.69 60 ARG B O 1
ATOM 6103 N N . GLY B 1 61 ? 28.969 -10.242 6.469 1 96.06 61 GLY B N 1
ATOM 6104 C CA . GLY B 1 61 ? 28.812 -8.891 5.938 1 96.06 61 GLY B CA 1
ATOM 6105 C C . GLY B 1 61 ? 29.578 -8.672 4.645 1 96.06 61 GLY B C 1
ATOM 6106 O O . GLY B 1 61 ? 30.109 -9.617 4.059 1 96.06 61 GLY B O 1
ATOM 6107 N N . LEU B 1 62 ? 29.609 -7.434 4.188 1 97.06 62 LEU B N 1
ATOM 6108 C CA . LEU B 1 62 ? 30.266 -7.086 2.932 1 97.06 62 LEU B CA 1
ATOM 6109 C C . LEU B 1 62 ? 31.75 -7.461 2.971 1 97.06 62 LEU B C 1
ATOM 6111 O O . LEU B 1 62 ? 32.438 -7.113 3.918 1 97.06 62 LEU B O 1
ATOM 6115 N N . PRO B 1 63 ? 32.219 -8.188 2.01 1 96.19 63 PRO B N 1
ATOM 6116 C CA . PRO B 1 63 ? 33.656 -8.438 1.916 1 96.19 63 PRO B CA 1
ATOM 6117 C C . PRO B 1 63 ? 34.469 -7.203 1.487 1 96.19 63 PRO B C 1
ATOM 6119 O O . PRO B 1 63 ? 34.594 -6.945 0.29 1 96.19 63 PRO B O 1
ATOM 6122 N N . LEU B 1 64 ? 35.031 -6.531 2.426 1 95.56 64 LEU B N 1
ATOM 6123 C CA . LEU B 1 64 ? 35.625 -5.23 2.16 1 95.56 64 LEU B CA 1
ATOM 6124 C C . LEU B 1 64 ? 37.156 -5.316 2.197 1 95.56 64 LEU B C 1
ATOM 6126 O O . LEU B 1 64 ? 37.844 -4.492 1.594 1 95.56 64 LEU B O 1
ATOM 6130 N N . ASP B 1 65 ? 37.656 -6.305 2.953 1 92.06 65 ASP B N 1
ATOM 6131 C CA . ASP B 1 65 ? 39.094 -6.41 3.119 1 92.06 65 ASP B CA 1
ATOM 6132 C C . ASP B 1 65 ? 39.562 -7.867 3.139 1 92.06 65 ASP B C 1
ATOM 6134 O O . ASP B 1 65 ? 39.5 -8.523 4.18 1 92.06 65 ASP B O 1
ATOM 6138 N N . PRO B 1 66 ? 40.094 -8.461 2.141 1 91.56 66 PRO B N 1
ATOM 6139 C CA . PRO B 1 66 ? 40.25 -7.715 0.888 1 91.56 66 PRO B CA 1
ATOM 6140 C C . PRO B 1 66 ? 38.969 -7.668 0.066 1 91.56 66 PRO B C 1
ATOM 6142 O O . PRO B 1 66 ? 38.094 -8.531 0.217 1 91.56 66 PRO B O 1
ATOM 6145 N N . LEU B 1 67 ? 38.938 -6.672 -0.72 1 95.25 67 LEU B N 1
ATOM 6146 C CA . LEU B 1 67 ? 37.844 -6.598 -1.708 1 95.25 67 LEU B CA 1
ATOM 6147 C C . LEU B 1 67 ? 38.031 -7.66 -2.787 1 95.25 67 LEU B C 1
ATOM 6149 O O . LEU B 1 67 ? 39.125 -7.816 -3.33 1 95.25 67 LEU B O 1
ATOM 6153 N N . PRO B 1 68 ? 36.969 -8.414 -3.053 1 95.5 68 PRO B N 1
ATOM 6154 C CA . PRO B 1 68 ? 37.094 -9.406 -4.117 1 95.5 68 PRO B CA 1
ATOM 6155 C C . PRO B 1 68 ? 37.5 -8.789 -5.457 1 95.5 68 PRO B C 1
ATOM 6157 O O . PRO B 1 68 ? 37.125 -7.652 -5.75 1 95.5 68 PRO B O 1
ATOM 6160 N N . PRO B 1 69 ? 38.281 -9.508 -6.23 1 94.62 69 PRO B N 1
ATOM 6161 C CA . PRO B 1 69 ? 38.625 -8.992 -7.562 1 94.62 69 PRO B CA 1
ATOM 6162 C C . PRO B 1 69 ? 37.406 -8.914 -8.484 1 94.62 69 PRO B C 1
ATOM 6164 O O . PRO B 1 69 ? 36.438 -9.68 -8.312 1 94.62 69 PRO B O 1
ATOM 6167 N N . PRO B 1 70 ? 37.531 -7.992 -9.375 1 93.31 70 PRO B N 1
ATOM 6168 C CA . PRO B 1 70 ? 36.406 -7.941 -10.336 1 93.31 70 PRO B CA 1
ATOM 6169 C C . PRO B 1 70 ? 36.406 -9.156 -11.258 1 93.31 70 PRO B C 1
ATOM 6171 O O . PRO B 1 70 ? 37.406 -9.469 -11.906 1 93.31 70 PRO B O 1
ATOM 6174 N N . ARG B 1 71 ? 35.406 -9.961 -11.273 1 88.81 71 ARG B N 1
ATOM 6175 C CA . ARG B 1 71 ? 35.312 -11.172 -12.086 1 88.81 71 ARG B CA 1
ATOM 6176 C C . ARG B 1 71 ? 34.375 -10.961 -13.266 1 88.81 71 ARG B C 1
ATOM 6178 O O . ARG B 1 71 ? 34.375 -11.742 -14.219 1 88.81 71 ARG B O 1
ATOM 6185 N N . GLY B 1 72 ? 33.656 -9.93 -13.32 1 88.19 72 GLY B N 1
ATOM 6186 C CA . GLY B 1 72 ? 32.688 -9.711 -14.383 1 88.19 72 GLY B CA 1
ATOM 6187 C C . GLY B 1 72 ? 31.594 -10.758 -14.438 1 88.19 72 GLY B C 1
ATOM 6188 O O . GLY B 1 72 ? 31.391 -11.5 -13.469 1 88.19 72 GLY B O 1
ATOM 6189 N N . ARG B 1 73 ? 30.938 -10.875 -15.617 1 94.12 73 ARG B N 1
ATOM 6190 C CA . ARG B 1 73 ? 29.859 -11.828 -15.859 1 94.12 73 ARG B CA 1
ATOM 6191 C C . ARG B 1 73 ? 30.422 -13.188 -16.266 1 94.12 73 ARG B C 1
ATOM 6193 O O . ARG B 1 73 ? 31.406 -13.266 -17.016 1 94.12 73 ARG B O 1
ATOM 6200 N N . ASP B 1 74 ? 29.844 -14.164 -15.688 1 93.5 74 ASP B N 1
ATOM 6201 C CA . ASP B 1 74 ? 30.172 -15.516 -16.156 1 93.5 74 ASP B CA 1
ATOM 6202 C C . ASP B 1 74 ? 29.516 -15.797 -17.5 1 93.5 74 ASP B C 1
ATOM 6204 O O . ASP B 1 74 ? 28.297 -15.859 -17.609 1 93.5 74 ASP B O 1
ATOM 6208 N N . PRO B 1 75 ? 30.312 -16.016 -18.5 1 91.12 75 PRO B N 1
ATOM 6209 C CA . PRO B 1 75 ? 29.734 -16.234 -19.828 1 91.12 75 PRO B CA 1
ATOM 6210 C C . PRO B 1 75 ? 28.953 -17.547 -19.938 1 91.12 75 PRO B C 1
ATOM 6212 O O . PRO B 1 75 ? 28.203 -17.734 -20.891 1 91.12 75 PRO B O 1
ATOM 6215 N N . ASN B 1 76 ? 29.156 -18.422 -18.984 1 89.06 76 ASN B N 1
ATOM 6216 C CA . ASN B 1 76 ? 28.5 -19.719 -19.047 1 89.06 76 ASN B CA 1
ATOM 6217 C C . ASN B 1 76 ? 27.141 -19.703 -18.344 1 89.06 76 ASN B C 1
ATOM 6219 O O . ASN B 1 76 ? 26.453 -20.719 -18.297 1 89.06 76 ASN B O 1
ATOM 6223 N N . CYS B 1 77 ? 26.812 -18.641 -17.859 1 91 77 CYS B N 1
ATOM 6224 C CA . CYS B 1 77 ? 25.516 -18.5 -17.203 1 91 77 CYS B CA 1
ATOM 6225 C C . CYS B 1 77 ? 24.609 -17.531 -17.969 1 91 77 CYS B C 1
ATOM 6227 O O . CYS B 1 77 ? 25.094 -16.625 -18.625 1 91 77 CYS B O 1
ATOM 6229 N N . PRO B 1 78 ? 23.281 -17.859 -17.969 1 93.38 78 PRO B N 1
ATOM 6230 C CA . PRO B 1 78 ? 22.375 -16.891 -18.609 1 93.38 78 PRO B CA 1
ATOM 6231 C C . PRO B 1 78 ? 22.359 -15.539 -17.906 1 93.38 78 PRO B C 1
ATOM 6233 O O . PRO B 1 78 ? 22.438 -15.477 -16.688 1 93.38 78 PRO B O 1
ATOM 6236 N N . HIS B 1 79 ? 22.172 -14.484 -18.703 1 95.25 79 HIS B N 1
ATOM 6237 C CA . HIS B 1 79 ? 22.156 -13.133 -18.172 1 95.25 79 HIS B CA 1
ATOM 6238 C C . HIS B 1 79 ? 20.875 -12.391 -18.578 1 95.25 79 HIS B C 1
ATOM 6240 O O . HIS B 1 79 ? 20.312 -12.664 -19.641 1 95.25 79 HIS B O 1
ATOM 6246 N N . ALA B 1 80 ? 20.469 -11.508 -17.734 1 94.94 80 ALA B N 1
ATOM 6247 C CA . ALA B 1 80 ? 19.297 -10.68 -18.016 1 94.94 80 ALA B CA 1
ATOM 6248 C C . ALA B 1 80 ? 19.578 -9.727 -19.188 1 94.94 80 ALA B C 1
ATOM 6250 O O . ALA B 1 80 ? 20.719 -9.289 -19.375 1 94.94 80 ALA B O 1
ATOM 6251 N N . PRO B 1 81 ? 18.516 -9.414 -19.938 1 94.19 81 PRO B N 1
ATOM 6252 C CA . PRO B 1 81 ? 18.703 -8.422 -21 1 94.19 81 PRO B CA 1
ATOM 6253 C C . PRO B 1 81 ? 19.188 -7.078 -20.469 1 94.19 81 PRO B C 1
ATOM 6255 O O . PRO B 1 81 ? 18.828 -6.684 -19.359 1 94.19 81 PRO B O 1
ATOM 6258 N N . VAL B 1 82 ? 19.953 -6.387 -21.328 1 95.06 82 VAL B N 1
ATOM 6259 C CA . VAL B 1 82 ? 20.453 -5.062 -20.969 1 95.06 82 VAL B CA 1
ATOM 6260 C C . VAL B 1 82 ? 19.297 -4.074 -20.906 1 95.06 82 VAL B C 1
ATOM 6262 O O . VAL B 1 82 ? 18.391 -4.102 -21.734 1 95.06 82 VAL B O 1
ATOM 6265 N N . ARG B 1 83 ? 19.312 -3.295 -19.875 1 94.38 83 ARG B N 1
ATOM 6266 C CA . ARG B 1 83 ? 18.297 -2.271 -19.703 1 94.38 83 ARG B CA 1
ATOM 6267 C C . ARG B 1 83 ? 18.766 -0.921 -20.219 1 94.38 83 ARG B C 1
ATOM 6269 O O . ARG B 1 83 ? 19.969 -0.651 -20.25 1 94.38 83 ARG B O 1
ATOM 6276 N N . THR B 1 84 ? 17.781 -0.05 -20.641 1 92.44 84 THR B N 1
ATOM 6277 C CA . THR B 1 84 ? 18.094 1.273 -21.172 1 92.44 84 THR B CA 1
ATOM 6278 C C . THR B 1 84 ? 17.281 2.346 -20.469 1 92.44 84 THR B C 1
ATOM 6280 O O . THR B 1 84 ? 16.359 2.93 -21.062 1 92.44 84 THR B O 1
ATOM 6283 N N . PRO B 1 85 ? 17.672 2.678 -19.266 1 94.38 85 PRO B N 1
ATOM 6284 C CA . PRO B 1 85 ? 16.859 3.604 -18.469 1 94.38 85 PRO B CA 1
ATOM 6285 C C . PRO B 1 85 ? 16.938 5.043 -18.984 1 94.38 85 PRO B C 1
ATOM 6287 O O . PRO B 1 85 ? 16.094 5.875 -18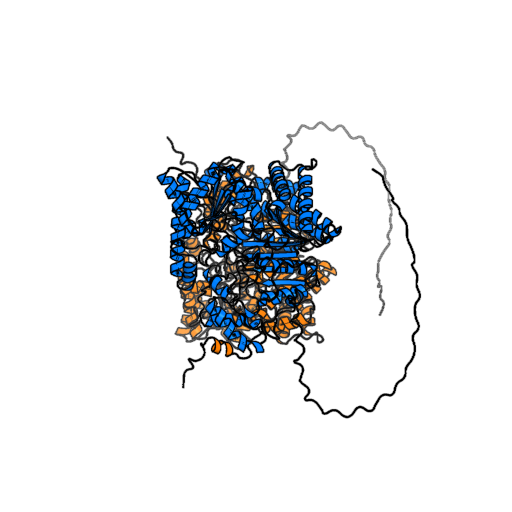.641 1 94.38 85 PRO B O 1
ATOM 6290 N N . GLY B 1 86 ? 17.906 5.391 -19.734 1 92.56 86 GLY B N 1
ATOM 6291 C CA . GLY B 1 86 ? 18.031 6.734 -20.266 1 92.56 86 GLY B CA 1
ATOM 6292 C C . GLY B 1 86 ? 18.297 7.785 -19.203 1 92.56 86 GLY B C 1
ATOM 6293 O O . GLY B 1 86 ? 17.672 8.852 -19.203 1 92.56 86 GLY B O 1
ATOM 6294 N N . LEU B 1 87 ? 19.234 7.535 -18.297 1 95 87 LEU B N 1
ATOM 6295 C CA . LEU B 1 87 ? 19.547 8.469 -17.219 1 95 87 LEU B CA 1
ATOM 6296 C C . LEU B 1 87 ? 20.312 9.672 -17.75 1 95 87 LEU B C 1
ATOM 6298 O O . LEU B 1 87 ? 21.156 9.531 -18.641 1 95 87 LEU B O 1
ATOM 6302 N N . SER B 1 88 ? 19.969 10.906 -17.219 1 92.12 88 SER B N 1
ATOM 6303 C CA . SER B 1 88 ? 20.812 12.078 -17.438 1 92.12 88 SER B CA 1
ATOM 6304 C C . SER B 1 88 ? 22.125 11.961 -16.672 1 92.12 88 SER B C 1
ATOM 6306 O O . SER B 1 88 ? 22.266 11.117 -15.781 1 92.12 88 SER B O 1
ATOM 6308 N N . PRO B 1 89 ? 23.156 12.758 -17.031 1 91.31 89 PRO B N 1
ATOM 6309 C CA . PRO B 1 89 ? 24.406 12.742 -16.266 1 91.31 89 PRO B CA 1
ATOM 6310 C C . PRO B 1 89 ? 24.203 13.008 -14.773 1 91.31 89 PRO B C 1
ATOM 6312 O O . PRO B 1 89 ? 24.859 12.391 -13.938 1 91.31 89 PRO B O 1
ATOM 6315 N N . ALA B 1 90 ? 23.281 13.867 -14.477 1 91.69 90 ALA B N 1
ATOM 6316 C CA . ALA B 1 90 ? 22.984 14.156 -13.078 1 91.69 90 ALA B CA 1
ATOM 6317 C C . ALA B 1 90 ? 22.391 12.93 -12.383 1 91.69 90 ALA B C 1
ATOM 6319 O O . ALA B 1 90 ? 22.703 12.656 -11.219 1 91.69 90 ALA B O 1
ATOM 6320 N N . GLN B 1 91 ? 21.594 12.227 -13.094 1 94.25 91 GLN B N 1
ATOM 6321 C CA . GLN B 1 91 ? 20.969 11.023 -12.539 1 94.25 91 GLN B CA 1
ATOM 6322 C C . GLN B 1 91 ? 22 9.906 -12.383 1 94.25 91 GLN B C 1
ATOM 6324 O O . GLN B 1 91 ? 21.922 9.109 -11.445 1 94.25 91 GLN B O 1
ATOM 6329 N N . GLU B 1 92 ? 22.953 9.836 -13.305 1 96.5 92 GLU B N 1
ATOM 6330 C CA . GLU B 1 92 ? 24.031 8.859 -13.164 1 96.5 92 GLU B CA 1
ATOM 6331 C C . GLU B 1 92 ? 24.812 9.102 -11.883 1 96.5 92 GLU B C 1
ATOM 6333 O O . GLU B 1 92 ? 25.203 8.148 -11.195 1 96.5 92 GLU B O 1
ATOM 6338 N N . LYS B 1 93 ? 25.047 10.391 -11.602 1 95.31 93 LYS B N 1
ATOM 6339 C CA . LYS B 1 93 ? 25.75 10.742 -10.367 1 95.31 93 LYS B CA 1
ATOM 6340 C C . LYS B 1 93 ? 24.984 10.266 -9.141 1 95.31 93 LYS B C 1
ATOM 6342 O O . LYS B 1 93 ? 25.562 9.75 -8.188 1 95.31 93 LYS B O 1
ATOM 6347 N N . VAL B 1 94 ? 23.688 10.453 -9.203 1 95.56 94 VAL B N 1
ATOM 6348 C CA . VAL B 1 94 ? 22.844 10.023 -8.094 1 95.56 94 VAL B CA 1
ATOM 6349 C C . VAL B 1 94 ? 22.906 8.5 -7.957 1 95.56 94 VAL B C 1
ATOM 6351 O O . VAL B 1 94 ? 23 7.977 -6.844 1 95.56 94 VAL B O 1
ATOM 6354 N N . ALA B 1 95 ? 22.812 7.789 -9.07 1 97.94 95 ALA B N 1
ATOM 6355 C CA . ALA B 1 95 ? 22.891 6.332 -9.055 1 97.94 95 ALA B CA 1
ATOM 6356 C C . ALA B 1 95 ? 24.188 5.859 -8.43 1 97.94 95 ALA B C 1
ATOM 6358 O O . ALA B 1 95 ? 24.203 4.914 -7.637 1 97.94 95 ALA B O 1
ATOM 6359 N N . LEU B 1 96 ? 25.281 6.504 -8.797 1 97.75 96 LEU B N 1
ATOM 6360 C CA . LEU B 1 96 ? 26.594 6.148 -8.273 1 97.75 96 LEU B CA 1
ATOM 6361 C C . LEU B 1 96 ? 26.688 6.418 -6.777 1 97.75 96 LEU B C 1
ATOM 6363 O O . LEU B 1 96 ? 27.203 5.59 -6.02 1 97.75 96 LEU B O 1
ATOM 6367 N N . ARG B 1 97 ? 26.188 7.594 -6.418 1 97.31 97 ARG B N 1
ATOM 6368 C CA . ARG B 1 97 ? 26.172 7.934 -5 1 97.31 97 ARG B CA 1
ATOM 6369 C C . ARG B 1 97 ? 25.391 6.906 -4.195 1 97.31 97 ARG B C 1
ATOM 6371 O O . ARG B 1 97 ? 25.828 6.48 -3.127 1 97.31 97 ARG B O 1
ATOM 6378 N N . ASN B 1 98 ? 24.25 6.52 -4.715 1 98.12 98 ASN B N 1
ATOM 6379 C CA . ASN B 1 98 ? 23.406 5.547 -4.043 1 98.12 98 ASN B CA 1
ATOM 6380 C C . ASN B 1 98 ? 24.078 4.188 -3.926 1 98.12 98 ASN B C 1
ATOM 6382 O O . ASN B 1 98 ? 23.906 3.482 -2.932 1 98.12 98 ASN B O 1
ATOM 6386 N N . ALA B 1 99 ? 24.812 3.812 -4.934 1 98.5 99 ALA B N 1
ATOM 6387 C CA . ALA B 1 99 ? 25.531 2.537 -4.91 1 98.5 99 ALA B CA 1
ATOM 6388 C C . ALA B 1 99 ? 26.703 2.582 -3.938 1 98.5 99 ALA B C 1
ATOM 6390 O O . ALA B 1 99 ? 26.922 1.629 -3.189 1 98.5 99 ALA B O 1
ATOM 6391 N N . LEU B 1 100 ? 27.406 3.66 -3.92 1 98.25 100 LEU B N 1
ATOM 6392 C CA . LEU B 1 100 ? 28.656 3.799 -3.168 1 98.25 100 LEU B CA 1
ATOM 6393 C C . LEU B 1 100 ? 28.375 3.904 -1.672 1 98.25 100 LEU B C 1
ATOM 6395 O O . LEU B 1 100 ? 29.25 3.623 -0.851 1 98.25 100 LEU B O 1
ATOM 6399 N N . ARG B 1 101 ? 27.156 4.266 -1.313 1 97.69 101 ARG B N 1
ATOM 6400 C CA . ARG B 1 101 ? 26.891 4.531 0.095 1 97.69 101 ARG B CA 1
ATOM 6401 C C . ARG B 1 101 ? 26.953 3.248 0.918 1 97.69 101 ARG B C 1
ATOM 6403 O O . ARG B 1 101 ? 27 3.297 2.148 1 97.69 101 ARG B O 1
ATOM 6410 N N . TYR B 1 102 ? 27.016 2.082 0.33 1 98.12 102 TYR B N 1
ATOM 6411 C CA . TYR B 1 102 ? 27.188 0.82 1.04 1 98.12 102 TYR B CA 1
ATOM 6412 C C . TYR B 1 102 ? 28.641 0.637 1.482 1 98.12 102 TYR B C 1
ATOM 6414 O O . TYR B 1 102 ? 28.922 -0.183 2.357 1 98.12 102 TYR B O 1
ATOM 6422 N N . PHE B 1 103 ? 29.594 1.421 0.929 1 98.19 103 PHE B N 1
ATOM 6423 C CA . PHE B 1 103 ? 31.016 1.126 1.081 1 98.19 103 PHE B CA 1
ATOM 6424 C C . PHE B 1 103 ? 31.734 2.295 1.733 1 98.19 103 PHE B C 1
ATOM 6426 O O . PHE B 1 103 ? 31.391 3.455 1.499 1 98.19 103 PHE B O 1
ATOM 6433 N N . PRO B 1 104 ? 32.812 1.978 2.525 1 97.31 104 PRO B N 1
ATOM 6434 C CA . PRO B 1 104 ? 33.625 3.062 3.088 1 97.31 104 PRO B CA 1
ATOM 6435 C C . PRO B 1 104 ? 34.25 3.953 2.016 1 97.31 104 PRO B C 1
ATOM 6437 O O . PRO B 1 104 ? 34.594 3.473 0.933 1 97.31 104 PRO B O 1
ATOM 6440 N N . ALA B 1 105 ? 34.469 5.156 2.387 1 96.56 105 ALA B N 1
ATOM 6441 C CA . ALA B 1 105 ? 34.938 6.172 1.453 1 96.56 105 ALA B CA 1
ATOM 6442 C C . ALA B 1 105 ? 36.281 5.762 0.829 1 96.56 105 ALA B C 1
ATOM 6444 O O . ALA B 1 105 ? 36.562 6.09 -0.327 1 96.56 105 ALA B O 1
ATOM 6445 N N . SER B 1 106 ? 37.062 4.996 1.522 1 96.06 106 SER B N 1
ATOM 6446 C CA . SER B 1 106 ? 38.375 4.59 1.056 1 96.06 106 SER B CA 1
ATOM 6447 C C . SER B 1 106 ? 38.281 3.711 -0.187 1 96.06 106 SER B C 1
ATOM 6449 O O . SER B 1 106 ? 39.25 3.582 -0.941 1 96.06 106 SER B O 1
ATOM 6451 N N . LEU B 1 107 ? 37.125 3.123 -0.451 1 97.38 107 LEU B N 1
ATOM 6452 C CA . LEU B 1 107 ? 36.969 2.215 -1.581 1 97.38 107 LEU B CA 1
ATOM 6453 C C . LEU B 1 107 ? 36.281 2.914 -2.75 1 97.38 107 LEU B C 1
ATOM 6455 O O . LEU B 1 107 ? 36.156 2.342 -3.834 1 97.38 107 LEU B O 1
ATOM 6459 N N . HIS B 1 108 ? 35.906 4.148 -2.65 1 97.75 108 HIS B N 1
ATOM 6460 C CA . HIS B 1 108 ? 35.094 4.832 -3.627 1 97.75 108 HIS B CA 1
ATOM 6461 C C . HIS B 1 108 ? 35.844 5.113 -4.914 1 97.75 108 HIS B C 1
ATOM 6463 O O . HIS B 1 108 ? 35.281 5.047 -6.008 1 97.75 108 HIS B O 1
ATOM 6469 N N . GLU B 1 109 ? 37.094 5.453 -4.789 1 96.12 109 GLU B N 1
ATOM 6470 C CA . GLU B 1 109 ? 37.906 5.75 -5.969 1 96.12 109 GLU B CA 1
ATOM 6471 C C . GLU B 1 109 ? 37.969 4.551 -6.906 1 96.12 109 GLU B C 1
ATOM 6473 O O . GLU B 1 109 ? 38.031 4.715 -8.125 1 96.12 109 GLU B O 1
ATOM 6478 N N . LEU B 1 110 ? 38 3.418 -6.285 1 96.25 110 LEU B N 1
ATOM 6479 C CA . LEU B 1 110 ? 38.094 2.186 -7.062 1 96.25 110 LEU B CA 1
ATOM 6480 C C . LEU B 1 110 ? 36.719 1.79 -7.602 1 96.25 110 LEU B C 1
ATOM 6482 O O . LEU B 1 110 ? 36.594 1.424 -8.773 1 96.25 110 LEU B O 1
ATOM 6486 N N . LEU B 1 111 ? 35.719 1.874 -6.812 1 97.81 111 LEU B N 1
ATOM 6487 C CA . LEU B 1 111 ? 34.406 1.304 -7.113 1 97.81 111 LEU B CA 1
ATOM 6488 C C . LEU B 1 111 ? 33.594 2.238 -8.008 1 97.81 111 LEU B C 1
ATOM 6490 O O . LEU B 1 111 ? 32.781 1.783 -8.805 1 97.81 111 LEU B O 1
ATOM 6494 N N . ALA B 1 112 ? 33.781 3.52 -7.906 1 97.69 112 ALA B N 1
ATOM 6495 C CA . ALA B 1 112 ? 32.969 4.488 -8.648 1 97.69 112 ALA B CA 1
ATOM 6496 C C . ALA B 1 112 ? 33.062 4.246 -10.148 1 97.69 112 ALA B C 1
ATOM 6498 O O . ALA B 1 112 ? 32.031 4.117 -10.828 1 97.69 112 ALA B O 1
ATOM 6499 N N . PRO B 1 113 ? 34.281 4.152 -10.75 1 97.06 113 PRO B N 1
ATOM 6500 C CA . PRO B 1 113 ? 34.344 3.891 -12.195 1 97.06 113 PRO B CA 1
ATOM 6501 C C . PRO B 1 113 ? 33.812 2.52 -12.57 1 97.06 113 PRO B C 1
ATOM 6503 O O . PRO B 1 113 ? 33.219 2.365 -13.641 1 97.06 113 PRO B O 1
ATOM 6506 N N . GLU B 1 114 ? 34 1.548 -11.734 1 97.75 114 GLU B N 1
ATOM 6507 C CA . GLU B 1 114 ? 33.5 0.208 -11.992 1 97.75 114 GLU B CA 1
ATOM 6508 C C . GLU B 1 114 ? 31.953 0.202 -12.016 1 97.75 114 GLU B C 1
ATOM 6510 O O . GLU B 1 114 ? 31.344 -0.394 -12.906 1 97.75 114 GLU B O 1
ATOM 6515 N N . PHE B 1 115 ? 31.391 0.824 -11.047 1 98.19 115 PHE B N 1
ATOM 6516 C CA . PHE B 1 115 ? 29.938 0.887 -10.969 1 98.19 115 PHE B CA 1
ATOM 6517 C C . PHE B 1 115 ? 29.359 1.686 -12.133 1 98.19 115 PHE B C 1
ATOM 6519 O O . PHE B 1 115 ? 28.297 1.352 -12.656 1 98.19 115 PHE B O 1
ATOM 6526 N N . LEU B 1 116 ? 30.016 2.76 -12.484 1 97.81 116 LEU B N 1
ATOM 6527 C CA . LEU B 1 116 ? 29.578 3.52 -13.648 1 97.81 116 LEU B CA 1
ATOM 6528 C C . LEU B 1 116 ? 29.578 2.65 -14.898 1 97.81 116 LEU B C 1
ATOM 6530 O O . LEU B 1 116 ? 28.672 2.738 -15.727 1 97.81 116 LEU B O 1
ATOM 6534 N N . GLN B 1 117 ? 30.594 1.887 -15.031 1 97.12 117 GLN B N 1
ATOM 6535 C CA . GLN B 1 117 ? 30.688 0.987 -16.172 1 97.12 117 GLN B CA 1
ATOM 6536 C C . GLN B 1 117 ? 29.531 -0.002 -16.188 1 97.12 117 GLN B C 1
ATOM 6538 O O . GLN B 1 117 ? 28.922 -0.249 -17.234 1 97.12 117 GLN B O 1
ATOM 6543 N N . GLU B 1 118 ? 29.203 -0.588 -15.07 1 97.62 118 GLU B N 1
ATOM 6544 C CA . GLU B 1 118 ? 28.062 -1.487 -14.984 1 97.62 118 GLU B CA 1
ATOM 6545 C C . GLU B 1 118 ? 26.766 -0.772 -15.383 1 97.62 118 GLU B C 1
ATOM 6547 O O . GLU B 1 118 ? 25.938 -1.326 -16.109 1 97.62 118 GLU B O 1
ATOM 6552 N N . LEU B 1 119 ? 26.609 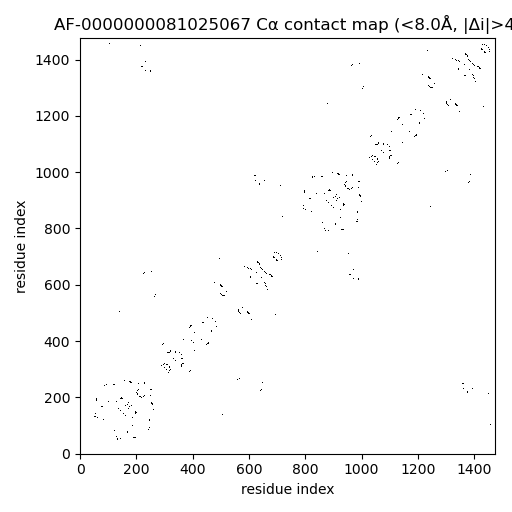0.42 -14.812 1 98.19 119 LEU B N 1
ATOM 6553 C CA . LEU B 1 119 ? 25.406 1.199 -15.078 1 98.19 119 LEU B CA 1
ATOM 6554 C C . LEU B 1 119 ? 25.25 1.464 -16.578 1 98.19 119 LEU B C 1
ATOM 6556 O O . LEU B 1 119 ? 24.156 1.28 -17.125 1 98.19 119 LEU B O 1
ATOM 6560 N N . ARG B 1 120 ? 26.312 1.862 -17.219 1 96.88 120 ARG B N 1
ATOM 6561 C CA . ARG B 1 120 ? 26.25 2.234 -18.625 1 96.88 120 ARG B CA 1
ATOM 6562 C C . ARG B 1 120 ? 26.156 1 -19.516 1 96.88 120 ARG B C 1
ATOM 6564 O O . ARG B 1 120 ? 25.484 1.025 -20.547 1 96.88 120 ARG B O 1
ATOM 6571 N N . ALA B 1 121 ? 26.766 -0.059 -19.109 1 96.25 121 ALA B N 1
ATOM 6572 C CA . ALA B 1 121 ? 26.812 -1.268 -19.922 1 96.25 121 ALA B CA 1
ATOM 6573 C C . ALA B 1 121 ? 25.531 -2.062 -19.797 1 96.25 121 ALA B C 1
ATOM 6575 O O . ALA B 1 121 ? 25.062 -2.664 -20.781 1 96.25 121 ALA B O 1
ATOM 6576 N N . TYR B 1 122 ? 24.969 -2.098 -18.594 1 96.81 122 TYR B N 1
ATOM 6577 C CA . TYR B 1 122 ? 23.891 -3.053 -18.359 1 96.81 122 TYR B CA 1
ATOM 6578 C C . TYR B 1 122 ? 22.625 -2.342 -17.906 1 96.81 122 TYR B C 1
ATOM 6580 O O . TYR B 1 122 ? 21.562 -2.965 -17.781 1 96.81 122 TYR B O 1
ATOM 6588 N N . GLY B 1 123 ? 22.656 -1.041 -17.656 1 97.12 123 GLY B N 1
ATOM 6589 C CA . GLY B 1 123 ? 21.5 -0.256 -17.25 1 97.12 123 GLY B CA 1
ATOM 6590 C C . GLY B 1 123 ? 21.234 -0.31 -15.758 1 97.12 123 GLY B C 1
ATOM 6591 O O . GLY B 1 123 ? 20.25 0.268 -15.281 1 97.12 123 GLY B O 1
ATOM 6592 N N . HIS B 1 124 ? 22.094 -1.016 -15 1 98.19 124 HIS B N 1
ATOM 6593 C CA . HIS B 1 124 ? 21.969 -1.171 -13.555 1 98.19 124 HIS B CA 1
ATOM 6594 C C . HIS B 1 124 ? 23.312 -1.517 -12.914 1 98.19 124 HIS B C 1
ATOM 6596 O O . HIS B 1 124 ? 24.219 -1.982 -13.594 1 98.19 124 HIS B O 1
ATOM 6602 N N . ILE B 1 125 ? 23.438 -1.149 -11.688 1 98.56 125 ILE B N 1
ATOM 6603 C CA . ILE B 1 125 ? 24.625 -1.516 -10.914 1 98.56 125 ILE B CA 1
ATOM 6604 C C . ILE B 1 125 ? 24.328 -2.754 -10.07 1 98.56 125 ILE B C 1
ATOM 6606 O O . ILE B 1 125 ? 23.797 -2.648 -8.961 1 98.56 125 ILE B O 1
ATOM 6610 N N . TYR B 1 126 ? 24.766 -3.889 -10.516 1 98.38 126 TYR B N 1
ATOM 6611 C CA . TYR B 1 126 ? 24.484 -5.152 -9.844 1 98.38 126 TYR B CA 1
ATOM 6612 C C . TYR B 1 126 ? 25.562 -5.488 -8.82 1 98.38 126 TYR B C 1
ATOM 6614 O O . TYR B 1 126 ? 25.344 -6.297 -7.918 1 98.38 126 TYR B O 1
ATOM 6622 N N . MET B 1 127 ? 26.781 -4.906 -9.062 1 98.38 127 MET B N 1
ATOM 6623 C CA . MET B 1 127 ? 27.953 -5.164 -8.227 1 98.38 127 MET B CA 1
ATOM 6624 C C . MET B 1 127 ? 28.438 -6.602 -8.398 1 98.38 127 MET B C 1
ATOM 6626 O O . MET B 1 127 ? 28.609 -7.324 -7.418 1 98.38 127 MET B O 1
ATOM 6630 N N . TYR B 1 128 ? 28.781 -6.973 -9.609 1 97.56 128 TYR B N 1
ATOM 6631 C CA . TYR B 1 128 ? 29.172 -8.336 -9.977 1 97.56 128 TYR B CA 1
ATOM 6632 C C . TYR B 1 128 ? 30.391 -8.789 -9.172 1 97.56 128 TYR B C 1
ATOM 6634 O O . TYR B 1 128 ? 30.531 -9.977 -8.875 1 97.56 128 TYR B O 1
ATOM 6642 N N . ARG B 1 129 ? 31.219 -7.848 -8.789 1 96.69 129 ARG B N 1
ATOM 6643 C CA . ARG B 1 129 ? 32.406 -8.133 -8.008 1 96.69 129 ARG B CA 1
ATOM 6644 C C . ARG B 1 129 ? 32.062 -8.867 -6.719 1 96.69 129 ARG B C 1
ATOM 6646 O O . ARG B 1 129 ? 32.875 -9.617 -6.184 1 96.69 129 ARG B O 1
ATOM 6653 N N . LEU B 1 130 ? 30.859 -8.656 -6.246 1 97.62 130 LEU B N 1
ATOM 6654 C CA . LEU B 1 130 ? 30.484 -9.156 -4.93 1 97.62 130 LEU B CA 1
ATOM 6655 C C . LEU B 1 130 ? 29.75 -10.492 -5.047 1 97.62 130 LEU B C 1
ATOM 6657 O O . LEU B 1 130 ? 29.375 -11.094 -4.035 1 97.62 130 LEU B O 1
ATOM 6661 N N . TYR B 1 131 ? 29.516 -10.977 -6.293 1 96.81 131 TYR B N 1
ATOM 6662 C CA . TYR B 1 131 ? 28.875 -12.281 -6.449 1 96.81 131 TYR B CA 1
ATOM 6663 C C . TYR B 1 131 ? 29.656 -13.359 -5.707 1 96.81 131 TYR B C 1
ATOM 6665 O O . TYR B 1 131 ? 30.859 -13.539 -5.934 1 96.81 131 TYR B O 1
ATOM 6673 N N . PRO B 1 132 ? 28.984 -14.07 -4.824 1 95.31 132 PRO B N 1
ATOM 6674 C CA . PRO B 1 132 ? 29.703 -15.031 -3.98 1 95.31 132 PRO B CA 1
ATOM 6675 C C . PRO B 1 132 ? 30.328 -16.172 -4.785 1 95.31 132 PRO B C 1
ATOM 6677 O O . PRO B 1 132 ? 29.766 -16.594 -5.793 1 95.31 132 PRO B O 1
ATOM 6680 N N . THR B 1 133 ? 31.406 -16.734 -4.227 1 92.75 133 THR B N 1
ATOM 6681 C CA . THR B 1 133 ? 32.062 -17.875 -4.855 1 92.75 133 THR B CA 1
ATOM 6682 C C . THR B 1 133 ? 31.406 -19.188 -4.418 1 92.75 133 THR B C 1
ATOM 6684 O O . THR B 1 133 ? 31.453 -20.172 -5.141 1 92.75 133 THR B O 1
ATOM 6687 N N . LEU B 1 134 ? 30.812 -19.125 -3.246 1 95.06 134 LEU B N 1
ATOM 6688 C CA . LEU B 1 134 ? 30.047 -20.297 -2.793 1 95.06 134 LEU B CA 1
ATOM 6689 C C . LEU B 1 134 ? 28.875 -20.562 -3.717 1 95.06 134 LEU B C 1
ATOM 6691 O O . LEU B 1 134 ? 28.172 -19.625 -4.141 1 95.06 134 LEU B O 1
ATOM 6695 N N . GLU B 1 135 ? 28.703 -21.797 -4 1 95 135 GLU B N 1
ATOM 6696 C CA . GLU B 1 135 ? 27.547 -22.172 -4.812 1 95 135 GLU B CA 1
ATOM 6697 C C . GLU B 1 135 ? 26.234 -21.812 -4.098 1 95 135 GLU B C 1
ATOM 6699 O O . GLU B 1 135 ? 26.031 -22.219 -2.951 1 95 135 GLU B O 1
ATOM 6704 N N . MET B 1 136 ? 25.422 -21.078 -4.785 1 96.56 136 MET B N 1
ATOM 6705 C CA . MET B 1 136 ? 24.125 -20.75 -4.207 1 96.56 136 MET B CA 1
ATOM 6706 C C . MET B 1 136 ? 23.188 -21.953 -4.266 1 96.56 136 MET B C 1
ATOM 6708 O O . MET B 1 136 ? 22.906 -22.469 -5.344 1 96.56 136 MET B O 1
ATOM 6712 N N . ARG B 1 137 ? 22.703 -22.391 -3.178 1 97.5 137 ARG B N 1
ATOM 6713 C CA . ARG B 1 137 ? 21.719 -23.453 -3.066 1 97.5 137 ARG B CA 1
ATOM 6714 C C . ARG B 1 137 ? 21.094 -23.484 -1.672 1 97.5 137 ARG B C 1
ATOM 6716 O O . ARG B 1 137 ? 21.609 -22.859 -0.745 1 97.5 137 ARG B O 1
ATOM 6723 N N . ALA B 1 138 ? 20.094 -24.141 -1.53 1 97.88 138 ALA B N 1
ATOM 6724 C CA . ALA B 1 138 ? 19.453 -24.281 -0.228 1 97.88 138 ALA B CA 1
ATOM 6725 C C . ALA B 1 138 ? 20.203 -25.281 0.647 1 97.88 138 ALA B C 1
ATOM 6727 O O . ALA B 1 138 ? 19.859 -26.469 0.685 1 97.88 138 ALA B O 1
ATOM 6728 N N . TYR B 1 139 ? 21.125 -24.812 1.421 1 97.88 139 TYR B N 1
ATOM 6729 C CA . TYR B 1 139 ? 21.828 -25.672 2.365 1 97.88 139 TYR B CA 1
ATOM 6730 C C . TYR B 1 139 ? 20.922 -26.031 3.545 1 97.88 139 TYR B C 1
ATOM 6732 O O . TYR B 1 139 ? 19.984 -25.312 3.857 1 97.88 139 TYR B O 1
ATOM 6740 N N . PRO B 1 140 ? 21.219 -27.203 4.168 1 97.94 140 PRO B N 1
ATOM 6741 C CA . PRO B 1 140 ? 20.422 -27.547 5.348 1 97.94 140 PRO B CA 1
ATOM 6742 C C . PRO B 1 140 ? 20.422 -26.438 6.398 1 97.94 140 PRO B C 1
ATOM 6744 O O . PRO B 1 140 ? 21.453 -25.781 6.598 1 97.94 140 PRO B O 1
ATOM 6747 N N . ILE B 1 141 ? 19.406 -26.297 7.113 1 97.88 141 ILE B N 1
ATOM 6748 C CA . ILE B 1 141 ? 19.141 -25.141 7.98 1 97.88 141 ILE B CA 1
ATOM 6749 C C . ILE B 1 141 ? 20.25 -25.016 9.016 1 97.88 141 ILE B C 1
ATOM 6751 O O . ILE B 1 141 ? 20.609 -23.906 9.414 1 97.88 141 ILE B O 1
ATOM 6755 N N . HIS B 1 142 ? 20.859 -26.078 9.469 1 96.06 142 HIS B N 1
ATOM 6756 C CA . HIS B 1 142 ? 21.875 -26.062 10.531 1 96.06 142 HIS B CA 1
ATOM 6757 C C . HIS B 1 142 ? 23.188 -25.5 10.023 1 96.06 142 HIS B C 1
ATOM 6759 O O . HIS B 1 142 ? 24.062 -25.141 10.82 1 96.06 142 HIS B O 1
ATOM 6765 N N . ALA B 1 143 ? 23.297 -25.391 8.719 1 96.81 143 ALA B N 1
ATOM 6766 C CA . ALA B 1 143 ? 24.516 -24.844 8.133 1 96.81 143 ALA B CA 1
ATOM 6767 C C . ALA B 1 143 ? 24.594 -23.344 8.328 1 96.81 143 ALA B C 1
ATOM 6769 O O . ALA B 1 143 ? 25.672 -22.75 8.203 1 96.81 143 ALA B O 1
ATOM 6770 N N . TYR B 1 144 ? 23.516 -22.703 8.617 1 97.62 144 TYR B N 1
ATOM 6771 C CA . TYR B 1 144 ? 23.453 -21.25 8.711 1 97.62 144 TYR B CA 1
ATOM 6772 C C . TYR B 1 144 ? 23.703 -20.797 10.141 1 97.62 144 TYR B C 1
ATOM 6774 O O . TYR B 1 144 ? 22.969 -21.172 11.062 1 97.62 144 TYR B O 1
ATOM 6782 N N . PRO B 1 145 ? 24.719 -19.984 10.359 1 97.31 145 PRO B N 1
ATOM 6783 C CA . PRO B 1 145 ? 24.859 -19.375 11.688 1 97.31 145 PRO B CA 1
ATOM 6784 C C . PRO B 1 145 ? 23.672 -18.469 12.039 1 97.31 145 PRO B C 1
ATOM 6786 O O . PRO B 1 145 ? 23.219 -17.688 11.203 1 97.31 145 PRO B O 1
ATOM 6789 N N . CYS B 1 146 ? 23.141 -18.578 13.234 1 97.12 146 CYS B N 1
ATOM 6790 C CA . CYS B 1 146 ? 22.016 -17.75 13.625 1 97.12 146 CYS B CA 1
ATOM 6791 C C . CYS B 1 146 ? 21.859 -17.719 15.141 1 97.12 146 CYS B C 1
ATOM 6793 O O . CYS B 1 146 ? 22.406 -18.578 15.844 1 97.12 146 CYS B O 1
ATOM 6795 N N . GLN B 1 147 ? 21.203 -16.688 15.656 1 96.56 147 GLN B N 1
ATOM 6796 C CA . GLN B 1 147 ? 20.766 -16.609 17.047 1 96.56 147 GLN B CA 1
ATOM 6797 C C . GLN B 1 147 ? 19.281 -16.969 17.188 1 96.56 147 GLN B C 1
ATOM 6799 O O . GLN B 1 147 ? 18.812 -17.25 18.281 1 96.56 147 GLN B O 1
ATOM 6804 N N . CYS B 1 148 ? 18.656 -16.969 16 1 94.06 148 CYS B N 1
ATOM 6805 C CA . CYS B 1 148 ? 17.234 -17.25 15.859 1 94.06 148 CYS B CA 1
ATOM 6806 C C . CYS B 1 148 ? 16.984 -18.234 14.719 1 94.06 148 CYS B C 1
ATOM 6808 O O . CYS B 1 148 ? 17.312 -17.953 13.57 1 94.06 148 CYS B O 1
ATOM 6810 N N . VAL B 1 149 ? 16.281 -19.344 14.984 1 96.75 149 VAL B N 1
ATOM 6811 C CA . VAL B 1 149 ? 16.078 -20.375 13.984 1 96.75 149 VAL B CA 1
ATOM 6812 C C . VAL B 1 149 ? 15.258 -19.812 12.82 1 96.75 149 VAL B C 1
ATOM 6814 O O . VAL B 1 149 ? 15.438 -20.234 11.672 1 96.75 149 VAL B O 1
ATOM 6817 N N . HIS B 1 150 ? 14.367 -18.891 13.133 1 98.12 150 HIS B N 1
ATOM 6818 C CA . HIS B 1 150 ? 13.578 -18.234 12.086 1 98.12 150 HIS B CA 1
ATOM 6819 C C . HIS B 1 150 ? 14.484 -17.562 11.055 1 98.12 150 HIS B C 1
ATOM 6821 O O . HIS B 1 150 ? 14.211 -17.625 9.852 1 98.12 150 HIS B O 1
ATOM 6827 N N . ALA B 1 151 ? 15.57 -16.969 11.508 1 98.56 151 ALA B N 1
ATOM 6828 C CA . ALA B 1 151 ? 16.516 -16.312 10.625 1 98.56 151 ALA B CA 1
ATOM 6829 C C . ALA B 1 151 ? 17.219 -17.312 9.711 1 98.56 151 ALA B C 1
ATOM 6831 O O . ALA B 1 151 ? 17.422 -17.047 8.523 1 98.56 151 ALA B O 1
ATOM 6832 N N . ALA B 1 152 ? 17.547 -18.438 10.234 1 98.5 152 ALA B N 1
ATOM 6833 C CA . ALA B 1 152 ? 18.172 -19.484 9.445 1 98.5 152 ALA B CA 1
ATOM 6834 C C . ALA B 1 152 ? 17.219 -19.984 8.352 1 98.5 152 ALA B C 1
ATOM 6836 O O . ALA B 1 152 ? 17.656 -20.25 7.223 1 98.5 152 ALA B O 1
ATOM 6837 N N . ALA B 1 153 ? 15.984 -20.141 8.719 1 98.75 153 ALA B N 1
ATOM 6838 C CA . ALA B 1 153 ? 14.992 -20.562 7.734 1 98.75 153 ALA B CA 1
ATOM 6839 C C . ALA B 1 153 ? 14.883 -19.562 6.598 1 98.75 153 ALA B C 1
ATOM 6841 O O . ALA B 1 153 ? 14.773 -19.938 5.43 1 98.75 153 ALA B O 1
ATOM 6842 N N . ILE B 1 154 ? 14.891 -18.297 6.949 1 98.81 154 ILE B N 1
ATOM 6843 C CA . ILE B 1 154 ? 14.805 -17.25 5.945 1 98.81 154 ILE B CA 1
ATOM 6844 C C . ILE B 1 154 ? 16.031 -17.312 5.027 1 98.81 154 ILE B C 1
ATOM 6846 O O . ILE B 1 154 ? 15.898 -17.188 3.805 1 98.81 154 ILE B O 1
ATOM 6850 N N . MET B 1 155 ? 17.219 -17.516 5.582 1 98.75 155 MET B N 1
ATOM 6851 C CA . MET B 1 155 ? 18.422 -17.625 4.773 1 98.75 155 MET B CA 1
ATOM 6852 C C . MET B 1 155 ? 18.344 -18.828 3.834 1 98.75 155 MET B C 1
ATOM 6854 O O . MET B 1 155 ? 18.766 -18.75 2.678 1 98.75 155 MET B O 1
ATOM 6858 N N . HIS B 1 156 ? 17.766 -19.906 4.355 1 98.69 156 HIS B N 1
ATOM 6859 C CA . HIS B 1 156 ? 17.531 -21.094 3.539 1 98.69 156 HIS B CA 1
ATOM 6860 C C . HIS B 1 156 ? 16.688 -20.766 2.309 1 98.69 156 HIS B C 1
ATOM 6862 O O . HIS B 1 156 ? 17.016 -21.188 1.197 1 98.69 156 HIS B O 1
ATOM 6868 N N . MET B 1 157 ? 15.695 -20.016 2.508 1 98.69 157 MET B N 1
ATOM 6869 C CA . MET B 1 157 ? 14.773 -19.641 1.437 1 98.69 157 MET B CA 1
ATOM 6870 C C . MET B 1 157 ? 15.445 -18.703 0.443 1 98.69 157 MET B C 1
ATOM 6872 O O . MET B 1 157 ? 15.258 -18.828 -0.768 1 98.69 157 MET B O 1
ATOM 6876 N N . ILE B 1 158 ? 16.25 -17.75 0.937 1 98.75 158 ILE B N 1
ATOM 6877 C CA . ILE B 1 158 ? 16.953 -16.781 0.097 1 98.75 158 ILE B CA 1
ATOM 6878 C C . ILE B 1 158 ? 17.938 -17.516 -0.809 1 98.75 158 ILE B C 1
ATOM 6880 O O . ILE B 1 158 ? 17.984 -17.266 -2.018 1 98.75 158 ILE B O 1
ATOM 6884 N N . MET B 1 159 ? 18.672 -18.422 -0.255 1 98.44 159 MET B N 1
ATOM 6885 C CA . MET B 1 159 ? 19.672 -19.172 -0.996 1 98.44 159 MET B CA 1
ATOM 6886 C C . MET B 1 159 ? 19.031 -20.016 -2.084 1 98.44 159 MET B C 1
ATOM 6888 O O . MET B 1 159 ? 19.594 -20.172 -3.174 1 98.44 159 MET B O 1
ATOM 6892 N N . ASN B 1 160 ? 17.891 -20.516 -1.781 1 98.5 160 ASN B N 1
ATOM 6893 C CA . ASN B 1 160 ? 17.172 -21.281 -2.787 1 98.5 160 ASN B CA 1
ATOM 6894 C C . ASN B 1 160 ? 16.781 -20.422 -3.982 1 98.5 160 ASN B C 1
ATOM 6896 O O . ASN B 1 160 ? 16.938 -20.844 -5.133 1 98.5 160 ASN B O 1
ATOM 6900 N N . ASN B 1 161 ? 16.281 -19.203 -3.742 1 98.38 161 ASN B N 1
ATOM 6901 C CA . ASN B 1 161 ? 15.797 -18.344 -4.809 1 98.38 161 ASN B CA 1
ATOM 6902 C C . ASN B 1 161 ? 16.938 -17.906 -5.734 1 98.38 161 ASN B C 1
ATOM 6904 O O . ASN B 1 161 ? 16.688 -17.484 -6.867 1 98.38 161 ASN B O 1
ATOM 6908 N N . LEU B 1 162 ? 18.172 -18.016 -5.199 1 98 162 LEU B N 1
ATOM 6909 C CA . LEU B 1 162 ? 19.328 -17.562 -5.961 1 98 162 LEU B CA 1
ATOM 6910 C C . LEU B 1 162 ? 20.094 -18.734 -6.543 1 98 162 LEU B C 1
ATOM 6912 O O . LEU B 1 162 ? 21.125 -18.562 -7.199 1 98 162 LEU B O 1
ATOM 6916 N N . ASP B 1 163 ? 19.625 -19.969 -6.301 1 97.19 163 ASP B N 1
ATOM 6917 C CA . ASP B 1 163 ? 20.188 -21.188 -6.863 1 97.19 163 ASP B CA 1
ATOM 6918 C C . ASP B 1 163 ? 20.125 -21.172 -8.391 1 97.19 163 ASP B C 1
ATOM 6920 O O . ASP B 1 163 ? 19.047 -21.047 -8.969 1 97.19 163 ASP B O 1
ATOM 6924 N N . PRO B 1 164 ? 21.266 -21.344 -9.094 1 94.81 164 PRO B N 1
ATOM 6925 C CA . PRO B 1 164 ? 21.281 -21.312 -10.562 1 94.81 164 PRO B CA 1
ATOM 6926 C C . PRO B 1 164 ? 20.375 -22.359 -11.188 1 94.81 164 PRO B C 1
ATOM 6928 O O . PRO B 1 164 ? 19.969 -22.219 -12.344 1 94.81 164 PRO B O 1
ATOM 6931 N N . ARG B 1 165 ? 20.094 -23.406 -10.523 1 94.12 165 ARG B N 1
ATOM 6932 C CA . ARG B 1 165 ? 19.141 -24.406 -11.016 1 94.12 165 ARG B CA 1
ATOM 6933 C C . ARG B 1 165 ? 17.719 -23.891 -10.945 1 94.12 165 ARG B C 1
ATOM 6935 O O . ARG B 1 165 ? 16.828 -24.391 -11.648 1 94.12 165 ARG B O 1
ATOM 6942 N N . VAL B 1 166 ? 17.5 -22.891 -10.055 1 95.31 166 VAL B N 1
ATOM 6943 C CA . VAL B 1 166 ? 16.172 -22.328 -9.82 1 95.31 166 VAL B CA 1
ATOM 6944 C C . VAL B 1 166 ? 16.047 -20.984 -10.523 1 95.31 166 VAL B C 1
ATOM 6946 O O . VAL B 1 166 ? 15.086 -20.75 -11.258 1 95.31 166 VAL B O 1
ATOM 6949 N N . ALA B 1 167 ? 17.016 -20.125 -10.398 1 96.25 167 ALA B N 1
ATOM 6950 C CA . ALA B 1 167 ? 17 -18.75 -10.867 1 96.25 167 ALA B CA 1
ATOM 6951 C C . ALA B 1 167 ? 17.188 -18.672 -12.375 1 96.25 167 ALA B C 1
ATOM 6953 O O . ALA B 1 167 ? 17.969 -19.438 -12.953 1 96.25 167 ALA B O 1
ATOM 6954 N N . GLN B 1 168 ? 16.516 -17.766 -12.953 1 95.19 168 GLN B N 1
ATOM 6955 C CA . GLN B 1 168 ? 16.625 -17.547 -14.391 1 95.19 168 GLN B CA 1
ATOM 6956 C C . GLN B 1 168 ? 17.922 -16.812 -14.734 1 95.19 168 GLN B C 1
ATOM 6958 O O . GLN B 1 168 ? 18.641 -17.219 -15.648 1 95.19 168 GLN B O 1
ATOM 6963 N N . PHE B 1 169 ? 18.203 -15.719 -14.055 1 96.5 169 PHE B N 1
ATOM 6964 C CA . PHE B 1 169 ? 19.438 -14.953 -14.188 1 96.5 169 PHE B CA 1
ATOM 6965 C C . PHE B 1 169 ? 20.094 -14.758 -12.82 1 96.5 169 PHE B C 1
ATOM 6967 O O . PHE B 1 169 ? 20.047 -13.664 -12.25 1 96.5 169 PHE B O 1
ATOM 6974 N N . PRO B 1 170 ? 20.828 -15.711 -12.359 1 96.44 170 PRO B N 1
ATOM 6975 C CA . PRO B 1 170 ? 21.312 -15.711 -10.969 1 96.44 170 PRO B CA 1
ATOM 6976 C C . PRO B 1 170 ? 22.219 -14.531 -10.664 1 96.44 170 PRO B C 1
ATOM 6978 O O . PRO B 1 170 ? 22.141 -13.945 -9.578 1 96.44 170 PRO B O 1
ATOM 6981 N N . GLN B 1 171 ? 23.094 -14.156 -11.625 1 97.62 171 GLN B N 1
ATOM 6982 C CA . GLN B 1 171 ? 24.047 -13.094 -11.328 1 97.62 171 GLN B CA 1
ATOM 6983 C C . GLN B 1 171 ? 23.359 -11.734 -11.281 1 97.62 171 GLN B C 1
ATOM 6985 O O . GLN B 1 171 ? 23.875 -10.797 -10.664 1 97.62 171 GLN B O 1
ATOM 6990 N N . GLU B 1 172 ? 22.203 -11.578 -11.922 1 98.12 172 GLU B N 1
ATOM 6991 C CA . GLU B 1 172 ? 21.391 -10.367 -11.844 1 98.12 172 GLU B CA 1
ATOM 6992 C C . GLU B 1 172 ? 20.297 -10.5 -10.781 1 98.12 172 GLU B C 1
ATOM 6994 O O . GLU B 1 172 ? 19.406 -9.656 -10.703 1 98.12 172 GLU B O 1
ATOM 6999 N N . LEU B 1 173 ? 20.375 -11.594 -10 1 98.44 173 LEU B N 1
ATOM 7000 C CA . LEU B 1 173 ? 19.5 -11.852 -8.852 1 98.44 173 LEU B CA 1
ATOM 7001 C C . LEU B 1 173 ? 18.047 -11.977 -9.289 1 98.44 173 LEU B C 1
ATOM 7003 O O . LEU B 1 173 ? 17.141 -11.594 -8.555 1 98.44 173 LEU B O 1
ATOM 7007 N N . VAL B 1 174 ? 17.797 -12.422 -10.531 1 97.75 174 VAL B N 1
ATOM 7008 C CA . VAL B 1 174 ? 16.453 -12.664 -11.062 1 97.75 174 VAL B CA 1
ATOM 7009 C C . VAL B 1 174 ? 16.078 -14.133 -10.891 1 97.75 174 VAL B C 1
ATOM 7011 O O . VAL B 1 174 ? 16.781 -15.023 -11.383 1 97.75 174 VAL B O 1
ATOM 7014 N N . THR B 1 175 ? 14.992 -14.359 -10.227 1 97.5 175 THR B N 1
ATOM 7015 C CA . THR B 1 175 ? 14.547 -15.727 -9.969 1 97.5 175 THR B CA 1
ATOM 7016 C C . THR B 1 175 ? 13.719 -16.25 -11.141 1 97.5 175 THR B C 1
ATOM 7018 O O . THR B 1 175 ? 13.945 -17.375 -11.617 1 97.5 175 THR B O 1
ATOM 7021 N N . TYR B 1 176 ? 12.812 -15.508 -11.555 1 94.25 176 TYR B N 1
ATOM 7022 C CA . TYR B 1 176 ? 11.961 -15.93 -12.664 1 94.25 176 TYR B CA 1
ATOM 7023 C C . TYR B 1 176 ? 11.273 -14.734 -13.32 1 94.25 176 TYR B C 1
ATOM 7025 O O . TYR B 1 176 ? 11.469 -13.594 -12.891 1 94.25 176 TYR B O 1
ATOM 7033 N N . GLY B 1 177 ? 10.586 -14.961 -14.422 1 93.25 177 GLY B N 1
ATOM 7034 C CA . GLY B 1 177 ? 9.734 -13.969 -15.07 1 93.25 177 GLY B CA 1
ATOM 7035 C C . GLY B 1 177 ? 10.508 -12.945 -15.867 1 93.25 177 GLY B C 1
ATOM 7036 O O . GLY B 1 177 ? 9.922 -12.023 -16.438 1 93.25 177 GLY B O 1
ATOM 7037 N N . GLY B 1 178 ? 11.773 -13.031 -15.852 1 93.44 178 GLY B N 1
ATOM 7038 C CA . GLY B 1 178 ? 12.602 -12.102 -16.594 1 93.44 178 GLY B CA 1
ATOM 7039 C C . GLY B 1 178 ? 13.102 -10.945 -15.75 1 93.44 178 GLY B C 1
ATOM 7040 O O . GLY B 1 178 ? 14.156 -10.367 -16.031 1 93.44 178 GLY B O 1
ATOM 7041 N N . ASN B 1 179 ? 12.344 -10.617 -14.672 1 95.19 179 ASN B N 1
ATOM 7042 C CA . ASN B 1 179 ? 12.758 -9.453 -13.898 1 95.19 179 ASN B CA 1
ATOM 7043 C C . ASN B 1 179 ? 12.336 -9.57 -12.438 1 95.19 179 ASN B C 1
ATOM 7045 O O . ASN B 1 179 ? 12.398 -8.594 -11.688 1 95.19 179 ASN B O 1
ATOM 7049 N N . GLY B 1 180 ? 11.82 -10.719 -12 1 97.31 180 GLY B N 1
ATOM 7050 C CA . GLY B 1 180 ? 11.531 -10.93 -10.586 1 97.31 180 GLY B CA 1
ATOM 7051 C C . GLY B 1 180 ? 12.781 -11.141 -9.75 1 97.31 180 GLY B C 1
ATOM 7052 O O . GLY B 1 180 ? 13.367 -12.227 -9.766 1 97.31 180 GLY B O 1
ATOM 7053 N N . GLN B 1 181 ? 13.102 -10.188 -8.93 1 98.12 181 GLN B N 1
ATOM 7054 C CA . GLN B 1 181 ? 14.398 -10.188 -8.266 1 98.12 181 GLN B CA 1
ATOM 7055 C C . GLN B 1 181 ? 14.242 -10.5 -6.777 1 98.12 181 GLN B C 1
ATOM 7057 O O . GLN B 1 181 ? 13.219 -10.195 -6.172 1 98.12 181 GLN B O 1
ATOM 7062 N N . VAL B 1 182 ? 15.344 -11.07 -6.266 1 98.56 182 VAL B N 1
ATOM 7063 C CA . VAL B 1 182 ? 15.469 -11.281 -4.828 1 98.56 182 VAL B CA 1
ATOM 7064 C C . VAL B 1 182 ? 15.953 -9.992 -4.16 1 98.56 182 VAL B C 1
ATOM 7066 O O . VAL B 1 182 ? 15.398 -9.57 -3.145 1 98.56 182 VAL B O 1
ATOM 7069 N N . PHE B 1 183 ? 17 -9.422 -4.73 1 98.69 183 PHE B N 1
ATOM 7070 C CA . PHE B 1 183 ? 17.594 -8.148 -4.336 1 98.69 183 PHE B CA 1
ATOM 7071 C C . PHE B 1 183 ? 17.953 -7.305 -5.559 1 98.69 183 PHE B C 1
ATOM 7073 O O . PHE B 1 183 ? 17.938 -7.805 -6.684 1 98.69 183 PHE B O 1
ATOM 7080 N N . SER B 1 184 ? 18.219 -6.016 -5.316 1 98.12 184 SER B N 1
ATOM 7081 C CA . SER B 1 184 ? 18.578 -5.113 -6.406 1 98.12 184 SER B CA 1
ATOM 7082 C C . SER B 1 184 ? 20.062 -5.25 -6.762 1 98.12 184 SER B C 1
ATOM 7084 O O . SER B 1 184 ? 20.453 -4.98 -7.898 1 98.12 184 SER B O 1
ATOM 7086 N N . ASN B 1 185 ? 20.906 -5.578 -5.812 1 98.56 185 ASN B N 1
ATOM 7087 C CA . ASN B 1 185 ? 22.344 -5.73 -6 1 98.56 185 ASN B CA 1
ATOM 7088 C C . ASN B 1 185 ? 22.953 -6.656 -4.949 1 98.56 185 ASN B C 1
ATOM 7090 O O . ASN B 1 185 ? 22.281 -7.027 -3.984 1 98.56 185 ASN B O 1
ATOM 7094 N N . TRP B 1 186 ? 24.172 -7 -5.148 1 98.44 186 TRP B N 1
ATOM 7095 C CA . TRP B 1 186 ? 24.797 -8.039 -4.324 1 98.44 186 TRP B CA 1
ATOM 7096 C C . TRP B 1 186 ? 25.203 -7.48 -2.963 1 98.44 186 TRP B C 1
ATOM 7098 O O . TRP B 1 186 ? 25.375 -8.234 -2.006 1 98.44 186 TRP B O 1
ATOM 7108 N N . ALA B 1 187 ? 25.422 -6.191 -2.779 1 98.69 187 ALA B N 1
ATOM 7109 C CA . ALA B 1 187 ? 25.656 -5.637 -1.451 1 98.69 187 ALA B CA 1
ATOM 7110 C C . ALA B 1 187 ? 24.484 -5.902 -0.519 1 98.69 187 ALA B C 1
ATOM 7112 O O . ALA B 1 187 ? 24.672 -6.219 0.657 1 98.69 187 ALA B O 1
ATOM 7113 N N . GLN B 1 188 ? 23.312 -5.699 -1.054 1 98.69 188 GLN B N 1
ATOM 7114 C CA . GLN B 1 188 ? 22.109 -5.941 -0.274 1 98.69 188 GLN B CA 1
ATOM 7115 C C . GLN B 1 188 ? 22.047 -7.383 0.219 1 98.69 188 GLN B C 1
ATOM 7117 O O . GLN B 1 188 ? 21.688 -7.637 1.369 1 98.69 188 GLN B O 1
ATOM 7122 N N . PHE B 1 189 ? 22.422 -8.352 -0.636 1 98.62 189 PHE B N 1
ATOM 7123 C CA . PHE B 1 189 ? 22.484 -9.75 -0.248 1 98.62 189 PHE B CA 1
ATOM 7124 C C . PHE B 1 189 ? 23.391 -9.945 0.955 1 98.62 189 PHE B C 1
ATOM 7126 O O . PHE B 1 189 ? 23 -10.539 1.957 1 98.62 189 PHE B O 1
ATOM 7133 N N . TRP B 1 190 ? 24.562 -9.461 0.9 1 98.5 190 TRP B N 1
ATOM 7134 C CA . TRP B 1 190 ? 25.578 -9.648 1.94 1 98.5 190 TRP B CA 1
ATOM 7135 C C . TRP B 1 190 ? 25.109 -9.047 3.262 1 98.5 190 TRP B C 1
ATOM 7137 O O . TRP B 1 190 ? 25.25 -9.664 4.316 1 98.5 190 TRP B O 1
ATOM 7147 N N . VAL B 1 191 ? 24.562 -7.848 3.195 1 98.62 191 VAL B N 1
ATOM 7148 C CA . VAL B 1 191 ? 24.141 -7.164 4.418 1 98.62 191 VAL B CA 1
ATOM 7149 C C . VAL B 1 191 ? 22.953 -7.887 5.031 1 98.62 191 VAL B C 1
ATOM 7151 O O . VAL B 1 191 ? 22.875 -8.047 6.254 1 98.62 191 VAL B O 1
ATOM 7154 N N . VAL B 1 192 ? 21.984 -8.312 4.211 1 98.75 192 VAL B N 1
ATOM 7155 C CA . VAL B 1 192 ? 20.828 -9.031 4.715 1 98.75 192 VAL B CA 1
ATOM 7156 C C . VAL B 1 192 ? 21.266 -10.32 5.398 1 98.75 192 VAL B C 1
ATOM 7158 O O . VAL B 1 192 ? 20.797 -10.641 6.492 1 98.75 192 VAL B O 1
ATOM 7161 N N . MET B 1 193 ? 22.172 -11.102 4.766 1 98.62 193 MET B N 1
ATOM 7162 C CA . MET B 1 193 ? 22.656 -12.344 5.355 1 98.62 193 MET B CA 1
ATOM 7163 C C . MET B 1 193 ? 23.312 -12.086 6.707 1 98.62 193 MET B C 1
ATOM 7165 O O . MET B 1 193 ? 23.125 -12.852 7.652 1 98.62 193 MET B O 1
ATOM 7169 N N . GLN B 1 194 ? 24.062 -11.062 6.824 1 98.56 194 GLN B N 1
ATOM 7170 C CA . GLN B 1 194 ? 24.719 -10.703 8.078 1 98.56 194 GLN B CA 1
ATOM 7171 C C . GLN B 1 194 ? 23.688 -10.383 9.164 1 98.56 194 GLN B C 1
ATOM 7173 O O . GLN B 1 194 ? 23.797 -10.883 10.289 1 98.56 194 GLN B O 1
ATOM 7178 N N . LEU B 1 195 ? 22.766 -9.516 8.836 1 98.62 195 LEU B N 1
ATOM 7179 C CA . LEU B 1 195 ? 21.766 -9.086 9.812 1 98.62 195 LEU B CA 1
ATOM 7180 C C . LEU B 1 195 ? 20.906 -10.258 10.273 1 98.62 195 LEU B C 1
ATOM 7182 O O . LEU B 1 195 ? 20.547 -10.336 11.445 1 98.62 195 LEU B O 1
ATOM 7186 N N . LEU B 1 196 ? 20.562 -11.125 9.336 1 98.75 196 LEU B N 1
ATOM 7187 C CA . LEU B 1 196 ? 19.812 -12.32 9.719 1 98.75 196 LEU B CA 1
ATOM 7188 C C . LEU B 1 196 ? 20.625 -13.195 10.664 1 98.75 196 LEU B C 1
ATOM 7190 O O . LEU B 1 196 ? 20.078 -13.766 11.617 1 98.75 196 LEU B O 1
ATOM 7194 N N . ALA B 1 197 ? 21.891 -13.328 10.445 1 98.44 197 ALA B N 1
ATOM 7195 C CA . ALA B 1 197 ? 22.75 -14.148 11.297 1 98.44 197 ALA B CA 1
ATOM 7196 C C . ALA B 1 197 ? 22.859 -13.547 12.695 1 98.44 197 ALA B C 1
ATOM 7198 O O . ALA B 1 197 ? 22.969 -14.273 13.68 1 98.44 197 ALA B O 1
ATOM 7199 N N . GLU B 1 198 ? 22.719 -12.227 12.797 1 97.81 198 GLU B N 1
ATOM 7200 C CA . GLU B 1 198 ? 22.969 -11.516 14.047 1 97.81 198 GLU B CA 1
ATOM 7201 C C . GLU B 1 198 ? 21.688 -11.305 14.836 1 97.81 198 GLU B C 1
ATOM 7203 O O . GLU B 1 198 ? 21.719 -11.156 16.062 1 97.81 198 GLU B O 1
ATOM 7208 N N . MET B 1 199 ? 20.594 -11.258 14.219 1 98.25 199 MET B N 1
ATOM 7209 C CA . MET B 1 199 ? 19.359 -10.805 14.852 1 98.25 199 MET B CA 1
ATOM 7210 C C . MET B 1 199 ? 18.938 -11.758 15.961 1 98.25 199 MET B C 1
ATOM 7212 O O . MET B 1 199 ? 19.266 -12.945 15.93 1 98.25 199 MET B O 1
ATOM 7216 N N . THR B 1 200 ? 18.219 -11.156 16.859 1 97.56 200 THR B N 1
ATOM 7217 C CA . THR B 1 200 ? 17.594 -11.922 17.938 1 97.56 200 THR B CA 1
ATOM 7218 C C . THR B 1 200 ? 16.078 -12.023 17.734 1 97.56 200 THR B C 1
ATOM 7220 O O . THR B 1 200 ? 15.547 -11.469 16.766 1 97.56 200 THR B O 1
ATOM 7223 N N . GLU B 1 201 ? 15.438 -12.719 18.688 1 96.06 201 GLU B N 1
ATOM 7224 C CA . GLU B 1 201 ? 13.992 -12.922 18.578 1 96.06 201 GLU B CA 1
ATOM 7225 C C . GLU B 1 201 ? 13.234 -11.664 19 1 96.06 201 GLU B C 1
ATOM 7227 O O . GLU B 1 201 ? 12.008 -11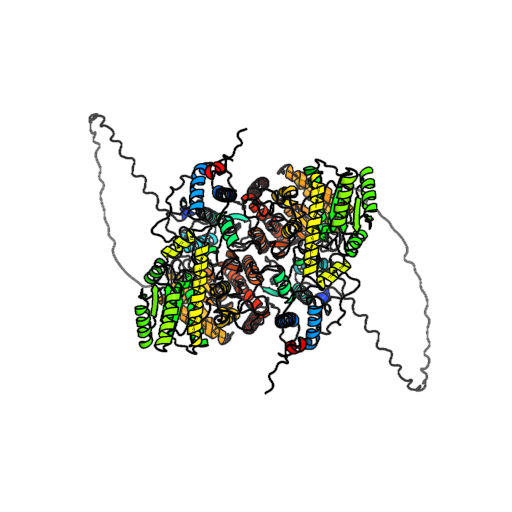.609 18.906 1 96.06 201 GLU B O 1
ATOM 7232 N N . GLU B 1 202 ? 13.961 -10.641 19.375 1 96.69 202 GLU B N 1
ATOM 7233 C CA . GLU B 1 202 ? 13.336 -9.406 19.828 1 96.69 202 GLU B CA 1
ATOM 7234 C C . GLU B 1 202 ? 13.562 -8.273 18.828 1 96.69 202 GLU B C 1
ATOM 7236 O O . GLU B 1 202 ? 13.461 -7.094 19.188 1 96.69 202 GLU B O 1
ATOM 7241 N N . GLN B 1 203 ? 13.906 -8.672 17.672 1 98.06 203 GLN B N 1
ATOM 7242 C CA . GLN B 1 203 ? 14.156 -7.703 16.594 1 98.06 203 GLN B CA 1
ATOM 7243 C C . GLN B 1 203 ? 13.391 -8.078 15.328 1 98.06 203 GLN B C 1
ATOM 7245 O O . GLN B 1 203 ? 13.016 -9.234 15.148 1 98.06 203 GLN B O 1
ATOM 7250 N N . THR B 1 204 ? 13.125 -7.145 14.508 1 98.75 204 THR B N 1
ATOM 7251 C CA . THR B 1 204 ? 12.594 -7.332 13.164 1 98.75 204 THR B CA 1
ATOM 7252 C C . THR B 1 204 ? 13.5 -6.664 12.133 1 98.75 204 THR B C 1
ATOM 7254 O O . THR B 1 204 ? 13.875 -5.504 12.289 1 98.75 204 THR B O 1
ATOM 7257 N N . LEU B 1 205 ? 13.883 -7.434 11.141 1 98.88 205 LEU B N 1
ATOM 7258 C CA . LEU B 1 205 ? 14.594 -6.879 9.992 1 98.88 205 LEU B CA 1
ATOM 7259 C C . LEU B 1 205 ? 13.625 -6.203 9.031 1 98.88 205 LEU B C 1
ATOM 7261 O O . LEU B 1 205 ? 12.609 -6.793 8.648 1 98.88 205 LEU B O 1
ATOM 7265 N N . VAL B 1 206 ? 13.93 -4.961 8.695 1 98.75 206 VAL B N 1
ATOM 7266 C CA . VAL B 1 206 ? 13.086 -4.18 7.797 1 98.75 206 VAL B CA 1
ATOM 7267 C C . VAL B 1 206 ? 13.789 -3.996 6.453 1 98.75 206 VAL B C 1
ATOM 7269 O O . VAL B 1 206 ? 14.891 -3.441 6.391 1 98.75 206 VAL B O 1
ATOM 7272 N N . VAL B 1 207 ? 13.133 -4.445 5.336 1 98.81 207 VAL B N 1
ATOM 7273 C CA . VAL B 1 207 ? 13.75 -4.402 4.016 1 98.81 207 VAL B CA 1
ATOM 7274 C C . VAL B 1 207 ? 12.898 -3.547 3.078 1 98.81 207 VAL B C 1
ATOM 7276 O O . VAL B 1 207 ? 11.734 -3.859 2.832 1 98.81 207 VAL B O 1
ATOM 7279 N N . TYR B 1 208 ? 13.516 -2.402 2.555 1 98.12 208 TYR B N 1
ATOM 7280 C CA . TYR B 1 208 ? 12.914 -1.495 1.582 1 98.12 208 TYR B CA 1
ATOM 7281 C C . TYR B 1 208 ? 13.375 -1.83 0.168 1 98.12 208 TYR B C 1
ATOM 7283 O O . TYR B 1 208 ? 14.461 -1.43 -0.25 1 98.12 208 TYR B O 1
ATOM 7291 N N . SER B 1 209 ? 12.523 -2.529 -0.579 1 98 209 SER B N 1
ATOM 7292 C CA . SER B 1 209 ? 12.852 -2.805 -1.975 1 98 209 SER B CA 1
ATOM 7293 C C . SER B 1 209 ? 14.297 -3.279 -2.121 1 98 209 SER B C 1
ATOM 7295 O O . SER B 1 209 ? 15.07 -2.697 -2.885 1 98 209 SER B O 1
ATOM 7297 N N . GLY B 1 210 ? 14.617 -4.309 -1.385 1 97.62 210 GLY B N 1
ATOM 7298 C CA . GLY B 1 210 ? 15.945 -4.902 -1.432 1 97.62 210 GLY B CA 1
ATOM 7299 C C . GLY B 1 210 ? 16.875 -4.355 -0.366 1 97.62 210 GLY B C 1
ATOM 7300 O O . GLY B 1 210 ? 17.656 -5.105 0.225 1 97.62 210 GLY B O 1
ATOM 7301 N N . HIS B 1 211 ? 16.797 -3.088 -0.013 1 98.12 211 HIS B N 1
ATOM 7302 C CA . HIS B 1 211 ? 17.719 -2.482 0.947 1 98.12 211 HIS B CA 1
ATOM 7303 C C . HIS B 1 211 ? 17.328 -2.846 2.379 1 98.12 211 HIS B C 1
ATOM 7305 O O . HIS B 1 211 ? 16.219 -2.543 2.824 1 98.12 211 HIS B O 1
ATOM 7311 N N . PRO B 1 212 ? 18.25 -3.51 3.107 1 98.56 212 PRO B N 1
ATOM 7312 C CA . PRO B 1 212 ? 18.016 -3.725 4.535 1 98.56 212 PRO B CA 1
ATOM 7313 C C . PRO B 1 212 ? 18.219 -2.461 5.367 1 98.56 212 PRO B C 1
ATOM 7315 O O . PRO B 1 212 ? 19.359 -2.08 5.648 1 98.56 212 PRO B O 1
ATOM 7318 N N . MET B 1 213 ? 17.125 -1.799 5.68 1 98.38 213 MET B N 1
ATOM 7319 C CA . MET B 1 213 ? 17.172 -0.572 6.473 1 98.38 213 MET B CA 1
ATOM 7320 C C . MET B 1 213 ? 17.859 -0.818 7.816 1 98.38 213 MET B C 1
ATOM 7322 O O . MET B 1 213 ? 18.578 0.048 8.32 1 98.38 213 MET B O 1
ATOM 7326 N N . GLY B 1 214 ? 17.516 -2.031 8.453 1 98.5 214 GLY B N 1
ATOM 7327 C CA . GLY B 1 214 ? 18.156 -2.379 9.711 1 98.5 214 GLY B CA 1
ATOM 7328 C C . GLY B 1 214 ? 17.312 -3.295 10.578 1 98.5 214 GLY B C 1
ATOM 7329 O O . GLY B 1 214 ? 16.297 -3.816 10.125 1 98.5 214 GLY B O 1
ATOM 7330 N N . LEU B 1 215 ? 17.938 -3.586 11.75 1 98.56 215 LEU B N 1
ATOM 7331 C CA . LEU B 1 215 ? 17.234 -4.312 12.805 1 98.56 215 LEU B CA 1
ATOM 7332 C C . LEU B 1 215 ? 16.609 -3.35 13.805 1 98.56 215 LEU B C 1
ATOM 7334 O O . LEU B 1 215 ? 17.266 -2.439 14.297 1 98.56 215 LEU B O 1
ATOM 7338 N N . PHE B 1 216 ? 15.305 -3.498 13.992 1 98.62 216 PHE B N 1
ATOM 7339 C CA . PHE B 1 216 ? 14.57 -2.635 14.914 1 98.62 216 PHE B CA 1
ATOM 7340 C C . PHE B 1 216 ? 13.977 -3.445 16.062 1 98.62 216 PHE B C 1
ATOM 7342 O O . PHE B 1 216 ? 13.562 -4.594 15.859 1 98.62 216 PHE B O 1
ATOM 7349 N N . PRO B 1 217 ? 13.891 -2.838 17.219 1 97.81 217 PRO B N 1
ATOM 7350 C CA . PRO B 1 217 ? 13.266 -3.537 18.344 1 97.81 217 PRO B CA 1
ATOM 7351 C C . PRO B 1 217 ? 11.844 -4.004 18.047 1 97.81 217 PRO B C 1
ATOM 7353 O O . PRO B 1 217 ? 11.086 -3.291 17.375 1 97.81 217 PRO B O 1
ATOM 7356 N N . SER B 1 218 ? 11.562 -5.168 18.5 1 96.75 218 SER B N 1
ATOM 7357 C CA . SER B 1 218 ? 10.273 -5.828 18.297 1 96.75 218 SER B CA 1
ATOM 7358 C C . SER B 1 218 ? 9.984 -6.824 19.422 1 96.75 218 SER B C 1
ATOM 7360 O O . SER B 1 218 ? 10.617 -6.781 20.484 1 96.75 218 SER B O 1
ATOM 7362 N N . THR B 1 219 ? 8.922 -7.598 19.266 1 94.94 219 THR B N 1
ATOM 7363 C CA . THR B 1 219 ? 8.586 -8.648 20.219 1 94.94 219 THR B CA 1
ATOM 7364 C C . THR B 1 219 ? 8.797 -10.031 19.609 1 94.94 219 THR B C 1
ATOM 7366 O O . THR B 1 219 ? 8.938 -10.156 18.391 1 94.94 219 THR B O 1
ATOM 7369 N N . ARG B 1 220 ? 8.742 -11 20.469 1 93.75 220 ARG B N 1
ATOM 7370 C CA . ARG B 1 220 ? 8.875 -12.375 20.016 1 93.75 220 ARG B CA 1
ATOM 7371 C C . ARG B 1 220 ? 7.695 -12.781 19.141 1 93.75 220 ARG B C 1
ATOM 7373 O O . ARG B 1 220 ? 7.809 -13.688 18.312 1 93.75 220 ARG B O 1
ATOM 7380 N N . HIS B 1 221 ? 6.625 -12.055 19.266 1 92.38 221 HIS B N 1
ATOM 7381 C CA . HIS B 1 221 ? 5.41 -12.414 18.547 1 92.38 221 HIS B CA 1
ATOM 7382 C C . HIS B 1 221 ? 5.367 -11.742 17.172 1 92.38 221 HIS B C 1
ATOM 7384 O O . HIS B 1 221 ? 4.574 -12.133 16.312 1 92.38 221 HIS B O 1
ATOM 7390 N N . GLY B 1 222 ? 6.16 -10.727 17 1 96.19 222 GLY B N 1
ATOM 7391 C CA . GLY B 1 222 ? 6.191 -10.055 15.703 1 96.19 222 GLY B CA 1
ATOM 7392 C C . GLY B 1 222 ? 7.02 -10.789 14.672 1 96.19 222 GLY B C 1
ATOM 7393 O O . GLY B 1 222 ? 7.801 -11.68 15.008 1 96.19 222 GLY B O 1
ATOM 7394 N N . PRO B 1 223 ? 6.809 -10.453 13.391 1 98.5 223 PRO B N 1
ATOM 7395 C CA . PRO B 1 223 ? 7.625 -11.094 12.359 1 98.5 223 PRO B CA 1
ATOM 7396 C C . PRO B 1 223 ? 9.109 -10.766 12.492 1 98.5 223 PRO B C 1
ATOM 7398 O O . PRO B 1 223 ? 9.461 -9.695 12.992 1 98.5 223 PRO B O 1
ATOM 7401 N N . ARG B 1 224 ? 9.906 -11.641 12.039 1 98.75 224 ARG B N 1
ATOM 7402 C CA . ARG B 1 224 ? 11.352 -11.445 12.039 1 98.75 224 ARG B CA 1
ATOM 7403 C C . ARG B 1 224 ? 11.789 -10.625 10.836 1 98.75 224 ARG B C 1
ATOM 7405 O O . ARG B 1 224 ? 12.859 -10.008 10.852 1 98.75 224 ARG B O 1
ATOM 7412 N N . LEU B 1 225 ? 10.977 -10.617 9.844 1 98.88 225 LEU B N 1
ATOM 7413 C CA . LEU B 1 225 ? 11.312 -9.922 8.609 1 98.88 225 LEU B CA 1
ATOM 7414 C C . LEU B 1 225 ? 10.07 -9.328 7.961 1 98.88 225 LEU B C 1
ATOM 7416 O O . LEU B 1 225 ? 9.055 -10.016 7.816 1 98.88 225 LEU B O 1
ATOM 7420 N N . VAL B 1 226 ? 10.078 -8.023 7.652 1 98.94 226 VAL B N 1
ATOM 7421 C CA . VAL B 1 226 ? 9.039 -7.352 6.883 1 98.94 226 VAL B CA 1
ATOM 7422 C C . VAL B 1 226 ? 9.633 -6.773 5.602 1 98.94 226 VAL B C 1
ATOM 7424 O O . VAL B 1 226 ? 10.586 -5.996 5.648 1 98.94 226 VAL B O 1
ATOM 7427 N N . ILE B 1 227 ? 9 -7.141 4.438 1 98.88 227 ILE B N 1
ATOM 7428 C CA . ILE B 1 227 ? 9.539 -6.762 3.137 1 98.88 227 ILE B CA 1
ATOM 7429 C C . ILE B 1 227 ? 8.516 -5.926 2.379 1 98.88 227 ILE B C 1
ATOM 7431 O O . ILE B 1 227 ? 7.328 -6.273 2.332 1 98.88 227 ILE B O 1
ATOM 7435 N N . THR B 1 228 ? 8.898 -4.812 1.884 1 98.69 228 THR B N 1
ATOM 7436 C CA . THR B 1 228 ? 8.18 -4.102 0.834 1 98.69 228 THR B CA 1
ATOM 7437 C C . THR B 1 228 ? 9 -4.055 -0.45 1 98.69 228 THR B C 1
ATOM 7439 O O . THR B 1 228 ? 10.211 -3.818 -0.411 1 98.69 228 THR B O 1
ATOM 7442 N N . ASN B 1 229 ? 8.391 -4.352 -1.593 1 98.44 229 ASN B N 1
ATOM 7443 C CA . ASN B 1 229 ? 9.078 -4.293 -2.879 1 98.44 229 ASN B CA 1
ATOM 7444 C C . ASN B 1 229 ? 8.328 -3.41 -3.875 1 98.44 229 ASN B C 1
ATOM 7446 O O . ASN B 1 229 ? 7.191 -3.707 -4.242 1 98.44 229 ASN B O 1
ATOM 7450 N N . GLY B 1 230 ? 9.055 -2.4 -4.258 1 98.25 230 GLY B N 1
ATOM 7451 C CA . GLY B 1 230 ? 8.586 -1.61 -5.387 1 98.25 230 GLY B CA 1
ATOM 7452 C C . GLY B 1 230 ? 7.41 -0.718 -5.047 1 98.25 230 GLY B C 1
ATOM 7453 O O . GLY B 1 230 ? 6.633 -0.34 -5.93 1 98.25 230 GLY B O 1
ATOM 7454 N N . MET B 1 231 ? 7.168 -0.409 -3.768 1 98.56 231 MET B N 1
ATOM 7455 C CA . MET B 1 231 ? 6.082 0.511 -3.438 1 98.56 231 MET B CA 1
ATOM 7456 C C . MET B 1 231 ? 6.391 1.918 -3.938 1 98.56 231 MET B C 1
ATOM 7458 O O . MET B 1 231 ? 7.449 2.473 -3.635 1 98.56 231 MET B O 1
ATOM 7462 N N . VAL B 1 232 ? 5.492 2.492 -4.727 1 98.25 232 VAL B N 1
ATOM 7463 C CA . VAL B 1 232 ? 5.645 3.846 -5.246 1 98.25 232 VAL B CA 1
ATOM 7464 C C . VAL B 1 232 ? 4.332 4.609 -5.09 1 98.25 232 VAL B C 1
ATOM 7466 O O . VAL B 1 232 ? 3.283 4.012 -4.84 1 98.25 232 VAL B O 1
ATOM 7469 N N . ILE B 1 233 ? 4.438 5.871 -5.148 1 98.31 233 ILE B N 1
ATOM 7470 C CA . ILE B 1 233 ? 3.236 6.699 -5.211 1 98.31 233 ILE B CA 1
ATOM 7471 C C . ILE B 1 233 ? 2.443 6.363 -6.469 1 98.31 233 ILE B C 1
ATOM 7473 O O . ILE B 1 233 ? 2.988 6.379 -7.578 1 98.31 233 ILE B O 1
ATOM 7477 N N . PRO B 1 234 ? 1.158 6.09 -6.387 1 98.06 234 PRO B N 1
ATOM 7478 C CA . PRO B 1 234 ? 0.399 5.426 -7.445 1 98.06 234 PRO B CA 1
ATOM 7479 C C . PRO B 1 234 ? 0.474 6.164 -8.781 1 98.06 234 PRO B C 1
ATOM 7481 O O . PRO B 1 234 ? 0.667 5.539 -9.828 1 98.06 234 PRO B O 1
ATOM 7484 N N . ASN B 1 235 ? 0.388 7.477 -8.859 1 97.31 235 ASN B N 1
ATOM 7485 C CA . ASN B 1 235 ? 0.355 8.219 -10.117 1 97.31 235 ASN B CA 1
ATOM 7486 C C . ASN B 1 235 ? 1.725 8.242 -10.789 1 97.31 235 ASN B C 1
ATOM 7488 O O . ASN B 1 235 ? 1.862 8.742 -11.906 1 97.31 235 ASN B O 1
ATOM 7492 N N . TYR B 1 236 ? 2.719 7.688 -10.18 1 96.81 236 TYR B N 1
ATOM 7493 C CA . TYR B 1 236 ? 4.078 7.66 -10.703 1 96.81 236 TYR B CA 1
ATOM 7494 C C . TYR B 1 236 ? 4.586 6.227 -10.836 1 96.81 236 TYR B C 1
ATOM 7496 O O . TYR B 1 236 ? 5.738 5.938 -10.516 1 96.81 236 TYR B O 1
ATOM 7504 N N . SER B 1 237 ? 3.719 5.324 -11.336 1 97.12 237 SER B N 1
ATOM 7505 C CA . SER B 1 237 ? 4.004 3.893 -11.367 1 97.12 237 SER B CA 1
ATOM 7506 C C . SER B 1 237 ? 4.137 3.387 -12.805 1 97.12 237 SER B C 1
ATOM 7508 O O . SER B 1 237 ? 3.908 2.207 -13.07 1 97.12 237 SER B O 1
ATOM 7510 N N . SER B 1 238 ? 4.527 4.188 -13.719 1 95.56 238 SER B N 1
ATOM 7511 C CA . SER B 1 238 ? 4.691 3.721 -15.086 1 95.56 238 SER B CA 1
ATOM 7512 C C . SER B 1 238 ? 5.93 2.842 -15.227 1 95.56 238 SER B C 1
ATOM 7514 O O . SER B 1 238 ? 6.82 2.871 -14.375 1 95.56 238 SER B O 1
ATOM 7516 N N . ARG B 1 239 ? 5.961 2.061 -16.25 1 95.19 239 ARG B N 1
ATOM 7517 C CA . ARG B 1 239 ? 7.117 1.207 -16.516 1 95.19 239 ARG B CA 1
ATOM 7518 C C . ARG B 1 239 ? 8.375 2.041 -16.75 1 95.19 239 ARG B C 1
ATOM 7520 O O . ARG B 1 239 ? 9.461 1.657 -16.312 1 95.19 239 ARG B O 1
ATOM 7527 N N . GLU B 1 240 ? 8.211 3.166 -17.438 1 94.88 240 GLU B N 1
ATOM 7528 C CA . GLU B 1 240 ? 9.344 4.059 -17.688 1 94.88 240 GLU B CA 1
ATOM 7529 C C . GLU B 1 240 ? 9.914 4.59 -16.375 1 94.88 240 GLU B C 1
ATOM 7531 O O . GLU B 1 240 ? 11.133 4.645 -16.203 1 94.88 240 GLU B O 1
ATOM 7536 N N . GLU B 1 241 ? 9.023 4.984 -15.484 1 95.19 241 GLU B N 1
ATOM 7537 C CA . GLU B 1 241 ? 9.469 5.457 -14.18 1 95.19 241 GLU B CA 1
ATOM 7538 C C . GLU B 1 241 ? 10.18 4.348 -13.406 1 95.19 241 GLU B C 1
ATOM 7540 O O . GLU B 1 241 ? 11.18 4.598 -12.727 1 95.19 241 GLU B O 1
ATOM 7545 N N . TYR B 1 242 ? 9.688 3.143 -13.523 1 97.25 242 TYR B N 1
ATOM 7546 C CA . TYR B 1 242 ? 10.336 2.021 -12.852 1 97.25 242 TYR B CA 1
ATOM 7547 C C . TYR B 1 242 ? 11.773 1.862 -13.32 1 97.25 242 TYR B C 1
ATOM 7549 O O . TYR B 1 242 ? 12.68 1.667 -12.508 1 97.25 242 TYR B O 1
ATOM 7557 N N . GLU B 1 243 ? 11.961 1.873 -14.609 1 96.5 243 GLU B N 1
ATOM 7558 C CA . GLU B 1 243 ? 13.297 1.674 -15.156 1 96.5 243 GLU B CA 1
ATOM 7559 C C . GLU B 1 243 ? 14.273 2.707 -14.602 1 96.5 243 GLU B C 1
ATOM 7561 O O . GLU B 1 243 ? 15.422 2.375 -14.281 1 96.5 243 GLU B O 1
ATOM 7566 N N . LYS B 1 244 ? 13.82 3.896 -14.477 1 96.69 244 LYS B N 1
ATOM 7567 C CA . LYS B 1 244 ? 14.672 4.957 -13.945 1 96.69 244 LYS B CA 1
ATOM 7568 C C . LYS B 1 244 ? 14.969 4.734 -12.469 1 96.69 244 LYS B C 1
ATOM 7570 O O . LYS B 1 244 ? 16.125 4.816 -12.047 1 96.69 244 LYS B O 1
ATOM 7575 N N . LEU B 1 245 ? 13.938 4.484 -11.695 1 97.88 245 LEU B N 1
ATOM 7576 C CA . LEU B 1 245 ? 14.094 4.297 -10.258 1 97.88 245 LEU B CA 1
ATOM 7577 C C . LEU B 1 245 ? 14.977 3.092 -9.961 1 97.88 245 LEU B C 1
ATOM 7579 O O . LEU B 1 245 ? 15.773 3.117 -9.023 1 97.88 245 LEU B O 1
ATOM 7583 N N . PHE B 1 246 ? 14.797 2.031 -10.758 1 98.25 246 PHE B N 1
ATOM 7584 C CA . PHE B 1 246 ? 15.617 0.837 -10.586 1 98.25 246 PHE B CA 1
ATOM 7585 C C . PHE B 1 246 ? 17.078 1.141 -10.875 1 98.25 246 PHE B C 1
ATOM 7587 O O . PHE B 1 246 ? 17.969 0.7 -10.148 1 98.25 246 PHE B O 1
ATOM 7594 N N . ALA B 1 247 ? 17.328 1.858 -11.914 1 98.44 247 ALA B N 1
ATOM 7595 C CA . ALA B 1 247 ? 18.688 2.234 -12.281 1 98.44 247 ALA B CA 1
ATOM 7596 C C . ALA B 1 247 ? 19.328 3.119 -11.211 1 98.44 247 ALA B C 1
ATOM 7598 O O . ALA B 1 247 ? 20.531 3.047 -10.977 1 98.44 247 ALA B O 1
ATOM 7599 N N . LEU B 1 248 ? 18.5 3.961 -10.562 1 98.06 248 LEU B N 1
ATOM 7600 C CA . LEU B 1 248 ? 18.969 4.828 -9.492 1 98.06 248 LEU B CA 1
ATOM 7601 C C . LEU B 1 248 ? 19.297 4.016 -8.242 1 98.06 248 LEU B C 1
ATOM 7603 O O . LEU B 1 248 ? 19.953 4.508 -7.328 1 98.06 248 LEU B O 1
ATOM 7607 N N . GLY B 1 249 ? 18.781 2.791 -8.18 1 98.19 249 GLY B N 1
ATOM 7608 C CA . GLY B 1 249 ? 19.047 1.905 -7.055 1 98.19 249 GLY B CA 1
ATOM 7609 C C . GLY B 1 249 ? 18.109 2.117 -5.891 1 98.19 249 GLY B C 1
ATOM 7610 O O . GLY B 1 249 ? 18.422 1.773 -4.75 1 98.19 249 GLY B O 1
ATOM 7611 N N . VAL B 1 250 ? 16.859 2.652 -6.191 1 98.31 250 VAL B N 1
ATOM 7612 C CA . VAL B 1 250 ? 16.016 3.023 -5.059 1 98.31 250 VAL B CA 1
ATOM 7613 C C . VAL B 1 250 ? 14.727 2.195 -5.078 1 98.31 250 VAL B C 1
ATOM 7615 O O . VAL B 1 250 ? 13.836 2.402 -4.254 1 98.31 250 VAL B O 1
ATOM 7618 N N . THR B 1 251 ? 14.562 1.279 -5.988 1 98 251 THR B N 1
ATOM 7619 C CA . THR B 1 251 ? 13.414 0.384 -6.023 1 98 251 THR B CA 1
ATOM 7620 C C . THR B 1 251 ? 13.781 -0.95 -6.668 1 98 251 THR B C 1
ATOM 7622 O O . THR B 1 251 ? 14.914 -1.13 -7.129 1 98 251 THR B O 1
ATOM 7625 N N . MET B 1 252 ? 12.836 -1.881 -6.59 1 97.69 252 MET B N 1
ATOM 7626 C CA . MET B 1 252 ? 13.031 -3.182 -7.223 1 97.69 252 MET B CA 1
ATOM 7627 C C . MET B 1 252 ? 11.695 -3.863 -7.484 1 97.69 252 MET B C 1
ATOM 7629 O O . MET B 1 252 ? 10.695 -3.551 -6.836 1 97.69 252 MET B O 1
ATOM 7633 N N . TYR B 1 253 ? 11.703 -4.668 -8.516 1 98.06 253 TYR B N 1
ATOM 7634 C CA . TYR B 1 253 ? 10.562 -5.52 -8.836 1 98.06 253 TYR B CA 1
ATOM 7635 C C . TYR B 1 253 ? 10.766 -6.926 -8.281 1 98.06 253 TYR B C 1
ATOM 7637 O O . TYR B 1 253 ? 11.523 -7.719 -8.844 1 98.06 253 TYR B O 1
ATOM 7645 N N . GLY B 1 254 ? 10.047 -7.246 -7.184 1 97.75 254 GLY B N 1
ATOM 7646 C CA . GLY B 1 254 ? 10.156 -8.562 -6.582 1 97.75 254 GLY B CA 1
ATOM 7647 C C . GLY B 1 254 ? 9.203 -9.578 -7.191 1 97.75 254 GLY B C 1
ATOM 7648 O O . GLY B 1 254 ? 9.305 -10.773 -6.91 1 97.75 254 GLY B O 1
ATOM 7649 N N . GLN B 1 255 ? 8.336 -9.016 -8.078 1 95.94 255 GLN B N 1
ATOM 7650 C CA . GLN B 1 255 ? 7.234 -9.781 -8.656 1 95.94 255 GLN B CA 1
ATOM 7651 C C . GLN B 1 255 ? 6.383 -10.43 -7.566 1 95.94 255 GLN B C 1
ATOM 7653 O O . GLN B 1 255 ? 5.535 -9.766 -6.965 1 95.94 255 GLN B O 1
ATOM 7658 N N . MET B 1 256 ? 6.633 -11.578 -7.152 1 97 256 MET B N 1
ATOM 7659 C CA . MET B 1 256 ? 5.883 -12.227 -6.074 1 97 256 MET B CA 1
ATOM 7660 C C . MET B 1 256 ? 6.812 -13.031 -5.176 1 97 256 MET B C 1
ATOM 7662 O O . MET B 1 256 ? 7.453 -12.477 -4.281 1 97 256 MET B O 1
ATOM 7666 N N . THR B 1 257 ? 7.102 -14.266 -5.477 1 97.25 257 THR B N 1
ATOM 7667 C CA . THR B 1 257 ? 7.824 -15.172 -4.59 1 97.25 257 THR B CA 1
ATOM 7668 C C . THR B 1 257 ? 9.328 -14.961 -4.711 1 97.25 257 THR B C 1
ATOM 7670 O O . THR B 1 257 ? 10.094 -15.414 -3.857 1 97.25 257 THR B O 1
ATOM 7673 N N . ALA B 1 258 ? 9.797 -14.266 -5.777 1 97.81 258 ALA B N 1
ATOM 7674 C CA . ALA B 1 258 ? 11.211 -13.922 -5.867 1 97.81 258 ALA B CA 1
ATOM 7675 C C . ALA B 1 258 ? 11.625 -12.984 -4.734 1 97.81 258 ALA B C 1
ATOM 7677 O O . ALA B 1 258 ? 12.555 -13.281 -3.98 1 97.81 258 ALA B O 1
ATOM 7678 N N . GLY B 1 259 ? 10.82 -11.922 -4.57 1 98.06 259 GLY B N 1
ATOM 7679 C CA . GLY B 1 259 ? 11.164 -10.906 -3.586 1 98.06 259 GLY B CA 1
ATOM 7680 C C . GLY B 1 259 ? 10.664 -11.227 -2.193 1 98.06 259 GLY B C 1
ATOM 7681 O O . GLY B 1 259 ? 10.961 -10.516 -1.235 1 98.06 259 GLY B O 1
ATOM 7682 N N . SER B 1 260 ? 9.875 -12.289 -2.064 1 98.06 260 SER B N 1
ATOM 7683 C CA . SER B 1 260 ? 9.398 -12.695 -0.747 1 98.06 260 SER B CA 1
ATOM 7684 C C . SER B 1 260 ? 10.078 -13.984 -0.286 1 98.06 260 SER B C 1
ATOM 7686 O O . SER B 1 260 ? 9.734 -14.531 0.766 1 98.06 260 SER B O 1
ATOM 7688 N N . TYR B 1 261 ? 10.977 -14.508 -1.114 1 98.19 261 TYR B N 1
ATOM 7689 C CA . TYR B 1 261 ? 11.891 -15.602 -0.797 1 98.19 261 TYR B CA 1
ATOM 7690 C C . TYR B 1 261 ? 11.141 -16.922 -0.652 1 98.19 261 TYR B C 1
ATOM 7692 O O . TYR B 1 261 ? 11.453 -17.719 0.224 1 98.19 261 TYR B O 1
ATOM 7700 N N . CYS B 1 262 ? 10.094 -17.094 -1.482 1 97.12 262 CYS B N 1
ATOM 7701 C CA . CYS B 1 262 ? 9.289 -18.297 -1.316 1 97.12 262 CYS B CA 1
ATOM 7702 C C . CYS B 1 262 ? 9.109 -19.031 -2.645 1 97.12 262 CYS B C 1
ATOM 7704 O O . CYS B 1 262 ? 8.109 -19.703 -2.855 1 97.12 262 CYS B O 1
ATOM 7706 N N . TYR B 1 263 ? 10.031 -18.812 -3.529 1 97.31 263 TYR B N 1
ATOM 7707 C CA . TYR B 1 263 ? 9.961 -19.5 -4.809 1 97.31 263 TYR B CA 1
ATOM 7708 C C . TYR B 1 263 ? 10.453 -20.938 -4.68 1 97.31 263 TYR B C 1
ATOM 7710 O O . TYR B 1 263 ? 11.461 -21.203 -4.012 1 97.31 263 TYR B O 1
ATOM 7718 N N . ILE B 1 264 ? 9.703 -21.891 -5.242 1 96.19 264 ILE B N 1
ATOM 7719 C CA . ILE B 1 264 ? 10.078 -23.297 -5.086 1 96.19 264 ILE B CA 1
ATOM 7720 C C . ILE B 1 264 ? 10.234 -23.938 -6.461 1 96.19 264 ILE B C 1
ATOM 7722 O O . ILE B 1 264 ? 9.891 -25.109 -6.645 1 96.19 264 ILE B O 1
ATOM 7726 N N . GLY B 1 265 ? 10.609 -23.172 -7.441 1 93.19 265 GLY B N 1
ATOM 7727 C CA . GLY B 1 265 ? 10.781 -23.688 -8.789 1 93.19 265 GLY B CA 1
ATOM 7728 C C . GLY B 1 265 ? 9.477 -23.875 -9.531 1 93.19 265 GLY B C 1
ATOM 7729 O O . GLY B 1 265 ? 8.422 -23.438 -9.062 1 93.19 265 GLY B O 1
ATOM 7730 N N . PRO B 1 266 ? 9.539 -24.516 -10.648 1 90.81 266 PRO B N 1
ATOM 7731 C CA . PRO B 1 266 ? 8.328 -24.703 -11.445 1 90.81 266 PRO B CA 1
ATOM 7732 C C . PRO B 1 266 ? 7.262 -25.516 -10.711 1 90.81 266 PRO B C 1
ATOM 7734 O O . PRO B 1 266 ? 6.078 -25.422 -11.039 1 90.81 266 PRO B O 1
ATOM 7737 N N . GLN B 1 267 ? 7.684 -26.234 -9.742 1 91.62 267 GLN B N 1
ATOM 7738 C CA . GLN B 1 267 ? 6.727 -27.016 -8.953 1 91.62 267 GLN B CA 1
ATOM 7739 C C . GLN B 1 267 ? 5.695 -26.109 -8.289 1 91.62 267 GLN B C 1
ATOM 7741 O O . GLN B 1 267 ? 4.57 -26.531 -8.016 1 91.62 267 GLN B O 1
ATOM 7746 N N . GLY B 1 268 ? 6.047 -24.906 -8.141 1 91.56 268 GLY B N 1
ATOM 7747 C CA . GLY B 1 268 ? 5.141 -23.984 -7.473 1 91.56 268 GLY B CA 1
ATOM 7748 C C . GLY B 1 268 ? 3.844 -23.781 -8.234 1 91.56 268 GLY B C 1
ATOM 7749 O O . GLY B 1 268 ? 2.824 -23.422 -7.641 1 91.56 268 GLY B O 1
ATOM 7750 N N . ILE B 1 269 ? 3.875 -24.016 -9.539 1 92.94 269 ILE B N 1
ATOM 7751 C CA . ILE B 1 269 ? 2.67 -23.703 -10.297 1 92.94 269 ILE B CA 1
ATOM 7752 C C . ILE B 1 269 ? 2.201 -24.938 -11.055 1 92.94 269 ILE B C 1
ATOM 7754 O O . ILE B 1 269 ? 1.149 -24.922 -11.703 1 92.94 269 ILE B O 1
ATOM 7758 N N . VAL B 1 270 ? 2.846 -26.078 -10.938 1 94.06 270 VAL B N 1
ATOM 7759 C CA . VAL B 1 270 ? 2.551 -27.25 -11.758 1 94.06 270 VAL B CA 1
ATOM 7760 C C . VAL B 1 270 ? 1.189 -27.828 -11.367 1 94.06 270 VAL B C 1
ATOM 7762 O O . VAL B 1 270 ? 0.412 -28.234 -12.234 1 94.06 270 VAL B O 1
ATOM 7765 N N . HIS B 1 271 ? 0.933 -27.922 -10.086 1 93.94 271 HIS B N 1
ATOM 7766 C CA . HIS B 1 271 ? -0.365 -28.438 -9.648 1 93.94 271 HIS B CA 1
ATOM 7767 C C . HIS B 1 271 ? -1.497 -27.531 -10.141 1 93.94 271 HIS B C 1
ATOM 7769 O O . HIS B 1 271 ? -2.525 -28.031 -10.609 1 93.94 271 HIS B O 1
ATOM 7775 N N . GLY B 1 272 ? -1.311 -26.219 -9.984 1 93.44 272 GLY B N 1
ATOM 7776 C CA . GLY B 1 272 ? -2.305 -25.281 -10.5 1 93.44 272 GLY B CA 1
ATOM 7777 C C . GLY B 1 272 ? -2.508 -25.391 -12 1 93.44 272 GLY B C 1
ATOM 7778 O O . GLY B 1 272 ? -3.635 -25.281 -12.484 1 93.44 272 GLY B O 1
ATOM 7779 N N . THR B 1 273 ? -1.449 -25.531 -12.711 1 95.5 273 THR B N 1
ATOM 7780 C CA . THR B 1 273 ? -1.533 -25.688 -14.164 1 95.5 273 THR B CA 1
ATOM 7781 C C . THR B 1 273 ? -2.26 -26.984 -14.523 1 95.5 273 THR B C 1
ATOM 7783 O O . THR B 1 273 ? -3.064 -27 -15.461 1 95.5 273 THR B O 1
ATOM 7786 N N . LEU B 1 274 ? -1.957 -28.047 -13.789 1 94.62 274 LEU B N 1
ATOM 7787 C CA . LEU B 1 274 ? -2.656 -29.312 -13.984 1 94.62 274 LEU B CA 1
ATOM 7788 C C . LEU B 1 274 ? -4.16 -29.141 -13.797 1 94.62 274 LEU B C 1
ATOM 7790 O O . LEU B 1 274 ? -4.945 -29.562 -14.648 1 94.62 274 LEU B O 1
ATOM 7794 N N . LEU B 1 275 ? -4.492 -28.469 -12.695 1 92.5 275 LEU B N 1
ATOM 7795 C CA . LEU B 1 275 ? -5.906 -28.234 -12.422 1 92.5 275 LEU B CA 1
ATOM 7796 C C . LEU B 1 275 ? -6.543 -27.391 -13.523 1 92.5 275 LEU B C 1
ATOM 7798 O O . LEU B 1 275 ? -7.684 -27.625 -13.922 1 92.5 275 LEU B O 1
ATOM 7802 N N . THR B 1 276 ? -5.855 -26.438 -14.023 1 95.06 276 THR B N 1
ATOM 7803 C CA . THR B 1 276 ? -6.363 -25.562 -15.07 1 95.06 276 THR B CA 1
ATOM 7804 C C . THR B 1 276 ? -6.645 -26.359 -16.344 1 95.06 276 THR B C 1
ATOM 7806 O O . THR B 1 276 ? -7.711 -26.219 -16.953 1 95.06 276 THR B O 1
ATOM 7809 N N . VAL B 1 277 ? -5.734 -27.203 -16.719 1 96.31 277 VAL B N 1
ATOM 7810 C CA . VAL B 1 277 ? -5.867 -27.984 -17.953 1 96.31 277 VAL B CA 1
ATOM 7811 C C . VAL B 1 277 ? -7.008 -28.984 -17.812 1 96.31 277 VAL B C 1
ATOM 7813 O O . VAL B 1 277 ? -7.828 -29.141 -18.719 1 96.31 277 VAL B O 1
ATOM 7816 N N . LEU B 1 278 ? -7.07 -29.656 -16.688 1 93.5 278 LEU B N 1
ATOM 7817 C CA . LEU B 1 278 ? -8.141 -30.609 -16.453 1 93.5 278 LEU B CA 1
ATOM 7818 C C . LEU B 1 278 ? -9.5 -29.938 -16.469 1 93.5 278 LEU B C 1
ATOM 7820 O O . LEU B 1 278 ? -10.438 -30.422 -17.094 1 93.5 278 LEU B O 1
ATOM 7824 N N . ASN B 1 279 ? -9.562 -28.828 -15.781 1 93.19 279 ASN B N 1
ATOM 7825 C CA . ASN B 1 279 ? -10.828 -28.109 -15.711 1 93.19 279 ASN B CA 1
ATOM 7826 C C . ASN B 1 279 ? -11.203 -27.5 -17.062 1 93.19 279 ASN B C 1
ATOM 7828 O O . ASN B 1 279 ? -12.391 -27.406 -17.391 1 93.19 279 ASN B O 1
ATOM 7832 N N . ALA B 1 280 ? -10.25 -27.078 -17.828 1 96.38 280 ALA B N 1
ATOM 7833 C CA . ALA B 1 280 ? -10.531 -26.641 -19.188 1 96.38 280 ALA B CA 1
ATOM 7834 C C . ALA B 1 280 ? -11.117 -27.766 -20.031 1 96.38 280 ALA B C 1
ATOM 7836 O O . ALA B 1 280 ? -12.062 -27.547 -20.797 1 96.38 280 ALA B O 1
ATOM 7837 N N . GLY B 1 281 ? -10.562 -28.969 -19.906 1 96.56 281 GLY B N 1
ATOM 7838 C CA . GLY B 1 281 ? -11.109 -30.125 -20.594 1 96.56 281 GLY B CA 1
ATOM 7839 C C . GLY B 1 281 ? -12.555 -30.406 -20.219 1 96.56 281 GLY B C 1
ATOM 7840 O O . GLY B 1 281 ? -13.391 -30.656 -21.094 1 96.56 281 GLY B O 1
ATOM 7841 N N . ARG B 1 282 ? -12.812 -30.312 -18.969 1 93.06 282 ARG B N 1
ATOM 7842 C CA . ARG B 1 282 ? -14.172 -30.562 -18.484 1 93.06 282 ARG B CA 1
ATOM 7843 C C . ARG B 1 282 ? -15.125 -29.469 -18.969 1 93.06 282 ARG B C 1
ATOM 7845 O O . ARG B 1 282 ? -16.219 -29.766 -19.453 1 93.06 282 ARG B O 1
ATOM 7852 N N . ARG B 1 283 ? -14.75 -28.281 -18.875 1 93.62 283 ARG B N 1
ATOM 7853 C CA . ARG B 1 283 ? -15.625 -27.141 -19.141 1 93.62 283 ARG B CA 1
ATOM 7854 C C . ARG B 1 283 ? -15.852 -26.953 -20.625 1 93.62 283 ARG B C 1
ATOM 7856 O O . ARG B 1 283 ? -16.969 -26.703 -21.078 1 93.62 283 ARG B O 1
ATOM 7863 N N . TYR B 1 284 ? -14.766 -27.078 -21.375 1 96.38 284 TYR B N 1
ATOM 7864 C CA . TYR B 1 284 ? -14.844 -26.672 -22.766 1 96.38 284 TYR B CA 1
ATOM 7865 C C . TYR B 1 284 ? -15.086 -27.875 -23.672 1 96.38 284 TYR B C 1
ATOM 7867 O O . TYR B 1 284 ? -15.758 -27.766 -24.703 1 96.38 284 TYR B O 1
ATOM 7875 N N . LEU B 1 285 ? -14.539 -29.016 -23.25 1 96.88 285 LEU B N 1
ATOM 7876 C CA . LEU B 1 285 ? -14.625 -30.188 -24.125 1 96.88 285 LEU B CA 1
ATOM 7877 C C . LEU B 1 285 ? -15.578 -31.219 -23.547 1 96.88 285 LEU B C 1
ATOM 7879 O O . LEU B 1 285 ? -15.969 -32.156 -24.234 1 96.88 285 LEU B O 1
ATOM 7883 N N . GLY B 1 286 ? -15.969 -31.031 -22.297 1 95.56 286 GLY B N 1
ATOM 7884 C CA . GLY B 1 286 ? -16.828 -32 -21.641 1 95.56 286 GLY B CA 1
ATOM 7885 C C . GLY B 1 286 ? -16.141 -33.344 -21.391 1 95.56 286 GLY B C 1
ATOM 7886 O O . GLY B 1 286 ? -16.781 -34.406 -21.469 1 95.56 286 GLY B O 1
ATOM 7887 N N . LEU B 1 287 ? -14.828 -33.312 -21.172 1 95.69 287 LEU B N 1
ATOM 7888 C CA . LEU B 1 287 ? -14.062 -34.562 -21.078 1 95.69 287 LEU B CA 1
ATOM 7889 C C . LEU B 1 287 ? -13.352 -34.656 -19.734 1 95.69 287 LEU B C 1
ATOM 7891 O O . LEU B 1 287 ? -12.836 -33.656 -19.234 1 95.69 287 LEU B O 1
ATOM 7895 N N . GLU B 1 288 ? -13.266 -35.781 -19.203 1 90.94 288 GLU B N 1
ATOM 7896 C CA . GLU B 1 288 ? -12.484 -36.062 -18 1 90.94 288 GLU B CA 1
ATOM 7897 C C . GLU B 1 288 ? -11.109 -36.625 -18.359 1 90.94 288 GLU B C 1
ATOM 7899 O O . GLU B 1 288 ? -10.156 -36.5 -17.594 1 90.94 288 GLU B O 1
ATOM 7904 N N . ASP B 1 289 ? -11.156 -37.312 -19.469 1 93.94 289 ASP B N 1
ATOM 7905 C CA . ASP B 1 289 ? -9.938 -37.875 -20.016 1 93.94 289 ASP B CA 1
ATOM 7906 C C . ASP B 1 289 ? -9.453 -37.094 -21.234 1 93.94 289 ASP B C 1
ATOM 7908 O O . ASP B 1 289 ? -10.188 -36.938 -22.219 1 93.94 289 ASP B O 1
ATOM 7912 N N . LEU B 1 290 ? -8.164 -36.656 -21.188 1 97.44 290 LEU B N 1
ATOM 7913 C CA . LEU B 1 290 ? -7.699 -35.75 -22.234 1 97.44 290 LEU B CA 1
ATOM 7914 C C . LEU B 1 290 ? -6.75 -36.438 -23.188 1 97.44 290 LEU B C 1
ATOM 7916 O O . LEU B 1 290 ? -6.094 -35.812 -24.016 1 97.44 290 LEU B O 1
ATOM 7920 N N . ARG B 1 291 ? -6.727 -37.781 -23.156 1 97.06 291 ARG B N 1
ATOM 7921 C CA . ARG B 1 291 ? -5.906 -38.531 -24.109 1 97.06 291 ARG B CA 1
ATOM 7922 C C . ARG B 1 291 ? -6.309 -38.188 -25.547 1 97.06 291 ARG B C 1
ATOM 7924 O O . ARG B 1 291 ? -7.496 -38.219 -25.875 1 97.06 291 ARG B O 1
ATOM 7931 N N . GLY B 1 292 ? -5.262 -37.844 -26.266 1 97.75 292 GLY B N 1
ATOM 7932 C CA . GLY B 1 292 ? -5.477 -37.531 -27.672 1 97.75 292 GLY B CA 1
ATOM 7933 C C . GLY B 1 292 ? -5.801 -36.062 -27.922 1 97.75 292 GLY B C 1
ATOM 7934 O O . GLY B 1 292 ? -5.859 -35.625 -29.062 1 97.75 292 GLY B O 1
ATOM 7935 N N . ARG B 1 293 ? -6.043 -35.25 -26.859 1 98.31 293 ARG B N 1
ATOM 7936 C CA . ARG B 1 293 ? -6.332 -33.844 -27.016 1 98.31 293 ARG B CA 1
ATOM 7937 C C . ARG B 1 293 ? -5.051 -33 -26.969 1 98.31 293 ARG B C 1
ATOM 7939 O O . ARG B 1 293 ? -4.102 -33.375 -26.266 1 98.31 293 ARG B O 1
ATOM 7946 N N . VAL B 1 294 ? -5.051 -31.922 -27.75 1 98.75 294 VAL B N 1
ATOM 7947 C CA . VAL B 1 294 ? -3.84 -31.125 -27.922 1 98.75 294 VAL B CA 1
ATOM 7948 C C . VAL B 1 294 ? -4.012 -29.781 -27.234 1 98.75 294 VAL B C 1
ATOM 7950 O O . VAL B 1 294 ? -4.996 -29.078 -27.469 1 98.75 294 VAL B O 1
ATOM 7953 N N . PHE B 1 295 ? -3.123 -29.484 -26.328 1 98.69 295 PHE B N 1
ATOM 7954 C CA . PHE B 1 295 ? -2.998 -28.203 -25.656 1 98.69 295 PHE B CA 1
ATOM 7955 C C . PHE B 1 295 ? -1.779 -27.438 -26.172 1 98.69 295 PHE B C 1
ATOM 7957 O O . PHE B 1 295 ? -0.646 -27.891 -26.016 1 98.69 295 PHE B O 1
ATOM 7964 N N . VAL B 1 296 ? -1.96 -26.234 -26.859 1 98.81 296 VAL B N 1
ATOM 7965 C CA . VAL B 1 296 ? -0.876 -25.438 -27.406 1 98.81 296 VAL B CA 1
ATOM 7966 C C . VAL B 1 296 ? -0.671 -24.188 -26.562 1 98.81 296 VAL B C 1
ATOM 7968 O O . VAL B 1 296 ? -1.631 -23.484 -26.25 1 98.81 296 VAL B O 1
ATOM 7971 N N . THR B 1 297 ? 0.554 -23.906 -26.172 1 98.62 297 THR B N 1
ATOM 7972 C CA . THR B 1 297 ? 0.887 -22.75 -25.359 1 98.62 297 THR B CA 1
ATOM 7973 C C . THR B 1 297 ? 2.318 -22.297 -25.641 1 98.62 297 THR B C 1
ATOM 7975 O O . THR B 1 297 ? 2.902 -22.641 -26.656 1 98.62 297 THR B O 1
ATOM 7978 N N . SER B 1 298 ? 2.854 -21.344 -24.891 1 98.25 298 SER B N 1
ATOM 7979 C CA . SER B 1 298 ? 4.207 -20.828 -25.078 1 98.25 298 SER B CA 1
ATOM 7980 C C . SER B 1 298 ? 4.871 -20.531 -23.734 1 98.25 298 SER B C 1
ATOM 7982 O O . SER B 1 298 ? 4.188 -20.312 -22.734 1 98.25 298 SER B O 1
ATOM 7984 N N . GLY B 1 299 ? 6.219 -20.516 -23.766 1 96.94 299 GLY B N 1
ATOM 7985 C CA . GLY B 1 299 ? 7.035 -20.203 -22.609 1 96.94 299 GLY B CA 1
ATOM 7986 C C . GLY B 1 299 ? 7.516 -21.438 -21.875 1 96.94 299 GLY B C 1
ATOM 7987 O O . GLY B 1 299 ? 6.711 -22.297 -21.5 1 96.94 299 GLY B O 1
ATOM 7988 N N . LEU B 1 300 ? 8.773 -21.578 -21.672 1 96.94 300 LEU B N 1
ATOM 7989 C CA . LEU B 1 300 ? 9.375 -22.672 -20.906 1 96.94 300 LEU B CA 1
ATOM 7990 C C . LEU B 1 300 ? 10.375 -22.141 -19.891 1 96.94 300 LEU B C 1
ATOM 7992 O O . LEU B 1 300 ? 11.398 -22.766 -19.625 1 96.94 300 LEU B O 1
ATOM 7996 N N . GLY B 1 301 ? 10.023 -20.922 -19.406 1 92.88 301 GLY B N 1
ATOM 7997 C CA . GLY B 1 301 ? 10.812 -20.328 -18.344 1 92.88 301 GLY B CA 1
ATOM 7998 C C . GLY B 1 301 ? 10.594 -20.969 -17 1 92.88 301 GLY B C 1
ATOM 7999 O O . GLY B 1 301 ? 10.242 -22.141 -16.906 1 92.88 301 GLY B O 1
ATOM 8000 N N . GLY B 1 302 ? 10.852 -20.188 -15.93 1 91.19 302 GLY B N 1
ATOM 8001 C CA . GLY B 1 302 ? 10.695 -20.719 -14.578 1 91.19 302 GLY B CA 1
ATOM 8002 C C . GLY B 1 302 ? 9.305 -21.25 -14.312 1 91.19 302 GLY B C 1
ATOM 8003 O O . GLY B 1 302 ? 9.102 -22.469 -14.258 1 91.19 302 GLY B O 1
ATOM 8004 N N . MET B 1 303 ? 8.359 -20.484 -14.328 1 92.81 303 MET B N 1
ATOM 8005 C CA . MET B 1 303 ? 6.984 -20.891 -14.047 1 92.81 303 MET B CA 1
ATOM 8006 C C . MET B 1 303 ? 6.34 -21.531 -15.273 1 92.81 303 MET B C 1
ATOM 8008 O O . MET B 1 303 ? 5.684 -22.562 -15.164 1 92.81 303 MET B O 1
ATOM 8012 N N . SER B 1 304 ? 6.562 -20.938 -16.406 1 94.88 304 SER B N 1
ATOM 8013 C CA . SER B 1 304 ? 5.926 -21.453 -17.625 1 94.88 304 SER B CA 1
ATOM 8014 C C . SER B 1 304 ? 6.414 -22.859 -17.953 1 94.88 304 SER B C 1
ATOM 8016 O O . SER B 1 304 ? 5.734 -23.609 -18.656 1 94.88 304 SER B O 1
ATOM 8018 N N . GLY B 1 305 ? 7.547 -23.203 -17.406 1 93.75 305 GLY B N 1
ATOM 8019 C CA . GLY B 1 305 ? 8.062 -24.547 -17.609 1 93.75 305 GLY B CA 1
ATOM 8020 C C . GLY B 1 305 ? 7.16 -25.625 -17.047 1 93.75 305 GLY B C 1
ATOM 8021 O O . GLY B 1 305 ? 7.234 -26.797 -17.453 1 93.75 305 GLY B O 1
ATOM 8022 N N . ALA B 1 306 ? 6.258 -25.266 -16.188 1 95 306 ALA B N 1
ATOM 8023 C CA . ALA B 1 306 ? 5.352 -26.203 -15.547 1 95 306 ALA B CA 1
ATOM 8024 C C . ALA B 1 306 ? 4.332 -26.75 -16.531 1 95 306 ALA B C 1
ATOM 8026 O O . ALA B 1 306 ? 3.777 -27.844 -16.328 1 95 306 ALA B O 1
ATOM 8027 N N . GLN B 1 307 ? 4.098 -26.047 -17.594 1 97 307 GLN B N 1
ATOM 8028 C CA . GLN B 1 307 ? 3.047 -26.391 -18.547 1 97 307 GLN B CA 1
ATOM 8029 C C . GLN B 1 307 ? 3.314 -27.75 -19.188 1 97 307 GLN B C 1
ATOM 8031 O O . GLN B 1 307 ? 2.393 -28.547 -19.359 1 97 307 GLN B O 1
ATOM 8036 N N . ALA B 1 308 ? 4.602 -28 -19.531 1 97.5 308 ALA B N 1
ATOM 8037 C CA . ALA B 1 308 ? 4.973 -29.25 -20.188 1 97.5 308 ALA B CA 1
ATOM 8038 C C . ALA B 1 308 ? 4.66 -30.453 -19.297 1 97.5 308 ALA B C 1
ATOM 8040 O O . ALA B 1 308 ? 4.039 -31.422 -19.75 1 97.5 308 ALA B O 1
ATOM 8041 N N . LYS B 1 309 ? 5.062 -30.328 -18.047 1 95.56 309 LYS B N 1
ATOM 8042 C CA . LYS B 1 309 ? 4.832 -31.406 -17.094 1 95.56 309 LYS B CA 1
ATOM 8043 C C . LYS B 1 309 ? 3.348 -31.562 -16.781 1 95.56 309 LYS B C 1
ATOM 8045 O O . LYS B 1 309 ? 2.84 -32.688 -16.672 1 95.56 309 LYS B O 1
ATOM 8050 N N . ALA B 1 310 ? 2.637 -30.516 -16.625 1 96 310 ALA B N 1
ATOM 8051 C CA . ALA B 1 310 ? 1.206 -30.531 -16.328 1 96 310 ALA B CA 1
ATOM 8052 C C . ALA B 1 310 ? 0.422 -31.203 -17.453 1 96 310 ALA B C 1
ATOM 8054 O O . ALA B 1 310 ? -0.517 -31.969 -17.188 1 96 310 ALA B O 1
ATOM 8055 N N . ALA B 1 311 ? 0.778 -30.953 -18.703 1 97.31 311 ALA B N 1
ATOM 8056 C CA . ALA B 1 311 ? 0.103 -31.547 -19.844 1 97.31 311 ALA B CA 1
ATOM 8057 C C . ALA B 1 311 ? 0.244 -33.062 -19.828 1 97.31 311 ALA B C 1
ATOM 8059 O O . ALA B 1 311 ? -0.729 -33.781 -20.062 1 97.31 311 ALA B O 1
ATOM 8060 N N . VAL B 1 312 ? 1.42 -33.531 -19.5 1 96.56 312 VAL B N 1
ATOM 8061 C CA . VAL B 1 312 ? 1.702 -34.938 -19.484 1 96.56 312 VAL B CA 1
ATOM 8062 C C . VAL B 1 312 ? 0.929 -35.625 -18.344 1 96.56 312 VAL B C 1
ATOM 8064 O O . VAL B 1 312 ? 0.328 -36.688 -18.531 1 96.56 312 VAL B O 1
ATOM 8067 N N . ILE B 1 313 ? 0.947 -35 -17.188 1 93.88 313 ILE B N 1
ATOM 8068 C CA . ILE B 1 313 ? 0.234 -35.531 -16.031 1 93.88 313 ILE B CA 1
ATOM 8069 C C . ILE B 1 313 ? -1.267 -35.562 -16.312 1 93.88 313 ILE B C 1
ATOM 8071 O O . ILE B 1 313 ? -1.975 -36.469 -15.914 1 93.88 313 ILE B O 1
ATOM 8075 N N . ALA B 1 314 ? -1.743 -34.562 -17.047 1 95 314 ALA B N 1
ATOM 8076 C CA . ALA B 1 314 ? -3.158 -34.5 -17.406 1 95 314 ALA B CA 1
ATOM 8077 C C . ALA B 1 314 ? -3.518 -35.531 -18.469 1 95 314 ALA B C 1
ATOM 8079 O O . ALA B 1 314 ? -4.695 -35.781 -18.703 1 95 314 ALA B O 1
ATOM 8080 N N . GLY B 1 315 ? -2.525 -36.062 -19.141 1 96.06 315 GLY B N 1
ATOM 8081 C CA . GLY B 1 315 ? -2.727 -37.094 -20.125 1 96.06 315 GLY B CA 1
ATOM 8082 C C . GLY B 1 315 ? -2.873 -36.562 -21.531 1 96.06 315 GLY B C 1
ATOM 8083 O O . GLY B 1 315 ? -3.15 -37.344 -22.469 1 96.06 315 GLY B O 1
ATOM 8084 N N . CYS B 1 316 ? -2.648 -35.344 -21.719 1 97.69 316 CYS B N 1
ATOM 8085 C CA . CYS B 1 316 ? -2.855 -34.781 -23.031 1 97.69 316 CYS B CA 1
ATOM 8086 C C . CYS B 1 316 ? -1.524 -34.5 -23.734 1 97.69 316 CYS B C 1
ATOM 8088 O O . CYS B 1 316 ? -0.477 -34.969 -23.266 1 97.69 316 CYS B O 1
ATOM 8090 N N . ILE B 1 317 ? -1.586 -33.938 -24.969 1 98.56 317 ILE B N 1
ATOM 8091 C CA . ILE B 1 317 ? -0.432 -33.562 -25.781 1 98.56 317 ILE B CA 1
ATOM 8092 C C . ILE B 1 317 ? -0.181 -32.062 -25.672 1 98.56 317 ILE B C 1
ATOM 8094 O O . ILE B 1 317 ? -0.937 -31.266 -26.234 1 98.56 317 ILE B O 1
ATOM 8098 N N . GLY B 1 318 ? 0.84 -31.734 -24.875 1 98.62 318 GLY B N 1
ATOM 8099 C CA . GLY B 1 318 ? 1.225 -30.344 -24.766 1 98.62 318 GLY B CA 1
ATOM 8100 C C . GLY B 1 318 ? 2.287 -29.922 -25.766 1 98.62 318 GLY B C 1
ATOM 8101 O O . GLY B 1 318 ? 3.322 -30.578 -25.891 1 98.62 318 GLY B O 1
ATOM 8102 N N . VAL B 1 319 ? 2.014 -28.875 -26.531 1 98.81 319 VAL B N 1
ATOM 8103 C CA . VAL B 1 319 ? 2.975 -28.281 -27.453 1 98.81 319 VAL B CA 1
ATOM 8104 C C . VAL B 1 319 ? 3.34 -26.875 -26.984 1 98.81 319 VAL B C 1
ATOM 8106 O O . VAL B 1 319 ? 2.49 -25.984 -26.969 1 98.81 319 VAL B O 1
ATOM 8109 N N . ILE B 1 320 ? 4.602 -26.688 -26.594 1 98.69 320 ILE B N 1
ATOM 8110 C CA . ILE B 1 320 ? 5.02 -25.438 -25.969 1 98.69 320 ILE B CA 1
ATOM 8111 C C . ILE B 1 320 ? 6.109 -24.781 -26.812 1 98.69 320 ILE B C 1
ATOM 8113 O O . ILE B 1 320 ? 7.18 -25.359 -27.016 1 98.69 320 ILE B O 1
ATOM 8117 N N . ALA B 1 321 ? 5.824 -23.594 -27.297 1 98.69 321 ALA B N 1
ATOM 8118 C CA . ALA B 1 321 ? 6.816 -22.844 -28.062 1 98.69 321 ALA B CA 1
ATOM 8119 C C . ALA B 1 321 ? 7.746 -22.062 -27.141 1 98.69 321 ALA B C 1
ATOM 8121 O O . ALA B 1 321 ? 7.309 -21.516 -26.125 1 98.69 321 ALA B O 1
ATOM 8122 N N . GLU B 1 322 ? 9.031 -22.094 -27.406 1 98.12 322 GLU B N 1
ATOM 8123 C CA . GLU B 1 322 ? 10.055 -21.344 -26.672 1 98.12 322 GLU B CA 1
ATOM 8124 C C . GLU B 1 322 ? 11.172 -20.875 -27.609 1 98.12 322 GLU B C 1
ATOM 8126 O O . GLU B 1 322 ? 11.727 -21.672 -28.375 1 98.12 322 GLU B O 1
ATOM 8131 N N . VAL B 1 323 ? 11.477 -19.578 -27.594 1 97.31 323 VAL B N 1
ATOM 8132 C CA . VAL B 1 323 ? 12.469 -19.016 -28.5 1 97.31 323 VAL B CA 1
ATOM 8133 C C . VAL B 1 323 ? 13.859 -19.109 -27.875 1 97.31 323 VAL B C 1
ATOM 8135 O O . VAL B 1 323 ? 14.867 -19.156 -28.594 1 97.31 323 VAL B O 1
ATOM 8138 N N . ASP B 1 324 ? 13.914 -19.125 -26.578 1 95.25 324 ASP B N 1
ATOM 8139 C CA . ASP B 1 324 ? 15.18 -19.203 -25.859 1 95.25 324 ASP B CA 1
ATOM 8140 C C . ASP B 1 324 ? 15.648 -20.656 -25.734 1 95.25 324 ASP B C 1
ATOM 8142 O O . ASP B 1 324 ? 15.078 -21.438 -24.969 1 95.25 324 ASP B O 1
ATOM 8146 N N . GLU B 1 325 ? 16.703 -20.953 -26.359 1 95 325 GLU B N 1
ATOM 8147 C CA . GLU B 1 325 ? 17.219 -22.312 -26.359 1 95 325 GLU B CA 1
ATOM 8148 C C . GLU B 1 325 ? 17.688 -22.734 -24.969 1 95 325 GLU B C 1
ATOM 8150 O O . GLU B 1 325 ? 17.547 -23.906 -24.594 1 95 325 GLU B O 1
ATOM 8155 N N . VAL B 1 326 ? 18.188 -21.828 -24.234 1 92.5 326 VAL B N 1
ATOM 8156 C CA . VAL B 1 326 ? 18.703 -22.125 -22.891 1 92.5 326 VAL B CA 1
ATOM 8157 C C . VAL B 1 326 ? 17.562 -22.578 -21.984 1 92.5 326 VAL B C 1
ATOM 8159 O O . VAL B 1 326 ? 17.688 -23.562 -21.266 1 92.5 326 VAL B O 1
ATOM 8162 N N . ALA B 1 327 ? 16.484 -21.922 -22.078 1 93.12 327 ALA B N 1
ATOM 8163 C CA . ALA B 1 327 ? 15.32 -22.281 -21.281 1 93.12 327 ALA B CA 1
ATOM 8164 C C . ALA B 1 327 ? 14.766 -23.641 -21.688 1 93.12 327 ALA B C 1
ATOM 8166 O O . ALA B 1 327 ? 14.406 -24.469 -20.844 1 93.12 327 ALA B O 1
ATOM 8167 N N . LEU B 1 328 ? 14.664 -23.812 -22.984 1 96 328 LEU B N 1
ATOM 8168 C CA . LEU B 1 328 ? 14.148 -25.062 -23.547 1 96 328 LEU B CA 1
ATOM 8169 C C . LEU B 1 328 ? 15.008 -26.25 -23.109 1 96 328 LEU B C 1
ATOM 8171 O O . LEU B 1 328 ? 14.484 -27.25 -22.641 1 96 328 LEU B O 1
ATOM 8175 N N . ARG B 1 329 ? 16.281 -26.109 -23.156 1 94.62 329 ARG B N 1
ATOM 8176 C CA . ARG B 1 329 ? 17.203 -27.172 -22.812 1 94.62 329 ARG B CA 1
ATOM 8177 C C . ARG B 1 329 ? 17.188 -27.438 -21.297 1 94.62 329 ARG B C 1
ATOM 8179 O O . ARG B 1 329 ? 17.281 -28.594 -20.875 1 94.62 329 ARG B O 1
ATOM 8186 N N . LYS B 1 330 ? 17.125 -26.375 -20.578 1 92 330 LYS B N 1
ATOM 8187 C CA . LYS B 1 330 ? 17.062 -26.516 -19.125 1 92 330 LYS B CA 1
ATOM 8188 C C . LYS B 1 330 ? 15.875 -27.391 -18.719 1 92 330 LYS B C 1
ATOM 8190 O O . LYS B 1 330 ? 16.031 -28.297 -17.891 1 92 330 LYS B O 1
ATOM 8195 N N . ARG B 1 331 ? 14.719 -27.219 -19.312 1 95.44 331 ARG B N 1
ATOM 8196 C CA . ARG B 1 331 ? 13.523 -27.984 -18.969 1 95.44 331 ARG B CA 1
ATOM 8197 C C . ARG B 1 331 ? 13.648 -29.422 -19.453 1 95.44 331 ARG B C 1
ATOM 8199 O O . ARG B 1 331 ? 13.195 -30.359 -18.797 1 95.44 331 ARG B O 1
ATOM 8206 N N . PHE B 1 332 ? 14.203 -29.547 -20.594 1 96.25 332 PHE B N 1
ATOM 8207 C CA . PHE B 1 332 ? 14.422 -30.891 -21.156 1 96.25 332 PHE B CA 1
ATOM 8208 C C . PHE B 1 332 ? 15.367 -31.688 -20.281 1 96.25 332 PHE B C 1
ATOM 8210 O O . PHE B 1 332 ? 15.07 -32.844 -19.922 1 96.25 332 PHE B O 1
ATOM 8217 N N . GLU B 1 333 ? 16.438 -31.094 -19.828 1 94.12 333 GLU B N 1
ATOM 8218 C CA . GLU B 1 333 ? 17.453 -31.75 -19.016 1 94.12 333 GLU B CA 1
ATOM 8219 C C . GLU B 1 333 ? 16.922 -32.094 -17.625 1 94.12 333 GLU B C 1
ATOM 8221 O O . GLU B 1 333 ? 17.312 -33.094 -17.031 1 94.12 333 GLU B O 1
ATOM 8226 N N . GLN B 1 334 ? 16.047 -31.297 -17.172 1 91.56 334 GLN B N 1
ATOM 8227 C CA . GLN B 1 334 ? 15.484 -31.5 -15.844 1 91.56 334 GLN B CA 1
ATOM 8228 C C . GLN B 1 334 ? 14.352 -32.531 -15.875 1 91.56 334 GLN B C 1
ATOM 8230 O O . GLN B 1 334 ? 13.836 -32.906 -14.828 1 91.56 334 GLN B O 1
ATOM 8235 N N . GLY B 1 335 ? 13.914 -32.938 -17.094 1 92.94 335 GLY B N 1
ATOM 8236 C CA . GLY B 1 335 ? 12.867 -33.938 -17.219 1 92.94 335 GLY B CA 1
ATOM 8237 C C . GLY B 1 335 ? 11.477 -33.344 -17.219 1 92.94 335 GLY B C 1
ATOM 8238 O O . GLY B 1 335 ? 10.484 -34.062 -17.094 1 92.94 335 GLY B O 1
ATOM 8239 N N . TRP B 1 336 ? 11.367 -32.094 -17.359 1 94.75 336 TRP B N 1
ATOM 8240 C CA . TRP B 1 336 ? 10.07 -31.422 -17.359 1 94.75 336 TRP B CA 1
ATOM 8241 C C . TRP B 1 336 ? 9.5 -31.344 -18.781 1 94.75 336 TRP B C 1
ATOM 8243 O O . TRP B 1 336 ? 8.312 -31.062 -18.953 1 94.75 336 TRP B O 1
ATOM 8253 N N . LEU B 1 337 ? 10.305 -31.562 -19.797 1 96.88 337 LEU B N 1
ATOM 8254 C CA . LEU B 1 337 ? 9.961 -31.609 -21.203 1 96.88 337 LEU B CA 1
ATOM 8255 C C . LEU B 1 337 ? 10.414 -32.938 -21.828 1 96.88 337 LEU B C 1
ATOM 8257 O O . LEU B 1 337 ? 11.555 -33.344 -21.625 1 96.88 337 LEU B O 1
ATOM 8261 N N . MET B 1 338 ? 9.539 -33.531 -22.578 1 97.12 338 MET B N 1
ATOM 8262 C CA . MET B 1 338 ? 9.82 -34.875 -23.062 1 97.12 338 MET B CA 1
ATOM 8263 C C . MET B 1 338 ? 10.602 -34.844 -24.375 1 97.12 338 MET B C 1
ATOM 8265 O O . MET B 1 338 ? 11.508 -35.656 -24.578 1 97.12 338 MET B O 1
ATOM 8269 N N . GLU B 1 339 ? 10.188 -33.969 -25.297 1 98 339 GLU B N 1
ATOM 8270 C CA . GLU B 1 339 ? 10.781 -33.906 -26.625 1 98 339 GLU B CA 1
ATOM 8271 C C . GLU B 1 339 ? 10.984 -32.469 -27.094 1 98 339 GLU B C 1
ATOM 8273 O O . GLU B 1 339 ? 10.289 -31.562 -26.641 1 98 339 GLU B O 1
ATOM 8278 N N . VAL B 1 340 ? 12 -32.281 -27.922 1 98.06 340 VAL B N 1
ATOM 8279 C CA . VAL B 1 340 ? 12.281 -31 -28.531 1 98.06 340 VAL B CA 1
ATOM 8280 C C . VAL B 1 340 ? 12.258 -31.109 -30.047 1 98.06 340 VAL B C 1
ATOM 8282 O O . VAL B 1 340 ? 12.742 -32.094 -30.609 1 98.06 340 VAL B O 1
ATOM 8285 N N . CYS B 1 341 ? 11.602 -30.156 -30.688 1 96.88 341 CYS B N 1
ATOM 8286 C CA . CYS B 1 341 ? 11.641 -30.062 -32.125 1 96.88 341 CYS B CA 1
ATOM 8287 C C . CYS B 1 341 ? 12.023 -28.656 -32.594 1 96.88 341 CYS B C 1
ATOM 8289 O O . CYS B 1 341 ? 11.75 -27.688 -31.875 1 96.88 341 CYS B O 1
ATOM 8291 N N . THR B 1 342 ? 12.609 -28.516 -33.812 1 96 342 THR B N 1
ATOM 8292 C CA . THR B 1 342 ? 13.117 -27.234 -34.281 1 96 342 THR B CA 1
ATOM 8293 C C . THR B 1 342 ? 12.453 -26.828 -35.594 1 96 342 THR B C 1
ATOM 8295 O O . THR B 1 342 ? 12.742 -25.766 -36.125 1 96 342 THR B O 1
ATOM 8298 N N . ASN B 1 343 ? 11.602 -27.688 -36.062 1 95.56 343 ASN B N 1
ATOM 8299 C CA . ASN B 1 343 ? 10.93 -27.391 -37.312 1 95.56 343 ASN B CA 1
ATOM 8300 C C . ASN B 1 343 ? 9.43 -27.656 -37.219 1 95.56 343 ASN B C 1
ATOM 8302 O O . ASN B 1 343 ? 9 -28.625 -36.594 1 95.56 343 ASN B O 1
ATOM 8306 N N . LEU B 1 344 ? 8.672 -26.828 -37.969 1 97.88 344 LEU B N 1
ATOM 8307 C CA . LEU B 1 344 ? 7.219 -26.828 -37.844 1 97.88 344 LEU B CA 1
ATOM 8308 C C . LEU B 1 344 ? 6.629 -28.078 -38.5 1 97.88 344 LEU B C 1
ATOM 8310 O O . LEU B 1 344 ? 5.617 -28.609 -38.031 1 97.88 344 LEU B O 1
ATOM 8314 N N . ASP B 1 345 ? 7.254 -28.531 -39.594 1 97.12 345 ASP B N 1
ATOM 8315 C CA . ASP B 1 345 ? 6.758 -29.75 -40.25 1 97.12 345 ASP B CA 1
ATOM 8316 C C . ASP B 1 345 ? 6.852 -30.953 -39.312 1 97.12 345 ASP B C 1
ATOM 8318 O O . ASP B 1 345 ? 5.914 -31.75 -39.219 1 97.12 345 ASP B O 1
ATOM 8322 N N . HIS B 1 346 ? 7.918 -31 -38.719 1 97 346 HIS B N 1
ATOM 8323 C CA . HIS B 1 346 ? 8.109 -32.062 -37.719 1 97 346 HIS B CA 1
ATOM 8324 C C . HIS B 1 346 ? 7.137 -31.922 -36.562 1 97 346 HIS B C 1
ATOM 8326 O O . HIS B 1 346 ? 6.605 -32.938 -36.062 1 97 346 HIS B O 1
ATOM 8332 N N . CYS B 1 347 ? 6.969 -30.766 -36.125 1 97.69 347 CYS B N 1
ATOM 8333 C CA . CYS B 1 347 ? 6.043 -30.5 -35.031 1 97.69 347 CYS B CA 1
ATOM 8334 C C . CYS B 1 347 ? 4.641 -31 -35.375 1 97.69 347 CYS B C 1
ATOM 8336 O O . CYS B 1 347 ? 4.016 -31.688 -34.562 1 97.69 347 CYS B O 1
ATOM 8338 N N . ILE B 1 348 ? 4.156 -30.672 -36.562 1 97.94 348 ILE B N 1
ATOM 8339 C CA . ILE B 1 348 ? 2.818 -31.047 -37 1 97.94 348 ILE B CA 1
ATOM 8340 C C . ILE B 1 348 ? 2.721 -32.562 -37.125 1 97.94 348 ILE B C 1
ATOM 8342 O O . ILE B 1 348 ? 1.729 -33.156 -36.688 1 97.94 348 ILE B O 1
ATOM 8346 N N . ALA B 1 349 ? 3.732 -33.188 -37.688 1 97.62 349 ALA B N 1
ATOM 8347 C CA . ALA B 1 349 ? 3.748 -34.625 -37.812 1 97.62 349 ALA B CA 1
ATOM 8348 C C . ALA B 1 349 ? 3.697 -35.312 -36.469 1 97.62 349 ALA B C 1
ATOM 8350 O O . ALA B 1 349 ? 3.002 -36.312 -36.281 1 97.62 349 ALA B O 1
ATOM 8351 N N . ARG B 1 350 ? 4.453 -34.812 -35.562 1 97.5 350 ARG B N 1
ATOM 8352 C CA . ARG B 1 350 ? 4.523 -35.438 -34.219 1 97.5 350 ARG B CA 1
ATOM 8353 C C . ARG B 1 350 ? 3.197 -35.281 -33.469 1 97.5 350 ARG B C 1
ATOM 8355 O O . ARG B 1 350 ? 2.818 -36.125 -32.688 1 97.5 350 ARG B O 1
ATOM 8362 N N . ILE B 1 351 ? 2.561 -34.094 -33.656 1 98 351 ILE B N 1
ATOM 8363 C CA . ILE B 1 351 ? 1.242 -33.875 -33.062 1 98 351 ILE B CA 1
ATOM 8364 C C . ILE B 1 351 ? 0.265 -34.938 -33.594 1 98 351 ILE B C 1
ATOM 8366 O O . ILE B 1 351 ? -0.451 -35.562 -32.812 1 98 351 ILE B O 1
ATOM 8370 N N . ARG B 1 352 ? 0.235 -35.156 -34.875 1 97.56 352 ARG B N 1
ATOM 8371 C CA . ARG B 1 352 ? -0.67 -36.125 -35.5 1 97.56 352 ARG B CA 1
ATOM 8372 C C . ARG B 1 352 ? -0.405 -37.531 -35 1 97.56 352 ARG B C 1
ATOM 8374 O O . ARG B 1 352 ? -1.341 -38.281 -34.719 1 97.56 352 ARG B O 1
ATOM 8381 N N . ASP B 1 353 ? 0.825 -37.844 -34.906 1 98.06 353 ASP B N 1
ATOM 8382 C CA . ASP B 1 353 ? 1.212 -39.156 -34.406 1 98.06 353 ASP B CA 1
ATOM 8383 C C . ASP B 1 353 ? 0.741 -39.406 -33 1 98.06 353 ASP B C 1
ATOM 8385 O O . ASP B 1 353 ? 0.149 -40.438 -32.688 1 98.06 353 ASP B O 1
ATOM 8389 N N . ALA B 1 354 ? 1.021 -38.438 -32.094 1 98.12 354 ALA B N 1
ATOM 8390 C CA . ALA B 1 354 ? 0.634 -38.562 -30.688 1 98.12 354 ALA B CA 1
ATOM 8391 C C . ALA B 1 354 ? -0.884 -38.594 -30.547 1 98.12 354 ALA B C 1
ATOM 8393 O O . ALA B 1 354 ? -1.411 -39.281 -29.672 1 98.12 354 ALA B O 1
ATOM 8394 N N . ARG B 1 355 ? -1.573 -37.812 -31.359 1 97.44 355 ARG B N 1
ATOM 8395 C CA . ARG B 1 355 ? -3.033 -37.812 -31.344 1 97.44 355 ARG B CA 1
ATOM 8396 C C . ARG B 1 355 ? -3.582 -39.188 -31.719 1 97.44 355 ARG B C 1
ATOM 8398 O O . ARG B 1 355 ? -4.488 -39.719 -31.062 1 97.44 355 ARG B O 1
ATOM 8405 N N . ALA B 1 356 ? -3.025 -39.75 -32.75 1 97.06 356 ALA B N 1
ATOM 8406 C CA . ALA B 1 356 ? -3.486 -41.031 -33.25 1 97.06 356 ALA B CA 1
ATOM 8407 C C . ALA B 1 356 ? -3.26 -42.125 -32.219 1 97.06 356 ALA B C 1
ATOM 8409 O O . ALA B 1 356 ? -4.094 -43.031 -32.062 1 97.06 356 ALA B O 1
ATOM 8410 N N . LYS B 1 357 ? -2.205 -42.062 -31.516 1 97.81 357 LYS B N 1
ATOM 8411 C CA . LYS B 1 357 ? -1.832 -43.094 -30.547 1 97.81 357 LYS B CA 1
ATOM 8412 C C . LYS B 1 357 ? -2.447 -42.812 -29.172 1 97.81 357 LYS B C 1
ATOM 8414 O O . LYS B 1 357 ? -2.465 -43.688 -28.297 1 97.81 357 LYS B O 1
ATOM 8419 N N . LYS B 1 358 ? -2.914 -41.594 -28.984 1 97.56 358 LYS B N 1
ATOM 8420 C CA . LYS B 1 358 ? -3.52 -41.125 -27.734 1 97.56 358 LYS B CA 1
ATOM 8421 C C . LYS B 1 358 ? -2.553 -41.312 -26.562 1 97.56 358 LYS B C 1
ATOM 8423 O O . LYS B 1 358 ? -2.914 -41.844 -25.531 1 97.56 358 LYS B O 1
ATOM 8428 N N . VAL B 1 359 ? -1.319 -40.906 -26.734 1 97.19 359 VAL B N 1
ATOM 8429 C CA . VAL B 1 359 ? -0.295 -40.969 -25.703 1 97.19 359 VAL B CA 1
ATOM 8430 C C . VAL B 1 359 ? 0.055 -39.562 -25.219 1 97.19 359 VAL B C 1
ATOM 8432 O O . VAL B 1 359 ? 0.101 -38.625 -26.016 1 97.19 359 VAL B O 1
ATOM 8435 N N . PRO B 1 360 ? 0.234 -39.438 -23.906 1 97.19 360 PRO B N 1
ATOM 8436 C CA . PRO B 1 360 ? 0.667 -38.156 -23.422 1 97.19 360 PRO B CA 1
ATOM 8437 C C . PRO B 1 360 ? 2.029 -37.719 -23.969 1 97.19 360 PRO B C 1
ATOM 8439 O O . PRO B 1 360 ? 2.904 -38.562 -24.172 1 97.19 360 PRO B O 1
ATOM 8442 N N . LEU B 1 361 ? 2.18 -36.375 -24.219 1 97.88 361 LEU B N 1
ATOM 8443 C CA . LEU B 1 361 ? 3.41 -35.844 -24.797 1 97.88 361 LEU B CA 1
ATOM 8444 C C . LEU B 1 361 ? 3.584 -34.375 -24.406 1 97.88 361 LEU B C 1
ATOM 8446 O O . LEU B 1 361 ? 2.613 -33.625 -24.391 1 97.88 361 LEU B O 1
ATOM 8450 N N . SER B 1 362 ? 4.766 -34.062 -24.031 1 98.25 362 SER B N 1
ATOM 8451 C CA . SER B 1 362 ? 5.145 -32.656 -24.031 1 98.25 362 SER B CA 1
ATOM 8452 C C . SER B 1 362 ? 6.227 -32.344 -25.062 1 98.25 362 SER B C 1
ATOM 8454 O O . SER B 1 362 ? 7.352 -32.844 -24.938 1 98.25 362 SER B O 1
ATOM 8456 N N . LEU B 1 363 ? 5.848 -31.625 -26.047 1 98.5 363 LEU B N 1
ATOM 8457 C CA . LEU B 1 363 ? 6.707 -31.281 -27.188 1 98.5 363 LEU B CA 1
ATOM 8458 C C . LEU B 1 363 ? 7.105 -29.812 -27.141 1 98.5 363 LEU B C 1
ATOM 8460 O O . LEU B 1 363 ? 6.246 -28.922 -27.188 1 98.5 363 LEU B O 1
ATOM 8464 N N . GLY B 1 364 ? 8.422 -29.578 -26.938 1 98.56 364 GLY B N 1
ATOM 8465 C CA . GLY B 1 364 ? 8.938 -28.219 -27.031 1 98.56 364 GLY B CA 1
ATOM 8466 C C . GLY B 1 364 ? 9.336 -27.812 -28.438 1 98.56 364 GLY B C 1
ATOM 8467 O O . GLY B 1 364 ? 10.188 -28.453 -29.062 1 98.56 364 GLY B O 1
ATOM 8468 N N . TYR B 1 365 ? 8.703 -26.812 -28.984 1 98.56 365 TYR B N 1
ATOM 8469 C CA . TYR B 1 365 ? 9.078 -26.25 -30.281 1 98.56 365 TYR B CA 1
ATOM 8470 C C . TYR B 1 365 ? 10.055 -25.094 -30.109 1 98.56 365 TYR B C 1
ATOM 8472 O O . TYR B 1 365 ? 9.703 -24.062 -29.531 1 98.56 365 TYR B O 1
ATOM 8480 N N . HIS B 1 366 ? 11.305 -25.266 -30.531 1 98.38 366 HIS B N 1
ATOM 8481 C CA . HIS B 1 366 ? 12.266 -24.188 -30.516 1 98.38 366 HIS B CA 1
ATOM 8482 C C . HIS B 1 366 ? 11.984 -23.172 -31.625 1 98.38 366 HIS B C 1
ATOM 8484 O O . HIS B 1 366 ? 12.57 -23.266 -32.719 1 98.38 366 HIS B O 1
ATOM 8490 N N . GLY B 1 367 ? 11.203 -22.219 -31.312 1 97.94 367 GLY B N 1
ATOM 8491 C CA . GLY B 1 367 ? 10.742 -21.219 -32.25 1 97.94 367 GLY B CA 1
ATOM 8492 C C . GLY B 1 367 ? 9.695 -20.281 -31.672 1 97.94 367 GLY B C 1
ATOM 8493 O O . GLY B 1 367 ? 9.406 -20.344 -30.484 1 97.94 367 GLY B O 1
ATOM 8494 N N . ASN B 1 368 ? 9.211 -19.391 -32.5 1 98.44 368 ASN B N 1
ATOM 8495 C CA . ASN B 1 368 ? 8.273 -18.359 -32.062 1 98.44 368 ASN B CA 1
ATOM 8496 C C . ASN B 1 368 ? 6.84 -18.875 -32.062 1 98.44 368 ASN B C 1
ATOM 8498 O O . ASN B 1 368 ? 6.426 -19.578 -32.969 1 98.44 368 ASN B O 1
ATOM 8502 N N . ILE B 1 369 ? 6.086 -18.625 -31.078 1 98.69 369 ILE B N 1
ATOM 8503 C CA . ILE B 1 369 ? 4.719 -19.094 -30.891 1 98.69 369 ILE B CA 1
ATOM 8504 C C . ILE B 1 369 ? 3.846 -18.609 -32.031 1 98.69 369 ILE B C 1
ATOM 8506 O O . ILE B 1 369 ? 2.922 -19.312 -32.469 1 98.69 369 ILE B O 1
ATOM 8510 N N . VAL B 1 370 ? 4.098 -17.391 -32.562 1 98.81 370 VAL B N 1
ATOM 8511 C CA . VAL B 1 370 ? 3.316 -16.844 -33.688 1 98.81 370 VAL B CA 1
ATOM 8512 C C . VAL B 1 370 ? 3.449 -17.75 -34.906 1 98.81 370 VAL B C 1
ATOM 8514 O O . VAL B 1 370 ? 2.457 -18.047 -35.562 1 98.81 370 VAL B O 1
ATOM 8517 N N . ASP B 1 371 ? 4.664 -18.172 -35.156 1 98.62 371 ASP B N 1
ATOM 8518 C CA . ASP B 1 371 ? 4.891 -19.109 -36.281 1 98.62 371 ASP B CA 1
ATOM 8519 C C . ASP B 1 371 ? 4.098 -20.391 -36.094 1 98.62 371 ASP B C 1
ATOM 8521 O O . ASP B 1 371 ? 3.541 -20.938 -37.031 1 98.62 371 ASP B O 1
ATOM 8525 N N . LEU B 1 372 ? 4.129 -20.891 -34.906 1 98.75 372 LEU B N 1
ATOM 8526 C CA . LEU B 1 372 ? 3.416 -22.125 -34.594 1 98.75 372 LEU B CA 1
ATOM 8527 C C . LEU B 1 372 ? 1.915 -21.953 -34.812 1 98.75 372 LEU B C 1
ATOM 8529 O O . LEU B 1 372 ? 1.279 -22.781 -35.469 1 98.75 372 LEU B O 1
ATOM 8533 N N . TRP B 1 373 ? 1.294 -20.922 -34.25 1 98.81 373 TRP B N 1
ATOM 8534 C CA . TRP B 1 373 ? -0.133 -20.656 -34.406 1 98.81 373 TRP B CA 1
ATOM 8535 C C . TRP B 1 373 ? -0.493 -20.5 -35.875 1 98.81 373 TRP B C 1
ATOM 8537 O O . TRP B 1 373 ? -1.505 -21.031 -36.344 1 98.81 373 TRP B O 1
ATOM 8547 N N . GLU B 1 374 ? 0.302 -19.688 -36.594 1 98.69 374 GLU B N 1
ATOM 8548 C CA . GLU B 1 374 ? 0.027 -19.453 -38 1 98.69 374 GLU B CA 1
ATOM 8549 C C . GLU B 1 374 ? 0.121 -20.734 -38.812 1 98.69 374 GLU B C 1
ATOM 8551 O O . GLU B 1 374 ? -0.643 -20.938 -39.75 1 98.69 374 GLU B O 1
ATOM 8556 N N . ARG B 1 375 ? 1.07 -21.594 -38.469 1 98.56 375 ARG B N 1
ATOM 8557 C CA . ARG B 1 375 ? 1.174 -22.891 -39.125 1 98.56 375 ARG B CA 1
ATOM 8558 C C . ARG B 1 375 ? -0.069 -23.734 -38.875 1 98.56 375 ARG B C 1
ATOM 8560 O O . ARG B 1 375 ? -0.546 -24.422 -39.781 1 98.56 375 ARG B O 1
ATOM 8567 N N . LEU B 1 376 ? -0.578 -23.719 -37.688 1 98.75 376 LEU B N 1
ATOM 8568 C CA . LEU B 1 376 ? -1.785 -24.453 -37.344 1 98.75 376 LEU B CA 1
ATOM 8569 C C . LEU B 1 376 ? -2.992 -23.922 -38.094 1 98.75 376 LEU B C 1
ATOM 8571 O O . LEU B 1 376 ? -3.883 -24.688 -38.5 1 98.75 376 LEU B O 1
ATOM 8575 N N . VAL B 1 377 ? -3.049 -22.578 -38.312 1 98.69 377 VAL B N 1
ATOM 8576 C CA . VAL B 1 377 ? -4.098 -21.984 -39.125 1 98.69 377 VAL B CA 1
ATOM 8577 C C . VAL B 1 377 ? -4.012 -22.516 -40.531 1 98.69 377 VAL B C 1
ATOM 8579 O O . VAL B 1 377 ? -5.027 -22.875 -41.156 1 98.69 377 VAL B O 1
ATOM 8582 N N . GLN B 1 378 ? -2.822 -22.531 -41.031 1 98.25 378 GLN B N 1
ATOM 8583 C CA . GLN B 1 378 ? -2.605 -23.031 -42.375 1 98.25 378 GLN B CA 1
ATOM 8584 C C . GLN B 1 378 ? -3.111 -24.469 -42.531 1 98.25 378 GLN B C 1
ATOM 8586 O O . GLN B 1 378 ? -3.783 -24.797 -43.5 1 98.25 378 GLN B O 1
ATOM 8591 N N . GLU B 1 379 ? -2.809 -25.312 -41.562 1 97.81 379 GLU B N 1
ATOM 8592 C CA . GLU B 1 379 ? -3.268 -26.703 -41.594 1 97.81 379 GLU B CA 1
ATOM 8593 C C . GLU B 1 379 ? -4.793 -26.766 -41.594 1 97.81 379 GLU B C 1
ATOM 8595 O O . GLU B 1 379 ? -5.387 -27.594 -42.281 1 97.81 379 GLU B O 1
ATOM 8600 N N . ALA B 1 380 ? -5.383 -25.984 -40.781 1 97.88 380 ALA B N 1
ATOM 8601 C CA . ALA B 1 380 ? -6.84 -25.969 -40.656 1 97.88 380 ALA B CA 1
ATOM 8602 C C . ALA B 1 380 ? -7.484 -25.516 -41.969 1 97.88 380 ALA B C 1
ATOM 8604 O O . ALA B 1 380 ? -8.523 -26.047 -42.375 1 97.88 380 ALA B O 1
ATOM 8605 N N . GLU B 1 381 ? -6.891 -24.594 -42.562 1 97.12 381 GLU B N 1
ATOM 8606 C CA . GLU B 1 381 ? -7.434 -24.047 -43.812 1 97.12 381 GLU B CA 1
ATOM 8607 C C . GLU B 1 381 ? -7.238 -25.031 -44.969 1 97.12 381 GLU B C 1
ATOM 8609 O O . GLU B 1 381 ? -8.125 -25.188 -45.812 1 97.12 381 GLU B O 1
ATOM 8614 N N . GLU B 1 382 ? -6.152 -25.672 -44.969 1 96.75 382 GLU B N 1
ATOM 8615 C CA . GLU B 1 382 ? -5.805 -26.547 -46.094 1 96.75 382 GLU B CA 1
ATOM 8616 C C . GLU B 1 382 ? -6.465 -27.922 -45.938 1 96.75 382 GLU B C 1
ATOM 8618 O O . GLU B 1 382 ? -6.973 -28.469 -46.938 1 96.75 382 GLU B O 1
ATOM 8623 N N . SER B 1 383 ? -6.457 -28.469 -44.844 1 94.5 383 SER B N 1
ATOM 8624 C CA . SER B 1 383 ? -6.918 -29.828 -44.656 1 94.5 383 SER B CA 1
ATOM 8625 C C . SER B 1 383 ? -8.273 -29.875 -43.938 1 94.5 383 SER B C 1
ATOM 8627 O O . SER B 1 383 ? -8.961 -30.906 -43.969 1 94.5 383 SER B O 1
ATOM 8629 N N . GLY B 1 384 ? -8.664 -28.75 -43.344 1 94.31 384 GLY B N 1
ATOM 8630 C CA . GLY B 1 384 ? -9.875 -28.734 -42.562 1 94.31 384 GLY B CA 1
ATOM 8631 C C . GLY B 1 384 ? -9.695 -29.328 -41.156 1 94.31 384 GLY B C 1
ATOM 8632 O O . GLY B 1 384 ? -10.609 -29.297 -40.344 1 94.31 384 GLY B O 1
ATOM 8633 N N . GLU B 1 385 ? -8.5 -29.672 -40.906 1 95 385 GLU B N 1
ATOM 8634 C CA . GLU B 1 385 ? -8.211 -30.328 -39.656 1 95 385 GLU B CA 1
ATOM 8635 C C . GLU B 1 385 ? -7.832 -29.297 -38.562 1 95 385 GLU B C 1
ATOM 8637 O O . GLU B 1 385 ? -6.906 -28.5 -38.781 1 95 385 GLU B O 1
ATOM 8642 N N . LEU B 1 386 ? -8.602 -29.359 -37.5 1 97 386 LEU B N 1
ATOM 8643 C CA . LEU B 1 386 ? -8.227 -28.562 -36.344 1 97 386 LEU B CA 1
ATOM 8644 C C . LEU B 1 386 ? -7.363 -29.359 -35.375 1 97 386 LEU B C 1
ATOM 8646 O O . LEU B 1 386 ? -7.883 -30.109 -34.562 1 97 386 LEU B O 1
ATOM 8650 N N . LEU B 1 387 ? -6.156 -29.094 -35.375 1 97.5 387 LEU B N 1
ATOM 8651 C CA . LEU B 1 387 ? -5.211 -29.906 -34.625 1 97.5 387 LEU B CA 1
ATOM 8652 C C . LEU B 1 387 ? -5.18 -29.5 -33.156 1 97.5 387 LEU B C 1
ATOM 8654 O O . LEU B 1 387 ? -4.965 -30.344 -32.281 1 97.5 387 LEU B O 1
ATOM 8658 N N . ALA B 1 388 ? -5.371 -28.234 -32.844 1 98.25 388 ALA B N 1
ATOM 8659 C CA . ALA B 1 388 ? -5.32 -27.734 -31.484 1 98.25 388 ALA B CA 1
ATOM 8660 C C . ALA B 1 388 ? -6.719 -27.641 -30.875 1 98.25 388 ALA B C 1
ATOM 8662 O O . ALA B 1 388 ? -7.617 -27.031 -31.469 1 98.25 388 ALA B O 1
ATOM 8663 N N . ASP B 1 389 ? -6.887 -28.25 -29.688 1 98.44 389 ASP B N 1
ATOM 8664 C CA . ASP B 1 389 ? -8.172 -28.203 -28.984 1 98.44 389 ASP B CA 1
ATOM 8665 C C . ASP B 1 389 ? -8.203 -27.047 -27.984 1 98.44 389 ASP B C 1
ATOM 8667 O O . ASP B 1 389 ? -9.219 -26.359 -27.859 1 98.44 389 ASP B O 1
ATOM 8671 N N . LEU B 1 390 ? -7.145 -26.953 -27.234 1 98.56 390 LEU B N 1
ATOM 8672 C CA . LEU B 1 390 ? -6.973 -25.953 -26.188 1 98.56 390 LEU B CA 1
ATOM 8673 C C . LEU B 1 390 ? -5.746 -25.078 -26.453 1 98.56 390 LEU B C 1
ATOM 8675 O O . LEU B 1 390 ? -4.754 -25.562 -27 1 98.56 390 LEU B O 1
ATOM 8679 N N . GLY B 1 391 ? -5.848 -23.844 -26.078 1 98.56 391 GLY B N 1
ATOM 8680 C CA . GLY B 1 391 ? -4.73 -22.938 -26.266 1 98.56 391 GLY B CA 1
ATOM 8681 C C . GLY B 1 391 ? -4.586 -21.938 -25.141 1 98.56 391 GLY B C 1
ATOM 8682 O O . GLY B 1 391 ? -5.578 -21.547 -24.516 1 98.56 391 GLY B O 1
ATOM 8683 N N . SER B 1 392 ? -3.379 -21.5 -24.891 1 98.31 392 SER B N 1
ATOM 8684 C CA . SER B 1 392 ? -3.053 -20.453 -23.938 1 98.31 392 SER B CA 1
ATOM 8685 C C . SER B 1 392 ? -1.705 -19.812 -24.266 1 98.31 392 SER B C 1
ATOM 8687 O O . SER B 1 392 ? -1.195 -19.953 -25.375 1 98.31 392 SER B O 1
ATOM 8689 N N . ASP B 1 393 ? -1.234 -18.953 -23.453 1 98.12 393 ASP B N 1
ATOM 8690 C CA . ASP B 1 393 ? 0.073 -18.312 -23.547 1 98.12 393 ASP B CA 1
ATOM 8691 C C . ASP B 1 393 ? 0.643 -18.016 -22.156 1 98.12 393 ASP B C 1
ATOM 8693 O O . ASP B 1 393 ? -0.089 -17.594 -21.266 1 98.12 393 ASP B O 1
ATOM 8697 N N . GLN B 1 394 ? 1.935 -18.297 -21.969 1 97 394 GLN B N 1
ATOM 8698 C CA . GLN B 1 394 ? 2.582 -17.953 -20.703 1 97 394 GLN B CA 1
ATOM 8699 C C . GLN B 1 394 ? 3.941 -17.312 -20.938 1 97 394 GLN B C 1
ATOM 8701 O O . GLN B 1 394 ? 4.902 -17.578 -20.219 1 97 394 GLN B O 1
ATOM 8706 N N . THR B 1 395 ? 4.078 -16.609 -22.078 1 97.06 395 THR B N 1
ATOM 8707 C CA . THR B 1 395 ? 5.227 -15.719 -22.219 1 97.06 395 THR B CA 1
ATOM 8708 C C . THR B 1 395 ? 5.238 -14.672 -21.109 1 97.06 395 THR B C 1
ATOM 8710 O O . THR B 1 395 ? 4.254 -14.523 -20.375 1 97.06 395 THR B O 1
ATOM 8713 N N . SER B 1 396 ? 6.328 -14.023 -20.938 1 96 396 SER B N 1
ATOM 8714 C CA . SER B 1 396 ? 6.398 -12.984 -19.906 1 96 396 SER B CA 1
ATOM 8715 C C . SER B 1 396 ? 5.836 -11.664 -20.406 1 96 396 SER B C 1
ATOM 8717 O O . SER B 1 396 ? 6.512 -10.633 -20.359 1 96 396 SER B O 1
ATOM 8719 N N . CYS B 1 397 ? 4.559 -11.672 -20.75 1 97.44 397 CYS B N 1
ATOM 8720 C CA . CYS B 1 397 ? 3.898 -10.492 -21.297 1 97.44 397 CYS B CA 1
ATOM 8721 C C . CYS B 1 397 ? 3.697 -9.43 -20.219 1 97.44 397 CYS B C 1
ATOM 8723 O O . CYS B 1 397 ? 3.355 -8.289 -20.531 1 97.44 397 CYS B O 1
ATOM 8725 N N . HIS B 1 398 ? 4 -9.773 -18.969 1 97 398 HIS B N 1
ATOM 8726 C CA . HIS B 1 398 ? 4.02 -8.742 -17.938 1 97 398 HIS B CA 1
ATOM 8727 C C . HIS B 1 398 ? 5.207 -7.805 -18.125 1 97 398 HIS B C 1
ATOM 8729 O O . HIS B 1 398 ? 5.234 -6.711 -17.547 1 97 398 HIS B O 1
ATOM 8735 N N . ASN B 1 399 ? 6.184 -8.188 -18.859 1 95.75 399 ASN B N 1
ATOM 8736 C CA . ASN B 1 399 ? 7.359 -7.414 -19.234 1 95.75 399 ASN B CA 1
ATOM 8737 C C . ASN B 1 399 ? 7.68 -7.578 -20.719 1 95.75 399 ASN B C 1
ATOM 8739 O O . ASN B 1 399 ? 8.805 -7.938 -21.094 1 95.75 399 ASN B O 1
ATOM 8743 N N . PRO B 1 400 ? 6.75 -7.215 -21.578 1 96.69 400 PRO B N 1
ATOM 8744 C CA . PRO B 1 400 ? 6.883 -7.562 -23 1 96.69 400 PRO B CA 1
ATOM 8745 C C . PRO B 1 400 ? 8.031 -6.82 -23.672 1 96.69 400 PRO B C 1
ATOM 8747 O O . PRO B 1 400 ? 8.664 -7.367 -24.578 1 96.69 400 PRO B O 1
ATOM 8750 N N . TYR B 1 401 ? 8.375 -5.652 -23.172 1 96.38 401 TYR B N 1
ATOM 8751 C CA . TYR B 1 401 ? 9.352 -4.809 -23.875 1 96.38 401 TYR B CA 1
ATOM 8752 C C . TYR B 1 401 ? 10.727 -4.918 -23.234 1 96.38 401 TYR B C 1
ATOM 8754 O O . TYR B 1 401 ? 11.688 -4.316 -23.703 1 96.38 401 TYR B O 1
ATOM 8762 N N . GLY B 1 402 ? 10.758 -5.688 -22.156 1 94.06 402 GLY B N 1
ATOM 8763 C CA . GLY B 1 402 ? 12.023 -5.961 -21.5 1 94.06 402 GLY B CA 1
ATOM 8764 C C . GLY B 1 402 ? 12.555 -7.355 -21.781 1 94.06 402 GLY B C 1
ATOM 8765 O O . GLY B 1 402 ? 13.289 -7.922 -20.984 1 94.06 402 GLY B O 1
ATOM 8766 N N . GLY B 1 403 ? 12.117 -7.91 -22.891 1 93.94 403 GLY B N 1
ATOM 8767 C CA . GLY B 1 403 ? 12.602 -9.219 -23.281 1 93.94 403 GLY B CA 1
ATOM 8768 C C . GLY B 1 403 ? 11.609 -10.336 -23 1 93.94 403 GLY B C 1
ATOM 8769 O O . GLY B 1 403 ? 11.898 -11.508 -23.234 1 93.94 403 GLY B O 1
ATOM 8770 N N . GLY B 1 404 ? 10.445 -10 -22.531 1 96.12 404 GLY B N 1
ATOM 8771 C CA . GLY B 1 404 ? 9.477 -11.008 -22.141 1 96.12 404 GLY B CA 1
ATOM 8772 C C . GLY B 1 404 ? 8.695 -11.578 -23.297 1 96.12 404 GLY B C 1
ATOM 8773 O O . GLY B 1 404 ? 8.055 -12.625 -23.172 1 96.12 404 GLY B O 1
ATOM 8774 N N . TYR B 1 405 ? 8.75 -10.898 -24.422 1 97.81 405 TYR B N 1
ATOM 8775 C CA . TYR B 1 405 ? 8.094 -11.328 -25.656 1 97.81 405 TYR B CA 1
ATOM 8776 C C . TYR B 1 405 ? 8.984 -11.07 -26.875 1 97.81 405 TYR B C 1
ATOM 8778 O O . TYR B 1 405 ? 9.336 -9.922 -27.141 1 97.81 405 TYR B O 1
ATOM 8786 N N . CYS B 1 406 ? 9.336 -12.102 -27.547 1 97.81 406 CYS B N 1
ATOM 8787 C CA . CYS B 1 406 ? 10.219 -11.977 -28.703 1 97.81 406 CYS B CA 1
ATOM 8788 C C . CYS B 1 406 ? 9.422 -11.734 -29.984 1 97.81 406 CYS B C 1
ATOM 8790 O O . CYS B 1 406 ? 8.539 -12.523 -30.328 1 97.81 406 CYS B O 1
ATOM 8792 N N . PRO B 1 407 ? 9.734 -10.664 -30.719 1 98.25 407 PRO B N 1
ATOM 8793 C CA . PRO B 1 407 ? 9.039 -10.453 -31.984 1 98.25 407 PRO B CA 1
ATOM 8794 C C . PRO B 1 407 ? 9.297 -11.57 -33 1 98.25 407 PRO B C 1
ATOM 8796 O O . PRO B 1 407 ? 10.422 -12.062 -33.094 1 98.25 407 PRO B O 1
ATOM 8799 N N . VAL B 1 408 ? 8.32 -11.914 -33.75 1 98.5 408 VAL B N 1
ATOM 8800 C CA . VAL B 1 408 ? 8.375 -13.062 -34.625 1 98.5 408 VAL B CA 1
ATOM 8801 C C . VAL B 1 408 ? 9.297 -12.758 -35.812 1 98.5 408 VAL B C 1
ATOM 8803 O O . VAL B 1 408 ? 9.852 -13.672 -36.438 1 98.5 408 VAL B O 1
ATOM 8806 N N . GLN B 1 409 ? 9.578 -11.469 -36.062 1 97.69 409 GLN B N 1
ATOM 8807 C CA . GLN B 1 409 ? 10.375 -11.031 -37.188 1 97.69 409 GLN B CA 1
ATOM 8808 C C . GLN B 1 409 ? 11.859 -11.305 -36.969 1 97.69 409 GLN B C 1
ATOM 8810 O O . GLN B 1 409 ? 12.656 -11.266 -37.906 1 97.69 409 GLN B O 1
ATOM 8815 N N . LEU B 1 410 ? 12.156 -11.594 -35.656 1 97.88 410 LEU B N 1
ATOM 8816 C CA . LEU B 1 410 ? 13.57 -11.672 -35.312 1 97.88 410 LEU B CA 1
ATOM 8817 C C . LEU B 1 410 ? 13.883 -12.984 -34.625 1 97.88 410 LEU B C 1
ATOM 8819 O O . LEU B 1 410 ? 13.047 -13.516 -33.875 1 97.88 410 LEU B O 1
ATOM 8823 N N . ALA B 1 411 ? 15.156 -13.406 -34.844 1 95.88 411 ALA B N 1
ATOM 8824 C CA . ALA B 1 411 ? 15.672 -14.469 -34 1 95.88 411 ALA B CA 1
ATOM 8825 C C . ALA B 1 411 ? 15.906 -13.953 -32.562 1 95.88 411 ALA B C 1
ATOM 8827 O O . ALA B 1 411 ? 16.047 -12.75 -32.344 1 95.88 411 ALA B O 1
ATOM 8828 N N . HIS B 1 412 ? 15.961 -14.867 -31.656 1 95.44 412 HIS B N 1
ATOM 8829 C CA . HIS B 1 412 ? 16.031 -14.508 -30.25 1 95.44 412 HIS B CA 1
ATOM 8830 C C . HIS B 1 412 ? 17.25 -13.625 -29.969 1 95.44 412 HIS B C 1
ATOM 8832 O O . HIS B 1 412 ? 17.141 -12.602 -29.297 1 95.44 412 HIS B O 1
ATOM 8838 N N . GLY B 1 413 ? 18.438 -14.023 -30.469 1 95 413 GLY B N 1
ATOM 8839 C CA . GLY B 1 413 ? 19.641 -13.234 -30.266 1 95 413 GLY B CA 1
ATOM 8840 C C . GLY B 1 413 ? 19.547 -11.844 -30.875 1 95 413 GLY B C 1
ATOM 8841 O O . GLY B 1 413 ? 20 -10.867 -30.266 1 95 413 GLY B O 1
ATOM 8842 N N . GLU B 1 414 ? 18.953 -11.758 -32.062 1 96.75 414 GLU B N 1
ATOM 8843 C CA . GLU B 1 414 ? 18.766 -10.477 -32.719 1 96.75 414 GLU B CA 1
ATOM 8844 C C . GLU B 1 414 ? 17.797 -9.586 -31.922 1 96.75 414 GLU B C 1
ATOM 8846 O O . GLU B 1 414 ? 17.984 -8.367 -31.875 1 96.75 414 GLU B O 1
ATOM 8851 N N . ALA B 1 415 ? 16.828 -10.242 -31.422 1 96.88 415 ALA B N 1
ATOM 8852 C CA . ALA B 1 415 ? 15.859 -9.5 -30.625 1 96.88 415 ALA B CA 1
ATOM 8853 C C . ALA B 1 415 ? 16.516 -8.852 -29.406 1 96.88 415 ALA B C 1
ATOM 8855 O O . ALA B 1 415 ? 16.234 -7.695 -29.078 1 96.88 415 ALA B O 1
ATOM 8856 N N . LEU B 1 416 ? 17.344 -9.562 -28.75 1 94.69 416 LEU B N 1
ATOM 8857 C CA . LEU B 1 416 ? 18.031 -9.039 -27.562 1 94.69 416 LEU B CA 1
ATOM 8858 C C . LEU B 1 416 ? 18.938 -7.871 -27.938 1 94.69 416 LEU B C 1
ATOM 8860 O O . LEU B 1 416 ? 19.031 -6.887 -27.203 1 94.69 416 LEU B O 1
ATOM 8864 N N . SER B 1 417 ? 19.594 -8.008 -29.078 1 95.81 417 SER B N 1
ATOM 8865 C CA . SER B 1 417 ? 20.453 -6.941 -29.562 1 95.81 417 SER B CA 1
ATOM 8866 C C . SER B 1 417 ? 19.656 -5.688 -29.906 1 95.81 417 SER B C 1
ATOM 8868 O O . SER B 1 417 ? 20.078 -4.57 -29.594 1 95.81 417 SER B O 1
ATOM 8870 N N . LEU B 1 418 ? 18.531 -5.914 -30.516 1 96.44 418 LEU B N 1
ATOM 8871 C CA . LEU B 1 418 ? 17.688 -4.785 -30.906 1 96.44 418 LEU B CA 1
ATOM 8872 C C . LEU B 1 418 ? 17.125 -4.078 -29.688 1 96.44 418 LEU B C 1
ATOM 8874 O O . LEU B 1 418 ? 17 -2.85 -29.672 1 96.44 418 LEU B O 1
ATOM 8878 N N . LEU B 1 419 ? 16.75 -4.875 -28.719 1 94.81 419 LEU B N 1
ATOM 8879 C CA . LEU B 1 419 ? 16.234 -4.328 -27.469 1 94.81 419 LEU B CA 1
ATOM 8880 C C . LEU B 1 419 ? 17.203 -3.311 -26.875 1 94.81 419 LEU B C 1
ATOM 8882 O O . LEU B 1 419 ? 16.781 -2.268 -26.359 1 94.81 419 LEU B O 1
ATOM 8886 N N . GLN B 1 420 ? 18.422 -3.57 -26.953 1 93.38 420 GLN B N 1
ATOM 8887 C CA . GLN B 1 420 ? 19.453 -2.691 -26.406 1 93.38 420 GLN B CA 1
ATOM 8888 C C . GLN B 1 420 ? 19.703 -1.498 -27.328 1 93.38 420 GLN B C 1
ATOM 8890 O O . GLN B 1 420 ? 19.75 -0.356 -26.875 1 93.38 420 GLN B O 1
ATOM 8895 N N . ALA B 1 421 ? 19.781 -1.729 -28.594 1 95.5 421 ALA B N 1
ATOM 8896 C CA . ALA B 1 421 ? 20.234 -0.727 -29.547 1 95.5 421 ALA B CA 1
ATOM 8897 C C . ALA B 1 421 ? 19.094 0.217 -29.922 1 95.5 421 ALA B C 1
ATOM 8899 O O . ALA B 1 421 ? 19.312 1.419 -30.109 1 95.5 421 ALA B O 1
ATOM 8900 N N . GLU B 1 422 ? 17.906 -0.376 -30.141 1 96.44 422 GLU B N 1
ATOM 8901 C CA . GLU B 1 422 ? 16.766 0.4 -30.609 1 96.44 422 GLU B CA 1
ATOM 8902 C C . GLU B 1 422 ? 15.484 -0.01 -29.891 1 96.44 422 GLU B C 1
ATOM 8904 O O . GLU B 1 422 ? 14.562 -0.547 -30.5 1 96.44 422 GLU B O 1
ATOM 8909 N N . PRO B 1 423 ? 15.32 0.429 -28.703 1 94.69 423 PRO B N 1
ATOM 8910 C CA . PRO B 1 423 ? 14.18 -0 -27.891 1 94.69 423 PRO B CA 1
ATOM 8911 C C . PRO B 1 423 ? 12.844 0.399 -28.5 1 94.69 423 PRO B C 1
ATOM 8913 O O . PRO B 1 423 ? 11.852 -0.329 -28.359 1 94.69 423 PRO B O 1
ATOM 8916 N N . THR B 1 424 ? 12.75 1.518 -29.172 1 96.38 424 THR B N 1
ATOM 8917 C CA . THR B 1 424 ? 11.5 1.966 -29.781 1 96.38 424 THR B CA 1
ATOM 8918 C C . THR B 1 424 ? 11.094 1.042 -30.922 1 96.38 424 THR B C 1
ATOM 8920 O O . THR B 1 424 ? 9.922 0.674 -31.047 1 96.38 424 THR B O 1
ATOM 8923 N N . ARG B 1 425 ? 12.078 0.676 -31.719 1 97.62 425 ARG B N 1
ATOM 8924 C CA . ARG B 1 425 ? 11.812 -0.249 -32.812 1 97.62 425 ARG B CA 1
ATOM 8925 C C . ARG B 1 425 ? 11.438 -1.631 -32.281 1 97.62 425 ARG B C 1
ATOM 8927 O O . ARG B 1 425 ? 10.539 -2.283 -32.812 1 97.62 425 ARG B O 1
ATOM 8934 N N . PHE B 1 426 ? 12.141 -2.086 -31.312 1 97.62 426 PHE B N 1
ATOM 8935 C CA . PHE B 1 426 ? 11.828 -3.359 -30.672 1 97.62 426 PHE B CA 1
ATOM 8936 C C . PHE B 1 426 ? 10.375 -3.391 -30.219 1 97.62 426 PHE B C 1
ATOM 8938 O O . PHE B 1 426 ? 9.656 -4.363 -30.469 1 97.62 426 PHE B O 1
ATOM 8945 N N . ARG B 1 427 ? 9.945 -2.35 -29.562 1 97.44 427 ARG B N 1
ATOM 8946 C CA . ARG B 1 427 ? 8.578 -2.24 -29.078 1 97.44 427 ARG B CA 1
ATOM 8947 C C . ARG B 1 427 ? 7.574 -2.352 -30.219 1 97.44 427 ARG B C 1
ATOM 8949 O O . ARG B 1 427 ? 6.559 -3.037 -30.094 1 97.44 427 ARG B O 1
ATOM 8956 N N . ALA B 1 428 ? 7.816 -1.693 -31.281 1 98.44 428 ALA B N 1
ATOM 8957 C CA . ALA B 1 428 ? 6.926 -1.723 -32.438 1 98.44 428 ALA B CA 1
ATOM 8958 C C . ALA B 1 428 ? 6.801 -3.135 -33 1 98.44 428 ALA B C 1
ATOM 8960 O O . ALA B 1 428 ? 5.715 -3.561 -33.406 1 98.44 428 ALA B O 1
ATOM 8961 N N . LEU B 1 429 ? 7.91 -3.842 -33.062 1 98.69 429 LEU B N 1
ATOM 8962 C CA . LEU B 1 429 ? 7.906 -5.203 -33.594 1 98.69 429 LEU B CA 1
ATOM 8963 C C . LEU B 1 429 ? 7.152 -6.145 -32.656 1 98.69 429 LEU B C 1
ATOM 8965 O O . LEU B 1 429 ? 6.457 -7.055 -33.125 1 98.69 429 LEU B O 1
ATOM 8969 N N . VAL B 1 430 ? 7.312 -5.957 -31.359 1 98.62 430 VAL B N 1
ATOM 8970 C CA . VAL B 1 430 ? 6.57 -6.746 -30.375 1 98.62 430 VAL B CA 1
ATOM 8971 C C . VAL B 1 430 ? 5.074 -6.535 -30.578 1 98.62 430 VAL B C 1
ATOM 8973 O O . VAL B 1 430 ? 4.301 -7.496 -30.609 1 98.62 430 VAL B O 1
ATOM 8976 N N . GLN B 1 431 ? 4.645 -5.289 -30.719 1 98.75 431 GLN B N 1
ATOM 8977 C CA . GLN B 1 431 ? 3.232 -4.965 -30.875 1 98.75 431 GLN B CA 1
ATOM 8978 C C . GLN B 1 431 ? 2.668 -5.578 -32.156 1 98.75 431 GLN B C 1
ATOM 8980 O O . GLN B 1 431 ? 1.548 -6.094 -32.156 1 98.75 431 GLN B O 1
ATOM 8985 N N . GLU B 1 432 ? 3.428 -5.516 -33.219 1 98.75 432 GLU B N 1
ATOM 8986 C CA . GLU B 1 432 ? 3.012 -6.16 -34.469 1 98.75 432 GLU B CA 1
ATOM 8987 C C . GLU B 1 432 ? 2.854 -7.668 -34.281 1 98.75 432 GLU B C 1
ATOM 8989 O O . GLU B 1 432 ? 1.896 -8.266 -34.781 1 98.75 432 GLU B O 1
ATOM 8994 N N . SER B 1 433 ? 3.812 -8.266 -33.594 1 98.88 433 SER B N 1
ATOM 8995 C CA . SER B 1 433 ? 3.779 -9.703 -33.344 1 98.88 433 SER B CA 1
ATOM 8996 C C . SER B 1 433 ? 2.564 -10.094 -32.531 1 98.88 433 SER B C 1
ATOM 8998 O O . SER B 1 433 ? 1.95 -11.133 -32.75 1 98.88 433 SER B O 1
ATOM 9000 N N . LEU B 1 434 ? 2.215 -9.297 -31.531 1 98.81 434 LEU B N 1
ATOM 9001 C CA . LEU B 1 434 ? 1.04 -9.555 -30.703 1 98.81 434 LEU B CA 1
ATOM 9002 C C . LEU B 1 434 ? -0.231 -9.531 -31.547 1 98.81 434 LEU B C 1
ATOM 9004 O O . LEU B 1 434 ? -1.134 -10.344 -31.344 1 98.81 434 LEU B O 1
ATOM 9008 N N . ARG B 1 435 ? -0.351 -8.562 -32.5 1 98.81 435 ARG B N 1
ATOM 9009 C CA . ARG B 1 435 ? -1.5 -8.508 -33.375 1 98.81 435 ARG B CA 1
ATOM 9010 C C . ARG B 1 435 ? -1.594 -9.773 -34.25 1 98.81 435 ARG B C 1
ATOM 9012 O O . ARG B 1 435 ? -2.682 -10.32 -34.438 1 98.81 435 ARG B O 1
ATOM 9019 N N . ARG B 1 436 ? -0.467 -10.234 -34.719 1 98.81 436 ARG B N 1
ATOM 9020 C CA . ARG B 1 436 ? -0.436 -11.445 -35.531 1 98.81 436 ARG B CA 1
ATOM 9021 C C . ARG B 1 436 ? -0.793 -12.672 -34.688 1 98.81 436 ARG B C 1
ATOM 9023 O O . ARG B 1 436 ? -1.503 -13.562 -35.156 1 98.81 436 ARG B O 1
ATOM 9030 N N . HIS B 1 437 ? -0.228 -12.703 -33.5 1 98.88 437 HIS B N 1
ATOM 9031 C CA . HIS B 1 437 ? -0.542 -13.773 -32.562 1 98.88 437 HIS B CA 1
ATOM 9032 C C . HIS B 1 437 ? -2.049 -13.906 -32.375 1 98.88 437 HIS B C 1
ATOM 9034 O O . HIS B 1 437 ? -2.607 -14.992 -32.531 1 98.88 437 HIS B O 1
ATOM 9040 N N . VAL B 1 438 ? -2.73 -12.82 -32.062 1 98.75 438 VAL B N 1
ATOM 9041 C CA . VAL B 1 438 ? -4.16 -12.797 -31.781 1 98.75 438 VAL B CA 1
ATOM 9042 C C . VAL B 1 438 ? -4.949 -13.148 -33.031 1 98.75 438 VAL B C 1
ATOM 9044 O O . VAL B 1 438 ? -5.945 -13.875 -32.969 1 98.75 438 VAL B O 1
ATOM 9047 N N . ALA B 1 439 ? -4.523 -12.609 -34.156 1 98.75 439 ALA B N 1
ATOM 9048 C CA . ALA B 1 439 ? -5.203 -12.914 -35.406 1 98.75 439 ALA B CA 1
ATOM 9049 C C . ALA B 1 439 ? -5.23 -14.422 -35.688 1 98.75 439 ALA B C 1
ATOM 9051 O O . ALA B 1 439 ? -6.242 -14.961 -36.125 1 98.75 439 ALA B O 1
ATOM 9052 N N . ALA B 1 440 ? -4.121 -15.078 -35.438 1 98.88 440 ALA B N 1
ATOM 9053 C CA . ALA B 1 440 ? -4.055 -16.531 -35.625 1 98.88 440 ALA B CA 1
ATOM 9054 C C . ALA B 1 440 ? -4.973 -17.25 -34.656 1 98.88 440 ALA B C 1
ATOM 9056 O O . ALA B 1 440 ? -5.676 -18.188 -35.031 1 98.88 440 ALA B O 1
ATOM 9057 N N . ILE B 1 441 ? -4.953 -16.844 -33.406 1 98.75 441 ILE B N 1
ATOM 9058 C CA . ILE B 1 441 ? -5.812 -17.438 -32.375 1 98.75 441 ILE B CA 1
ATOM 9059 C C . ILE B 1 441 ? -7.277 -17.25 -32.781 1 98.75 441 ILE B C 1
ATOM 9061 O O . ILE B 1 441 ? -8.078 -18.188 -32.688 1 98.75 441 ILE B O 1
ATOM 9065 N N . ASN B 1 442 ? -7.648 -16 -33.188 1 98.56 442 ASN B N 1
ATOM 9066 C CA . ASN B 1 442 ? -9.016 -15.719 -33.594 1 98.56 442 ASN B CA 1
ATOM 9067 C C . ASN B 1 442 ? -9.469 -16.656 -34.719 1 98.56 442 ASN B C 1
ATOM 9069 O O . ASN B 1 442 ? -10.586 -17.156 -34.719 1 98.56 442 ASN B O 1
ATOM 9073 N N . ALA B 1 443 ? -8.633 -16.875 -35.688 1 98.56 443 ALA B N 1
ATOM 9074 C CA . ALA B 1 443 ? -8.938 -17.734 -36.812 1 98.56 443 ALA B CA 1
ATOM 9075 C C . ALA B 1 443 ? -9.203 -19.172 -36.344 1 98.56 443 ALA B C 1
ATOM 9077 O O . ALA B 1 443 ? -10.125 -19.828 -36.844 1 98.56 443 ALA B O 1
ATOM 9078 N N . LEU B 1 444 ? -8.391 -19.625 -35.5 1 98.69 444 LEU B N 1
ATOM 9079 C CA . LEU B 1 444 ? -8.555 -20.984 -35 1 98.69 444 LEU B CA 1
ATOM 9080 C C . LEU B 1 444 ? -9.766 -21.094 -34.062 1 98.69 444 LEU B C 1
ATOM 9082 O O . LEU B 1 444 ? -10.461 -22.109 -34.062 1 98.69 444 LEU B O 1
ATOM 9086 N N . ALA B 1 445 ? -9.977 -20.094 -33.25 1 98.25 445 ALA B N 1
ATOM 9087 C CA . ALA B 1 445 ? -11.117 -20.078 -32.312 1 98.25 445 ALA B CA 1
ATOM 9088 C C . ALA B 1 445 ? -12.43 -20.125 -33.094 1 98.25 445 ALA B C 1
ATOM 9090 O O . ALA B 1 445 ? -13.398 -20.75 -32.656 1 98.25 445 ALA B O 1
ATOM 9091 N N . GLU B 1 446 ? -12.484 -19.469 -34.156 1 97.06 446 GLU B N 1
ATOM 9092 C CA . GLU B 1 446 ? -13.664 -19.5 -35.031 1 97.06 446 GLU B CA 1
ATOM 9093 C C . GLU B 1 446 ? -13.938 -20.922 -35.5 1 97.06 446 GLU B C 1
ATOM 9095 O O . GLU B 1 446 ? -15.07 -21.25 -35.875 1 97.06 446 GLU B O 1
ATOM 9100 N N . ARG B 1 447 ? -12.961 -21.719 -35.469 1 97.31 447 ARG B N 1
ATOM 9101 C CA . ARG B 1 447 ? -13.086 -23.094 -35.969 1 97.31 447 ARG B CA 1
ATOM 9102 C C . ARG B 1 447 ? -13.234 -24.078 -34.812 1 97.31 447 ARG B C 1
ATOM 9104 O O . ARG B 1 447 ? -13.375 -25.281 -35.062 1 97.31 447 ARG B O 1
ATOM 9111 N N . GLY B 1 448 ? -13.125 -23.516 -33.594 1 97.38 448 GLY B N 1
ATOM 9112 C CA . GLY B 1 448 ? -13.438 -24.438 -32.5 1 97.38 448 GLY B CA 1
ATOM 9113 C C . GLY B 1 448 ? -12.367 -24.453 -31.422 1 97.38 448 GLY B C 1
ATOM 9114 O O . GLY B 1 448 ? -12.539 -25.109 -30.391 1 97.38 448 GLY B O 1
ATOM 9115 N N . LEU B 1 449 ? -11.258 -23.781 -31.594 1 98.38 449 LEU B N 1
ATOM 9116 C CA . LEU B 1 449 ? -10.234 -23.688 -30.562 1 98.38 449 LEU B CA 1
ATOM 9117 C C . LEU B 1 449 ? -10.773 -22.953 -29.328 1 98.38 449 LEU B C 1
ATOM 9119 O O . LEU B 1 449 ? -11.406 -21.906 -29.453 1 98.38 449 LEU B O 1
ATOM 9123 N N . PHE B 1 450 ? -10.555 -23.516 -28.125 1 98.25 450 PHE B N 1
ATOM 9124 C CA . PHE B 1 450 ? -10.82 -22.781 -26.891 1 98.25 450 PHE B CA 1
ATOM 9125 C C . PHE B 1 450 ? -9.547 -22.172 -26.344 1 98.25 450 PHE B C 1
ATOM 9127 O O . PHE B 1 450 ? -8.578 -22.875 -26.062 1 98.25 450 PHE B O 1
ATOM 9134 N N . PHE B 1 451 ? -9.539 -20.891 -26.234 1 98.31 451 PHE B N 1
ATOM 9135 C CA . PHE B 1 451 ? -8.359 -20.172 -25.781 1 98.31 451 PHE B CA 1
ATOM 9136 C C . PHE B 1 451 ? -8.648 -19.438 -24.469 1 98.31 451 PHE B C 1
ATOM 9138 O O . PHE B 1 451 ? -9.758 -18.938 -24.266 1 98.31 451 PHE B O 1
ATOM 9145 N N . TRP B 1 452 ? -7.645 -19.359 -23.562 1 97.56 452 TRP B N 1
ATOM 9146 C CA . TRP B 1 452 ? -7.754 -18.531 -22.375 1 97.56 452 TRP B CA 1
ATOM 9147 C C . TRP B 1 452 ? -6.438 -17.812 -22.078 1 97.56 452 TRP B C 1
ATOM 9149 O O . TRP B 1 452 ? -5.375 -18.266 -22.516 1 97.56 452 TRP B O 1
ATOM 9159 N N . ASP B 1 453 ? -6.539 -16.703 -21.391 1 96.69 453 ASP B N 1
ATOM 9160 C CA . ASP B 1 453 ? -5.391 -15.977 -20.859 1 96.69 453 ASP B CA 1
ATOM 9161 C C . ASP B 1 453 ? -4.938 -16.594 -19.531 1 96.69 453 ASP B C 1
ATOM 9163 O O . ASP B 1 453 ? -5.727 -16.688 -18.578 1 96.69 453 ASP B O 1
ATOM 9167 N N . TYR B 1 454 ? -3.684 -16.906 -19.438 1 95.88 454 TYR B N 1
ATOM 9168 C CA . TYR B 1 454 ? -3.211 -17.594 -18.234 1 95.88 454 TYR B CA 1
ATOM 9169 C C . TYR B 1 454 ? -2.727 -16.594 -17.188 1 95.88 454 TYR B C 1
ATOM 9171 O O . TYR B 1 454 ? -2.031 -16.969 -16.234 1 95.88 454 TYR B O 1
ATOM 9179 N N . GLY B 1 455 ? -2.994 -15.336 -17.344 1 95.06 455 GLY B N 1
ATOM 9180 C CA . GLY B 1 455 ? -2.764 -14.336 -16.312 1 95.06 455 GLY B CA 1
ATOM 9181 C C . GLY B 1 455 ? -1.402 -13.672 -16.422 1 95.06 455 GLY B C 1
ATOM 9182 O O . GLY B 1 455 ? -0.932 -13.055 -15.461 1 95.06 455 GLY B O 1
ATOM 9183 N N . ASN B 1 456 ? -0.761 -13.758 -17.547 1 96.56 456 ASN B N 1
ATOM 9184 C CA . ASN B 1 456 ? 0.558 -13.18 -17.781 1 96.56 456 ASN B CA 1
ATOM 9185 C C . ASN B 1 456 ? 0.461 -11.852 -18.531 1 96.56 456 ASN B C 1
ATOM 9187 O O . ASN B 1 456 ? 1.449 -11.375 -19.094 1 96.56 456 ASN B O 1
ATOM 9191 N N . ALA B 1 457 ? -0.73 -11.32 -18.641 1 97.25 457 ALA B N 1
ATOM 9192 C CA . ALA B 1 457 ? -1.019 -10.016 -19.234 1 97.25 457 ALA B CA 1
ATOM 9193 C C . ALA B 1 457 ? -1.069 -10.102 -20.75 1 97.25 457 ALA B C 1
ATOM 9195 O O . ALA B 1 457 ? -0.924 -9.094 -21.438 1 97.25 457 ALA B O 1
ATOM 9196 N N . PHE B 1 458 ? -1.267 -11.258 -21.328 1 98.12 458 PHE B N 1
ATOM 9197 C CA . PHE B 1 458 ? -1.244 -11.414 -22.766 1 98.12 458 PHE B CA 1
ATOM 9198 C C . PHE B 1 458 ? -2.357 -10.602 -23.422 1 98.12 458 PHE B C 1
ATOM 9200 O O . PHE B 1 458 ? -2.102 -9.781 -24.297 1 98.12 458 PHE B O 1
ATOM 9207 N N . LEU B 1 459 ? -3.568 -10.789 -22.969 1 98 459 LEU B N 1
ATOM 9208 C CA . LEU B 1 459 ? -4.695 -10.102 -23.578 1 98 459 LEU B CA 1
ATOM 9209 C C . LEU B 1 459 ? -4.617 -8.594 -23.344 1 98 459 LEU B C 1
ATOM 9211 O O . LEU B 1 459 ? -4.988 -7.801 -24.203 1 98 459 LEU B O 1
ATOM 9215 N N . LEU B 1 460 ? -4.176 -8.219 -22.141 1 97.31 460 LEU B N 1
ATOM 9216 C CA . LEU B 1 460 ? -4.023 -6.805 -21.828 1 97.31 460 LEU B CA 1
ATOM 9217 C C . LEU B 1 460 ? -3.027 -6.141 -22.766 1 97.31 460 LEU B C 1
ATOM 9219 O O . LEU B 1 460 ? -3.312 -5.082 -23.328 1 97.31 460 LEU B O 1
ATOM 9223 N N . GLU B 1 461 ? -1.853 -6.793 -22.969 1 98.06 461 GLU B N 1
ATOM 9224 C CA . GLU B 1 461 ? -0.818 -6.234 -23.828 1 98.06 461 GLU B CA 1
ATOM 9225 C C . GLU B 1 461 ? -1.239 -6.293 -25.297 1 98.06 461 GLU B C 1
ATOM 9227 O O . GLU B 1 461 ? -0.885 -5.414 -26.078 1 98.06 461 GLU B O 1
ATOM 9232 N N . ALA B 1 462 ? -1.967 -7.309 -25.625 1 98.44 462 ALA B N 1
ATOM 9233 C CA . ALA B 1 462 ? -2.508 -7.391 -26.984 1 98.44 462 ALA B CA 1
ATOM 9234 C C . ALA B 1 462 ? -3.488 -6.25 -27.25 1 98.44 462 ALA B C 1
ATOM 9236 O O . ALA B 1 462 ? -3.463 -5.641 -28.328 1 98.44 462 ALA B O 1
ATOM 9237 N N . LYS B 1 463 ? -4.355 -5.988 -26.328 1 97.38 463 LYS B N 1
ATOM 9238 C CA . LYS B 1 463 ? -5.293 -4.875 -26.453 1 97.38 463 LYS B CA 1
ATOM 9239 C C . LYS B 1 463 ? -4.547 -3.553 -26.625 1 97.38 463 LYS B C 1
ATOM 9241 O O . LYS B 1 463 ? -4.883 -2.76 -27.516 1 97.38 463 LYS B O 1
ATOM 9246 N N . ARG B 1 464 ? -3.564 -3.324 -25.844 1 96.94 464 ARG B N 1
ATOM 9247 C CA . ARG B 1 464 ? -2.775 -2.096 -25.891 1 96.94 464 ARG B CA 1
ATOM 9248 C C . ARG B 1 464 ? -2.061 -1.955 -27.219 1 96.94 464 ARG B C 1
ATOM 9250 O O . ARG B 1 464 ? -1.819 -0.839 -27.688 1 96.94 464 ARG B O 1
ATOM 9257 N N . ALA B 1 465 ? -1.776 -3.117 -27.812 1 98.25 465 ALA B N 1
ATOM 9258 C CA . ALA B 1 465 ? -1.113 -3.129 -29.125 1 98.25 465 ALA B CA 1
ATOM 9259 C C . ALA B 1 465 ? -2.119 -2.926 -30.25 1 98.25 465 ALA B C 1
ATOM 9261 O O . ALA B 1 465 ? -1.736 -2.785 -31.406 1 98.25 465 ALA B O 1
ATOM 9262 N N . GLY B 1 466 ? -3.412 -2.939 -29.969 1 97.56 466 GLY B N 1
ATOM 9263 C CA . GLY B 1 466 ? -4.445 -2.719 -30.969 1 97.56 466 GLY B CA 1
ATOM 9264 C C . GLY B 1 466 ? -4.973 -4.004 -31.578 1 97.56 466 GLY B C 1
ATOM 9265 O O . GLY B 1 466 ? -5.637 -3.979 -32.625 1 97.56 466 GLY B O 1
ATOM 9266 N N . ALA B 1 467 ? -4.68 -5.133 -30.953 1 98.38 467 ALA B N 1
ATOM 9267 C CA . ALA B 1 467 ? -5.188 -6.41 -31.453 1 98.38 467 ALA B CA 1
ATOM 9268 C C . ALA B 1 467 ? -6.684 -6.547 -31.188 1 98.38 467 ALA B C 1
ATOM 9270 O O . ALA B 1 467 ? -7.234 -5.867 -30.312 1 98.38 467 ALA B O 1
ATOM 9271 N N . ASP B 1 468 ? -7.363 -7.402 -31.938 1 97.56 468 ASP B N 1
ATOM 9272 C CA . ASP B 1 468 ? -8.805 -7.613 -31.828 1 97.56 468 ASP B CA 1
ATOM 9273 C C . ASP B 1 468 ? -9.133 -8.586 -30.703 1 97.56 468 ASP B C 1
ATOM 9275 O O . ASP B 1 468 ? -9.43 -9.758 -30.953 1 97.56 468 ASP B O 1
ATOM 9279 N N . VAL B 1 469 ? -9.117 -8.031 -29.547 1 97.19 469 VAL B N 1
ATOM 9280 C CA . VAL B 1 469 ? -9.359 -8.898 -28.391 1 97.19 469 VAL B CA 1
ATOM 9281 C C . VAL B 1 469 ? -10.531 -8.359 -27.578 1 97.19 469 VAL B C 1
ATOM 9283 O O . VAL B 1 469 ? -10.891 -8.93 -26.547 1 97.19 469 VAL B O 1
ATOM 9286 N N . GLU B 1 470 ? -11.164 -7.223 -27.891 1 93.06 470 GLU B N 1
ATOM 9287 C CA . GLU B 1 470 ? -12.266 -6.625 -27.141 1 93.06 470 GLU B CA 1
ATOM 9288 C C . GLU B 1 470 ? -13.555 -7.414 -27.328 1 93.06 470 GLU B C 1
ATOM 9290 O O . GLU B 1 470 ? -13.844 -7.895 -28.422 1 93.06 470 GLU B O 1
ATOM 9295 N N . LYS B 1 471 ? -14.211 -7.555 -26.281 1 88.81 471 LYS B N 1
ATOM 9296 C CA . LYS B 1 471 ? -15.523 -8.18 -26.359 1 88.81 471 LYS B CA 1
ATOM 9297 C C . LYS B 1 471 ? -16.594 -7.18 -26.797 1 88.81 471 LYS B C 1
ATOM 9299 O O . LYS B 1 471 ? -16.734 -6.117 -26.188 1 88.81 471 LYS B O 1
ATOM 9304 N N . ALA B 1 472 ? -17.328 -7.504 -27.781 1 76.88 472 ALA B N 1
ATOM 9305 C CA . ALA B 1 472 ? -18.344 -6.617 -28.344 1 76.88 472 ALA B CA 1
ATOM 9306 C C . ALA B 1 472 ? -19.438 -6.32 -27.328 1 76.88 472 ALA B C 1
ATOM 9308 O O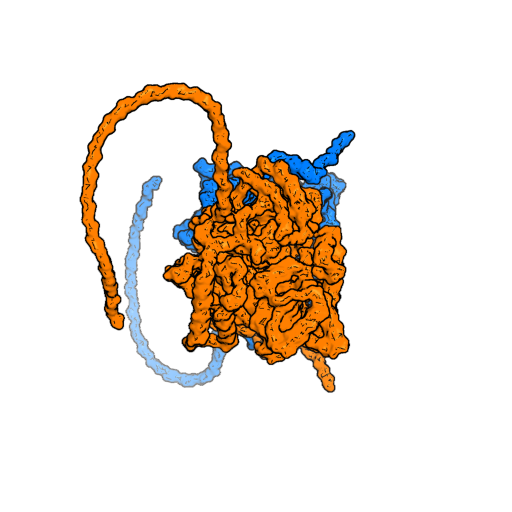 . ALA B 1 472 ? -19.922 -7.23 -26.656 1 76.88 472 ALA B O 1
ATOM 9309 N N . GLY B 1 473 ? -19.688 -5.07 -27.125 1 71.81 473 GLY B N 1
ATOM 9310 C CA . GLY B 1 473 ? -20.812 -4.672 -26.281 1 71.81 473 GLY B CA 1
ATOM 9311 C C . GLY B 1 473 ? -20.453 -4.598 -24.812 1 71.81 473 GLY B C 1
ATOM 9312 O O . GLY B 1 473 ? -21.281 -4.211 -23.984 1 71.81 473 GLY B O 1
ATOM 9313 N N . SER B 1 474 ? -19.234 -5.035 -24.609 1 71.25 474 SER B N 1
ATOM 9314 C CA . SER B 1 474 ? -18.891 -5.016 -23.188 1 71.25 474 SER B CA 1
ATOM 9315 C C . SER B 1 474 ? -18.344 -3.654 -22.781 1 71.25 474 SER B C 1
ATOM 9317 O O . SER B 1 474 ? -17.672 -2.98 -23.562 1 71.25 474 SER B O 1
ATOM 9319 N N . GLY B 1 475 ? -18.812 -3.066 -21.734 1 69.19 475 GLY B N 1
ATOM 9320 C CA . GLY B 1 475 ? -18.281 -1.836 -21.172 1 69.19 475 GLY B CA 1
ATOM 9321 C C . GLY B 1 475 ? -17.328 -2.072 -20.016 1 69.19 475 GLY B C 1
ATOM 9322 O O . GLY B 1 475 ? -16.734 -1.127 -19.5 1 69.19 475 GLY B O 1
ATOM 9323 N N . ASP B 1 476 ? -16.953 -3.332 -19.828 1 79.75 476 ASP B N 1
ATOM 9324 C CA . ASP B 1 476 ? -16.094 -3.654 -18.688 1 79.75 476 ASP B CA 1
ATOM 9325 C C . ASP B 1 476 ? -14.625 -3.729 -19.109 1 79.75 476 ASP B C 1
ATOM 9327 O O . ASP B 1 476 ? -14.297 -4.371 -20.109 1 79.75 476 ASP B O 1
ATOM 9331 N N . GLN B 1 477 ? -13.789 -3.109 -18.391 1 82.19 477 GLN B N 1
ATOM 9332 C CA . GLN B 1 477 ? -12.367 -2.988 -18.703 1 82.19 477 GLN B CA 1
ATOM 9333 C C . GLN B 1 477 ? -11.656 -4.328 -18.562 1 82.19 477 GLN B C 1
ATOM 9335 O O . GLN B 1 477 ? -10.602 -4.547 -19.156 1 82.19 477 GLN B O 1
ATOM 9340 N N . THR B 1 478 ? -12.219 -5.246 -17.812 1 88.69 478 THR B N 1
ATOM 9341 C CA . THR B 1 478 ? -11.516 -6.488 -17.516 1 88.69 478 THR B CA 1
ATOM 9342 C C . THR B 1 478 ? -12.008 -7.621 -18.406 1 88.69 478 THR B C 1
ATOM 9344 O O . THR B 1 478 ? -11.531 -8.75 -18.312 1 88.69 478 THR B O 1
ATOM 9347 N N . GLU B 1 479 ? -12.93 -7.34 -19.312 1 90.62 479 GLU B N 1
ATOM 9348 C CA . GLU B 1 479 ? -13.484 -8.391 -20.156 1 90.62 479 GLU B CA 1
ATOM 9349 C C . GLU B 1 479 ? -12.891 -8.328 -21.562 1 90.62 479 GLU B C 1
ATOM 9351 O O . GLU B 1 479 ? -12.773 -7.25 -22.141 1 90.62 479 GLU B O 1
ATOM 9356 N N . PHE B 1 480 ? -12.445 -9.508 -22.016 1 95.56 480 PHE B N 1
ATOM 9357 C CA . PHE B 1 480 ? -11.898 -9.68 -23.344 1 95.56 480 PHE B CA 1
ATOM 9358 C C . PHE B 1 480 ? -12.672 -10.734 -24.125 1 95.56 480 PHE B C 1
ATOM 9360 O O . PHE B 1 480 ? -13.602 -11.352 -23.594 1 95.56 480 PHE B O 1
ATOM 9367 N N . ARG B 1 481 ? -12.344 -10.922 -25.422 1 95.56 481 ARG B N 1
ATOM 9368 C CA . ARG B 1 481 ? -12.93 -11.953 -26.281 1 95.56 481 ARG B CA 1
ATOM 9369 C C . ARG B 1 481 ? -12.742 -13.336 -25.672 1 95.56 481 ARG B C 1
ATOM 9371 O O . ARG B 1 481 ? -13.594 -14.211 -25.828 1 95.56 481 ARG B O 1
ATOM 9378 N N . TYR B 1 482 ? -11.648 -13.5 -24.984 1 96.69 482 TYR B N 1
ATOM 9379 C CA . TYR B 1 482 ? -11.305 -14.734 -24.297 1 96.69 482 TYR B CA 1
ATOM 9380 C C . TYR B 1 482 ? -11.188 -14.516 -22.797 1 96.69 482 TYR B C 1
ATOM 9382 O O . TYR B 1 482 ? -10.742 -13.453 -22.359 1 96.69 482 TYR B O 1
ATOM 9390 N N . PRO B 1 483 ? -11.57 -15.438 -22.016 1 94.62 483 PRO B N 1
ATOM 9391 C CA . PRO B 1 483 ? -11.5 -15.273 -20.562 1 94.62 483 PRO B CA 1
ATOM 9392 C C . PRO B 1 483 ? -10.102 -15.5 -20.016 1 94.62 483 PRO B C 1
ATOM 9394 O O . PRO B 1 483 ? -9.266 -16.125 -20.672 1 94.62 483 PRO B O 1
ATOM 9397 N N . SER B 1 484 ? -9.891 -14.938 -18.891 1 94.56 484 SER B N 1
ATOM 9398 C CA . SER B 1 484 ? -8.742 -15.398 -18.109 1 94.56 484 SER B CA 1
ATOM 9399 C C . SER B 1 484 ? -9.023 -16.75 -17.453 1 94.56 484 SER B C 1
ATOM 9401 O O . SER B 1 484 ? -10.188 -17.125 -17.281 1 94.56 484 SER B O 1
ATOM 9403 N N . TYR B 1 485 ? -7.961 -17.469 -17.094 1 94.31 485 TYR B N 1
ATOM 9404 C CA . TYR B 1 485 ? -8.156 -18.766 -16.484 1 94.31 485 TYR B CA 1
ATOM 9405 C C . TYR B 1 485 ? -8.836 -18.641 -15.117 1 94.31 485 TYR B C 1
ATOM 9407 O O . TYR B 1 485 ? -9.516 -19.562 -14.664 1 94.31 485 TYR B O 1
ATOM 9415 N N . VAL B 1 486 ? -8.719 -17.469 -14.461 1 92.75 486 VAL B N 1
ATOM 9416 C CA . VAL B 1 486 ? -9.383 -17.281 -13.172 1 92.75 486 VAL B CA 1
ATOM 9417 C C . VAL B 1 486 ? -10.875 -17.016 -13.398 1 92.75 486 VAL B C 1
ATOM 9419 O O . VAL B 1 486 ? -11.719 -17.531 -12.656 1 92.75 486 VAL B O 1
ATOM 9422 N N . GLN B 1 487 ? -11.219 -16.281 -14.398 1 90.12 487 GLN B N 1
ATOM 9423 C CA . GLN B 1 487 ? -12.602 -15.945 -14.688 1 90.12 487 GLN B CA 1
ATOM 9424 C C . GLN B 1 487 ? -13.43 -17.188 -14.992 1 90.12 487 GLN B C 1
ATOM 9426 O O . GLN B 1 487 ? -14.57 -17.312 -14.547 1 90.12 487 GLN B O 1
ATOM 9431 N N . HIS B 1 488 ? -12.773 -18.156 -15.648 1 89.06 488 HIS B N 1
ATOM 9432 C CA . HIS B 1 488 ? -13.602 -19.234 -16.188 1 89.06 488 HIS B CA 1
ATOM 9433 C C . HIS B 1 488 ? -13.242 -20.578 -15.562 1 89.06 488 HIS B C 1
ATOM 9435 O O . HIS B 1 488 ? -14.078 -21.484 -15.523 1 89.06 488 HIS B O 1
ATOM 9441 N N . ILE B 1 489 ? -12.055 -20.719 -15.141 1 90.81 489 ILE B N 1
ATOM 9442 C CA . ILE B 1 489 ? -11.625 -22.094 -14.883 1 90.81 489 ILE B CA 1
ATOM 9443 C C . ILE B 1 489 ? -11.344 -22.266 -13.391 1 90.81 489 ILE B C 1
ATOM 9445 O O . ILE B 1 489 ? -11.859 -23.188 -12.758 1 90.81 489 ILE B O 1
ATOM 9449 N N . MET B 1 490 ? -10.586 -21.281 -12.82 1 90.12 490 MET B N 1
ATOM 9450 C CA . MET B 1 490 ? -10.07 -21.484 -11.469 1 90.12 490 MET B CA 1
ATOM 9451 C C . MET B 1 490 ? -10.828 -20.625 -10.469 1 90.12 490 MET B C 1
ATOM 9453 O O . MET B 1 490 ? -10.68 -20.797 -9.258 1 90.12 490 MET B O 1
ATOM 9457 N N . GLY B 1 491 ? -11.734 -19.797 -10.836 1 83.81 491 GLY B N 1
ATOM 9458 C CA . GLY B 1 491 ? -12.383 -18.828 -9.969 1 83.81 491 GLY B CA 1
ATOM 9459 C C . GLY B 1 491 ? -13.156 -19.469 -8.828 1 83.81 491 GLY B C 1
ATOM 9460 O O . GLY B 1 491 ? -13.078 -19.016 -7.688 1 83.81 491 GLY B O 1
ATOM 9461 N N . ASP B 1 492 ? -13.766 -20.5 -9.031 1 86.06 492 ASP B N 1
ATOM 9462 C CA . ASP B 1 492 ? -14.594 -21.125 -8.016 1 86.06 492 ASP B CA 1
ATOM 9463 C C . ASP B 1 492 ? -13.727 -21.859 -6.98 1 86.06 492 ASP B C 1
ATOM 9465 O O . ASP B 1 492 ? -14.117 -21.984 -5.816 1 86.06 492 ASP B O 1
ATOM 9469 N N . ILE B 1 493 ? -12.617 -22.25 -7.387 1 90.56 493 ILE B N 1
ATOM 9470 C CA . ILE B 1 493 ? -11.695 -22.922 -6.477 1 90.56 493 ILE B CA 1
ATOM 9471 C C . ILE B 1 493 ? -11.219 -21.938 -5.41 1 90.56 493 ILE B C 1
ATOM 9473 O O . ILE B 1 493 ? -11.172 -22.266 -4.227 1 90.56 493 ILE B O 1
ATOM 9477 N N . PHE B 1 494 ? -10.938 -20.703 -5.805 1 91.19 494 PHE B N 1
ATOM 9478 C CA . PHE B 1 494 ? -10.523 -19.656 -4.871 1 91.19 494 PHE B CA 1
ATOM 9479 C C . PHE B 1 494 ? -11.672 -19.266 -3.953 1 91.19 494 PHE B C 1
ATOM 9481 O O . PHE B 1 494 ? -11.469 -19.016 -2.766 1 91.19 494 PHE B O 1
ATOM 9488 N N . SER B 1 495 ? -12.883 -19.266 -4.48 1 93.69 495 SER B N 1
ATOM 9489 C CA . SER B 1 495 ? -14.047 -18.875 -3.691 1 93.69 495 SER B CA 1
ATOM 9490 C C . SER B 1 495 ? -14.344 -19.891 -2.598 1 93.69 495 SER B C 1
ATOM 9492 O O . SER B 1 495 ? -14.922 -19.547 -1.566 1 93.69 495 SER B O 1
ATOM 9494 N N . MET B 1 496 ? -13.914 -21.156 -2.834 1 94.56 496 MET B N 1
ATOM 9495 C CA . MET B 1 496 ? -14.07 -22.203 -1.831 1 94.56 496 MET B CA 1
ATOM 9496 C C . MET B 1 496 ? -12.953 -22.141 -0.793 1 94.56 496 MET B C 1
ATOM 9498 O O . MET B 1 496 ? -12.977 -22.859 0.201 1 94.56 496 MET B O 1
ATOM 9502 N N . GLY B 1 497 ? -12.016 -21.25 -1.037 1 95.38 497 GLY B N 1
ATOM 9503 C CA . GLY B 1 497 ? -10.914 -21.078 -0.102 1 95.38 497 GLY B CA 1
ATOM 9504 C C . GLY B 1 497 ? -9.688 -21.891 -0.459 1 95.38 497 GLY B C 1
ATOM 9505 O O . GLY B 1 497 ? -8.688 -21.859 0.258 1 95.38 497 GLY B O 1
ATOM 9506 N N . PHE B 1 498 ? -9.711 -22.609 -1.599 1 95.69 498 PHE B N 1
ATOM 9507 C CA . PHE B 1 498 ? -8.562 -23.422 -1.994 1 95.69 498 PHE B CA 1
ATOM 9508 C C . PHE B 1 498 ? -7.551 -22.594 -2.764 1 95.69 498 PHE B C 1
ATOM 9510 O O . PHE B 1 498 ? -7.914 -21.859 -3.68 1 95.69 498 PHE B O 1
ATOM 9517 N N . GLY B 1 499 ? -6.352 -22.578 -2.367 1 95.06 499 GLY B N 1
ATOM 9518 C CA . GLY B 1 499 ? -5.246 -21.938 -3.068 1 95.06 499 GLY B CA 1
ATOM 9519 C C . GLY B 1 499 ? -3.947 -22.719 -2.953 1 95.06 499 GLY B C 1
ATOM 9520 O O . GLY B 1 499 ? -3.895 -23.75 -2.293 1 95.06 499 GLY B O 1
ATOM 9521 N N . PRO B 1 500 ? -2.91 -22.219 -3.613 1 95.62 500 PRO B N 1
ATOM 9522 C CA . PRO B 1 500 ? -1.649 -22.969 -3.707 1 95.62 500 PRO B CA 1
ATOM 9523 C C . PRO B 1 500 ? -0.844 -22.922 -2.41 1 95.62 500 PRO B C 1
ATOM 9525 O O . PRO B 1 500 ? 0.086 -22.109 -2.285 1 95.62 500 PRO B O 1
ATOM 9528 N N . PHE B 1 501 ? -1.087 -23.875 -1.534 1 97 501 PHE B N 1
ATOM 9529 C CA . PHE B 1 501 ? -0.378 -24.078 -0.276 1 97 501 PHE B CA 1
ATOM 9530 C C . PHE B 1 501 ? 0.927 -24.828 -0.504 1 97 501 PHE B C 1
ATOM 9532 O O . PHE B 1 501 ? 0.978 -25.766 -1.305 1 97 501 PHE B O 1
ATOM 9539 N N . ARG B 1 502 ? 2.004 -24.375 0.118 1 97.75 502 ARG B N 1
ATOM 9540 C CA . ARG B 1 502 ? 3.283 -25.047 -0.09 1 97.75 502 ARG B CA 1
ATOM 9541 C C . ARG B 1 502 ? 4.066 -25.141 1.214 1 97.75 502 ARG B C 1
ATOM 9543 O O . ARG B 1 502 ? 3.812 -24.391 2.156 1 97.75 502 ARG B O 1
ATOM 9550 N N . TRP B 1 503 ? 4.953 -26.109 1.306 1 98.56 503 TRP B N 1
ATOM 9551 C CA . TRP B 1 503 ? 5.859 -26.234 2.441 1 98.56 503 TRP B CA 1
ATOM 9552 C C . TRP B 1 503 ? 7.262 -26.625 1.981 1 98.56 503 TRP B C 1
ATOM 9554 O O . TRP B 1 503 ? 7.434 -27.188 0.898 1 98.56 503 TRP B O 1
ATOM 9564 N N . VAL B 1 504 ? 8.234 -26.203 2.719 1 98.81 504 VAL B N 1
ATOM 9565 C CA . VAL B 1 504 ? 9.648 -26.484 2.455 1 98.81 504 VAL B CA 1
ATOM 9566 C C . VAL B 1 504 ? 10.281 -27.156 3.67 1 98.81 504 VAL B C 1
ATOM 9568 O O . VAL B 1 504 ? 10.203 -26.641 4.785 1 98.81 504 VAL B O 1
ATOM 9571 N N . CYS B 1 505 ? 10.82 -28.328 3.475 1 98.81 505 CYS B N 1
ATOM 9572 C CA . CYS B 1 505 ? 11.609 -28.984 4.508 1 98.81 505 CYS B CA 1
ATOM 9573 C C . CYS B 1 505 ? 13 -28.391 4.598 1 98.81 505 CYS B C 1
ATOM 9575 O O . CYS B 1 505 ? 13.867 -28.688 3.775 1 98.81 505 CYS B O 1
ATOM 9577 N N . THR B 1 506 ? 13.297 -27.672 5.652 1 98.75 506 THR B N 1
ATOM 9578 C CA . THR B 1 506 ? 14.523 -26.891 5.73 1 98.75 506 THR B CA 1
ATOM 9579 C C . THR B 1 506 ? 15.719 -27.766 6.094 1 98.75 506 THR B C 1
ATOM 9581 O O . THR B 1 506 ? 16.859 -27.328 6.027 1 98.75 506 THR B O 1
ATOM 9584 N N . SER B 1 507 ? 15.477 -29.031 6.41 1 98.12 507 SER B N 1
ATOM 9585 C CA . SER B 1 507 ? 16.562 -29.984 6.613 1 98.12 507 SER B CA 1
ATOM 9586 C C . SER B 1 507 ? 17.312 -30.25 5.316 1 98.12 507 SER B C 1
ATOM 9588 O O . SER B 1 507 ? 18.453 -30.734 5.336 1 98.12 507 SER B O 1
ATOM 9590 N N . GLY B 1 508 ? 16.656 -30.031 4.254 1 97.44 508 GLY B N 1
ATOM 9591 C CA . GLY B 1 508 ? 17.234 -30.328 2.955 1 97.44 508 GLY B CA 1
ATOM 9592 C C . GLY B 1 508 ? 17.234 -31.812 2.635 1 97.44 508 GLY B C 1
ATOM 9593 O O . GLY B 1 508 ? 17.797 -32.25 1.614 1 97.44 508 GLY B O 1
ATOM 9594 N N . ASP B 1 509 ? 16.578 -32.594 3.451 1 96.88 509 ASP B N 1
ATOM 9595 C CA . ASP B 1 509 ? 16.562 -34.062 3.305 1 96.88 509 ASP B CA 1
ATOM 9596 C C . ASP B 1 509 ? 15.328 -34.531 2.543 1 96.88 509 ASP B C 1
ATOM 9598 O O . ASP B 1 509 ? 14.203 -34.25 2.957 1 96.88 509 ASP B O 1
ATOM 9602 N N . ALA B 1 510 ? 15.555 -35.281 1.456 1 96.94 510 ALA B N 1
ATOM 9603 C CA . ALA B 1 510 ? 14.453 -35.781 0.644 1 9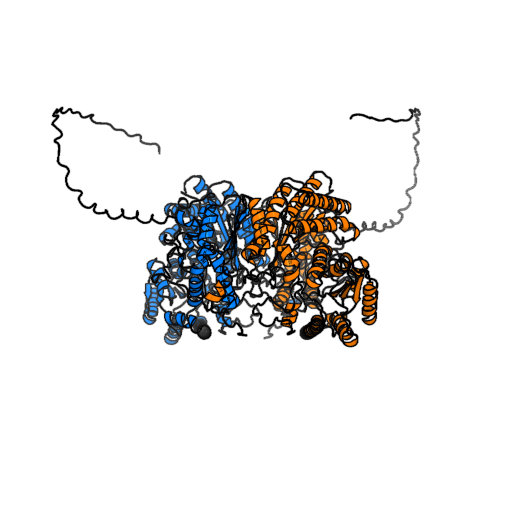6.94 510 ALA B CA 1
ATOM 9604 C C . ALA B 1 510 ? 13.547 -36.688 1.467 1 96.94 510 ALA B C 1
ATOM 9606 O O . ALA B 1 510 ? 12.344 -36.781 1.198 1 96.94 510 ALA B O 1
ATOM 9607 N N . ARG B 1 511 ? 14.078 -37.344 2.523 1 97.31 511 ARG B N 1
ATOM 9608 C CA . ARG B 1 511 ? 13.289 -38.219 3.381 1 97.31 511 ARG B CA 1
ATOM 9609 C C . ARG B 1 511 ? 12.227 -37.438 4.141 1 97.31 511 ARG B C 1
ATOM 9611 O O . ARG B 1 511 ? 11.133 -37.969 4.406 1 97.31 511 ARG B O 1
ATOM 9618 N N . ASP B 1 512 ? 12.609 -36.25 4.496 1 98.38 512 ASP B N 1
ATOM 9619 C CA . ASP B 1 512 ? 11.625 -35.375 5.152 1 98.38 512 ASP B CA 1
ATOM 9620 C C . ASP B 1 512 ? 10.484 -35.031 4.207 1 98.38 512 ASP B C 1
ATOM 9622 O O . ASP B 1 512 ? 9.328 -34.938 4.629 1 98.38 512 ASP B O 1
ATOM 9626 N N . LEU B 1 513 ? 10.836 -34.781 2.949 1 98.19 513 LEU B N 1
ATOM 9627 C CA . LEU B 1 513 ? 9.797 -34.469 1.974 1 98.19 513 LEU B CA 1
ATOM 9628 C C . LEU B 1 513 ? 8.852 -35.656 1.778 1 98.19 513 LEU B C 1
ATOM 9630 O O . LEU B 1 513 ? 7.633 -35.469 1.704 1 98.19 513 LEU B O 1
ATOM 9634 N N . LEU B 1 514 ? 9.414 -36.812 1.688 1 97.69 514 LEU B N 1
ATOM 9635 C CA . LEU B 1 514 ? 8.602 -38.031 1.571 1 97.69 514 LEU B CA 1
ATOM 9636 C C . LEU B 1 514 ? 7.699 -38.188 2.791 1 97.69 514 LEU B C 1
ATOM 9638 O O . LEU B 1 514 ? 6.531 -38.562 2.66 1 97.69 514 LEU B O 1
ATOM 9642 N N . ALA B 1 515 ? 8.297 -37.906 3.91 1 98.38 515 ALA B N 1
ATOM 9643 C CA . ALA B 1 515 ? 7.527 -38 5.148 1 98.38 515 ALA B CA 1
ATOM 9644 C C . ALA B 1 515 ? 6.387 -37 5.164 1 98.38 515 ALA B C 1
ATOM 9646 O O . ALA B 1 515 ? 5.273 -37.312 5.582 1 98.38 515 ALA B O 1
ATOM 9647 N N . THR B 1 516 ? 6.648 -35.781 4.762 1 98.56 516 THR B N 1
ATOM 9648 C CA . THR B 1 516 ? 5.609 -34.75 4.746 1 98.56 516 THR B CA 1
ATOM 9649 C C . THR B 1 516 ? 4.543 -35.094 3.703 1 98.56 516 THR B C 1
ATOM 9651 O O . THR B 1 516 ? 3.363 -34.781 3.896 1 98.56 516 THR B O 1
ATOM 9654 N N . ASP B 1 517 ? 4.945 -35.688 2.557 1 98 517 ASP B N 1
ATOM 9655 C CA . ASP B 1 517 ? 3.963 -36.125 1.577 1 98 517 ASP B CA 1
ATOM 9656 C C . ASP B 1 517 ? 3.004 -37.156 2.189 1 98 517 ASP B C 1
ATOM 9658 O O . ASP B 1 517 ? 1.791 -37.062 1.986 1 98 517 ASP B O 1
ATOM 9662 N N . ALA B 1 518 ? 3.559 -38.062 2.885 1 98.12 518 ALA B N 1
ATOM 9663 C CA . ALA B 1 518 ? 2.758 -39.094 3.533 1 98.12 518 ALA B CA 1
ATOM 9664 C C . ALA B 1 518 ? 1.837 -38.5 4.59 1 98.12 518 ALA B C 1
ATOM 9666 O O . ALA B 1 518 ? 0.674 -38.875 4.707 1 98.12 518 ALA B O 1
ATOM 9667 N N . ILE B 1 519 ? 2.381 -37.656 5.359 1 98.56 519 ILE B N 1
ATOM 9668 C CA . ILE B 1 519 ? 1.601 -36.969 6.391 1 98.56 519 ILE B CA 1
ATOM 9669 C C . ILE B 1 519 ? 0.448 -36.219 5.742 1 98.56 519 ILE B C 1
ATOM 9671 O O . ILE B 1 519 ? -0.687 -36.25 6.227 1 98.56 519 ILE B O 1
ATOM 9675 N N . ALA B 1 520 ? 0.727 -35.5 4.699 1 98.56 520 ALA B N 1
ATOM 9676 C CA . ALA B 1 520 ? -0.297 -34.719 4.004 1 98.56 520 ALA B CA 1
ATOM 9677 C C . ALA B 1 520 ? -1.417 -35.625 3.494 1 98.56 520 ALA B C 1
ATOM 9679 O O . ALA B 1 520 ? -2.598 -35.281 3.641 1 98.56 520 ALA B O 1
ATOM 9680 N N . ALA B 1 521 ? -1.029 -36.719 2.875 1 98.12 521 ALA B N 1
ATOM 9681 C CA . ALA B 1 521 ? -2.027 -37.656 2.383 1 98.12 521 ALA B CA 1
ATOM 9682 C C . ALA B 1 521 ? -2.924 -38.156 3.516 1 98.12 521 ALA B C 1
ATOM 9684 O O . ALA B 1 521 ? -4.145 -38.219 3.361 1 98.12 521 ALA B O 1
ATOM 9685 N N . ALA B 1 522 ? -2.305 -38.469 4.605 1 98.25 522 ALA B N 1
ATOM 9686 C CA . ALA B 1 522 ? -3.045 -38.969 5.75 1 98.25 522 ALA B CA 1
ATOM 9687 C C . ALA B 1 522 ? -4.004 -37.906 6.305 1 98.25 522 ALA B C 1
ATOM 9689 O O . ALA B 1 522 ? -5.152 -38.219 6.629 1 98.25 522 ALA B O 1
ATOM 9690 N N . VAL B 1 523 ? -3.545 -36.75 6.461 1 98.19 523 VAL B N 1
ATOM 9691 C CA . VAL B 1 523 ? -4.348 -35.656 7.004 1 98.19 523 VAL B CA 1
ATOM 9692 C C . VAL B 1 523 ? -5.559 -35.406 6.105 1 98.19 523 VAL B C 1
ATOM 9694 O O . VAL B 1 523 ? -6.68 -35.25 6.594 1 98.19 523 VAL B O 1
ATOM 9697 N N . LEU B 1 524 ? -5.379 -35.344 4.824 1 97.94 524 LEU B N 1
ATOM 9698 C CA . LEU B 1 524 ? -6.465 -35.062 3.889 1 97.94 524 LEU B CA 1
ATOM 9699 C C . LEU B 1 524 ? -7.469 -36.219 3.883 1 97.94 524 LEU B C 1
ATOM 9701 O O . LEU B 1 524 ? -8.68 -36 3.787 1 97.94 524 LEU B O 1
ATOM 9705 N N . GLN B 1 525 ? -6.957 -37.438 3.988 1 97.56 525 GLN B N 1
ATOM 9706 C CA . GLN B 1 525 ? -7.836 -38.625 4.074 1 97.56 525 GLN B CA 1
ATOM 9707 C C . GLN B 1 525 ? -8.711 -38.562 5.324 1 97.56 525 GLN B C 1
ATOM 9709 O O . GLN B 1 525 ? -9.891 -38.906 5.285 1 97.56 525 GLN B O 1
ATOM 9714 N N . GLU B 1 526 ? -8.117 -38.094 6.371 1 97.25 526 GLU B N 1
ATOM 9715 C CA . GLU B 1 526 ? -8.867 -37.969 7.613 1 97.25 526 GLU B CA 1
ATOM 9716 C C . GLU B 1 526 ? -9.969 -36.906 7.477 1 97.25 526 GLU B C 1
ATOM 9718 O O . GLU B 1 526 ? -11.07 -37.094 7.992 1 97.25 526 GLU B O 1
ATOM 9723 N N . ILE B 1 527 ? -9.672 -35.812 6.824 1 95.81 527 ILE B N 1
ATOM 9724 C CA . ILE B 1 527 ? -10.656 -34.75 6.629 1 95.81 527 ILE B CA 1
ATOM 9725 C C . ILE B 1 527 ? -11.836 -35.281 5.82 1 95.81 527 ILE B C 1
ATOM 9727 O O . ILE B 1 527 ? -12.992 -35.062 6.172 1 95.81 527 ILE B O 1
ATOM 9731 N N . VAL B 1 528 ? -11.578 -36.031 4.793 1 95.69 528 VAL B N 1
ATOM 9732 C CA . VAL B 1 528 ? -12.609 -36.531 3.898 1 95.69 528 VAL B CA 1
ATOM 9733 C C . VAL B 1 528 ? -13.43 -37.625 4.625 1 95.69 528 VAL B C 1
ATOM 9735 O O . VAL B 1 528 ? -14.633 -37.719 4.402 1 95.69 528 VAL B O 1
ATOM 9738 N N . ALA B 1 529 ? -12.828 -38.312 5.508 1 94.69 529 ALA B N 1
ATOM 9739 C CA . ALA B 1 529 ? -13.461 -39.438 6.176 1 94.69 529 ALA B CA 1
ATOM 9740 C C . ALA B 1 529 ? -14.266 -39 7.387 1 94.69 529 ALA B C 1
ATOM 9742 O O . ALA B 1 529 ? -15.102 -39.75 7.902 1 94.69 529 ALA B O 1
ATOM 9743 N N . ASP B 1 530 ? -13.984 -37.812 7.762 1 92.62 530 ASP B N 1
ATOM 9744 C CA . ASP B 1 530 ? -14.641 -37.344 8.977 1 92.62 530 ASP B CA 1
ATOM 9745 C C . ASP B 1 530 ? -16.156 -37.25 8.766 1 92.62 530 ASP B C 1
ATOM 9747 O O . ASP B 1 530 ? -16.625 -36.312 8.094 1 92.62 530 ASP B O 1
ATOM 9751 N N . ARG B 1 531 ? -16.984 -38.031 9.414 1 87.69 531 ARG B N 1
ATOM 9752 C CA . ARG B 1 531 ? -18.438 -38.062 9.273 1 87.69 531 ARG B CA 1
ATOM 9753 C C . ARG B 1 531 ? -19.109 -37.094 10.258 1 87.69 531 ARG B C 1
ATOM 9755 O O . ARG B 1 531 ? -20.281 -36.75 10.086 1 87.69 531 ARG B O 1
ATOM 9762 N N . SER B 1 532 ? -18.422 -36.781 11.258 1 85.38 532 SER B N 1
ATOM 9763 C CA . SER B 1 532 ? -18.953 -35.844 12.25 1 85.38 532 SER B CA 1
ATOM 9764 C C . SER B 1 532 ? -19.031 -34.438 11.688 1 85.38 532 SER B C 1
ATOM 9766 O O . SER B 1 532 ? -19.906 -33.656 12.07 1 85.38 532 SER B O 1
ATOM 9768 N N . HIS B 1 533 ? -18.188 -34.125 10.906 1 85.5 533 HIS B N 1
ATOM 9769 C CA . HIS B 1 533 ? -18.156 -32.812 10.234 1 85.5 533 HIS B CA 1
ATOM 9770 C C . HIS B 1 533 ? -17.969 -32.969 8.734 1 85.5 533 HIS B C 1
ATOM 9772 O O . HIS B 1 533 ? -16.922 -32.594 8.195 1 85.5 533 HIS B O 1
ATOM 9778 N N . PRO B 1 534 ? -19.031 -33.406 8.141 1 88.38 534 PRO B N 1
ATOM 9779 C CA . PRO B 1 534 ? -18.891 -33.656 6.703 1 88.38 534 PRO B CA 1
ATOM 9780 C C . PRO B 1 534 ? -18.672 -32.375 5.895 1 88.38 534 PRO B C 1
ATOM 9782 O O . PRO B 1 534 ? -19.266 -31.344 6.203 1 88.38 534 PRO B O 1
ATOM 9785 N N . VAL B 1 535 ? -17.766 -32.469 4.98 1 91.12 535 VAL B N 1
ATOM 9786 C CA . VAL B 1 535 ? -17.531 -31.344 4.078 1 91.12 535 VAL B CA 1
ATOM 9787 C C . VAL B 1 535 ? -18.469 -31.453 2.873 1 91.12 535 VAL B C 1
ATOM 9789 O O . VAL B 1 535 ? -18.891 -32.531 2.504 1 91.12 535 VAL B O 1
ATOM 9792 N N . PRO B 1 536 ? -18.844 -30.297 2.305 1 92.12 536 PRO B N 1
ATOM 9793 C CA . PRO B 1 536 ? -19.656 -30.344 1.088 1 92.12 536 PRO B CA 1
ATOM 9794 C C . PRO B 1 536 ? -18.984 -31.125 -0.042 1 92.12 536 PRO B C 1
ATOM 9796 O O . PRO B 1 536 ? -17.75 -31.203 -0.096 1 92.12 536 PRO B O 1
ATOM 9799 N N . GLU B 1 537 ? -19.781 -31.609 -0.993 1 92.81 537 GLU B N 1
ATOM 9800 C CA . GLU B 1 537 ? -19.297 -32.469 -2.062 1 92.81 537 GLU B CA 1
ATOM 9801 C C . GLU B 1 537 ? -18.266 -31.766 -2.928 1 92.81 537 GLU B C 1
ATOM 9803 O O . GLU B 1 537 ? -17.281 -32.375 -3.355 1 92.81 537 GLU B O 1
ATOM 9808 N N . SER B 1 538 ? -18.469 -30.547 -3.221 1 90.25 538 SER B N 1
ATOM 9809 C CA . SER B 1 538 ? -17.531 -29.781 -4.035 1 90.25 538 SER B CA 1
ATOM 9810 C C . SER B 1 538 ? -16.172 -29.672 -3.354 1 90.25 538 SER B C 1
ATOM 9812 O O . SER B 1 538 ? -15.133 -29.75 -4.016 1 90.25 538 SER B O 1
ATOM 9814 N N . VAL B 1 539 ? -16.188 -29.547 -2.104 1 93.38 539 VAL B N 1
ATOM 9815 C CA . VAL B 1 539 ? -14.969 -29.469 -1.311 1 93.38 539 VAL B CA 1
ATOM 9816 C C . VAL B 1 539 ? -14.32 -30.844 -1.21 1 93.38 539 VAL B C 1
ATOM 9818 O O . VAL B 1 539 ? -13.094 -30.969 -1.335 1 93.38 539 VAL B O 1
ATOM 9821 N N . ARG B 1 540 ? -15.148 -31.844 -0.98 1 94.19 540 ARG B N 1
ATOM 9822 C CA . ARG B 1 540 ? -14.672 -33.219 -0.894 1 94.19 540 ARG B CA 1
ATOM 9823 C C . ARG B 1 540 ? -13.922 -33.625 -2.16 1 94.19 540 ARG B C 1
ATOM 9825 O O . ARG B 1 540 ? -12.875 -34.25 -2.088 1 94.19 540 ARG B O 1
ATOM 9832 N N . GLN B 1 541 ? -14.453 -33.219 -3.238 1 90.31 541 GLN B N 1
ATOM 9833 C CA . GLN B 1 541 ? -13.828 -33.562 -4.516 1 90.31 541 GLN B CA 1
ATOM 9834 C C . GLN B 1 541 ? -12.438 -32.938 -4.629 1 90.31 541 GLN B C 1
ATOM 9836 O O . GLN B 1 541 ? -11.523 -33.562 -5.172 1 90.31 541 GLN B O 1
ATOM 9841 N N . GLN B 1 542 ? -12.281 -31.719 -4.176 1 91.75 542 GLN B N 1
ATOM 9842 C CA . GLN B 1 542 ? -10.977 -31.078 -4.191 1 91.75 542 GLN B CA 1
ATOM 9843 C C . GLN B 1 542 ? -9.969 -31.859 -3.346 1 91.75 542 GLN B C 1
ATOM 9845 O O . GLN B 1 542 ? -8.82 -32.062 -3.75 1 91.75 542 GLN B O 1
ATOM 9850 N N . TYR B 1 543 ? -10.391 -32.344 -2.209 1 94.88 543 TYR B N 1
ATOM 9851 C CA . TYR B 1 543 ? -9.516 -33.125 -1.331 1 94.88 543 TYR B CA 1
ATOM 9852 C C . TYR B 1 543 ? -9.133 -34.438 -1.971 1 94.88 543 TYR B C 1
ATOM 9854 O O . TYR B 1 543 ? -7.992 -34.906 -1.844 1 94.88 543 TYR B O 1
ATOM 9862 N N . LEU B 1 544 ? -10.062 -35.062 -2.613 1 92.81 544 LEU B N 1
ATOM 9863 C CA . LEU B 1 544 ? -9.773 -36.312 -3.277 1 92.81 544 LEU B CA 1
ATOM 9864 C C . LEU B 1 544 ? -8.734 -36.125 -4.379 1 92.81 544 LEU B C 1
ATOM 9866 O O . LEU B 1 544 ? -7.82 -36.938 -4.523 1 92.81 544 LEU B O 1
ATOM 9870 N N . ASP B 1 545 ? -8.883 -35.031 -5.098 1 88.94 545 ASP B N 1
ATOM 9871 C CA . ASP B 1 545 ? -7.895 -34.719 -6.121 1 88.94 545 ASP B CA 1
ATOM 9872 C C . ASP B 1 545 ? -6.52 -34.469 -5.5 1 88.94 545 ASP B C 1
ATOM 9874 O O . ASP B 1 545 ? -5.5 -34.875 -6.055 1 88.94 545 ASP B O 1
ATOM 9878 N N . ASN B 1 546 ? -6.52 -33.875 -4.402 1 94.19 546 ASN B N 1
ATOM 9879 C CA . ASN B 1 546 ? -5.27 -33.562 -3.707 1 94.19 546 ASN B CA 1
ATOM 9880 C C . ASN B 1 546 ? -4.605 -34.844 -3.186 1 94.19 546 ASN B C 1
ATOM 9882 O O . ASN B 1 546 ? -3.379 -34.969 -3.193 1 94.19 546 ASN B O 1
ATOM 9886 N N . ILE B 1 547 ? -5.43 -35.719 -2.686 1 95.56 547 ILE B N 1
ATOM 9887 C CA . ILE B 1 547 ? -4.91 -37 -2.174 1 95.56 547 ILE B CA 1
ATOM 9888 C C . ILE B 1 547 ? -4.23 -37.75 -3.303 1 95.56 547 ILE B C 1
ATOM 9890 O O . ILE B 1 547 ? -3.121 -38.281 -3.133 1 95.56 547 ILE B O 1
ATOM 9894 N N . ARG B 1 548 ? -4.859 -37.781 -4.418 1 91.69 548 ARG B N 1
ATOM 9895 C CA . ARG B 1 548 ? -4.266 -38.438 -5.578 1 91.69 548 ARG B CA 1
ATOM 9896 C C . ARG B 1 548 ? -2.965 -37.75 -5.988 1 91.69 548 ARG B C 1
ATOM 9898 O O . ARG B 1 548 ? -1.956 -38.438 -6.23 1 91.69 548 ARG B O 1
ATOM 9905 N N . TRP B 1 549 ? -2.975 -36.469 -6.035 1 93.44 549 TRP B N 1
ATOM 9906 C CA . TRP B 1 549 ? -1.819 -35.656 -6.414 1 93.44 549 TRP B CA 1
ATOM 9907 C C . TRP B 1 549 ? -0.639 -35.938 -5.484 1 93.44 549 TRP B C 1
ATOM 9909 O O . TRP B 1 549 ? 0.472 -36.188 -5.949 1 93.44 549 TRP B O 1
ATOM 9919 N N . ILE B 1 550 ? -0.892 -35.906 -4.203 1 95.81 550 ILE B N 1
ATOM 9920 C CA . ILE B 1 550 ? 0.208 -35.969 -3.244 1 95.81 550 ILE B CA 1
ATOM 9921 C C . ILE B 1 550 ? 0.77 -37.375 -3.166 1 95.81 550 ILE B C 1
ATOM 9923 O O . ILE B 1 550 ? 1.969 -37.562 -2.947 1 95.81 550 ILE B O 1
ATOM 9927 N N . LYS B 1 551 ? -0.034 -38.344 -3.379 1 93.81 551 LYS B N 1
ATOM 9928 C CA . LYS B 1 551 ? 0.412 -39.75 -3.373 1 93.81 551 LYS B CA 1
ATOM 9929 C C . LYS B 1 551 ? 1.301 -40.031 -4.578 1 93.81 551 LYS B C 1
ATOM 9931 O O . LYS B 1 551 ? 2.191 -40.906 -4.504 1 93.81 551 LYS B O 1
ATOM 9936 N N . GLU B 1 552 ? 1.084 -39.281 -5.625 1 90.38 552 GLU B N 1
ATOM 9937 C CA . GLU B 1 552 ? 1.81 -39.562 -6.863 1 90.38 552 GLU B CA 1
ATOM 9938 C C . GLU B 1 552 ? 2.922 -38.531 -7.09 1 90.38 552 GLU B C 1
ATOM 9940 O O . GLU B 1 552 ? 3.721 -38.688 -8.016 1 90.38 552 GLU B O 1
ATOM 9945 N N . ALA B 1 553 ? 2.994 -37.625 -6.266 1 90.19 553 ALA B N 1
ATOM 9946 C CA . ALA B 1 553 ? 3.893 -36.5 -6.492 1 90.19 553 ALA B CA 1
ATOM 9947 C C . ALA B 1 553 ? 5.336 -36.969 -6.641 1 90.19 553 ALA B C 1
ATOM 9949 O O . ALA B 1 553 ? 6.074 -36.469 -7.492 1 90.19 553 ALA B O 1
ATOM 9950 N N . HIS B 1 554 ? 5.773 -37.875 -5.805 1 89.56 554 HIS B N 1
ATOM 9951 C CA . HIS B 1 554 ? 7.156 -38.344 -5.797 1 89.56 554 HIS B CA 1
ATOM 9952 C C . HIS B 1 554 ? 7.52 -39 -7.117 1 89.56 554 HIS B C 1
ATOM 9954 O O . HIS B 1 554 ? 8.672 -38.938 -7.551 1 89.56 554 HIS B O 1
ATOM 9960 N N . LYS B 1 555 ? 6.566 -39.5 -7.84 1 90.06 555 LYS B N 1
ATOM 9961 C CA . LYS B 1 555 ? 6.797 -40.188 -9.094 1 90.06 555 LYS B CA 1
ATOM 9962 C C . LYS B 1 555 ? 7.176 -39.219 -10.211 1 90.06 555 LYS B C 1
ATOM 9964 O O . LYS B 1 555 ? 7.773 -39.625 -11.211 1 90.06 555 LYS B O 1
ATOM 9969 N N . HIS B 1 556 ? 6.898 -38.031 -9.984 1 89.88 556 HIS B N 1
ATOM 9970 C CA . HIS B 1 556 ? 7.062 -37.094 -11.07 1 89.88 556 HIS B CA 1
ATOM 9971 C C . HIS B 1 556 ? 8.367 -36.312 -10.938 1 89.88 556 HIS B C 1
ATOM 9973 O O . HIS B 1 556 ? 8.68 -35.438 -11.766 1 89.88 556 HIS B O 1
ATOM 9979 N N . ASN B 1 557 ? 9.234 -36.562 -9.93 1 89.38 557 ASN B N 1
ATOM 9980 C CA . ASN B 1 557 ? 10.531 -35.938 -9.734 1 89.38 557 ASN B CA 1
ATOM 9981 C C . ASN B 1 557 ? 10.469 -34.406 -9.953 1 89.38 557 ASN B C 1
ATOM 9983 O O . ASN B 1 557 ? 11.211 -33.875 -10.773 1 89.38 557 ASN B O 1
ATOM 9987 N N . LEU B 1 558 ? 9.742 -33.781 -9.141 1 88.62 558 LEU B N 1
ATOM 9988 C CA . LEU B 1 558 ? 9.375 -32.375 -9.383 1 88.62 558 LEU B CA 1
ATOM 9989 C C . LEU B 1 558 ? 10.32 -31.438 -8.648 1 88.62 558 LEU B C 1
ATOM 9991 O O . LEU B 1 558 ? 10.297 -30.219 -8.883 1 88.62 558 LEU B O 1
ATOM 9995 N N . VAL B 1 559 ? 11.188 -31.891 -7.801 1 93.44 559 VAL B N 1
ATOM 9996 C CA . VAL B 1 559 ? 11.953 -31.031 -6.902 1 93.44 559 VAL B CA 1
ATOM 9997 C C . VAL B 1 559 ? 13.086 -30.359 -7.668 1 93.44 559 VAL B C 1
ATOM 9999 O O . VAL B 1 559 ? 13.922 -31.047 -8.273 1 93.44 559 VAL B O 1
ATOM 10002 N N . VAL B 1 560 ? 13.109 -29.141 -7.711 1 93 560 VAL B N 1
ATOM 10003 C CA . VAL B 1 560 ? 14.227 -28.312 -8.156 1 93 560 VAL B CA 1
ATOM 10004 C C . VAL B 1 560 ? 14.641 -27.359 -7.039 1 93 560 VAL B C 1
ATOM 10006 O O . VAL B 1 560 ? 13.875 -26.469 -6.656 1 93 560 VAL B O 1
ATOM 10009 N N . GLY B 1 561 ? 15.82 -27.484 -6.473 1 95.5 561 GLY B N 1
ATOM 10010 C CA . GLY B 1 561 ? 16.266 -26.688 -5.348 1 95.5 561 GLY B CA 1
ATOM 10011 C C . GLY B 1 561 ? 15.867 -27.266 -4.004 1 95.5 561 GLY B C 1
ATOM 10012 O O . GLY B 1 561 ? 16.109 -28.438 -3.732 1 95.5 561 GLY B O 1
ATOM 10013 N N . SER B 1 562 ? 15.219 -26.469 -3.189 1 97.75 562 SER B N 1
ATOM 10014 C CA . SER B 1 562 ? 14.836 -26.891 -1.845 1 97.75 562 SER B CA 1
ATOM 10015 C C . SER B 1 562 ? 13.797 -28.016 -1.888 1 97.75 562 SER B C 1
ATOM 10017 O O . SER B 1 562 ? 13.109 -28.188 -2.895 1 97.75 562 SER B O 1
ATOM 10019 N N . GLN B 1 563 ? 13.766 -28.812 -0.827 1 98 563 GLN B N 1
ATOM 10020 C CA . GLN B 1 563 ? 12.789 -29.891 -0.699 1 98 563 GLN B CA 1
ATOM 10021 C C . GLN B 1 563 ? 11.398 -29.328 -0.391 1 98 563 GLN B C 1
ATOM 10023 O O . GLN B 1 563 ? 11.039 -29.156 0.776 1 98 563 GLN B O 1
ATOM 10028 N N . ALA B 1 564 ? 10.672 -29.125 -1.466 1 97.88 564 ALA B N 1
ATOM 10029 C CA . ALA B 1 564 ? 9.391 -28.438 -1.324 1 97.88 564 ALA B CA 1
ATOM 10030 C C . ALA B 1 564 ? 8.273 -29.219 -2.004 1 97.88 564 ALA B C 1
ATOM 10032 O O . ALA B 1 564 ? 8.531 -30.094 -2.84 1 97.88 564 ALA B O 1
ATOM 10033 N N . ARG B 1 565 ? 7.074 -29 -1.581 1 97.62 565 ARG B N 1
ATOM 10034 C CA . ARG B 1 565 ? 5.871 -29.562 -2.176 1 97.62 565 ARG B CA 1
ATOM 10035 C C . ARG B 1 565 ? 4.73 -28.547 -2.189 1 97.62 565 ARG B C 1
ATOM 10037 O O . ARG B 1 565 ? 4.754 -27.578 -1.438 1 97.62 565 ARG B O 1
ATOM 10044 N N . ILE B 1 566 ? 3.826 -28.734 -3.123 1 96.44 566 ILE B N 1
ATOM 10045 C CA . ILE B 1 566 ? 2.684 -27.828 -3.254 1 96.44 566 ILE B CA 1
ATOM 10046 C C . ILE B 1 566 ? 1.403 -28.656 -3.418 1 96.44 566 ILE B C 1
ATOM 10048 O O . ILE B 1 566 ? 1.431 -29.766 -3.961 1 96.44 566 ILE B O 1
ATOM 10052 N N . LEU B 1 567 ? 0.329 -28.188 -2.881 1 95.44 567 LEU B N 1
ATOM 10053 C CA . LEU B 1 567 ? -1.021 -28.609 -3.238 1 95.44 567 LEU B CA 1
ATOM 10054 C C . LEU B 1 567 ? -2.037 -27.531 -2.904 1 95.44 567 LEU B C 1
ATOM 10056 O O . LEU B 1 567 ? -1.756 -26.625 -2.102 1 95.44 567 LEU B O 1
ATOM 10060 N N . TYR B 1 568 ? -3.148 -27.531 -3.521 1 94.94 568 TYR B N 1
ATOM 10061 C CA . TYR B 1 568 ? -4.203 -26.547 -3.248 1 94.94 568 TYR B CA 1
ATOM 10062 C C . TYR B 1 568 ? -5 -26.953 -2.01 1 94.94 568 TYR B C 1
ATOM 10064 O O . TYR B 1 568 ? -5.457 -28.094 -1.896 1 94.94 568 TYR B O 1
ATOM 10072 N N . SER B 1 569 ? -5.113 -26.062 -1.089 1 96 569 SER B N 1
ATOM 10073 C CA . SER B 1 569 ? -5.875 -26.391 0.11 1 96 569 SER B CA 1
ATOM 10074 C C . SER B 1 569 ? -6.668 -25.188 0.615 1 96 569 SER B C 1
ATOM 10076 O O . SER B 1 569 ? -6.336 -24.047 0.301 1 96 569 SER B O 1
ATOM 10078 N N . ASP B 1 570 ? -7.793 -25.5 1.321 1 95.88 570 ASP B N 1
ATOM 10079 C CA . ASP B 1 570 ? -8.602 -24.469 1.968 1 95.88 570 ASP B CA 1
ATOM 10080 C C . ASP B 1 570 ? -8.117 -24.203 3.393 1 95.88 570 ASP B C 1
ATOM 10082 O O . ASP B 1 570 ? -7.066 -24.688 3.799 1 95.88 570 ASP B O 1
ATOM 10086 N N . GLN B 1 571 ? -8.875 -23.422 4.074 1 95.44 571 GLN B N 1
ATOM 10087 C CA . GLN B 1 571 ? -8.477 -23 5.41 1 95.44 571 GLN B CA 1
ATOM 10088 C C . GLN B 1 571 ? -8.312 -24.188 6.344 1 95.44 571 GLN B C 1
ATOM 10090 O O . GLN B 1 571 ? -7.293 -24.312 7.027 1 95.44 571 GLN B O 1
ATOM 10095 N N . ALA B 1 572 ? -9.234 -25.078 6.414 1 94.62 572 ALA B N 1
ATOM 10096 C CA . ALA B 1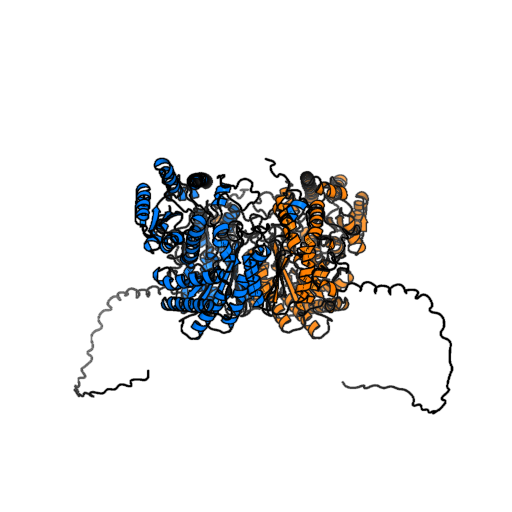 572 ? -9.211 -26.234 7.305 1 94.62 572 ALA B CA 1
ATOM 10097 C C . ALA B 1 572 ? -8.047 -27.156 6.969 1 94.62 572 ALA B C 1
ATOM 10099 O O . ALA B 1 572 ? -7.363 -27.656 7.867 1 94.62 572 ALA B O 1
ATOM 10100 N N . GLY B 1 573 ? -7.898 -27.391 5.688 1 96.75 573 GLY B N 1
ATOM 10101 C CA . GLY B 1 573 ? -6.793 -28.234 5.258 1 96.75 573 GLY B CA 1
ATOM 10102 C C . GLY B 1 573 ? -5.434 -27.656 5.605 1 96.75 573 GLY B C 1
ATOM 10103 O O . GLY B 1 573 ? -4.547 -28.375 6.07 1 96.75 573 GLY B O 1
ATOM 10104 N N . ARG B 1 574 ? -5.238 -26.359 5.379 1 97.94 574 ARG B N 1
ATOM 10105 C CA . ARG B 1 574 ? -3.975 -25.688 5.684 1 97.94 574 ARG B CA 1
ATOM 10106 C C . ARG B 1 574 ? -3.646 -25.797 7.168 1 97.94 574 ARG B C 1
ATOM 10108 O O . ARG B 1 574 ? -2.512 -26.109 7.539 1 97.94 574 ARG B O 1
ATOM 10115 N N . ALA B 1 575 ? -4.641 -25.516 7.996 1 96.81 575 ALA B N 1
ATOM 10116 C CA . ALA B 1 575 ? -4.438 -25.562 9.438 1 96.81 575 ALA B CA 1
ATOM 10117 C C . ALA B 1 575 ? -4.098 -26.969 9.906 1 96.81 575 ALA B C 1
ATOM 10119 O O . ALA B 1 575 ? -3.203 -27.156 10.734 1 96.81 575 ALA B O 1
ATOM 10120 N N . ALA B 1 576 ? -4.816 -27.938 9.391 1 97.75 576 ALA B N 1
ATOM 10121 C CA . ALA B 1 576 ? -4.594 -29.328 9.781 1 97.75 576 ALA B CA 1
ATOM 10122 C C . ALA B 1 576 ? -3.205 -29.797 9.352 1 97.75 576 ALA B C 1
ATOM 10124 O O . ALA B 1 576 ? -2.52 -30.5 10.109 1 97.75 576 ALA B O 1
ATOM 10125 N N . LEU B 1 577 ? -2.82 -29.484 8.18 1 98.69 577 LEU B N 1
ATOM 10126 C CA . LEU B 1 577 ? -1.505 -29.859 7.676 1 98.69 577 LEU B CA 1
ATOM 10127 C C . LEU B 1 577 ? -0.398 -29.203 8.492 1 98.69 577 LEU B C 1
ATOM 10129 O O . LEU B 1 577 ? 0.572 -29.859 8.875 1 98.69 577 LEU B O 1
ATOM 10133 N N . ALA B 1 578 ? -0.565 -27.906 8.727 1 98.75 578 ALA B N 1
ATOM 10134 C CA . ALA B 1 578 ? 0.436 -27.188 9.516 1 98.75 578 ALA B CA 1
ATOM 10135 C C . ALA B 1 578 ? 0.591 -27.812 10.906 1 98.75 578 ALA B C 1
ATOM 10137 O O . ALA B 1 578 ? 1.709 -27.953 11.398 1 98.75 578 ALA B O 1
ATOM 10138 N N . ASP B 1 579 ? -0.51 -28.109 11.516 1 98.62 579 ASP B N 1
ATOM 10139 C CA . ASP B 1 579 ? -0.478 -28.734 12.836 1 98.62 579 ASP B CA 1
ATOM 10140 C C . ASP B 1 579 ? 0.232 -30.094 12.789 1 98.62 579 ASP B C 1
ATOM 10142 O O . ASP B 1 579 ? 1.056 -30.391 13.656 1 98.62 579 ASP B O 1
ATOM 10146 N N . ALA B 1 580 ? -0.102 -30.875 11.797 1 98.81 580 ALA B N 1
ATOM 10147 C CA . ALA B 1 580 ? 0.496 -32.188 11.656 1 98.81 580 ALA B CA 1
ATOM 10148 C C . ALA B 1 580 ? 1.998 -32.094 11.414 1 98.81 580 ALA B C 1
ATOM 10150 O O . ALA B 1 580 ? 2.777 -32.875 11.961 1 98.81 580 ALA B O 1
ATOM 10151 N N . PHE B 1 581 ? 2.42 -31.203 10.555 1 98.88 581 PHE B N 1
ATOM 10152 C CA . PHE B 1 581 ? 3.84 -30.984 10.297 1 98.88 581 PHE B CA 1
ATOM 10153 C C . PHE B 1 581 ? 4.559 -30.531 11.562 1 98.88 581 PHE B C 1
ATOM 10155 O O . PHE B 1 581 ? 5.664 -31 11.859 1 98.88 581 PHE B O 1
ATOM 10162 N N . ASN B 1 582 ? 3.945 -29.562 12.242 1 98.88 582 ASN B N 1
ATOM 10163 C CA . ASN B 1 582 ? 4.559 -29.078 13.477 1 98.88 582 ASN B CA 1
ATOM 10164 C C . ASN B 1 582 ? 4.734 -30.203 14.5 1 98.88 582 ASN B C 1
ATOM 10166 O O . ASN B 1 582 ? 5.762 -30.266 15.172 1 98.88 582 ASN B O 1
ATOM 10170 N N . CYS B 1 583 ? 3.748 -31.078 14.648 1 98.75 583 CYS B N 1
ATOM 10171 C CA . CYS B 1 583 ? 3.828 -32.219 15.539 1 98.75 583 CYS B CA 1
ATOM 10172 C C . CYS B 1 583 ? 4.957 -33.156 15.117 1 98.75 583 CYS B C 1
ATOM 10174 O O . CYS B 1 583 ? 5.688 -33.688 15.969 1 98.75 583 CYS B O 1
ATOM 10176 N N . ALA B 1 584 ? 5.082 -33.375 13.836 1 98.81 584 ALA B N 1
ATOM 10177 C CA . ALA B 1 584 ? 6.121 -34.25 13.312 1 98.81 584 ALA B CA 1
ATOM 10178 C C . ALA B 1 584 ? 7.512 -33.688 13.609 1 98.81 584 ALA B C 1
ATOM 10180 O O . ALA B 1 584 ? 8.453 -34.469 13.852 1 98.81 584 ALA B O 1
ATOM 10181 N N . VAL B 1 585 ? 7.664 -32.406 13.594 1 98.69 585 VAL B N 1
ATOM 10182 C CA . VAL B 1 585 ? 8.93 -31.781 13.977 1 98.69 585 VAL B CA 1
ATOM 10183 C C . VAL B 1 585 ? 9.164 -31.984 15.477 1 98.69 585 VAL B C 1
ATOM 10185 O O . VAL B 1 585 ? 10.266 -32.375 15.883 1 98.69 585 VAL B O 1
ATOM 10188 N N . ALA B 1 586 ? 8.172 -31.719 16.234 1 98.38 586 ALA B N 1
ATOM 10189 C CA . ALA B 1 586 ? 8.258 -31.844 17.688 1 98.38 586 ALA B CA 1
ATOM 10190 C C . ALA B 1 586 ? 8.633 -33.281 18.094 1 98.38 586 ALA B C 1
ATOM 10192 O O . ALA B 1 586 ? 9.406 -33.469 19.031 1 98.38 586 ALA B O 1
ATOM 10193 N N . ASP B 1 587 ? 8.094 -34.281 17.359 1 97.69 587 ASP B N 1
ATOM 10194 C CA . ASP B 1 587 ? 8.273 -35.688 17.719 1 97.69 587 ASP B CA 1
ATOM 10195 C C . ASP B 1 587 ? 9.547 -36.25 17.094 1 97.69 587 ASP B C 1
ATOM 10197 O O . ASP B 1 587 ? 9.867 -37.406 17.281 1 97.69 587 ASP B O 1
ATOM 10201 N N . GLY B 1 588 ? 10.141 -35.5 16.266 1 97.25 588 GLY B N 1
ATOM 10202 C CA . GLY B 1 588 ? 11.406 -35.938 15.688 1 97.25 588 GLY B CA 1
ATOM 10203 C C . GLY B 1 588 ? 11.242 -36.75 14.43 1 97.25 588 GLY B C 1
ATOM 10204 O O . GLY B 1 588 ? 12.219 -37.281 13.898 1 97.25 588 GLY B O 1
ATOM 10205 N N . LYS B 1 589 ? 10.023 -36.875 13.992 1 98.19 589 LYS B N 1
ATOM 10206 C CA . LYS B 1 589 ? 9.797 -37.562 12.727 1 98.19 589 LYS B CA 1
ATOM 10207 C C . LYS B 1 589 ? 10.445 -36.812 11.562 1 98.19 589 LYS B C 1
ATOM 10209 O O . LYS B 1 589 ? 10.836 -37.438 10.57 1 98.19 589 LYS B O 1
ATOM 10214 N N . LEU B 1 590 ? 10.445 -35.531 11.672 1 98.5 590 LEU B N 1
ATOM 10215 C CA . LEU B 1 590 ? 11.156 -34.656 10.719 1 98.5 590 LEU B CA 1
ATOM 10216 C C . LEU B 1 590 ? 12.461 -34.156 11.312 1 98.5 590 LEU B C 1
ATOM 10218 O O . LEU B 1 590 ? 12.547 -33.906 12.516 1 98.5 590 LEU B O 1
ATOM 10222 N N . ARG B 1 591 ? 13.414 -34 10.508 1 97.31 591 ARG B N 1
ATOM 10223 C CA . ARG B 1 591 ? 14.773 -33.719 10.945 1 97.31 591 ARG B CA 1
ATOM 10224 C C . ARG B 1 591 ? 14.992 -32.219 11.141 1 97.31 591 ARG B C 1
ATOM 10226 O O . ARG B 1 591 ? 16.016 -31.797 11.695 1 97.31 591 ARG B O 1
ATOM 10233 N N . GLY B 1 592 ? 14.07 -31.422 10.781 1 97.69 592 GLY B N 1
ATOM 10234 C CA . GLY B 1 592 ? 14.172 -29.984 10.938 1 97.69 592 GLY B CA 1
ATOM 10235 C C . GLY B 1 592 ? 12.844 -29.266 10.781 1 97.69 592 GLY B C 1
ATOM 10236 O O . GLY B 1 592 ? 11.836 -29.891 10.461 1 97.69 592 GLY B O 1
ATOM 10237 N N . PRO B 1 593 ? 12.914 -27.938 11 1 98.62 593 PRO B N 1
ATOM 10238 C CA . PRO B 1 593 ? 11.695 -27.156 10.852 1 98.62 593 PRO B CA 1
ATOM 10239 C C . PRO B 1 593 ? 11.133 -27.188 9.43 1 98.62 593 PRO B C 1
ATOM 10241 O O . PRO B 1 593 ? 11.867 -27.469 8.484 1 98.62 593 PRO B O 1
ATOM 10244 N N . VAL B 1 594 ? 9.867 -26.906 9.32 1 98.88 594 VAL B N 1
ATOM 10245 C CA . VAL B 1 594 ? 9.18 -26.797 8.039 1 98.88 594 VAL B CA 1
ATOM 10246 C C . VAL B 1 594 ? 8.68 -25.375 7.832 1 98.88 594 VAL B C 1
ATOM 10248 O O . VAL B 1 594 ? 8.117 -24.766 8.75 1 98.88 594 VAL B O 1
ATOM 10251 N N . VAL B 1 595 ? 8.984 -24.812 6.695 1 98.88 595 VAL B N 1
ATOM 10252 C CA . VAL B 1 595 ? 8.445 -23.5 6.344 1 98.88 595 VAL B CA 1
ATOM 10253 C C . VAL B 1 595 ? 7.145 -23.672 5.562 1 98.88 595 VAL B C 1
ATOM 10255 O O . VAL B 1 595 ? 7.109 -24.359 4.539 1 98.88 595 VAL B O 1
ATOM 10258 N N . ILE B 1 596 ? 6.105 -23.047 6.09 1 98.62 596 ILE B N 1
ATOM 10259 C CA . ILE B 1 596 ? 4.828 -22.984 5.391 1 98.62 596 ILE B CA 1
ATOM 10260 C C . ILE B 1 596 ? 4.727 -21.656 4.637 1 98.62 596 ILE B C 1
ATOM 10262 O O . ILE B 1 596 ? 5.133 -20.609 5.145 1 98.62 596 ILE B O 1
ATOM 10266 N N . SER B 1 597 ? 4.234 -21.688 3.422 1 97.75 597 SER B N 1
ATOM 10267 C CA . SER B 1 597 ? 3.879 -20.516 2.627 1 97.75 597 SER B CA 1
ATOM 10268 C C . SER B 1 597 ? 2.797 -20.844 1.604 1 97.75 597 SER B C 1
ATOM 10270 O O . SER B 1 597 ? 2.121 -21.859 1.72 1 97.75 597 SER B O 1
ATOM 10272 N N . ARG B 1 598 ? 2.498 -19.938 0.823 1 94.12 598 ARG B N 1
ATOM 10273 C CA . ARG B 1 598 ? 1.669 -20.109 -0.365 1 94.12 598 ARG B CA 1
ATOM 10274 C C . ARG B 1 598 ? 2.096 -19.156 -1.478 1 94.12 598 ARG B C 1
ATOM 10276 O O . ARG B 1 598 ? 2.91 -18.266 -1.254 1 94.12 598 ARG B O 1
ATOM 10283 N N . ASP B 1 599 ? 1.593 -19.453 -2.641 1 88.31 599 ASP B N 1
ATOM 10284 C CA . ASP B 1 599 ? 1.765 -18.469 -3.715 1 88.31 599 ASP B CA 1
ATOM 10285 C C . ASP B 1 599 ? 1.037 -17.172 -3.396 1 88.31 599 ASP B C 1
ATOM 10287 O O . ASP B 1 599 ? 0.062 -17.172 -2.641 1 88.31 599 ASP B O 1
ATOM 10291 N N . HIS B 1 600 ? 1.589 -16.047 -3.936 1 85.88 600 HIS B N 1
ATOM 10292 C CA . HIS B 1 600 ? 0.803 -14.828 -3.814 1 85.88 600 HIS B CA 1
ATOM 10293 C C . HIS B 1 600 ? -0.494 -14.922 -4.609 1 85.88 600 HIS B C 1
ATOM 10295 O O . HIS B 1 600 ? -1.519 -14.367 -4.207 1 85.88 600 HIS B O 1
ATOM 10301 N N . HIS B 1 601 ? -0.391 -15.594 -5.746 1 86.81 601 HIS B N 1
ATOM 10302 C CA . HIS B 1 601 ? -1.577 -15.992 -6.496 1 86.81 601 HIS B CA 1
ATOM 10303 C C . HIS B 1 601 ? -2.439 -16.969 -5.691 1 86.81 601 HIS B C 1
ATOM 10305 O O . HIS B 1 601 ? -2.246 -18.172 -5.766 1 86.81 601 HIS B O 1
ATOM 10311 N N . ASP B 1 602 ? -3.273 -16.391 -4.91 1 90.88 602 ASP B N 1
ATOM 10312 C CA . ASP B 1 602 ? -4.074 -17.125 -3.943 1 90.88 602 ASP B CA 1
ATOM 10313 C C . ASP B 1 602 ? -5.41 -16.422 -3.689 1 90.88 602 ASP B C 1
ATOM 10315 O O . ASP B 1 602 ? -5.742 -15.445 -4.359 1 90.88 602 ASP B O 1
ATOM 10319 N N . VAL B 1 603 ? -6.141 -16.969 -2.787 1 89.62 603 VAL B N 1
ATOM 10320 C CA . VAL B 1 603 ? -7.48 -16.531 -2.418 1 89.62 603 VAL B CA 1
ATOM 10321 C C . VAL B 1 603 ? -7.445 -15.078 -1.962 1 89.62 603 VAL B C 1
ATOM 10323 O O . VAL B 1 603 ? -8.352 -14.305 -2.27 1 89.62 603 VAL B O 1
ATOM 10326 N N . SER B 1 604 ? -6.383 -14.641 -1.321 1 93.38 604 SER B N 1
ATOM 10327 C CA . SER B 1 604 ? -6.477 -13.391 -0.574 1 93.38 604 SER B CA 1
ATOM 10328 C C . SER B 1 604 ? -5.238 -12.523 -0.788 1 93.38 604 SER B C 1
ATOM 10330 O O . SER B 1 604 ? -5.234 -11.344 -0.44 1 93.38 604 SER B O 1
ATOM 10332 N N . GLY B 1 605 ? -4.215 -12.977 -1.369 1 95.31 605 GLY B N 1
ATOM 10333 C CA . GLY B 1 605 ? -2.934 -12.289 -1.311 1 95.31 605 GLY B CA 1
ATOM 10334 C C . GLY B 1 605 ? -2.721 -11.32 -2.463 1 95.31 605 GLY B C 1
ATOM 10335 O O . GLY B 1 605 ? -1.787 -10.516 -2.439 1 95.31 605 GLY B O 1
ATOM 10336 N N . THR B 1 606 ? -3.615 -11.336 -3.434 1 97.69 606 THR B N 1
ATOM 10337 C CA . THR B 1 606 ? -3.318 -10.57 -4.637 1 97.69 606 THR B CA 1
ATOM 10338 C C . THR B 1 606 ? -4.566 -9.852 -5.145 1 97.69 606 THR B C 1
ATOM 10340 O O . THR B 1 606 ? -5.621 -10.477 -5.301 1 97.69 606 THR B O 1
ATOM 10343 N N . ASP B 1 607 ? -4.488 -8.594 -5.309 1 98.19 607 ASP B N 1
ATOM 10344 C CA . ASP B 1 607 ? -5.438 -7.816 -6.094 1 98.19 607 ASP B CA 1
ATOM 10345 C C . ASP B 1 607 ? -4.902 -7.551 -7.5 1 98.19 607 ASP B C 1
ATOM 10347 O O . ASP B 1 607 ? -3.9 -6.855 -7.668 1 98.19 607 ASP B O 1
ATOM 10351 N N . SER B 1 608 ? -5.512 -8.18 -8.484 1 97.5 608 SER B N 1
ATOM 10352 C CA . SER B 1 608 ? -5.098 -8.117 -9.883 1 97.5 608 SER B CA 1
ATOM 10353 C C . SER B 1 608 ? -6.301 -8.188 -10.82 1 97.5 608 SER B C 1
ATOM 10355 O O . SER B 1 608 ? -6.812 -9.273 -11.102 1 97.5 608 SER B O 1
ATOM 10357 N N . PRO B 1 609 ? -6.715 -7.055 -11.422 1 96.81 609 PRO B N 1
ATOM 10358 C CA . PRO B 1 609 ? -7.965 -7.016 -12.188 1 96.81 609 PRO B CA 1
ATOM 10359 C C . PRO B 1 609 ? -7.914 -7.879 -13.445 1 96.81 609 PRO B C 1
ATOM 10361 O O . PRO B 1 609 ? -8.961 -8.227 -14 1 96.81 609 PRO B O 1
ATOM 10364 N N . PHE B 1 610 ? -6.762 -8.297 -13.836 1 96.75 610 PHE B N 1
ATOM 10365 C CA . PHE B 1 610 ? -6.66 -9.078 -15.062 1 96.75 610 PHE B CA 1
ATOM 10366 C C . PHE B 1 610 ? -6.215 -10.5 -14.758 1 96.75 610 PHE B C 1
ATOM 10368 O O . PHE B 1 610 ? -5.797 -11.234 -15.656 1 96.75 610 PHE B O 1
ATOM 10375 N N . ARG B 1 611 ? -6.242 -10.875 -13.5 1 95.81 611 ARG B N 1
ATOM 10376 C CA . ARG B 1 611 ? -5.883 -12.227 -13.086 1 95.81 611 ARG B CA 1
ATOM 10377 C C . ARG B 1 611 ? -6.641 -12.625 -11.82 1 95.81 611 ARG B C 1
ATOM 10379 O O . ARG B 1 611 ? -7.777 -13.094 -11.898 1 95.81 611 ARG B O 1
ATOM 10386 N N . GLU B 1 612 ? -6.191 -12.43 -10.578 1 95.06 612 GLU B N 1
ATOM 10387 C CA . GLU B 1 612 ? -6.785 -12.977 -9.359 1 95.06 612 GLU B CA 1
ATOM 10388 C C . GLU B 1 612 ? -8.164 -12.375 -9.094 1 95.06 612 GLU B C 1
ATOM 10390 O O . GLU B 1 612 ? -9.047 -13.039 -8.555 1 95.06 612 GLU B O 1
ATOM 10395 N N . THR B 1 613 ? -8.352 -11.086 -9.398 1 95.19 613 THR B N 1
ATOM 10396 C CA . THR B 1 613 ? -9.633 -10.453 -9.102 1 95.19 613 THR B CA 1
ATOM 10397 C C . THR B 1 613 ? -10.391 -10.133 -10.391 1 95.19 613 THR B C 1
ATOM 10399 O O . THR B 1 613 ? -11.289 -9.289 -10.398 1 95.19 613 THR B O 1
ATOM 10402 N N . SER B 1 614 ? -10.039 -10.812 -11.453 1 94 614 SER B N 1
ATOM 10403 C CA . SER B 1 614 ? -10.695 -10.609 -12.734 1 94 614 SER B CA 1
ATOM 10404 C C . SER B 1 614 ? -12.156 -11.062 -12.68 1 94 614 SER B C 1
ATOM 10406 O O . SER B 1 614 ? -12.977 -10.633 -13.5 1 94 614 SER B O 1
ATOM 10408 N N . ASN B 1 615 ? -12.5 -11.891 -11.734 1 92 615 ASN B N 1
ATOM 10409 C CA . ASN B 1 615 ? -13.875 -12.383 -11.625 1 92 615 ASN B CA 1
ATOM 10410 C C . ASN B 1 615 ? -14.641 -11.648 -10.531 1 92 615 ASN B C 1
ATOM 10412 O O . ASN B 1 615 ? -15.57 -12.195 -9.945 1 92 615 ASN B O 1
ATOM 10416 N N . VAL B 1 616 ? -14.234 -10.539 -10.109 1 93.69 616 VAL B N 1
ATOM 10417 C CA . VAL B 1 616 ? -14.953 -9.641 -9.211 1 93.69 616 VAL B CA 1
ATOM 10418 C C . VAL B 1 616 ? -15.688 -8.578 -10.023 1 93.69 616 VAL B C 1
ATOM 10420 O O . VAL B 1 616 ? -15.07 -7.781 -10.727 1 93.69 616 VAL B O 1
ATOM 10423 N N . TYR B 1 617 ? -16.984 -8.5 -9.891 1 91.88 617 TYR B N 1
ATOM 10424 C CA . TYR B 1 617 ? -17.75 -7.773 -10.891 1 91.88 617 TYR B CA 1
ATOM 10425 C C . TYR B 1 617 ? -18.516 -6.617 -10.258 1 91.88 617 TYR B C 1
ATOM 10427 O O . TYR B 1 617 ? -19.344 -5.98 -10.914 1 91.88 617 TYR B O 1
ATOM 10435 N N . ASP B 1 618 ? -18.266 -6.328 -8.984 1 95.06 618 ASP B N 1
ATOM 10436 C CA . ASP B 1 618 ? -19 -5.246 -8.336 1 95.06 618 ASP B CA 1
ATOM 10437 C C . ASP B 1 618 ? -18.297 -3.906 -8.523 1 95.06 618 ASP B C 1
ATOM 10439 O O . ASP B 1 618 ? -18.578 -2.938 -7.82 1 95.06 618 ASP B O 1
ATOM 10443 N N . GLY B 1 619 ? -17.312 -3.893 -9.383 1 95 619 GLY B N 1
ATOM 10444 C CA . GLY B 1 619 ? -16.578 -2.67 -9.672 1 95 619 GLY B CA 1
ATOM 10445 C C . GLY B 1 619 ? -15.289 -2.553 -8.891 1 95 619 GLY B C 1
ATOM 10446 O O . GLY B 1 619 ? -14.422 -1.737 -9.219 1 95 619 GLY B O 1
ATOM 10447 N N . SER B 1 620 ? -15.023 -3.389 -7.914 1 97.25 620 SER B N 1
ATOM 10448 C CA . SER B 1 620 ? -13.891 -3.248 -7.012 1 97.25 620 SER B CA 1
ATOM 10449 C C . SER B 1 620 ? -12.688 -4.055 -7.5 1 97.25 620 SER B C 1
ATOM 10451 O O . SER B 1 620 ? -11.695 -4.191 -6.785 1 97.25 620 SER B O 1
ATOM 10453 N N . ALA B 1 621 ? -12.711 -4.574 -8.695 1 96.62 621 ALA B N 1
ATOM 10454 C CA . ALA B 1 621 ? -11.609 -5.371 -9.227 1 96.62 621 ALA B CA 1
ATOM 10455 C C . ALA B 1 621 ? -10.305 -4.578 -9.211 1 96.62 621 ALA B C 1
ATOM 10457 O O . ALA B 1 621 ? -9.219 -5.16 -9.102 1 96.62 621 ALA B O 1
ATOM 10458 N N . PHE B 1 622 ? -10.414 -3.246 -9.289 1 97.44 622 PHE B N 1
ATOM 10459 C CA . PHE B 1 622 ? -9.234 -2.396 -9.391 1 97.44 622 PHE B CA 1
ATOM 10460 C C . PHE B 1 622 ? -8.812 -1.884 -8.023 1 97.44 622 PHE B C 1
ATOM 10462 O O . PHE B 1 622 ? -7.848 -1.124 -7.906 1 97.44 622 PHE B O 1
ATOM 10469 N N . CYS B 1 623 ? -9.508 -2.242 -6.953 1 98.12 623 CYS B N 1
ATOM 10470 C CA . CYS B 1 623 ? -9.125 -1.891 -5.59 1 98.12 623 CYS B CA 1
ATOM 10471 C C . CYS B 1 623 ? -8.062 -2.84 -5.059 1 98.12 623 CYS B C 1
ATOM 10473 O O . CYS B 1 623 ? -7.949 -3.979 -5.516 1 98.12 623 CYS B O 1
ATOM 10475 N N . ALA B 1 624 ? -7.254 -2.391 -4.133 1 98.5 624 ALA B N 1
ATOM 10476 C CA . ALA B 1 624 ? -6.129 -3.176 -3.639 1 98.5 624 ALA B CA 1
ATOM 10477 C C . ALA B 1 624 ? -6.227 -3.387 -2.131 1 98.5 624 ALA B C 1
ATOM 10479 O O . ALA B 1 624 ? -5.242 -3.756 -1.484 1 98.5 624 ALA B O 1
ATOM 10480 N N . ASP B 1 625 ? -7.355 -3.211 -1.479 1 98.44 625 ASP B N 1
ATOM 10481 C CA . ASP B 1 625 ? -7.539 -3.312 -0.035 1 98.44 625 ASP B CA 1
ATOM 10482 C C . ASP B 1 625 ? -7.207 -4.715 0.463 1 98.44 625 ASP B C 1
ATOM 10484 O O . ASP B 1 625 ? -6.602 -4.879 1.523 1 98.44 625 ASP B O 1
ATOM 10488 N N . MET B 1 626 ? -7.574 -5.688 -0.256 1 98.31 626 MET B N 1
ATOM 10489 C CA . MET B 1 626 ? -7.473 -7.074 0.196 1 98.31 626 MET B CA 1
ATOM 10490 C C . MET B 1 626 ? -6.016 -7.469 0.414 1 98.31 626 MET B C 1
ATOM 10492 O O . MET B 1 626 ? -5.66 -7.992 1.471 1 98.31 626 MET B O 1
ATOM 10496 N N . ALA B 1 627 ? -5.184 -7.223 -0.542 1 98.5 627 ALA B N 1
ATOM 10497 C CA . ALA B 1 627 ? -3.777 -7.598 -0.44 1 98.5 627 ALA B CA 1
ATOM 10498 C C . ALA B 1 627 ? -3.102 -6.883 0.726 1 98.5 627 ALA B C 1
ATOM 10500 O O . ALA B 1 627 ? -2.305 -7.48 1.452 1 98.5 627 ALA B O 1
ATOM 10501 N N . VAL B 1 628 ? -3.404 -5.598 0.913 1 98.81 628 VAL B N 1
ATOM 10502 C CA . VAL B 1 628 ? -2.807 -4.801 1.979 1 98.81 628 VAL B CA 1
ATOM 10503 C C . VAL B 1 628 ? -3.273 -5.32 3.336 1 98.81 628 VAL B C 1
ATOM 10505 O O . VAL B 1 628 ? -2.469 -5.48 4.258 1 98.81 628 VAL B O 1
ATOM 10508 N N . GLN B 1 629 ? -4.582 -5.594 3.432 1 98.75 629 GLN B N 1
ATOM 10509 C CA . GLN B 1 629 ? -5.133 -6.137 4.672 1 98.75 629 GLN B CA 1
ATOM 10510 C C . GLN B 1 629 ? -4.543 -7.508 4.98 1 98.75 629 GLN B C 1
ATOM 10512 O O . GLN B 1 629 ? -4.305 -7.84 6.141 1 98.75 629 GLN B O 1
ATOM 10517 N N . ASN B 1 630 ? -4.363 -8.273 3.934 1 98.44 630 ASN B N 1
ATOM 10518 C CA . ASN B 1 630 ? -3.77 -9.594 4.133 1 98.44 630 ASN B CA 1
ATOM 10519 C C . ASN B 1 630 ? -2.336 -9.484 4.645 1 98.44 630 ASN B C 1
ATOM 10521 O O . ASN B 1 630 ? -1.938 -10.227 5.547 1 98.44 630 ASN B O 1
ATOM 10525 N N . PHE B 1 631 ? -1.59 -8.594 4.113 1 98.69 631 PHE B N 1
ATOM 10526 C CA . PHE B 1 631 ? -0.204 -8.32 4.477 1 98.69 631 PHE B CA 1
ATOM 10527 C C . PHE B 1 631 ? -0.093 -7.945 5.945 1 98.69 631 PHE B C 1
ATOM 10529 O O . PHE B 1 631 ? 0.661 -8.57 6.699 1 98.69 631 PHE B O 1
ATOM 10536 N N . VAL B 1 632 ? -0.836 -6.98 6.375 1 98.88 632 VAL B N 1
ATOM 10537 C CA . VAL B 1 632 ? -0.734 -6.488 7.746 1 98.88 632 VAL B CA 1
ATOM 10538 C C . VAL B 1 632 ? -1.344 -7.508 8.703 1 98.88 632 VAL B C 1
ATOM 10540 O O . VAL B 1 632 ? -0.826 -7.723 9.805 1 98.88 632 VAL B O 1
ATOM 10543 N N . GLY B 1 633 ? -2.426 -8.164 8.328 1 98.69 633 GLY B N 1
ATOM 10544 C CA . GLY B 1 633 ? -3.059 -9.164 9.18 1 98.69 633 GLY B CA 1
ATOM 10545 C C . GLY B 1 633 ? -2.168 -10.359 9.461 1 98.69 633 GLY B C 1
ATOM 10546 O O . GLY B 1 633 ? -2.143 -10.875 10.578 1 98.69 633 GLY B O 1
ATOM 10547 N N . ASP B 1 634 ? -1.467 -10.812 8.414 1 98.5 634 ASP B N 1
ATOM 10548 C CA . ASP B 1 634 ? -0.53 -11.922 8.602 1 98.5 634 ASP B CA 1
ATOM 10549 C C . ASP B 1 634 ? 0.576 -11.539 9.586 1 98.5 634 ASP B C 1
ATOM 10551 O O . ASP B 1 634 ? 0.999 -12.367 10.398 1 98.5 634 ASP B O 1
ATOM 10555 N N . ALA B 1 635 ? 0.989 -10.328 9.523 1 98.62 635 ALA B N 1
ATOM 10556 C CA . ALA B 1 635 ? 2.119 -9.859 10.32 1 98.62 635 ALA B CA 1
ATOM 10557 C C . ALA B 1 635 ? 1.812 -9.938 11.812 1 98.62 635 ALA B C 1
ATOM 10559 O O . ALA B 1 635 ? 2.643 -10.398 12.602 1 98.62 635 ALA B O 1
ATOM 10560 N N . PHE B 1 636 ? 0.592 -9.5 12.227 1 98.44 636 PHE B N 1
ATOM 10561 C CA . PHE B 1 636 ? 0.356 -9.445 13.664 1 98.44 636 PHE B CA 1
ATOM 10562 C C . PHE B 1 636 ? -0.33 -10.711 14.148 1 98.44 636 PHE B C 1
ATOM 10564 O O . PHE B 1 636 ? -0.598 -10.859 15.344 1 98.44 636 PHE B O 1
ATOM 10571 N N . ARG B 1 637 ? -0.587 -11.688 13.242 1 97.94 637 ARG B N 1
ATOM 10572 C CA . ARG B 1 637 ? -1.273 -12.898 13.672 1 97.94 637 ARG B CA 1
ATOM 10573 C C . ARG B 1 637 ? -0.312 -14.078 13.734 1 97.94 637 ARG B C 1
ATOM 10575 O O . ARG B 1 637 ? -0.702 -15.188 14.117 1 97.94 637 ARG B O 1
ATOM 10582 N N . GLY B 1 638 ? 0.921 -13.891 13.211 1 97.38 638 GLY B N 1
ATOM 10583 C CA . GLY B 1 638 ? 1.812 -14.984 13.547 1 97.38 638 GLY B CA 1
ATOM 10584 C C . GLY B 1 638 ? 2.836 -15.281 12.469 1 97.38 638 GLY B C 1
ATOM 10585 O O . GLY B 1 638 ? 3.742 -16.094 12.672 1 97.38 638 GLY B O 1
ATOM 10586 N N . ALA B 1 639 ? 2.859 -14.641 11.305 1 98.44 639 ALA B N 1
ATOM 10587 C CA . ALA B 1 639 ? 3.818 -14.906 10.234 1 98.44 639 ALA B CA 1
ATOM 10588 C C . ALA B 1 639 ? 5.25 -14.672 10.711 1 98.44 639 ALA B C 1
ATOM 10590 O O . ALA B 1 639 ? 5.512 -13.75 11.484 1 98.44 639 ALA B O 1
ATOM 10591 N N . THR B 1 640 ? 6.176 -15.492 10.25 1 98.69 640 THR B N 1
ATOM 10592 C CA . THR B 1 640 ? 7.594 -15.281 10.516 1 98.69 640 THR B CA 1
ATOM 10593 C C . THR B 1 640 ? 8.133 -14.125 9.68 1 98.69 640 THR B C 1
ATOM 10595 O O . THR B 1 640 ? 8.969 -13.344 10.156 1 98.69 640 THR B O 1
ATOM 10598 N N . TRP B 1 641 ? 7.73 -14.07 8.484 1 98.81 641 TRP B N 1
ATOM 10599 C CA . TRP B 1 641 ? 8 -12.875 7.688 1 98.81 641 TRP B CA 1
ATOM 10600 C C . TRP B 1 641 ? 6.859 -12.594 6.723 1 98.81 641 TRP B C 1
ATOM 10602 O O . TRP B 1 641 ? 6.051 -13.477 6.43 1 98.81 641 TRP B O 1
ATOM 10612 N N . VAL B 1 642 ? 6.68 -11.352 6.27 1 98.81 642 VAL B N 1
ATOM 10613 C CA . VAL B 1 642 ? 5.633 -10.914 5.352 1 98.81 642 VAL B CA 1
ATOM 10614 C C . VAL B 1 642 ? 6.227 -10 4.281 1 98.81 642 VAL B C 1
ATOM 10616 O O . VAL B 1 642 ? 7.301 -9.43 4.477 1 98.81 642 VAL B O 1
ATOM 10619 N N . ALA B 1 643 ? 5.551 -9.93 3.156 1 98.75 643 ALA B N 1
ATOM 10620 C CA . ALA B 1 643 ? 5.98 -9.07 2.061 1 98.75 643 ALA B CA 1
ATOM 10621 C C . ALA B 1 643 ? 4.785 -8.445 1.354 1 98.75 643 ALA B C 1
ATOM 10623 O O . ALA B 1 643 ? 3.729 -9.07 1.231 1 98.75 643 ALA B O 1
ATOM 10624 N N . LEU B 1 644 ? 4.883 -7.227 0.941 1 98.81 644 LEU B N 1
ATOM 10625 C CA . LEU B 1 644 ? 3.938 -6.543 0.065 1 98.81 644 LEU B CA 1
ATOM 10626 C C . LEU B 1 644 ? 4.633 -6.027 -1.189 1 98.81 644 LEU B C 1
ATOM 10628 O O . LEU B 1 644 ? 5.695 -5.406 -1.104 1 98.81 644 LEU B O 1
ATOM 10632 N N . HIS B 1 645 ? 4.023 -6.293 -2.385 1 98.44 645 HIS B N 1
ATOM 10633 C CA . HIS B 1 645 ? 4.656 -5.977 -3.66 1 98.44 645 HIS B CA 1
ATOM 10634 C C . HIS B 1 645 ? 3.742 -5.125 -4.535 1 98.44 645 HIS B C 1
ATOM 10636 O O . HIS B 1 645 ? 2.531 -5.348 -4.578 1 98.44 645 HIS B O 1
ATOM 10642 N N . ASN B 1 646 ? 4.375 -4.109 -5.152 1 98.31 646 ASN B N 1
ATOM 10643 C CA . ASN B 1 646 ? 3.799 -3.541 -6.367 1 98.31 646 ASN B CA 1
ATOM 10644 C C . ASN B 1 646 ? 4.199 -4.34 -7.605 1 98.31 646 ASN B C 1
ATOM 10646 O O . ASN B 1 646 ? 5.375 -4.66 -7.789 1 98.31 646 ASN B O 1
ATOM 10650 N N . GLY B 1 647 ? 3.172 -4.664 -8.352 1 96.38 647 GLY B N 1
ATOM 10651 C CA . GLY B 1 647 ? 3.416 -5.543 -9.484 1 96.38 647 GLY B CA 1
ATOM 10652 C C . GLY B 1 647 ? 3.129 -7 -9.18 1 96.38 647 GLY B C 1
ATOM 10653 O O . GLY B 1 647 ? 2.732 -7.34 -8.062 1 96.38 647 GLY B O 1
ATOM 10654 N N . GLY B 1 648 ? 3.35 -7.863 -10.148 1 95.31 648 GLY B N 1
ATOM 10655 C CA . GLY B 1 648 ? 3.041 -9.281 -10.047 1 95.31 648 GLY B CA 1
ATOM 10656 C C . GLY B 1 648 ? 2.969 -9.977 -11.391 1 95.31 648 GLY B C 1
ATOM 10657 O O . GLY B 1 648 ? 3.723 -9.641 -12.312 1 95.31 648 GLY B O 1
ATOM 10658 N N . GLY B 1 649 ? 2.107 -10.914 -11.406 1 94.62 649 GLY B N 1
ATOM 10659 C CA . GLY B 1 649 ? 2.01 -11.742 -12.602 1 94.62 649 GLY B CA 1
ATOM 10660 C C . GLY B 1 649 ? 1.609 -10.953 -13.836 1 94.62 649 GLY B C 1
ATOM 10661 O O . GLY B 1 649 ? 1.915 -11.359 -14.961 1 94.62 649 GLY B O 1
ATOM 10662 N N . VAL B 1 650 ? 0.994 -9.812 -13.617 1 97.19 650 VAL B N 1
ATOM 10663 C CA . VAL B 1 650 ? 0.495 -9.039 -14.75 1 97.19 650 VAL B CA 1
ATOM 10664 C C . VAL B 1 650 ? 1.406 -7.84 -15 1 97.19 650 VAL B C 1
ATOM 10666 O O . VAL B 1 650 ? 1.199 -7.078 -15.945 1 97.19 650 VAL B O 1
ATOM 10669 N N . GLY B 1 651 ? 2.396 -7.672 -14.117 1 97.19 651 GLY B N 1
ATOM 10670 C CA . GLY B 1 651 ? 3.406 -6.664 -14.406 1 97.19 651 GLY B CA 1
ATOM 10671 C C . GLY B 1 651 ? 3.391 -5.504 -13.43 1 97.19 651 GLY B C 1
ATOM 10672 O O . GLY B 1 651 ? 2.512 -5.422 -12.57 1 97.19 651 GLY B O 1
ATOM 10673 N N . TRP B 1 652 ? 4.34 -4.59 -13.641 1 97.69 652 TRP B N 1
ATOM 10674 C CA . TRP B 1 652 ? 4.559 -3.432 -12.781 1 97.69 652 TRP B CA 1
ATOM 10675 C C . TRP B 1 652 ? 3.371 -2.479 -12.844 1 97.69 652 TRP B C 1
ATOM 10677 O O . TRP B 1 652 ? 2.922 -2.104 -13.93 1 97.69 652 TRP B O 1
ATOM 10687 N N . GLY B 1 653 ? 2.832 -2.092 -11.648 1 97.94 653 GLY B N 1
ATOM 10688 C CA . GLY B 1 653 ? 1.745 -1.131 -11.562 1 97.94 653 GLY B CA 1
ATOM 10689 C C . GLY B 1 653 ? 0.387 -1.738 -11.859 1 97.94 653 GLY B C 1
ATOM 10690 O O . GLY B 1 653 ? -0.632 -1.047 -11.812 1 97.94 653 GLY B O 1
ATOM 10691 N N . GLU B 1 654 ? 0.356 -3.107 -12.086 1 98 654 GLU B N 1
ATOM 10692 C CA . GLU B 1 654 ? -0.882 -3.758 -12.508 1 98 654 GLU B CA 1
ATOM 10693 C C . GLU B 1 654 ? -1.448 -4.637 -11.398 1 98 654 GLU B C 1
ATOM 10695 O O . GLU B 1 654 ? -2.578 -5.121 -11.492 1 98 654 GLU B O 1
ATOM 10700 N N . VAL B 1 655 ? -0.697 -4.785 -10.375 1 98.06 655 VAL B N 1
ATOM 10701 C CA . VAL B 1 655 ? -1.029 -5.73 -9.312 1 98.06 655 VAL B CA 1
ATOM 10702 C C . VAL B 1 655 ? -0.52 -5.199 -7.973 1 98.06 655 VAL B C 1
ATOM 10704 O O . VAL B 1 655 ? 0.521 -4.543 -7.914 1 98.06 655 VAL B O 1
ATOM 10707 N N . ILE B 1 656 ? -1.197 -5.387 -6.867 1 98.69 656 ILE B N 1
ATOM 10708 C CA . ILE B 1 656 ? -0.667 -5.383 -5.508 1 98.69 656 ILE B CA 1
ATOM 10709 C C . ILE B 1 656 ? -0.81 -6.77 -4.891 1 98.69 656 ILE B C 1
ATOM 10711 O O . ILE B 1 656 ? -1.893 -7.359 -4.918 1 98.69 656 ILE B O 1
ATOM 10715 N N . ASN B 1 657 ? 0.323 -7.293 -4.383 1 98.25 657 ASN B N 1
ATOM 10716 C CA . ASN B 1 657 ? 0.262 -8.648 -3.855 1 98.25 657 ASN B CA 1
ATOM 10717 C C . ASN B 1 657 ? 1.132 -8.805 -2.611 1 98.25 657 ASN B C 1
ATOM 10719 O O . ASN B 1 657 ? 2.057 -8.023 -2.393 1 98.25 657 ASN B O 1
ATOM 10723 N N . GLY B 1 658 ? 0.797 -9.766 -1.812 1 97 658 GLY B N 1
ATOM 10724 C CA . GLY B 1 658 ? 1.547 -10.039 -0.597 1 97 658 GLY B CA 1
ATOM 10725 C C . GLY B 1 658 ? 1.729 -11.523 -0.329 1 97 658 GLY B C 1
ATOM 10726 O O . GLY B 1 658 ? 1.009 -12.352 -0.886 1 97 658 GLY B O 1
ATOM 10727 N N . GLY B 1 659 ? 2.729 -11.852 0.401 1 97.12 659 GLY B N 1
ATOM 10728 C CA . GLY B 1 659 ? 3.023 -13.219 0.81 1 97.12 659 GLY B CA 1
ATOM 10729 C C . GLY B 1 659 ? 3.582 -13.312 2.217 1 97.12 659 GLY B C 1
ATOM 10730 O O . GLY B 1 659 ? 3.717 -12.297 2.906 1 97.12 659 GLY B O 1
ATOM 10731 N N . PHE B 1 660 ? 3.766 -14.555 2.645 1 98.38 660 PHE B N 1
ATOM 10732 C CA . PHE B 1 660 ? 4.289 -14.789 3.984 1 98.38 660 PHE B CA 1
ATOM 10733 C C . PHE B 1 660 ? 5.137 -16.062 4.016 1 98.38 660 PHE B C 1
ATOM 10735 O O . PHE B 1 660 ? 5.105 -16.859 3.08 1 98.38 660 PHE B O 1
ATOM 10742 N N . GLY B 1 661 ? 5.934 -16.125 5.023 1 98.62 661 GLY B N 1
ATOM 10743 C CA . GLY B 1 661 ? 6.52 -17.359 5.508 1 98.62 661 GLY B CA 1
ATOM 10744 C C . GLY B 1 661 ? 6.246 -17.625 6.977 1 98.62 661 GLY B C 1
ATOM 10745 O O . GLY B 1 661 ? 6.207 -16.688 7.777 1 98.62 661 GLY B O 1
ATOM 10746 N N . LEU B 1 662 ? 6 -18.859 7.277 1 98.75 662 LEU B N 1
ATOM 10747 C CA . LEU B 1 662 ? 5.719 -19.281 8.641 1 98.75 662 LEU B CA 1
ATOM 10748 C C . LEU B 1 662 ? 6.535 -20.531 9.008 1 98.75 662 LEU B C 1
ATOM 10750 O O . LEU B 1 662 ? 6.422 -21.562 8.352 1 98.75 662 LEU B O 1
ATOM 10754 N N . VAL B 1 663 ? 7.348 -20.422 10.016 1 98.81 663 VAL B N 1
ATOM 10755 C CA . VAL B 1 663 ? 8.242 -21.5 10.398 1 98.81 663 VAL B CA 1
ATOM 10756 C C . VAL B 1 663 ? 7.582 -22.375 11.461 1 98.81 663 VAL B C 1
ATOM 10758 O O . VAL B 1 663 ? 7.145 -21.875 12.5 1 98.81 663 VAL B O 1
ATOM 10761 N N . LEU B 1 664 ? 7.453 -23.641 11.227 1 98.81 664 LEU B N 1
ATOM 10762 C CA . LEU B 1 664 ? 7.055 -24.641 12.195 1 98.81 664 LEU B CA 1
ATOM 10763 C C . LEU B 1 664 ? 8.273 -25.297 12.828 1 98.81 664 LEU B C 1
ATOM 10765 O O . LEU B 1 664 ? 8.953 -26.109 12.188 1 98.81 664 LEU B O 1
ATOM 10769 N N . ASP B 1 665 ? 8.477 -25.031 14.07 1 97.94 665 ASP B N 1
ATOM 10770 C CA . ASP B 1 665 ? 9.68 -25.516 14.742 1 97.94 665 ASP B CA 1
ATOM 10771 C C . ASP B 1 665 ? 9.328 -26.547 15.805 1 97.94 665 ASP B C 1
ATOM 10773 O O . ASP B 1 665 ? 10.172 -26.906 16.641 1 97.94 665 ASP B O 1
ATOM 10777 N N . GLY B 1 666 ? 8.125 -26.969 15.82 1 98.25 666 GLY B N 1
ATOM 10778 C CA . GLY B 1 666 ? 7.703 -28 16.734 1 98.25 666 GLY B CA 1
ATOM 10779 C C . GLY B 1 666 ? 7.16 -27.453 18.047 1 98.25 666 GLY B C 1
ATOM 10780 O O . GLY B 1 666 ? 6.602 -28.203 18.859 1 98.25 666 GLY B O 1
ATOM 10781 N N . SER B 1 667 ? 7.223 -26.172 18.297 1 97.69 667 SER B N 1
ATOM 10782 C CA . SER B 1 667 ? 6.762 -25.578 19.547 1 97.69 667 SER B CA 1
ATOM 10783 C C . SER B 1 667 ? 5.246 -25.391 19.547 1 97.69 667 SER B C 1
ATOM 10785 O O . SER B 1 667 ? 4.621 -25.344 18.484 1 97.69 667 SER B O 1
ATOM 10787 N N . SER B 1 668 ? 4.727 -25.25 20.734 1 97.69 668 SER B N 1
ATOM 10788 C CA . SER B 1 668 ? 3.305 -24.969 20.875 1 97.69 668 SER B CA 1
ATOM 10789 C C . SER B 1 668 ? 2.975 -23.562 20.359 1 97.69 668 SER B C 1
ATOM 10791 O O . SER B 1 668 ? 1.892 -23.344 19.812 1 97.69 668 SER B O 1
ATOM 10793 N N . ASP B 1 669 ? 3.916 -22.703 20.484 1 96.62 669 ASP B N 1
ATOM 10794 C CA . ASP B 1 669 ? 3.736 -21.359 19.969 1 96.62 669 ASP B CA 1
ATOM 10795 C C . ASP B 1 669 ? 3.572 -21.359 18.453 1 96.62 669 ASP B C 1
ATOM 10797 O O . ASP B 1 669 ? 2.707 -20.656 17.922 1 96.62 669 ASP B O 1
ATOM 10801 N N . ALA B 1 670 ? 4.379 -22.125 17.812 1 97.75 670 ALA B N 1
ATOM 10802 C CA . ALA B 1 670 ? 4.297 -22.203 16.359 1 97.75 670 ALA B CA 1
ATOM 10803 C C . ALA B 1 670 ? 2.945 -22.766 15.922 1 97.75 670 ALA B C 1
ATOM 10805 O O . ALA B 1 670 ? 2.377 -22.312 14.922 1 97.75 670 ALA B O 1
ATOM 10806 N N . ALA B 1 671 ? 2.451 -23.734 16.641 1 98 671 ALA B N 1
ATOM 10807 C CA . ALA B 1 671 ? 1.158 -24.328 16.328 1 98 671 ALA B CA 1
ATOM 10808 C C . ALA B 1 671 ? 0.035 -23.312 16.438 1 98 671 ALA B C 1
ATOM 10810 O O . ALA B 1 671 ? -0.842 -23.234 15.57 1 98 671 ALA B O 1
ATOM 10811 N N . GLN B 1 672 ? 0.07 -22.547 17.484 1 96.75 672 GLN B N 1
ATOM 10812 C CA . GLN B 1 672 ? -0.961 -21.547 17.719 1 96.75 672 GLN B CA 1
ATOM 10813 C C . GLN B 1 672 ? -0.905 -20.438 16.656 1 96.75 672 GLN B C 1
ATOM 10815 O O . GLN B 1 672 ? -1.941 -20 16.156 1 96.75 672 GLN B O 1
ATOM 10820 N N . ARG B 1 673 ? 0.229 -20.016 16.344 1 97.06 673 ARG B N 1
ATOM 10821 C CA . ARG B 1 673 ? 0.417 -19 15.312 1 97.06 673 ARG B CA 1
ATOM 10822 C C . ARG B 1 673 ? -0.096 -19.484 13.961 1 97.06 673 ARG B C 1
ATOM 10824 O O . ARG B 1 673 ? -0.768 -18.734 13.242 1 97.06 673 ARG B O 1
ATOM 10831 N N . ALA B 1 674 ? 0.256 -20.672 13.664 1 98.25 674 ALA B N 1
ATOM 10832 C CA . ALA B 1 674 ? -0.153 -21.25 12.383 1 98.25 674 ALA B CA 1
ATOM 10833 C C . ALA B 1 674 ? -1.674 -21.297 12.266 1 98.25 674 ALA B C 1
ATOM 10835 O O . ALA B 1 674 ? -2.236 -20.922 11.234 1 98.25 674 ALA B O 1
ATOM 10836 N N . ALA B 1 675 ? -2.303 -21.75 13.297 1 97.12 675 ALA B N 1
ATOM 10837 C CA . ALA B 1 675 ? -3.758 -21.875 13.289 1 97.12 675 ALA B CA 1
ATOM 10838 C C . ALA B 1 675 ? -4.422 -20.516 13.078 1 97.12 675 ALA B C 1
ATOM 10840 O O . ALA B 1 675 ? -5.336 -20.391 12.258 1 97.12 675 ALA B O 1
ATOM 10841 N N . ARG B 1 676 ? -3.984 -19.516 13.781 1 96.56 676 ARG B N 1
ATOM 10842 C CA . ARG B 1 676 ? -4.574 -18.188 13.734 1 96.56 676 ARG B CA 1
ATOM 10843 C C . ARG B 1 676 ? -4.285 -17.5 12.398 1 96.56 676 ARG B C 1
ATOM 10845 O O . ARG B 1 676 ? -5.191 -16.953 11.773 1 96.56 676 ARG B O 1
ATOM 10852 N N . MET B 1 677 ? -3.062 -17.562 11.992 1 97.81 677 MET B N 1
ATOM 10853 C CA . MET B 1 677 ? -2.627 -16.844 10.805 1 97.81 677 MET B CA 1
ATOM 10854 C C . MET B 1 677 ? -3.232 -17.469 9.547 1 97.81 677 MET B C 1
ATOM 10856 O O . MET B 1 677 ? -3.713 -16.75 8.664 1 97.81 677 MET B O 1
ATOM 10860 N N . LEU B 1 678 ? -3.221 -18.75 9.43 1 98 678 LEU B N 1
ATOM 10861 C CA . LEU B 1 678 ? -3.719 -19.422 8.227 1 98 678 LEU B CA 1
ATOM 10862 C C . LEU B 1 678 ? -5.23 -19.266 8.109 1 98 678 LEU B C 1
ATOM 10864 O O . LEU B 1 678 ? -5.762 -19.203 6.996 1 98 678 LEU B O 1
ATOM 10868 N N . HIS B 1 679 ? -5.855 -19.203 9.266 1 97.19 679 HIS B N 1
ATOM 10869 C CA . HIS B 1 679 ? -7.285 -18.922 9.242 1 97.19 679 HIS B CA 1
ATOM 10870 C C . HIS B 1 679 ? -7.57 -17.562 8.625 1 97.19 679 HIS B C 1
ATOM 10872 O O . HIS B 1 679 ? -8.391 -17.438 7.711 1 97.19 679 HIS B O 1
ATOM 10878 N N . TRP B 1 680 ? -6.902 -16.594 9.07 1 97.94 680 TRP B N 1
ATOM 10879 C CA . TRP B 1 680 ? -7.062 -15.242 8.539 1 97.94 680 TRP B CA 1
ATOM 10880 C C . TRP B 1 680 ? -6.676 -15.188 7.066 1 97.94 680 TRP B C 1
ATOM 10882 O O . TRP B 1 680 ? -7.383 -14.586 6.254 1 97.94 680 TRP B O 1
ATOM 10892 N N . ASP B 1 681 ? -5.562 -15.773 6.742 1 98 681 ASP B N 1
ATOM 10893 C CA . ASP B 1 681 ? -4.977 -15.688 5.406 1 98 681 ASP B CA 1
ATOM 10894 C C . ASP B 1 681 ? -5.98 -16.109 4.34 1 98 681 ASP B C 1
ATOM 10896 O O . ASP B 1 681 ? -5.977 -15.578 3.229 1 98 681 ASP B O 1
ATOM 10900 N N . VAL B 1 682 ? -6.809 -17.047 4.668 1 97.94 682 VAL B N 1
ATOM 10901 C CA . VAL B 1 682 ? -7.777 -17.547 3.699 1 97.94 682 VAL B CA 1
ATOM 10902 C C . VAL B 1 682 ? -9.078 -16.75 3.809 1 97.94 682 VAL B C 1
ATOM 10904 O O . VAL B 1 682 ? -9.633 -16.312 2.797 1 97.94 682 VAL B O 1
ATOM 10907 N N . MET B 1 683 ? -9.5 -16.438 4.984 1 97.94 683 MET B N 1
ATOM 10908 C CA . MET B 1 683 ? -10.859 -15.938 5.199 1 97.94 683 MET B CA 1
ATOM 10909 C C . MET B 1 683 ? -10.977 -14.484 4.746 1 97.94 683 MET B C 1
ATOM 10911 O O . MET B 1 683 ? -12.062 -14.039 4.355 1 97.94 683 MET B O 1
ATOM 10915 N N . ASN B 1 684 ? -9.906 -13.773 4.777 1 98 684 ASN B N 1
ATOM 10916 C CA . ASN B 1 684 ? -9.945 -12.406 4.254 1 98 684 ASN B CA 1
ATOM 10917 C C . ASN B 1 684 ? -10.391 -12.383 2.795 1 98 684 ASN B C 1
ATOM 10919 O O . ASN B 1 684 ? -11.289 -11.617 2.43 1 98 684 ASN B O 1
ATOM 10923 N N . GLY B 1 685 ? -9.766 -13.266 2.016 1 97.12 685 GLY B N 1
ATOM 10924 C CA . GLY B 1 685 ? -10.094 -13.32 0.601 1 97.12 685 GLY B CA 1
ATOM 10925 C C . GLY B 1 685 ? -11.492 -13.852 0.338 1 97.12 685 GLY B C 1
ATOM 10926 O O . GLY B 1 685 ? -12.195 -13.352 -0.538 1 97.12 685 GLY B O 1
ATOM 10927 N N . VAL B 1 686 ? -11.883 -14.883 1.097 1 97.5 686 VAL B N 1
ATOM 10928 C CA . VAL B 1 686 ? -13.211 -15.469 0.933 1 97.5 686 VAL B CA 1
ATOM 10929 C C . VAL B 1 686 ? -14.273 -14.43 1.284 1 97.5 686 VAL B C 1
ATOM 10931 O O . VAL B 1 686 ? -15.289 -14.312 0.59 1 97.5 686 VAL B O 1
ATOM 10934 N N . ALA B 1 687 ? -14 -13.68 2.33 1 98.06 687 ALA B N 1
ATOM 10935 C CA . ALA B 1 687 ? -14.945 -12.648 2.754 1 98.06 687 ALA B CA 1
ATOM 10936 C C . ALA B 1 687 ? -15.094 -11.57 1.686 1 98.06 687 ALA B C 1
ATOM 10938 O O . ALA B 1 687 ? -16.203 -11.078 1.435 1 98.06 687 ALA B O 1
ATOM 10939 N N . ARG B 1 688 ? -14.023 -11.156 1.097 1 97.38 688 ARG B N 1
ATOM 10940 C CA . ARG B 1 688 ? -14.062 -10.156 0.032 1 97.38 688 ARG B CA 1
ATOM 10941 C C . ARG B 1 688 ? -14.891 -10.648 -1.148 1 97.38 688 ARG B C 1
ATOM 10943 O O . ARG B 1 688 ? -15.703 -9.898 -1.7 1 97.38 688 ARG B O 1
ATOM 10950 N N . ARG B 1 689 ? -14.656 -11.891 -1.599 1 96.56 689 ARG B N 1
ATOM 10951 C CA . ARG B 1 689 ? -15.406 -12.469 -2.711 1 96.56 689 ARG B CA 1
ATOM 10952 C C . ARG B 1 689 ? -16.891 -12.602 -2.363 1 96.56 689 ARG B C 1
ATOM 10954 O O . ARG B 1 689 ? -17.75 -12.391 -3.215 1 96.56 689 ARG B O 1
ATOM 10961 N N . CYS B 1 690 ? -17.125 -12.953 -1.124 1 97.31 690 CYS B N 1
ATOM 10962 C CA . CYS B 1 690 ? -18.5 -13.031 -0.647 1 97.31 690 CYS B CA 1
ATOM 10963 C C . CYS B 1 690 ? -19.188 -11.672 -0.759 1 97.31 690 CYS B C 1
ATOM 10965 O O . CYS B 1 690 ? -20.281 -11.57 -1.321 1 97.31 690 CYS B O 1
ATOM 10967 N N . TRP B 1 691 ? -18.531 -10.664 -0.263 1 97.94 691 TRP B N 1
ATOM 10968 C CA . TRP B 1 691 ? -19.094 -9.32 -0.294 1 97.94 691 TRP B CA 1
ATOM 10969 C C . TRP B 1 691 ? -19.328 -8.867 -1.729 1 97.94 691 TRP B C 1
ATOM 10971 O O . TRP B 1 691 ? -20.297 -8.148 -2.008 1 97.94 691 TRP B O 1
ATOM 10981 N N . ALA B 1 692 ? -18.547 -9.344 -2.656 1 95.81 692 ALA B N 1
ATOM 10982 C CA . ALA B 1 692 ? -18.672 -8.969 -4.062 1 95.81 692 ALA B CA 1
ATOM 10983 C C . ALA B 1 692 ? -19.766 -9.766 -4.75 1 95.81 692 ALA B C 1
ATOM 10985 O O . ALA B 1 692 ? -20.031 -9.57 -5.941 1 95.81 692 ALA B O 1
ATOM 10986 N N . GLY B 1 693 ? -20.375 -10.758 -4.039 1 94.62 693 GLY B N 1
ATOM 10987 C CA . GLY B 1 693 ? -21.562 -11.406 -4.566 1 94.62 693 GLY B CA 1
ATOM 10988 C C . GLY B 1 693 ? -21.328 -12.852 -4.973 1 94.62 693 GLY B C 1
ATOM 10989 O O . GLY B 1 693 ? -22.234 -13.5 -5.516 1 94.62 693 GLY B O 1
ATOM 10990 N N . ASN B 1 694 ? -20.203 -13.406 -4.727 1 94.88 694 ASN B N 1
ATOM 10991 C CA . ASN B 1 694 ? -19.938 -14.789 -5.098 1 94.88 694 ASN B CA 1
ATOM 10992 C C . ASN B 1 694 ? -20.672 -15.773 -4.203 1 94.88 694 ASN B C 1
ATOM 10994 O O . ASN B 1 694 ? -20.469 -15.797 -2.99 1 94.88 694 ASN B O 1
ATOM 10998 N N . VAL B 1 695 ? -21.375 -16.672 -4.762 1 94.62 695 VAL B N 1
ATOM 10999 C CA . VAL B 1 695 ? -22.266 -17.578 -4.035 1 94.62 695 VAL B CA 1
ATOM 11000 C C . VAL B 1 695 ? -21.453 -18.641 -3.318 1 94.62 695 VAL B C 1
ATOM 11002 O O . VAL B 1 695 ? -21.734 -19 -2.17 1 94.62 695 VAL B O 1
ATOM 11005 N N . THR B 1 696 ? -20.453 -19.141 -4 1 94.62 696 THR B N 1
ATOM 11006 C CA . THR B 1 696 ? -19.609 -20.156 -3.4 1 94.62 696 THR B CA 1
ATOM 11007 C C . THR B 1 696 ? -18.875 -19.609 -2.188 1 94.62 696 THR B C 1
ATOM 11009 O O . THR B 1 696 ? -18.75 -20.281 -1.165 1 94.62 696 THR B O 1
ATOM 11012 N N . ALA B 1 697 ? -18.406 -18.438 -2.297 1 96.5 697 ALA B N 1
ATOM 11013 C CA . ALA B 1 697 ? -17.719 -17.781 -1.182 1 96.5 697 ALA B CA 1
ATOM 11014 C C . ALA B 1 697 ? -18.672 -17.578 -0.005 1 96.5 697 ALA B C 1
ATOM 11016 O O . ALA B 1 697 ? -18.266 -17.703 1.154 1 96.5 697 ALA B O 1
ATOM 11017 N N . ARG B 1 698 ? -19.906 -17.188 -0.294 1 97.12 698 ARG B N 1
ATOM 11018 C CA . ARG B 1 698 ? -20.906 -17.016 0.753 1 97.12 698 ARG B CA 1
ATOM 11019 C C . ARG B 1 698 ? -21.094 -18.297 1.556 1 97.12 698 ARG B C 1
ATOM 11021 O O . ARG B 1 698 ? -21.156 -18.25 2.787 1 97.12 698 ARG B O 1
ATOM 11028 N N . GLU B 1 699 ? -21.172 -19.375 0.862 1 95.94 699 GLU B N 1
ATOM 11029 C CA . GLU B 1 699 ? -21.328 -20.656 1.527 1 95.94 699 GLU B CA 1
ATOM 11030 C C . GLU B 1 699 ? -20.109 -20.984 2.398 1 95.94 699 GLU B C 1
ATOM 11032 O O . GLU B 1 699 ? -20.266 -21.5 3.508 1 95.94 699 GLU B O 1
ATOM 11037 N N . THR B 1 700 ? -19 -20.672 1.871 1 95.94 700 THR B N 1
ATOM 11038 C CA . THR B 1 700 ? -17.766 -20.922 2.613 1 95.94 700 THR B CA 1
ATOM 11039 C C . THR B 1 700 ? -17.719 -20.062 3.877 1 95.94 700 THR B C 1
ATOM 11041 O O . THR B 1 700 ? -17.344 -20.562 4.949 1 95.94 700 THR B O 1
ATOM 11044 N N . VAL B 1 701 ? -18.094 -18.797 3.818 1 97.06 701 VAL B N 1
ATOM 11045 C CA . VAL B 1 701 ? -18.094 -17.906 4.965 1 97.06 701 VAL B CA 1
ATOM 11046 C C . VAL B 1 701 ? -19.047 -18.422 6.031 1 97.06 701 VAL B C 1
ATOM 11048 O O . VAL B 1 701 ? -18.719 -18.453 7.219 1 97.06 701 VAL B O 1
ATOM 11051 N N . LYS B 1 702 ? -20.188 -18.844 5.594 1 96.31 702 LYS B N 1
ATOM 11052 C CA . LYS B 1 702 ? -21.188 -19.344 6.527 1 96.31 702 LYS B CA 1
ATOM 11053 C C . LYS B 1 702 ? -20.703 -20.594 7.254 1 96.31 702 LYS B C 1
ATOM 11055 O O . LYS B 1 702 ? -20.891 -20.734 8.469 1 96.31 702 LYS B O 1
ATOM 11060 N N . ARG B 1 703 ? -20.078 -21.438 6.516 1 94.06 703 ARG B N 1
ATOM 11061 C CA . ARG B 1 703 ? -19.562 -22.672 7.109 1 94.06 703 ARG B CA 1
ATOM 11062 C C . ARG B 1 703 ? -18.484 -22.359 8.141 1 94.06 703 ARG B C 1
ATOM 11064 O O . ARG B 1 703 ? -18.484 -22.938 9.234 1 94.06 703 ARG B O 1
ATOM 11071 N N . GLU B 1 704 ? -17.609 -21.469 7.824 1 93.75 704 GLU B N 1
ATOM 11072 C CA . GLU B 1 704 ? -16.516 -21.125 8.734 1 93.75 704 GLU B CA 1
ATOM 11073 C C . GLU B 1 704 ? -17.031 -20.359 9.953 1 93.75 704 GLU B C 1
ATOM 11075 O O . GLU B 1 704 ? -16.5 -20.516 11.055 1 93.75 704 GLU B O 1
ATOM 11080 N N . ALA B 1 705 ? -17.984 -19.469 9.719 1 93.69 705 ALA B N 1
ATOM 11081 C CA . ALA B 1 705 ? -18.562 -18.703 10.82 1 93.69 705 ALA B CA 1
ATOM 11082 C C . ALA B 1 705 ? -19.25 -19.625 11.828 1 93.69 705 ALA B C 1
ATOM 11084 O O . ALA B 1 705 ? -19.266 -19.344 13.031 1 93.69 705 ALA B O 1
ATOM 11085 N N . ALA B 1 706 ? -19.75 -20.734 11.398 1 92 706 ALA B N 1
ATOM 11086 C CA . ALA B 1 706 ? -20.375 -21.719 12.281 1 92 706 ALA B CA 1
ATOM 11087 C C . ALA B 1 706 ? -19.344 -22.453 13.125 1 92 706 ALA B C 1
ATOM 11089 O O . ALA B 1 706 ? -19.625 -22.875 14.242 1 92 706 ALA B O 1
ATOM 11090 N N . ARG B 1 707 ? -18.156 -22.438 12.633 1 88.88 707 ARG B N 1
ATOM 11091 C CA . ARG B 1 707 ? -17.094 -23.188 13.297 1 88.88 707 ARG B CA 1
ATOM 11092 C C . ARG B 1 707 ? -16.297 -22.281 14.227 1 88.88 707 ARG B C 1
ATOM 11094 O O . ARG B 1 707 ? -15.617 -22.75 15.141 1 88.88 707 ARG B O 1
ATOM 11101 N N . HIS B 1 708 ? -16.328 -21.016 13.984 1 91.25 708 HIS B N 1
ATOM 11102 C CA . HIS B 1 708 ? -15.523 -20.062 14.734 1 91.25 708 HIS B CA 1
ATOM 11103 C C . HIS B 1 708 ? -16.375 -18.953 15.328 1 91.25 708 HIS B C 1
ATOM 11105 O O . HIS B 1 708 ? -16.656 -17.953 14.656 1 91.25 708 HIS B O 1
ATOM 11111 N N . ALA B 1 709 ? -16.531 -18.953 16.562 1 90.38 709 ALA B N 1
ATOM 11112 C CA . ALA B 1 709 ? -17.453 -18.047 17.234 1 90.38 709 ALA B CA 1
ATOM 11113 C C . ALA B 1 709 ? -16.938 -16.594 17.156 1 90.38 709 ALA B C 1
ATOM 11115 O O . ALA B 1 709 ? -17.734 -15.656 17.188 1 90.38 709 ALA B O 1
ATOM 11116 N N . ASP B 1 710 ? -15.672 -16.453 16.953 1 94.06 710 ASP B N 1
ATOM 11117 C CA . ASP B 1 710 ? -15.086 -15.109 16.938 1 94.06 710 ASP B CA 1
ATOM 11118 C C . ASP B 1 710 ? -15.102 -14.523 15.523 1 94.06 710 ASP B C 1
ATOM 11120 O O . ASP B 1 710 ? -14.672 -13.391 15.312 1 94.06 710 ASP B O 1
ATOM 11124 N N . LEU B 1 711 ? -15.609 -15.273 14.562 1 97 711 LEU B N 1
ATOM 11125 C CA . LEU B 1 711 ? -15.711 -14.789 13.188 1 97 711 LEU B CA 1
ATOM 11126 C C . LEU B 1 711 ? -17.109 -14.266 12.898 1 97 711 LEU B C 1
ATOM 11128 O O . LEU B 1 711 ? -18.094 -15 13.039 1 97 711 LEU B O 1
ATOM 11132 N N . ARG B 1 712 ? -17.156 -13.023 12.531 1 97.06 712 ARG B N 1
ATOM 11133 C CA . ARG B 1 712 ? -18.406 -12.398 12.109 1 97.06 712 ARG B CA 1
ATOM 11134 C C . ARG B 1 712 ? -18.203 -11.578 10.836 1 97.06 712 ARG B C 1
ATOM 11136 O O . ARG B 1 712 ? -17.781 -10.422 10.898 1 97.06 712 ARG B O 1
ATOM 11143 N N . VAL B 1 713 ? -18.656 -12.094 9.711 1 97.56 713 VAL B N 1
ATOM 11144 C CA . VAL B 1 713 ? -18.5 -11.414 8.422 1 97.56 713 VAL B CA 1
ATOM 11145 C C . VAL B 1 713 ? -19.828 -10.773 8.023 1 97.56 713 VAL B C 1
ATOM 11147 O O . VAL B 1 713 ? -20.891 -11.367 8.211 1 97.56 713 VAL B O 1
ATOM 11150 N N . ILE B 1 714 ? -19.797 -9.578 7.562 1 97.31 714 ILE B N 1
ATOM 11151 C CA . ILE B 1 714 ? -21 -8.922 7.047 1 97.31 714 ILE B CA 1
ATOM 11152 C C . ILE B 1 714 ? -21.359 -9.523 5.691 1 97.31 714 ILE B C 1
ATOM 11154 O O . ILE B 1 714 ? -20.578 -9.469 4.746 1 97.31 714 ILE B O 1
ATOM 11158 N N . LEU B 1 715 ? -22.547 -10.102 5.586 1 97.81 715 LEU B N 1
ATOM 11159 C CA . LEU B 1 715 ? -23 -10.781 4.375 1 97.81 715 LEU B CA 1
ATOM 11160 C C . LEU B 1 715 ? -23.828 -9.852 3.496 1 97.81 715 LEU B C 1
ATOM 11162 O O . LEU B 1 715 ? -24.641 -9.07 4 1 97.81 715 LEU B O 1
ATOM 11166 N N . PRO B 1 716 ? -23.609 -9.891 2.223 1 97.88 716 PRO B N 1
ATOM 11167 C CA . PRO B 1 716 ? -24.391 -9.062 1.31 1 97.88 716 PRO B CA 1
ATOM 11168 C C . PRO B 1 716 ? -25.812 -9.594 1.1 1 97.88 716 PRO B C 1
ATOM 11170 O O . PRO B 1 716 ? -26.016 -10.805 1.05 1 97.88 716 PRO B O 1
ATOM 11173 N N . HIS B 1 717 ? -26.75 -8.688 1.041 1 97.06 717 HIS B N 1
ATOM 11174 C CA . HIS B 1 717 ? -28.094 -9.031 0.604 1 97.06 717 HIS B CA 1
ATOM 11175 C C . HIS B 1 717 ? -28.234 -8.914 -0.91 1 97.06 717 HIS B C 1
ATOM 11177 O O . HIS B 1 717 ? -27.484 -8.156 -1.547 1 97.06 717 HIS B O 1
ATOM 11183 N N . HIS B 1 718 ? -29.109 -9.672 -1.492 1 94.38 718 HIS B N 1
ATOM 11184 C CA . HIS B 1 718 ? -29.406 -9.633 -2.922 1 94.38 718 HIS B CA 1
ATOM 11185 C C . HIS B 1 718 ? -30.875 -9.344 -3.18 1 94.38 718 HIS B C 1
ATOM 11187 O O . HIS B 1 718 ? -31.734 -9.719 -2.387 1 94.38 718 HIS B O 1
ATOM 11193 N N . PRO B 1 719 ? -31.047 -8.625 -4.266 1 91.62 719 PRO B N 1
ATOM 11194 C CA . PRO B 1 719 ? -32.469 -8.375 -4.582 1 91.62 719 PRO B CA 1
ATOM 11195 C C . PRO B 1 719 ? -33.25 -9.664 -4.805 1 91.62 719 PRO B C 1
ATOM 11197 O O . PRO B 1 719 ? -32.719 -10.617 -5.398 1 91.62 719 PRO B O 1
ATOM 11200 N N . ALA B 1 720 ? -34.469 -9.617 -4.348 1 87.19 720 ALA B N 1
ATOM 11201 C CA . ALA B 1 720 ? -35.344 -10.773 -4.547 1 87.19 720 ALA B CA 1
ATOM 11202 C C . ALA B 1 720 ? -35.812 -10.859 -5.996 1 87.19 720 ALA B C 1
ATOM 11204 O O . ALA B 1 720 ? -35.969 -11.961 -6.543 1 87.19 720 ALA B O 1
ATOM 11205 N N . ASP B 1 721 ? -36.031 -9.633 -6.539 1 86.88 721 ASP B N 1
ATOM 11206 C CA . ASP B 1 721 ? -36.469 -9.516 -7.934 1 86.88 721 ASP B CA 1
ATOM 11207 C C . ASP B 1 721 ? -35.281 -9.094 -8.828 1 86.88 721 ASP B C 1
ATOM 11209 O O . ASP B 1 721 ? -34.812 -7.961 -8.742 1 86.88 721 ASP B O 1
ATOM 11213 N N . SER B 1 722 ? -34.969 -9.93 -9.781 1 83.94 722 SER B N 1
ATOM 11214 C CA . SER B 1 722 ? -33.812 -9.695 -10.641 1 83.94 722 SER B CA 1
ATOM 11215 C C . SER B 1 722 ? -34.062 -8.531 -11.602 1 83.94 722 SER B C 1
ATOM 11217 O O . SER B 1 722 ? -33.125 -7.957 -12.148 1 83.94 722 SER B O 1
ATOM 11219 N N . THR B 1 723 ? -35.344 -8.156 -11.688 1 90.38 723 THR B N 1
ATOM 11220 C CA . THR B 1 723 ? -35.656 -7.109 -12.641 1 90.38 723 THR B CA 1
ATOM 11221 C C . THR B 1 723 ? -35.719 -5.75 -11.945 1 90.38 723 THR B C 1
ATOM 11223 O O . THR B 1 723 ? -35.844 -4.719 -12.609 1 90.38 723 THR B O 1
ATOM 11226 N N . LEU B 1 724 ? -35.656 -5.758 -10.68 1 93.19 724 LEU B N 1
ATOM 11227 C CA . LEU B 1 724 ? -35.812 -4.535 -9.898 1 93.19 724 LEU B CA 1
ATOM 11228 C C . LEU B 1 724 ? -34.875 -3.436 -10.398 1 93.19 724 LEU B C 1
ATOM 11230 O O . LEU B 1 724 ? -35.312 -2.309 -10.633 1 93.19 724 LEU B O 1
ATOM 11234 N N . LEU B 1 725 ? -33.688 -3.725 -10.617 1 94.5 725 LEU B N 1
ATOM 11235 C CA . LEU B 1 725 ? -32.688 -2.725 -10.984 1 94.5 725 LEU B CA 1
ATOM 11236 C C . LEU B 1 725 ? -32.938 -2.197 -12.398 1 94.5 725 LEU B C 1
ATOM 11238 O O . LEU B 1 725 ? -32.719 -1.011 -12.664 1 94.5 725 LEU B O 1
ATOM 11242 N N . ASP B 1 726 ? -33.375 -3.1 -13.242 1 93.19 726 ASP B N 1
ATOM 11243 C CA . ASP B 1 726 ? -33.719 -2.678 -14.594 1 93.19 726 ASP B CA 1
ATOM 11244 C C . ASP B 1 726 ? -34.906 -1.736 -14.578 1 93.19 726 ASP B C 1
ATOM 11246 O O . ASP B 1 726 ? -34.938 -0.733 -15.297 1 93.19 726 ASP B O 1
ATOM 11250 N N . ARG B 1 727 ? -35.844 -2.076 -13.805 1 92.38 727 ARG B N 1
ATOM 11251 C CA . ARG B 1 727 ? -37.031 -1.271 -13.719 1 92.38 727 ARG B CA 1
ATOM 11252 C C . ARG B 1 727 ? -36.75 0.113 -13.148 1 92.38 727 ARG B C 1
ATOM 11254 O O . ARG B 1 727 ? -37.25 1.119 -13.672 1 92.38 727 ARG B O 1
ATOM 11261 N N . VAL B 1 728 ? -35.969 0.131 -12.18 1 93.69 728 VAL B N 1
ATOM 11262 C CA . VAL B 1 728 ? -35.719 1.377 -11.461 1 93.69 728 VAL B CA 1
ATOM 11263 C C . VAL B 1 728 ? -34.812 2.283 -12.305 1 93.69 728 VAL B C 1
ATOM 11265 O O . VAL B 1 728 ? -35 3.504 -12.312 1 93.69 728 VAL B O 1
ATOM 11268 N N . THR B 1 729 ? -33.875 1.686 -13.094 1 92.06 729 THR B N 1
ATOM 11269 C CA . THR B 1 729 ? -32.938 2.486 -13.867 1 92.06 729 THR B CA 1
ATOM 11270 C C . THR B 1 729 ? -33.5 2.811 -15.242 1 92.06 729 THR B C 1
ATOM 11272 O O . THR B 1 729 ? -32.938 3.641 -15.969 1 92.06 729 THR B O 1
ATOM 11275 N N . GLY B 1 730 ? -34.656 2.193 -15.688 1 82.94 730 GLY B N 1
ATOM 11276 C CA . GLY B 1 730 ? -35.281 2.404 -16.984 1 82.94 730 GLY B CA 1
ATOM 11277 C C . GLY B 1 730 ? -34.594 1.65 -18.109 1 82.94 730 GLY B C 1
ATOM 11278 O O . GLY B 1 730 ? -34.75 2.004 -19.281 1 82.94 730 GLY B O 1
ATOM 11279 N N . SER B 1 731 ? -33.656 0.671 -17.969 1 69.06 731 SER B N 1
ATOM 11280 C CA . SER B 1 731 ? -32.906 -0.029 -19.016 1 69.06 731 SER B CA 1
ATOM 11281 C C . SER B 1 731 ? -33.656 -1.255 -19.516 1 69.06 731 SER B C 1
ATOM 11283 O O . SER B 1 731 ? -33.188 -1.96 -20.406 1 69.06 731 SER B O 1
ATOM 11285 N N . GLY B 1 732 ? -34.844 -1.917 -19.156 1 52.81 732 GLY B N 1
ATOM 11286 C CA . GLY B 1 732 ? -35.562 -3.115 -19.578 1 52.81 732 GLY B CA 1
ATOM 11287 C C . GLY B 1 732 ? -36.094 -3.023 -21 1 52.81 732 GLY B C 1
ATOM 11288 O O . GLY B 1 732 ? -36.438 -4.039 -21.594 1 52.81 732 GLY B O 1
ATOM 11289 N N . CYS B 1 733 ? -36.875 -2.166 -21.5 1 41.5 733 CYS B N 1
ATOM 11290 C CA . CYS B 1 733 ? -37.875 -2.369 -22.516 1 41.5 733 CYS B CA 1
ATOM 11291 C C . CYS B 1 733 ? -37.25 -2.65 -23.875 1 41.5 733 CYS B C 1
ATOM 11293 O O . CYS B 1 733 ? -37.938 -2.604 -24.906 1 41.5 733 CYS B O 1
ATOM 11295 N N . GLY B 1 734 ? -36.062 -2.627 -24.359 1 38.16 734 GLY B N 1
ATOM 11296 C CA . GLY B 1 734 ? -36.031 -2.92 -25.781 1 38.16 734 GLY B CA 1
ATOM 11297 C C . GLY B 1 734 ? -36.312 -4.383 -26.094 1 38.16 734 GLY B C 1
ATOM 11298 O O . GLY B 1 734 ? -35.344 -5.164 -26.234 1 38.16 734 GLY B O 1
ATOM 11299 N N . SER B 1 735 ? -37.156 -5.145 -25.375 1 31.52 735 SER B N 1
ATOM 11300 C CA . SER B 1 735 ? -37.469 -6.438 -25.969 1 31.52 735 SER B CA 1
ATOM 11301 C C . SER B 1 735 ? -37.969 -6.281 -27.406 1 31.52 735 SER B C 1
ATOM 11303 O O . SER B 1 735 ? -38.688 -5.34 -27.703 1 31.52 735 SER B O 1
ATOM 11305 N N . ASN B 1 736 ? -37.344 -6.918 -28.406 1 29 736 ASN B N 1
ATOM 11306 C CA . ASN B 1 736 ? -37.75 -7.422 -29.703 1 29 736 ASN B CA 1
ATOM 11307 C C . ASN B 1 736 ? -39.125 -8.078 -29.625 1 29 736 ASN B C 1
ATOM 11309 O O . ASN B 1 736 ? -39.344 -9 -28.828 1 29 736 ASN B O 1
ATOM 11313 N N . THR B 1 737 ? -40.281 -7.438 -29.953 1 25.48 737 THR B N 1
ATOM 11314 C CA . THR B 1 737 ? -41.438 -8.031 -30.578 1 25.48 737 THR B CA 1
ATOM 11315 C C . THR B 1 737 ? -41.031 -9.047 -31.641 1 25.48 737 THR B C 1
ATOM 11317 O O . THR B 1 737 ? -40.25 -8.734 -32.531 1 25.48 737 THR B O 1
ATOM 11320 N N . PRO B 1 738 ? -41.5 -10.336 -31.359 1 23.81 738 PRO B N 1
ATOM 11321 C CA . PRO B 1 738 ? -41.875 -11.117 -32.531 1 23.81 738 PRO B CA 1
ATOM 11322 C C . PRO B 1 738 ? -43 -10.484 -33.344 1 23.81 738 PRO B C 1
ATOM 11324 O O . PRO B 1 738 ? -43.875 -9.828 -32.75 1 23.81 738 PRO B O 1
#

Secondary structure (DSSP, 8-state):
------------------------------------------------------HHHHTS----TTPPPP----TTS--PPPP-----HHHHHHHHHHHHTTS-GGGHHHHHHHHHHHHHHHSS---GGG--SSPPS---GGGS--SSHHHHHHHHHHHHHT-TTT-SBGGGTEEETTTEES-SSHHHHHHHHHHHHH--TTEEEEEETTEEEEEEE--TTS-SEEEEES-B-GGG--HHHHHHHHHHTS----TTTTTTT--BTBHHHHHHHHHHHHHHIIIII--S--TT-EEEEE--STTTTHHHHHHHHHTSEEEEEES-HHHHHHHHHTTS--EEE--HHHHHHHHHHHHHHT--EEEEEES-HHHHHHHHHHHHHHH-----SEE---S-TTSGGGTTS--TTS-HHHHHHHHHH-HHHHHHHHHHHHHHHHHHHHHHHTTT-EE-B-SSSHHHHHHHTT-S-BPTT---TT-BSS-BHIIIIIHHHHHTT-EEEEEEETT--HHHHHHHHHHHHHHHHHHHH-SSSPPPHHHHHHHHHHHHHHHHGGGG----SSEEEEEEE-HHHHHHHHHHHHHHHHTTSSSS-EEEEE-SSSSSSEE-TTTTTTT--SSGGGB-HHHHHHHHHHHHHT-SEEEEEE--TT-TTS-EEEEEEEEE-S-HHHHHHHHHHHHHHHHHHHHHHHHTT-HHHHHHHHHHHHH-TT-EEPPPP--S-TTHHHHHHT--------/------------------------------------------------------HHHHTS----TTPPPP----TTS--PPPP-----HHHHHHHHHHHHTTS-GGGHHHHHHHHHHHHHHHSS---GGG--SSPPS---GGGS--SSHHHHHHHHHHHHHT-TTT-SBGGGTEEETTTEES-SSHHHHHHHHHHHHH--TTEEEEEETTEEEEEEE--TTS-SEEEEES-B-GGG--HHHHHHHHHHTS----TTTTTTT--BTBHHHHHHHHHHHHHHIIIII--S--TT-EEEEE--STTTTHHHHHHHHHTSEEEEEES-HHHHHHHHHTTS--EEE--HHHHHHHHHHHHHHT--EEEEEES-HHHHHHHHHHHHHHH-----SEE---S-TTSGGGTTS--TTS-HHHHHHHHHH-HHHHHHHHHHHHHHHHHHHHHHHTTT-EE-B-SSSHHHHHHHTT-S-BPTT---TT-BSS-BHIIIIIHHHHHTT-EEEEEEETT--HHHHHHHHHHHHHHHHHHHH-SSSPPPHHHHHHHHHHHHHHHHGGGG----SSEEEEEEE-HHHHHHHHHHHHHHHHTTSSSS-EEEEE-SSSSSSEE-TTTTTTT--SSGGGB-HHHHHHHHHHHHHT-SEEEEEE--TT-TTS-EEEEEEEEE-S-HHHHHHHHHHHHHHHHHHHHHHHHTT-HHHHHHHHHHHHH-TT-EEPPPP--S-TTHHHHHHT--------

Nearest PDB structures (foldseek):
  6uek-assembly2_C  TM=9.878E-01  e=9.805E-85  Trypanosoma cruzi
  6uek-assembly1_A  TM=8.814E-01  e=3.785E-85  Trypanosoma cruzi
  6uek-assembly1_B  TM=8.925E-01  e=3.263E-84  Trypanosoma cruzi
  6uek-assembly2_D  TM=8.990E-01  e=1.829E-73  Trypanosoma cruzi
  2v7g-assembly1_A  TM=9.663E-01  e=1.571E-49  Pseudomonas putida

Radius of gyration: 36.44 Å; Cα contacts (8 Å, |Δi|>4): 3213; chains: 2; bounding box: 161×119×118 Å

InterPro domains:
  IPR023636 Urocanase conserved site [PS01233] (598-613)
  IPR023637 Urocanase-like [MF_00577] (107-717)
  IPR023637 Urocanase-like [NF003820] (135-702)
  IPR023637 Urocanase-like [PTHR12216] (52-726)
  IPR023637 Urocanase-like [TIGR01228] (144-704)
  IPR035085 Urocanase, Rossmann-like domain [PF01175] (265-489)
  IPR035400 Urocanase, N-terminal domain [PF17391] (136-262)
  IPR035401 Urocanase, C-terminal domain [PF17392] (492-702)
  IPR036190 Urocanase superfamily [SSF111326] (136-707)
  IPR038364 Urocanase, central domain superfamily [G3DSA:3.40.50.10730] (270-486)